Protein 2ZYD (pdb70)

CATH classification: 3.40.50.720 (+2 more: 1.10.1040.10, 1.20.5.320)

Organism: Escherichia coli (strain K12) (NCBI:txid83333)

Secondary structure (DSSP, 8-state):
-BSEEEE--SHHHHHHHHHHHTTT--EEEE-SSHHHHHHHHHHSTTS-EEE-SSHHHHHHTBPSSPEEEE-SPSSSHHHHHHHHHGGG--TT-EEEE-S---HHHHHHHHHHHHHTT-EEEEEEEESHHHHHHH--EEEEES-HHHHHHHHHHHHHHS-B-TTS-BSB---BSTTHHHHHHHHHHHHHHHHHHHHHHHHHHHHHHH---HHHHHHHHHHHHHTTT-BHHHHHHHHHHHPBPTTSSBGGGGB-------S-TTHHHHHHHHHT---HHHHHHHHHHHHHT-HHHHHHHHTT-----PPP---HHHHHHHHHHHHHHHHHHHHHHHHHHHHHHHHHHT----HHHHHHHTSSSSTT-BTHHHHHHHHHHH-TT-S-GGGSHHHHHHHHHHHHHHHHHHHHHHHHT---HHHHHHHHHHHHHT-SS-THHHHHHHHHHHH---B-BSSS-S-B----/--BSEEEE--SHHHHHHHHHHHHTT--EEEE-SSHHHHHHHHHH-TTS-EEEESSHHHHHHTBPSSPEEEE---TTHHHHHHHHHHGGG--TT-EEEE-S---HHHHHHHHHHHHHTT-EEEEEEEESHHHHHHH--EEEEEE-HHHHHHHHHHHHHHS-B-TTS-BSB---BSTTHHHHHHHHHHHHHHHHHHHHHHHHHHHHHHH---HHHHHHHHHHHHTTTT-BHHHHHHHHHTT-B-TTS-BHHHHB-------SHHHHHHHHHHHHT---HHHHHHHHHHHHHT-HHHHHHHHTT-----PPP--SHHHHHHHHHHHHHHHHHHHHHHHHHHHHHHHHHHT----HHHHHHHTSSSSTT-BTHHHHHHHHHHH-TT-S-GGGSH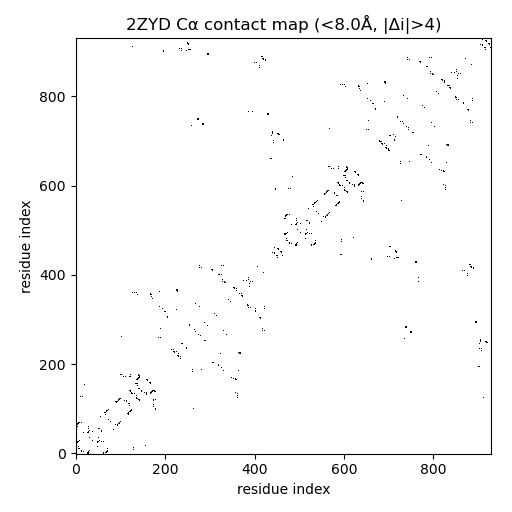HHHHHHHHHHHHHHHHHHHHHHHT---HHHHHHHHHHHHHT-SS-THHHHHHHHHHHH---EEBSSSSSEE-----

Radius of gyration: 29.41 Å; Cα contacts (8 Å, |Δi|>4): 1958; chains: 2; bounding box: 84×64×79 Å

Structure (mmCIF, N/CA/C/O backbone):
data_2ZYD
#
_entry.id   2ZYD
#
_cell.length_a   68.452
_cell.length_b   118.609
_cell.length_c   119.996
_cell.angle_alpha   90.00
_cell.angle_beta   90.00
_cell.angle_gamma   90.00
#
_symmetry.space_group_name_H-M   'P 21 21 21'
#
loop_
_entity.id
_entity.type
_entity.pdbx_description
1 polymer '6-phosphogluconate dehydrogenase, decarboxylating'
2 non-polymer D-glucose
3 water water
#
loop_
_atom_site.group_PDB
_atom_site.id
_atom_site.type_symbol
_atom_site.label_atom_id
_atom_site.label_alt_id
_atom_site.label_comp_id
_atom_site.label_asym_id
_atom_site.label_entity_id
_atom_site.label_seq_id
_atom_site.pdbx_PDB_ins_code
_atom_site.Cartn_x
_atom_site.Cartn_y
_atom_site.Cartn_z
_atom_site.occupancy
_atom_site.B_iso_or_equiv
_atom_site.auth_seq_id
_atom_site.auth_comp_id
_atom_site.auth_asym_id
_atom_site.auth_atom_id
_atom_site.pdbx_PDB_model_num
ATOM 1 N N . LYS A 1 15 ? 18.497 54.524 -15.579 1.00 51.26 3 LYS A N 1
ATOM 2 C CA . LYS A 1 15 ? 18.158 54.343 -14.137 1.00 50.50 3 LYS A CA 1
ATOM 3 C C . LYS A 1 15 ? 18.759 53.063 -13.593 1.00 49.51 3 LYS A C 1
ATOM 4 O O . LYS A 1 15 ? 19.159 52.190 -14.363 1.00 50.00 3 LYS A O 1
ATOM 10 N N . GLN A 1 16 ? 18.839 52.968 -12.265 1.00 48.05 4 GLN A N 1
ATOM 11 C CA . GLN A 1 16 ? 19.415 51.796 -11.603 1.00 46.06 4 GLN A CA 1
ATOM 12 C C . GLN A 1 16 ? 18.346 50.766 -11.247 1.00 44.41 4 GLN A C 1
ATOM 13 O O . GLN A 1 16 ? 17.211 51.121 -10.922 1.00 43.12 4 GLN A O 1
ATOM 19 N N . GLN A 1 17 ? 18.703 49.490 -11.321 1.00 42.61 5 GLN A N 1
ATOM 20 C CA . GLN A 1 17 ? 17.746 48.433 -10.999 1.00 41.33 5 GLN A CA 1
ATOM 21 C C . GLN A 1 17 ? 17.498 48.278 -9.509 1.00 39.96 5 GLN A C 1
ATOM 22 O O . GLN A 1 17 ? 16.505 47.674 -9.098 1.00 38.46 5 GLN A O 1
ATOM 28 N N . ILE A 1 18 ? 18.396 48.831 -8.701 1.00 39.31 6 ILE A N 1
ATOM 29 C CA . ILE A 1 18 ? 18.255 48.733 -7.257 1.00 38.73 6 ILE A CA 1
ATOM 30 C C . ILE A 1 18 ? 19.026 49.819 -6.529 1.00 38.45 6 ILE A C 1
ATOM 31 O O . ILE A 1 18 ? 20.076 50.260 -6.998 1.00 38.71 6 ILE A O 1
ATOM 36 N N . GLY A 1 19 ? 18.482 50.255 -5.401 1.00 37.45 7 GLY A N 1
ATOM 37 C CA . GLY A 1 19 ? 19.128 51.256 -4.584 1.00 38.22 7 GLY A CA 1
ATOM 38 C C . GLY A 1 19 ? 19.223 50.807 -3.127 1.00 38.61 7 GLY A C 1
ATOM 39 O O . GLY A 1 19 ? 18.368 50.065 -2.639 1.00 37.91 7 GLY A O 1
ATOM 40 N N . VAL A 1 20 ? 20.257 51.271 -2.430 1.00 38.32 8 VAL A N 1
ATOM 41 C CA . VAL A 1 20 ? 20.466 50.934 -1.033 1.00 38.29 8 VAL A CA 1
ATOM 42 C C . VAL A 1 20 ? 20.368 52.198 -0.158 1.00 39.20 8 VAL A C 1
ATOM 43 O O . VAL A 1 20 ? 20.993 53.220 -0.461 1.00 39.82 8 VAL A O 1
ATOM 47 N N . VAL A 1 21 ? 19.560 52.146 0.899 1.00 39.65 9 VAL A N 1
ATOM 48 C CA . VAL A 1 21 ? 19.402 53.243 1.837 1.00 40.25 9 VAL A CA 1
ATOM 49 C C . VAL A 1 21 ? 20.107 52.873 3.156 1.00 41.83 9 VAL A C 1
ATOM 50 O O . VAL A 1 21 ? 19.832 51.813 3.723 1.00 40.63 9 VAL A O 1
ATOM 54 N N . GLY A 1 22 ? 20.987 53.748 3.660 1.00 42.00 10 GLY A N 1
ATOM 55 C CA . GLY A 1 22 ? 21.720 53.460 4.898 1.00 42.85 10 GLY A CA 1
ATOM 56 C C . GLY A 1 22 ? 23.150 53.094 4.534 1.00 43.12 10 GLY A C 1
ATOM 57 O O . GLY A 1 22 ? 23.439 51.989 4.078 1.00 42.52 10 GLY A O 1
ATOM 58 N N . MET A 1 23 ? 24.077 54.024 4.721 1.00 44.47 11 MET A N 1
ATOM 59 C CA . MET A 1 23 ? 25.441 53.744 4.331 1.00 45.25 11 MET A CA 1
ATOM 60 C C . MET A 1 23 ? 26.399 53.419 5.457 1.00 46.36 11 MET A C 1
ATOM 61 O O . MET A 1 23 ? 27.604 53.633 5.327 1.00 46.57 11 MET A O 1
ATOM 66 N N . ALA A 1 24 ? 25.858 52.897 6.559 1.00 47.29 12 ALA A N 1
ATOM 67 C CA . ALA A 1 24 ? 26.686 52.456 7.676 1.00 48.24 12 ALA A CA 1
ATOM 68 C C . ALA A 1 24 ? 27.394 51.262 7.045 1.00 48.91 12 ALA A C 1
ATOM 69 O O . ALA A 1 24 ? 27.172 51.002 5.868 1.00 49.11 12 ALA A O 1
ATOM 71 N N . VAL A 1 25 ? 28.206 50.508 7.781 1.00 49.27 13 VAL A N 1
ATOM 72 C CA . VAL A 1 25 ? 28.946 49.412 7.144 1.00 49.08 13 VAL A CA 1
ATOM 73 C C . VAL A 1 25 ? 28.173 48.301 6.404 1.00 49.40 13 VAL A C 1
ATOM 74 O O . VAL A 1 25 ? 28.577 47.902 5.304 1.00 47.85 13 VAL A O 1
ATOM 78 N N . MET A 1 26 ? 27.089 47.786 6.988 1.00 48.83 14 MET A N 1
ATOM 79 C CA . MET A 1 26 ? 26.353 46.715 6.315 1.00 48.01 14 MET A CA 1
ATOM 80 C C . MET A 1 26 ? 25.773 47.160 4.970 1.00 47.26 14 MET A C 1
ATOM 81 O O . MET A 1 26 ? 25.907 46.456 3.974 1.00 46.07 14 MET A O 1
ATOM 86 N N . GLY A 1 27 ? 25.142 48.328 4.946 1.00 47.21 15 GLY A N 1
ATOM 87 C CA . GLY A 1 27 ? 24.564 48.834 3.715 1.00 47.52 15 GLY A CA 1
ATOM 88 C C . GLY A 1 27 ? 25.603 49.054 2.625 1.00 47.70 15 GLY A C 1
ATOM 89 O O . GLY A 1 27 ? 25.439 48.580 1.485 1.00 47.53 15 GLY A O 1
ATOM 90 N N . ARG A 1 28 ? 26.689 49.760 2.953 1.00 47.48 16 ARG A N 1
ATOM 91 C CA . ARG A 1 28 ? 27.735 50.013 1.960 1.00 45.87 16 ARG A CA 1
ATOM 92 C C . ARG A 1 28 ? 28.316 48.741 1.408 1.00 43.53 16 ARG A C 1
ATOM 93 O O . ARG A 1 28 ? 28.608 48.650 0.215 1.00 41.79 16 ARG A O 1
ATOM 101 N N . ASN A 1 29 ? 28.497 47.741 2.269 1.00 41.05 17 ASN A N 1
ATOM 102 C CA . ASN A 1 29 ? 29.050 46.479 1.797 1.00 39.37 17 ASN A CA 1
ATOM 103 C C . ASN A 1 29 ? 28.086 45.731 0.871 1.00 37.43 17 ASN A C 1
ATOM 104 O O . ASN A 1 29 ? 28.504 45.131 -0.122 1.00 36.50 17 ASN A O 1
ATOM 109 N N . LEU A 1 30 ? 26.793 45.783 1.184 1.00 37.75 18 LEU A N 1
ATOM 110 C CA . LEU A 1 30 ? 25.812 45.114 0.335 1.00 37.16 18 LEU A CA 1
ATOM 111 C C . LEU A 1 30 ? 25.838 45.801 -1.033 1.00 36.96 18 LEU A C 1
ATOM 112 O O . LEU A 1 30 ? 25.851 45.124 -2.086 1.00 36.36 18 LEU A O 1
ATOM 117 N N . ALA A 1 31 ? 25.864 47.135 -1.012 1.00 36.55 19 ALA A N 1
ATOM 118 C CA . ALA A 1 31 ? 25.921 47.931 -2.253 1.00 37.12 19 ALA A CA 1
ATOM 119 C C . ALA A 1 31 ? 27.144 47.537 -3.073 1.00 37.20 19 ALA A C 1
ATOM 120 O O . ALA A 1 31 ? 27.035 47.270 -4.273 1.00 37.79 19 ALA A O 1
ATOM 122 N N . LEU A 1 32 ? 28.314 47.445 -2.433 1.00 37.06 20 LEU A N 1
ATOM 123 C CA . LEU A 1 32 ? 29.512 47.023 -3.172 1.00 36.56 20 LEU A CA 1
ATOM 124 C C . LEU A 1 32 ? 29.398 45.623 -3.712 1.00 35.77 20 LEU A C 1
ATOM 125 O O . LEU A 1 32 ? 29.913 45.330 -4.778 1.00 35.60 20 LEU A O 1
ATOM 130 N N . ASN A 1 33 ? 28.745 44.725 -2.958 1.00 34.69 21 ASN A N 1
ATOM 131 C CA . ASN A 1 33 ? 28.561 43.354 -3.401 1.00 33.20 21 ASN A CA 1
ATOM 132 C C . ASN A 1 33 ? 27.721 43.362 -4.704 1.00 32.43 21 ASN A C 1
ATOM 133 O O . ASN A 1 33 ? 28.064 42.736 -5.684 1.00 32.77 21 ASN A O 1
ATOM 138 N N . ILE A 1 34 ? 26.605 44.067 -4.669 1.00 33.56 22 ILE A N 1
ATOM 139 C CA . ILE A 1 34 ? 25.728 44.158 -5.839 1.00 33.50 22 ILE A CA 1
ATOM 140 C C . ILE A 1 34 ? 26.491 44.790 -7.024 1.00 34.93 22 ILE A C 1
ATOM 141 O O . ILE A 1 34 ? 26.464 44.266 -8.139 1.00 33.48 22 ILE A O 1
ATOM 146 N N . GLU A 1 35 ? 27.161 45.906 -6.766 1.00 36.25 23 GLU A N 1
ATOM 147 C CA . GLU A 1 35 ? 27.913 46.574 -7.844 1.00 38.80 23 GLU A CA 1
ATOM 148 C C . GLU A 1 35 ? 28.924 45.601 -8.422 1.00 38.87 23 GLU A C 1
ATOM 149 O O . GLU A 1 35 ? 29.116 45.520 -9.645 1.00 40.18 23 GLU A O 1
ATOM 155 N N . SER A 1 36 ? 29.560 44.837 -7.543 1.00 39.19 24 SER A N 1
ATOM 156 C CA . SER A 1 36 ? 30.567 43.874 -7.950 1.00 38.26 24 SER A CA 1
ATOM 157 C C . SER A 1 36 ? 30.017 42.830 -8.910 1.00 39.08 24 SER A C 1
ATOM 158 O O . SER A 1 36 ? 30.761 42.120 -9.581 1.00 38.17 24 SER A O 1
ATOM 161 N N . ARG A 1 37 ? 28.701 42.702 -8.975 1.00 39.69 25 ARG A N 1
ATOM 162 C CA . ARG A 1 37 ? 28.149 41.690 -9.853 1.00 41.04 25 ARG A CA 1
ATOM 163 C C . ARG A 1 37 ? 27.843 42.217 -11.247 1.00 42.57 25 ARG A C 1
ATOM 164 O O . ARG A 1 37 ? 27.467 41.447 -12.137 1.00 42.97 25 ARG A O 1
ATOM 172 N N . GLY A 1 38 ? 28.007 43.528 -11.419 1.00 44.12 26 GLY A N 1
ATOM 173 C CA . GLY A 1 38 ? 27.774 44.130 -12.719 1.00 44.50 26 GLY A CA 1
ATOM 174 C C . GLY A 1 38 ? 26.686 45.183 -12.725 1.00 44.99 26 GLY A C 1
ATOM 175 O O . GLY A 1 38 ? 26.379 45.732 -13.778 1.00 45.28 26 GLY A O 1
ATOM 176 N N . TYR A 1 39 ? 26.115 45.492 -11.569 1.00 44.70 27 TYR A N 1
ATOM 177 C CA . TYR A 1 39 ? 25.055 46.482 -11.515 1.00 44.74 27 TYR A CA 1
ATOM 178 C C . TYR A 1 39 ? 25.524 47.845 -11.044 1.00 44.98 27 TYR A C 1
ATOM 179 O O . TYR A 1 39 ? 26.521 47.966 -10.324 1.00 44.70 27 TYR A O 1
ATOM 188 N N . THR A 1 40 ? 24.783 48.866 -11.465 1.00 44.73 28 THR A N 1
ATOM 189 C CA . THR A 1 40 ? 25.023 50.237 -11.064 1.00 45.34 28 THR A CA 1
ATOM 190 C C . THR A 1 40 ? 24.010 50.407 -9.937 1.00 45.55 28 THR A C 1
ATOM 191 O O . THR A 1 40 ? 22.842 50.034 -10.092 1.00 45.91 28 THR A O 1
ATOM 195 N N . VAL A 1 41 ? 24.437 50.994 -8.822 1.00 45.54 29 VAL A N 1
ATOM 196 C CA . VAL A 1 41 ? 23.588 51.119 -7.639 1.00 44.54 29 VAL A CA 1
ATOM 197 C C . VAL A 1 41 ? 23.380 52.502 -7.066 1.00 44.49 29 VAL A C 1
ATOM 198 O O . VAL A 1 41 ? 24.352 53.190 -6.752 1.00 43.99 29 VAL A O 1
ATOM 202 N N . SER A 1 42 ? 22.124 52.898 -6.878 1.00 44.14 30 SER A N 1
ATOM 203 C CA . SER A 1 42 ? 21.830 54.191 -6.281 1.00 45.04 30 SER A CA 1
ATOM 204 C C . SER A 1 42 ? 22.016 54.066 -4.778 1.00 46.28 30 SER A C 1
ATOM 205 O O . SER A 1 42 ? 21.543 53.107 -4.185 1.00 45.41 30 SER A O 1
ATOM 208 N N . ILE A 1 43 ? 22.702 55.017 -4.147 1.00 47.15 31 ILE A N 1
ATOM 209 C CA . ILE A 1 43 ? 22.859 54.947 -2.695 1.00 47.98 31 ILE A CA 1
ATOM 210 C C . ILE A 1 43 ? 22.415 56.249 -2.098 1.00 48.90 31 ILE A C 1
ATOM 211 O O . ILE A 1 43 ? 22.512 57.293 -2.723 1.00 49.24 31 ILE A O 1
ATOM 216 N N . PHE A 1 44 ? 21.919 56.176 -0.882 1.00 50.79 32 PHE A N 1
ATOM 217 C CA . PHE A 1 44 ? 21.431 57.332 -0.174 1.00 53.64 32 PHE A CA 1
ATOM 218 C C . PHE A 1 44 ? 21.635 57.057 1.301 1.00 55.85 32 PHE A C 1
ATOM 219 O O . PHE A 1 44 ? 21.749 55.905 1.700 1.00 55.80 32 PHE A O 1
ATOM 227 N N . ASN A 1 45 ? 21.710 58.118 2.094 1.00 58.81 33 ASN A N 1
ATOM 228 C CA . ASN A 1 45 ? 21.875 58.010 3.538 1.00 62.04 33 ASN A CA 1
ATOM 229 C C . ASN A 1 45 ? 21.307 59.268 4.170 1.00 64.32 33 ASN A C 1
ATOM 230 O O . ASN A 1 45 ? 21.357 60.339 3.573 1.00 64.60 33 ASN A O 1
ATOM 235 N N . ARG A 1 46 ? 20.761 59.139 5.373 1.00 67.50 34 ARG A N 1
ATOM 236 C CA . ARG A 1 46 ? 20.177 60.280 6.064 1.00 70.97 34 ARG A CA 1
ATOM 237 C C . ARG A 1 46 ? 21.255 61.344 6.313 1.00 72.71 34 ARG A C 1
ATOM 238 O O . ARG A 1 46 ? 20.988 62.547 6.262 1.00 72.43 34 ARG A O 1
ATOM 246 N N . SER A 1 47 ? 22.475 60.883 6.579 1.00 74.67 35 SER A N 1
ATOM 247 C CA . SER A 1 47 ? 23.610 61.766 6.817 1.00 76.56 35 SER A CA 1
ATOM 248 C C . SER A 1 47 ? 24.416 61.899 5.538 1.00 77.68 35 SER A C 1
ATOM 249 O O . SER A 1 47 ? 25.069 60.952 5.108 1.00 77.80 35 SER A O 1
ATOM 252 N N . ARG A 1 48 ? 24.370 63.086 4.943 1.00 79.26 36 ARG A N 1
ATOM 253 C CA . ARG A 1 48 ? 25.087 63.376 3.706 1.00 80.45 36 ARG A CA 1
ATOM 254 C C . ARG A 1 48 ? 26.559 62.935 3.732 1.00 80.86 36 ARG A C 1
ATOM 255 O O . ARG A 1 48 ? 27.103 62.499 2.719 1.00 80.31 36 ARG A O 1
ATOM 263 N N . GLU A 1 49 ? 27.191 63.044 4.900 1.00 81.78 37 GLU A N 1
ATOM 264 C CA . GLU A 1 49 ? 28.602 62.690 5.083 1.00 82.38 37 GLU A CA 1
ATOM 265 C C . GLU A 1 49 ? 29.002 61.274 4.687 1.00 82.33 37 GLU A C 1
ATOM 266 O O . GLU A 1 49 ? 29.878 61.093 3.839 1.00 82.15 37 GLU A O 1
ATOM 272 N N . LYS A 1 50 ? 28.375 60.279 5.317 1.00 82.13 38 LYS A N 1
ATOM 273 C CA . LYS A 1 50 ? 28.683 58.873 5.041 1.00 81.89 38 LYS A CA 1
ATOM 274 C C . LYS A 1 50 ? 28.593 58.530 3.556 1.00 81.36 38 LYS A C 1
ATOM 275 O O . LYS A 1 50 ? 29.406 57.761 3.047 1.00 81.17 38 LYS A O 1
ATOM 281 N N . THR A 1 51 ? 27.603 59.102 2.869 1.00 81.01 39 THR A N 1
ATOM 282 C CA . THR A 1 51 ? 27.407 58.865 1.439 1.00 80.58 39 THR A CA 1
ATOM 283 C C . THR A 1 51 ? 28.616 59.379 0.676 1.00 80.57 39 THR A C 1
ATOM 284 O O . THR A 1 51 ? 29.119 58.718 -0.235 1.00 80.59 39 THR A O 1
ATOM 288 N N . GLU A 1 52 ? 29.065 60.575 1.051 1.00 80.39 40 GLU A N 1
ATOM 289 C CA . GLU A 1 52 ? 30.227 61.204 0.436 1.00 80.28 40 GLU A CA 1
ATOM 290 C C . GLU A 1 52 ? 31.469 60.356 0.726 1.00 80.10 40 GLU A C 1
ATOM 291 O O . GLU A 1 52 ? 32.285 60.101 -0.163 1.00 79.67 40 GLU A O 1
ATOM 297 N N . GLU A 1 53 ? 31.595 59.900 1.969 1.00 80.02 41 GLU A N 1
ATOM 298 C CA . GLU A 1 53 ? 32.734 59.081 2.368 1.00 79.92 41 GLU A CA 1
ATOM 299 C C . GLU A 1 53 ? 32.828 57.797 1.566 1.00 79.71 41 GLU A C 1
ATOM 300 O O . GLU A 1 53 ? 33.919 57.365 1.196 1.00 79.52 41 GLU A O 1
ATOM 306 N N . VAL A 1 54 ? 31.681 57.186 1.295 1.00 79.61 42 VAL A N 1
ATOM 307 C CA . VAL A 1 54 ? 31.651 55.943 0.540 1.00 79.17 42 VAL A CA 1
ATOM 308 C C . VAL A 1 54 ? 32.175 56.113 -0.879 1.00 78.92 42 VAL A C 1
ATOM 309 O O . VAL A 1 54 ? 33.026 55.342 -1.324 1.00 78.85 42 VAL A O 1
ATOM 313 N N . ILE A 1 55 ? 31.660 57.116 -1.587 1.00 78.68 43 ILE A N 1
ATOM 314 C CA . ILE A 1 55 ? 32.075 57.390 -2.966 1.00 78.48 43 ILE A CA 1
ATOM 315 C C . ILE A 1 55 ? 33.598 57.520 -3.107 1.00 78.24 43 ILE A C 1
ATOM 316 O O . ILE A 1 55 ? 34.199 56.975 -4.041 1.00 77.94 43 ILE A O 1
ATOM 321 N N . ALA A 1 56 ? 34.213 58.247 -2.178 1.00 77.99 44 ALA A N 1
ATOM 322 C CA . ALA A 1 56 ? 35.657 58.467 -2.200 1.00 77.68 44 ALA A CA 1
ATOM 323 C C . ALA A 1 56 ? 36.451 57.168 -2.072 1.00 77.49 44 ALA A C 1
ATOM 324 O O . ALA A 1 56 ? 37.381 56.917 -2.847 1.00 77.20 44 ALA A O 1
ATOM 326 N N . GLU A 1 57 ? 36.069 56.340 -1.103 1.00 77.01 45 GLU A N 1
ATOM 327 C CA . GLU A 1 57 ? 36.747 55.075 -0.858 1.00 76.52 45 GLU A CA 1
ATOM 328 C C . GLU A 1 57 ? 36.740 54.102 -2.038 1.00 75.99 45 GLU A C 1
ATOM 329 O O . GLU A 1 57 ? 37.627 53.263 -2.162 1.00 75.67 45 GLU A O 1
ATOM 335 N N . ASN A 1 58 ? 35.739 54.200 -2.904 1.00 75.75 46 ASN A N 1
ATOM 336 C CA . ASN A 1 58 ? 35.658 53.289 -4.046 1.00 75.32 46 ASN A CA 1
ATOM 337 C C . ASN A 1 58 ? 35.528 54.018 -5.367 1.00 75.21 46 ASN A C 1
ATOM 338 O O . ASN A 1 58 ? 34.422 54.184 -5.896 1.00 75.40 46 ASN A O 1
ATOM 343 N N . PRO A 1 59 ? 36.658 54.491 -5.911 1.00 74.85 47 PRO A N 1
ATOM 344 C CA . PRO A 1 59 ? 36.600 55.198 -7.193 1.00 74.11 47 PRO A CA 1
ATOM 345 C C . PRO A 1 59 ? 36.456 54.179 -8.325 1.00 73.32 47 PRO A C 1
ATOM 346 O O . PRO A 1 59 ? 37.061 53.102 -8.285 1.00 73.11 47 PRO A O 1
ATOM 350 N N . GLY A 1 60 ? 35.645 54.511 -9.322 1.00 72.31 48 GLY A N 1
ATOM 351 C CA . GLY A 1 60 ? 35.459 53.593 -10.429 1.00 71.79 48 GLY A CA 1
ATOM 352 C C . GLY A 1 60 ? 34.324 52.593 -10.260 1.00 71.06 48 GLY A C 1
ATOM 353 O O . GLY A 1 60 ? 33.891 51.978 -11.230 1.00 71.00 48 GLY A O 1
ATOM 354 N N . LYS A 1 61 ? 33.844 52.408 -9.034 1.00 70.31 49 LYS A N 1
ATOM 355 C CA . LYS A 1 61 ? 32.739 51.481 -8.798 1.00 69.09 49 LYS A CA 1
ATOM 356 C C . LYS A 1 61 ? 31.476 52.230 -9.204 1.00 68.24 49 LYS A C 1
ATOM 357 O O . LYS A 1 61 ? 31.308 53.398 -8.850 1.00 67.90 49 LYS A O 1
ATOM 363 N N . LYS A 1 62 ? 30.582 51.582 -9.942 1.00 67.24 50 LYS A N 1
ATOM 364 C CA . LYS A 1 62 ? 29.367 52.275 -10.342 1.00 66.06 50 LYS A CA 1
ATOM 365 C C . LYS A 1 62 ? 28.373 52.457 -9.202 1.00 64.93 50 LYS A C 1
ATOM 366 O O . LYS A 1 62 ? 27.418 51.700 -9.074 1.00 64.90 50 LYS A O 1
ATOM 372 N N . LEU A 1 63 ? 28.611 53.480 -8.385 1.00 63.76 51 LEU A N 1
ATOM 373 C CA . LEU A 1 63 ? 27.753 53.818 -7.254 1.00 62.74 51 LEU A CA 1
ATOM 374 C C . LEU A 1 63 ? 27.226 55.242 -7.397 1.00 61.97 51 LEU A C 1
ATOM 375 O O . LEU A 1 63 ? 27.952 56.207 -7.166 1.00 62.10 51 LEU A O 1
ATOM 380 N N . VAL A 1 64 ? 25.958 55.386 -7.754 1.00 60.96 52 VAL A N 1
ATOM 381 C CA . VAL A 1 64 ? 25.399 56.718 -7.922 1.00 59.94 52 VAL A CA 1
ATOM 382 C C . VAL A 1 64 ? 24.778 57.272 -6.644 1.00 59.57 52 VAL A C 1
ATOM 383 O O . VAL A 1 64 ? 23.734 56.805 -6.184 1.00 59.21 52 VAL A O 1
ATOM 387 N N . PRO A 1 65 ? 25.417 58.300 -6.059 1.00 58.89 53 PRO A N 1
ATOM 388 C CA . PRO A 1 65 ? 24.980 58.966 -4.827 1.00 58.18 53 PRO A CA 1
ATOM 389 C C . PRO A 1 65 ? 23.848 59.970 -5.012 1.00 57.47 53 PRO A C 1
ATOM 390 O O . PRO A 1 65 ? 23.838 60.734 -5.964 1.00 58.18 53 PRO A O 1
ATOM 394 N N . TYR A 1 66 ? 22.892 59.973 -4.096 1.00 56.25 54 TYR A N 1
ATOM 395 C CA . TYR A 1 66 ? 21.789 60.916 -4.168 1.00 55.05 54 TYR A CA 1
ATOM 396 C C . TYR A 1 66 ? 21.728 61.504 -2.782 1.00 54.95 54 TYR A C 1
ATOM 397 O O . TYR A 1 66 ? 22.025 60.815 -1.804 1.00 55.61 54 TYR A O 1
ATOM 406 N N . TYR A 1 67 ? 21.370 62.775 -2.675 1.00 54.20 55 TYR A N 1
ATOM 407 C CA . TYR A 1 67 ? 21.345 63.390 -1.370 1.00 53.71 55 TYR A CA 1
ATOM 408 C C . TYR A 1 67 ? 19.977 63.819 -0.945 1.00 53.84 55 TYR A C 1
ATOM 409 O O . TYR A 1 67 ? 19.805 64.548 0.030 1.00 54.41 55 TYR A O 1
ATOM 418 N N . THR A 1 68 ? 18.985 63.325 -1.673 1.00 54.12 56 THR A N 1
ATOM 419 C CA . THR A 1 68 ? 17.601 63.601 -1.347 1.00 54.55 56 THR A CA 1
ATOM 420 C C . THR A 1 68 ? 16.819 62.314 -1.600 1.00 54.23 56 THR A C 1
ATOM 421 O O . THR A 1 68 ? 17.078 61.596 -2.572 1.00 53.79 56 THR A O 1
ATOM 425 N N . VAL A 1 69 ? 15.877 62.023 -0.714 1.00 54.74 57 VAL A N 1
ATOM 426 C CA . VAL A 1 69 ? 15.084 60.811 -0.837 1.00 55.14 57 VAL A CA 1
ATOM 427 C C . VAL A 1 69 ? 14.314 60.820 -2.164 1.00 55.53 57 VAL A C 1
ATOM 428 O O . VAL A 1 69 ? 14.204 59.799 -2.832 1.00 55.53 57 VAL A O 1
ATOM 432 N N . LYS A 1 70 ? 13.813 61.989 -2.551 1.00 55.78 58 LYS A N 1
ATOM 433 C CA . LYS A 1 70 ? 13.072 62.142 -3.799 1.00 55.23 58 LYS A CA 1
ATOM 434 C C . LYS A 1 70 ? 13.945 61.749 -4.986 1.00 54.56 58 LYS A C 1
ATOM 435 O O . LYS A 1 70 ? 13.554 60.926 -5.800 1.00 54.30 58 LYS A O 1
ATOM 441 N N . GLU A 1 71 ? 15.132 62.334 -5.095 1.00 53.44 59 GLU A N 1
ATOM 442 C CA . GLU A 1 71 ? 16.009 62.001 -6.213 1.00 52.71 59 GLU A CA 1
ATOM 443 C C . GLU A 1 71 ? 16.460 60.550 -6.162 1.00 50.99 59 GLU A C 1
ATOM 444 O O . GLU A 1 71 ? 16.684 59.921 -7.198 1.00 49.98 59 GLU A O 1
ATOM 450 N N . PHE A 1 72 ? 16.632 60.039 -4.945 1.00 49.27 60 PHE A N 1
ATOM 451 C CA . PHE A 1 72 ? 17.030 58.653 -4.753 1.00 47.19 60 PHE A CA 1
ATOM 452 C C . PHE A 1 72 ? 15.982 57.734 -5.385 1.00 45.31 60 PHE A C 1
ATOM 453 O O . PHE A 1 72 ? 16.318 56.886 -6.207 1.00 43.94 60 PHE A O 1
ATOM 461 N N . VAL A 1 73 ? 14.717 57.933 -5.002 1.00 44.46 61 VAL A N 1
ATOM 462 C CA . VAL A 1 73 ? 13.613 57.121 -5.499 1.00 43.49 61 VAL A CA 1
ATOM 463 C C . VAL A 1 73 ? 13.397 57.248 -7.005 1.00 43.72 61 VAL A C 1
ATOM 464 O O . VAL A 1 73 ? 13.213 56.254 -7.700 1.00 41.73 61 VAL A O 1
ATOM 468 N N . GLU A 1 74 ? 13.445 58.471 -7.523 1.00 44.10 62 GLU A N 1
ATOM 469 C CA . GLU A 1 74 ? 13.254 58.661 -8.955 1.00 44.13 62 GLU A CA 1
ATOM 470 C C . GLU A 1 74 ? 14.373 58.050 -9.767 1.00 42.60 62 GLU A C 1
ATOM 471 O O . GLU A 1 74 ? 14.194 57.772 -10.947 1.00 42.82 62 GLU A O 1
ATOM 477 N N . SER A 1 75 ? 15.516 57.791 -9.136 1.00 41.26 63 SER A N 1
ATOM 478 C CA . SER A 1 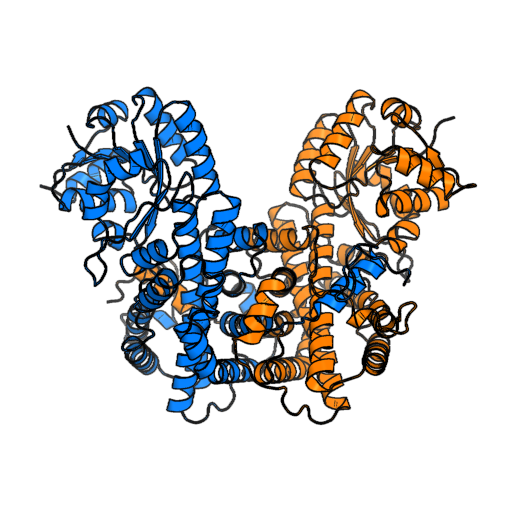75 ? 16.661 57.186 -9.830 1.00 39.81 63 SER A CA 1
ATOM 479 C C . SER A 1 75 ? 16.481 55.713 -10.132 1.00 39.03 63 SER A C 1
ATOM 480 O O . SER A 1 75 ? 17.312 55.111 -10.824 1.00 38.48 63 SER A O 1
ATOM 483 N N . LEU A 1 76 ? 15.399 55.135 -9.612 1.00 37.78 64 LEU A N 1
ATOM 484 C CA . LEU A 1 76 ? 15.161 53.701 -9.746 1.00 37.07 64 LEU A CA 1
ATOM 485 C C . LEU A 1 76 ? 14.123 53.195 -10.768 1.00 35.75 64 LEU A C 1
ATOM 486 O O . LEU A 1 76 ? 13.012 53.730 -10.890 1.00 36.41 64 LEU A O 1
ATOM 491 N N . GLU A 1 77 ? 14.489 52.136 -11.468 1.00 36.08 65 GLU A N 1
ATOM 492 C CA . GLU A 1 77 ? 13.598 51.516 -12.445 1.00 37.25 65 GLU A CA 1
ATOM 493 C C . GLU A 1 77 ? 12.422 50.843 -11.737 1.00 36.62 65 GLU A C 1
ATOM 494 O O . GLU A 1 77 ? 12.628 50.100 -10.768 1.00 34.41 65 GLU A O 1
ATOM 500 N N . THR A 1 78 ? 11.200 51.095 -12.211 1.00 35.83 66 THR A N 1
ATOM 501 C CA . THR A 1 78 ? 10.015 50.471 -11.618 1.00 35.50 66 THR A CA 1
ATOM 502 C C . THR A 1 78 ? 9.885 49.042 -12.150 1.00 34.78 66 THR A C 1
ATOM 503 O O . THR A 1 78 ? 10.301 48.730 -13.267 1.00 35.15 66 THR A O 1
ATOM 507 N N . PRO A 1 79 ? 9.404 48.114 -11.312 1.00 33.31 67 PRO A N 1
ATOM 508 C CA . PRO A 1 79 ? 8.983 48.273 -9.920 1.00 31.96 67 PRO A CA 1
ATOM 509 C C . PRO A 1 79 ? 10.275 48.493 -9.136 1.00 30.35 67 PRO A C 1
ATOM 510 O O . PRO A 1 79 ? 11.215 47.709 -9.239 1.00 30.60 67 PRO A O 1
ATOM 514 N N . ARG A 1 80 ? 10.300 49.565 -8.373 1.00 29.65 68 ARG A N 1
ATOM 515 C CA . ARG A 1 80 ? 11.466 49.956 -7.601 1.00 30.09 68 ARG A CA 1
ATOM 516 C C . ARG A 1 80 ? 11.848 48.925 -6.536 1.00 30.21 68 ARG A C 1
ATOM 517 O O . ARG A 1 80 ? 10.968 48.350 -5.883 1.00 30.17 68 ARG A O 1
ATOM 525 N N . ARG A 1 81 ? 13.154 48.718 -6.399 1.00 30.14 69 ARG A N 1
ATOM 526 C CA . ARG A 1 81 ? 13.702 47.776 -5.410 1.00 30.05 69 ARG A CA 1
ATOM 527 C C . ARG A 1 81 ? 14.630 48.581 -4.543 1.00 31.02 69 ARG A C 1
ATOM 528 O O . ARG A 1 81 ? 15.737 48.971 -4.985 1.00 30.65 69 ARG A O 1
ATOM 536 N N . ILE A 1 82 ? 14.183 48.824 -3.315 1.00 30.00 70 ILE A N 1
ATOM 537 C CA . ILE A 1 82 ? 14.964 49.630 -2.372 1.00 30.26 70 ILE A CA 1
ATOM 538 C C . ILE A 1 82 ? 15.398 48.785 -1.179 1.00 30.98 70 ILE A C 1
ATOM 539 O O . ILE A 1 82 ? 14.532 48.418 -0.355 1.00 30.39 70 ILE A O 1
ATOM 544 N N . LEU A 1 83 ? 16.701 48.503 -1.088 1.00 31.48 71 LEU A N 1
ATOM 545 C CA . LEU A 1 83 ? 17.261 47.717 0.017 1.00 33.09 71 LEU A CA 1
ATOM 546 C C . LEU A 1 83 ? 17.557 48.661 1.159 1.00 34.78 71 LEU A C 1
ATOM 547 O O . LEU A 1 83 ? 18.440 49.516 1.056 1.00 36.15 71 LEU A O 1
ATOM 552 N N . LEU A 1 84 ? 16.833 48.482 2.259 1.00 35.54 72 LEU A N 1
ATOM 553 C CA . LEU A 1 84 ? 16.910 49.338 3.421 1.00 36.67 72 LEU A CA 1
ATOM 554 C C . LEU A 1 84 ? 17.802 48.709 4.482 1.00 38.76 72 LEU A C 1
ATOM 555 O O . LEU A 1 84 ? 17.442 47.710 5.099 1.00 37.73 72 LEU A O 1
ATOM 560 N N . MET A 1 85 ? 18.966 49.308 4.694 1.00 40.67 73 MET A N 1
ATOM 561 C CA . MET A 1 85 ? 19.925 48.804 5.646 1.00 43.09 73 MET A CA 1
ATOM 562 C C . MET A 1 85 ? 20.195 49.770 6.759 1.00 44.96 73 MET A C 1
ATOM 563 O O . MET A 1 85 ? 21.335 49.961 7.129 1.00 47.00 73 MET A O 1
ATOM 568 N N . VAL A 1 86 ? 19.150 50.408 7.258 1.00 47.34 74 VAL A N 1
ATOM 569 C CA . VAL A 1 86 ? 19.264 51.326 8.367 1.00 49.43 74 VAL A CA 1
ATOM 570 C C . VAL A 1 86 ? 19.324 50.401 9.573 1.00 51.47 74 VAL A C 1
ATOM 571 O O . VAL A 1 86 ? 19.125 49.185 9.424 1.00 52.66 74 VAL A O 1
ATOM 575 N N . LYS A 1 87 ? 19.610 50.929 10.759 1.00 52.56 75 LYS A N 1
ATOM 576 C CA . LYS A 1 87 ? 19.672 50.041 11.911 1.00 54.00 75 LYS A CA 1
ATOM 577 C C . LYS A 1 87 ? 18.272 49.708 12.355 1.00 53.43 75 LYS A C 1
ATOM 578 O O . LYS A 1 87 ? 17.450 50.605 12.568 1.00 54.00 75 LYS A O 1
ATOM 584 N N . ALA A 1 88 ? 18.001 48.408 12.471 1.00 53.60 76 ALA A N 1
ATOM 585 C CA . ALA A 1 88 ? 16.689 47.951 12.906 1.00 53.12 76 ALA A CA 1
ATOM 586 C C . ALA A 1 88 ? 16.382 48.763 14.149 1.00 52.39 76 ALA A C 1
ATOM 587 O O . ALA A 1 88 ? 17.241 48.916 15.005 1.00 52.43 76 ALA A O 1
ATOM 589 N N . GLY A 1 89 ? 15.170 49.297 14.227 1.00 52.47 77 GLY A N 1
ATOM 590 C CA . GLY A 1 89 ? 14.779 50.097 15.374 1.00 53.27 77 GLY A CA 1
ATOM 591 C C . GLY A 1 89 ? 13.559 50.944 15.068 1.00 53.59 77 GLY A C 1
ATOM 592 O O . GLY A 1 89 ? 12.476 50.421 14.829 1.00 53.96 77 GLY A O 1
ATOM 593 N N . ALA A 1 90 ? 13.730 52.263 15.107 1.00 53.22 78 ALA A N 1
ATOM 594 C CA . ALA A 1 90 ? 12.650 53.198 14.778 1.00 52.59 78 ALA A CA 1
ATOM 595 C C . ALA A 1 90 ? 13.134 53.970 13.548 1.00 51.18 78 ALA A C 1
ATOM 596 O O . ALA A 1 90 ? 12.383 54.708 12.915 1.00 51.17 78 ALA A O 1
ATOM 598 N N . GLY A 1 91 ? 14.410 53.789 13.231 1.00 49.37 79 GLY A N 1
ATOM 599 C CA . GLY A 1 91 ? 14.980 54.420 12.066 1.00 47.70 79 GLY A CA 1
ATOM 600 C C . GLY A 1 91 ? 14.507 53.679 10.826 1.00 46.04 79 GLY A C 1
ATOM 601 O O . GLY A 1 91 ? 14.755 54.092 9.683 1.00 46.18 79 GLY A O 1
ATOM 602 N N . THR A 1 92 ? 13.827 52.558 11.042 1.00 43.64 80 THR A N 1
ATOM 603 C CA . THR A 1 92 ? 13.320 51.793 9.918 1.00 40.76 80 THR A CA 1
ATOM 604 C C . THR A 1 92 ? 11.982 52.389 9.513 1.00 40.76 80 THR A C 1
ATOM 605 O O . THR A 1 92 ? 11.740 52.606 8.329 1.00 40.71 80 THR A O 1
ATOM 609 N N . ASP A 1 93 ? 11.116 52.652 10.486 1.00 40.78 81 ASP A N 1
ATOM 610 C CA . ASP A 1 93 ? 9.812 53.225 10.183 1.00 42.24 81 ASP A CA 1
ATOM 611 C C . ASP A 1 93 ? 9.960 54.668 9.716 1.00 43.49 81 ASP A C 1
ATOM 612 O O . ASP A 1 93 ? 9.059 55.214 9.082 1.00 42.77 81 ASP A O 1
ATOM 617 N N . ALA A 1 94 ? 11.096 55.278 10.044 1.00 44.09 82 ALA A N 1
ATOM 618 C CA . ALA A 1 94 ? 11.353 56.659 9.654 1.00 45.74 82 ALA A CA 1
ATOM 619 C C . ALA A 1 94 ? 11.754 56.658 8.198 1.00 45.66 82 ALA A C 1
ATOM 620 O O . ALA A 1 94 ? 11.252 57.474 7.419 1.00 46.92 82 ALA A O 1
ATOM 622 N N . ALA A 1 95 ? 12.629 55.725 7.822 1.00 45.65 83 ALA A N 1
ATOM 623 C CA . ALA A 1 95 ? 13.085 55.602 6.442 1.00 45.30 83 ALA A CA 1
ATOM 624 C C . ALA A 1 95 ? 11.926 55.231 5.514 1.00 45.68 83 ALA A C 1
ATOM 625 O O . ALA A 1 95 ? 11.838 55.724 4.381 1.00 45.42 83 ALA A O 1
ATOM 627 N N . ILE A 1 96 ? 11.044 54.349 5.985 1.00 45.69 84 ILE A N 1
ATOM 628 C CA . ILE A 1 96 ? 9.874 53.964 5.198 1.00 45.44 84 ILE A CA 1
ATOM 629 C C . ILE A 1 96 ? 8.916 55.161 5.118 1.00 46.06 84 ILE A C 1
ATOM 630 O O . ILE A 1 96 ? 8.361 55.435 4.065 1.00 45.62 84 ILE A O 1
ATOM 635 N N . ASP A 1 97 ? 8.739 55.874 6.228 1.00 46.47 85 ASP A N 1
ATOM 636 C CA . ASP A 1 97 ? 7.863 57.044 6.269 1.00 47.05 85 ASP A CA 1
ATOM 637 C C . ASP A 1 97 ? 8.290 58.086 5.242 1.00 46.68 85 ASP A C 1
ATOM 638 O O . ASP A 1 97 ? 7.449 58.752 4.628 1.00 46.42 85 ASP A O 1
ATOM 643 N N . SER A 1 98 ? 9.596 58.211 5.045 1.00 45.95 86 SER A N 1
ATOM 644 C CA . SER A 1 98 ? 10.120 59.202 4.116 1.00 46.54 86 SER A CA 1
ATOM 645 C C . SER A 1 98 ? 10.037 58.783 2.647 1.00 46.74 86 SER A C 1
ATOM 646 O O . SER A 1 98 ? 9.942 59.637 1.761 1.00 47.35 86 SER A O 1
ATOM 649 N N . LEU A 1 99 ? 10.043 57.469 2.403 1.00 46.40 87 LEU A N 1
ATOM 650 C CA . LEU A 1 99 ? 9.970 56.911 1.060 1.00 45.57 87 LEU A CA 1
ATOM 651 C C . LEU A 1 99 ? 8.562 56.908 0.478 1.00 45.42 87 LEU A C 1
ATOM 652 O O . LEU A 1 99 ? 8.377 57.227 -0.691 1.00 45.22 87 LEU A O 1
ATOM 657 N N . LYS A 1 100 ? 7.581 56.543 1.296 1.00 45.57 88 LYS A N 1
ATOM 658 C CA . LYS A 1 100 ? 6.182 56.428 0.859 1.00 46.01 88 LYS A CA 1
ATOM 659 C C . LYS A 1 100 ? 5.618 57.481 -0.111 1.00 46.17 88 LYS A C 1
ATOM 660 O O . LYS A 1 100 ? 5.004 57.129 -1.106 1.00 45.63 88 LYS A O 1
ATOM 666 N N . PRO A 1 101 ? 5.797 58.779 0.173 1.00 46.90 89 PRO A N 1
ATOM 667 C CA . PRO A 1 101 ? 5.254 59.772 -0.767 1.00 46.85 89 PRO A CA 1
ATOM 668 C C . PRO A 1 101 ? 5.772 59.719 -2.212 1.00 46.50 89 PRO A C 1
ATOM 669 O O . PRO A 1 101 ? 5.086 60.197 -3.130 1.00 47.40 89 PRO A O 1
ATOM 673 N N . TYR A 1 102 ? 6.959 59.152 -2.418 1.00 45.04 90 TYR A N 1
ATOM 674 C CA . TYR A 1 102 ? 7.562 59.057 -3.758 1.00 43.88 90 TYR A CA 1
ATOM 675 C C . TYR A 1 102 ? 7.420 57.704 -4.435 1.00 42.77 90 TYR A C 1
ATOM 676 O O . TYR A 1 102 ? 7.838 57.529 -5.577 1.00 41.51 90 TYR A O 1
ATOM 685 N N . LEU A 1 103 ? 6.838 56.736 -3.732 1.00 40.77 91 LEU A N 1
ATOM 686 C CA . LEU A 1 103 ? 6.716 55.409 -4.300 1.00 39.25 91 LEU A CA 1
ATOM 687 C C . LEU A 1 103 ? 5.449 55.220 -5.083 1.00 38.41 91 LEU A C 1
ATOM 688 O O . LEU A 1 103 ? 4.452 55.864 -4.806 1.00 38.65 91 LEU A O 1
ATOM 693 N N . ASP A 1 104 ? 5.509 54.314 -6.051 1.00 37.65 92 ASP A N 1
ATOM 694 C CA . ASP A 1 104 ? 4.342 53.936 -6.845 1.00 37.14 92 ASP A CA 1
ATOM 695 C C . ASP A 1 104 ? 3.893 52.526 -6.443 1.00 36.27 92 ASP A C 1
ATOM 696 O O . ASP A 1 104 ? 4.707 51.691 -6.043 1.00 36.26 92 ASP A O 1
ATOM 701 N N . LYS A 1 105 ? 2.597 52.281 -6.559 1.00 35.92 93 LYS A N 1
ATOM 702 C CA . LYS A 1 105 ? 1.987 50.989 -6.247 1.00 34.53 93 LYS A CA 1
ATOM 703 C C . LYS A 1 105 ? 2.841 49.910 -6.902 1.00 32.35 93 LYS A C 1
ATOM 704 O O . LYS A 1 105 ? 3.189 49.985 -8.088 1.00 30.97 93 LYS A O 1
ATOM 710 N N . GLY A 1 106 ? 3.206 48.898 -6.113 1.00 30.06 94 GLY A N 1
ATOM 711 C CA . GLY A 1 106 ? 4.023 47.829 -6.658 1.00 26.67 94 GLY A CA 1
ATOM 712 C C . GLY A 1 106 ? 5.501 47.938 -6.293 1.00 26.18 94 GLY A C 1
ATOM 713 O O . GLY A 1 106 ? 6.221 46.946 -6.405 1.00 25.17 94 GLY A O 1
ATOM 714 N N . ASP A 1 107 ? 5.943 49.112 -5.840 1.00 24.75 95 ASP A N 1
ATOM 715 C CA . ASP A 1 107 ? 7.342 49.240 -5.460 1.00 25.30 95 ASP A CA 1
ATOM 716 C C . ASP A 1 107 ? 7.626 48.281 -4.281 1.00 24.40 95 ASP A C 1
ATOM 717 O O . ASP A 1 107 ? 6.714 47.884 -3.575 1.00 23.74 95 ASP A O 1
ATOM 722 N N . ILE A 1 108 ? 8.891 47.952 -4.105 1.00 24.30 96 ILE A N 1
ATOM 723 C CA . ILE A 1 108 ? 9.305 46.973 -3.095 1.00 23.45 96 ILE A CA 1
ATOM 724 C C . ILE A 1 108 ? 10.373 47.503 -2.161 1.00 23.57 96 ILE A C 1
ATOM 725 O O . ILE A 1 108 ? 11.471 47.866 -2.618 1.00 24.69 96 ILE A O 1
ATOM 730 N N . ILE A 1 109 ? 10.052 47.523 -0.873 1.00 23.13 97 ILE A N 1
ATOM 731 C CA . ILE A 1 109 ? 11.040 47.944 0.122 1.00 24.49 97 ILE A CA 1
ATOM 732 C C . ILE A 1 109 ? 11.609 46.622 0.707 1.00 24.09 97 ILE A C 1
ATOM 733 O O . ILE A 1 109 ? 10.850 45.711 1.023 1.00 25.38 97 ILE A O 1
ATOM 738 N N . ILE A 1 110 ? 12.924 46.513 0.843 1.00 25.44 98 ILE A N 1
ATOM 739 C CA . ILE A 1 110 ? 13.521 45.264 1.354 1.00 23.45 98 ILE A CA 1
ATOM 740 C C . ILE A 1 110 ? 14.313 45.634 2.604 1.00 24.08 98 ILE A C 1
ATOM 741 O O . ILE A 1 110 ? 15.345 46.272 2.471 1.00 24.85 98 ILE A O 1
ATOM 746 N N . ASP A 1 111 ? 13.838 45.220 3.779 1.00 23.10 99 ASP A N 1
ATOM 747 C CA . ASP A 1 111 ? 14.510 45.553 5.052 1.00 21.69 99 ASP A CA 1
ATOM 748 C C . ASP A 1 111 ? 15.472 44.458 5.415 1.00 22.14 99 ASP A C 1
ATOM 749 O O . ASP A 1 111 ? 15.045 43.374 5.799 1.00 21.68 99 ASP A O 1
ATOM 754 N N . GLY A 1 112 ? 16.776 44.746 5.303 1.00 20.77 100 GLY A N 1
ATOM 755 C CA . GLY A 1 112 ? 17.799 43.770 5.589 1.00 19.78 100 GLY A CA 1
ATOM 756 C C . GLY A 1 112 ? 18.351 43.883 7.003 1.00 19.98 100 GLY A C 1
ATOM 757 O O . GLY A 1 112 ? 19.351 43.254 7.281 1.00 22.70 100 GLY A O 1
ATOM 758 N N . GLY A 1 113 ? 17.686 44.635 7.858 1.00 20.57 101 GLY A N 1
ATOM 759 C CA . GLY A 1 113 ? 18.134 44.770 9.252 1.00 23.60 101 GLY A CA 1
ATOM 760 C C . GLY A 1 113 ? 17.853 43.514 10.064 1.00 24.23 101 GLY A C 1
ATOM 761 O O . GLY A 1 113 ? 17.187 42.593 9.583 1.00 24.73 101 GLY A O 1
ATOM 762 N N . ASN A 1 114 ? 18.387 43.437 11.286 1.00 23.97 102 ASN A N 1
ATOM 763 C CA . ASN A 1 114 ? 18.156 42.241 12.123 1.00 23.05 102 ASN A CA 1
ATOM 764 C C . ASN A 1 114 ? 16.908 42.589 12.879 1.00 23.20 102 ASN A C 1
ATOM 765 O O . ASN A 1 114 ? 16.929 42.834 14.090 1.00 23.99 102 ASN A O 1
ATOM 770 N N . THR A 1 115 ? 15.823 42.653 12.147 1.00 20.17 103 THR A N 1
ATOM 771 C CA . THR A 1 115 ? 14.556 43.111 12.703 1.00 19.33 103 THR A CA 1
ATOM 772 C C . THR A 1 115 ? 13.732 42.050 13.407 1.00 18.83 103 THR A C 1
ATOM 773 O O . THR A 1 115 ? 13.736 40.907 12.960 1.00 19.76 103 THR A O 1
ATOM 777 N N . PHE A 1 116 ? 13.042 42.431 14.489 1.00 18.44 104 PHE A N 1
ATOM 778 C CA . PHE A 1 116 ? 12.156 41.491 15.180 1.00 17.61 104 PHE A CA 1
ATOM 779 C C . PHE A 1 116 ? 11.039 41.158 14.194 1.00 18.46 104 PHE A C 1
ATOM 780 O O . PHE A 1 116 ? 10.440 42.035 13.603 1.00 18.50 104 PHE A O 1
ATOM 788 N N . PHE A 1 117 ? 10.731 39.876 14.015 1.00 16.44 105 PHE A N 1
ATOM 789 C CA . PHE A 1 117 ? 9.754 39.468 12.953 1.00 16.69 105 PHE A CA 1
ATOM 790 C C . PHE A 1 117 ? 8.363 40.029 13.099 1.00 18.16 105 PHE A C 1
ATOM 791 O O . PHE A 1 117 ? 7.678 40.192 12.090 1.00 17.73 105 PHE A O 1
ATOM 799 N N . GLN A 1 118 ? 7.916 40.326 14.308 1.00 16.71 106 GLN A N 1
ATOM 800 C CA . GLN A 1 118 ? 6.564 40.878 14.478 1.00 19.44 106 GLN A CA 1
ATOM 801 C C . GLN A 1 118 ? 6.498 42.289 13.916 1.00 20.47 106 GLN A C 1
ATOM 802 O O . GLN A 1 118 ? 5.443 42.719 13.472 1.00 20.77 106 GLN A O 1
ATOM 808 N N . ASP A 1 119 ? 7.617 42.989 13.965 1.00 20.32 107 ASP A N 1
ATOM 809 C CA . ASP A 1 119 ? 7.626 44.336 13.390 1.00 21.19 107 ASP A CA 1
ATOM 810 C C . ASP A 1 119 ? 7.516 44.206 11.877 1.00 21.04 107 ASP A C 1
ATOM 811 O O . ASP A 1 119 ? 6.884 45.041 11.240 1.00 22.53 107 ASP A O 1
ATOM 816 N N . THR A 1 120 ? 8.132 43.192 11.288 1.00 18.56 108 THR A N 1
ATOM 817 C CA . THR A 1 120 ? 8.071 42.968 9.833 1.00 19.44 108 THR A CA 1
ATOM 818 C C . THR A 1 120 ? 6.668 42.565 9.447 1.00 19.26 108 THR A C 1
ATOM 819 O O . THR A 1 120 ? 6.145 42.994 8.392 1.00 20.59 108 THR A O 1
ATOM 823 N N . ILE A 1 121 ? 6.019 41.784 10.292 1.00 18.88 109 ILE A N 1
ATOM 824 C CA . ILE A 1 121 ? 4.627 41.397 9.991 1.00 19.78 109 ILE A CA 1
ATOM 825 C C . ILE A 1 121 ? 3.771 42.669 9.955 1.00 20.72 109 ILE A C 1
ATOM 826 O O . ILE A 1 121 ? 2.961 42.844 9.048 1.00 21.45 109 ILE A O 1
ATOM 831 N N . ARG A 1 122 ? 3.980 43.568 10.896 1.00 21.34 110 ARG A N 1
ATOM 832 C CA . ARG A 1 122 ? 3.205 44.814 10.957 1.00 23.92 110 ARG A CA 1
ATOM 833 C C . ARG A 1 122 ? 3.456 45.678 9.721 1.00 23.81 110 ARG A C 1
ATOM 834 O O . ARG A 1 122 ? 2.511 46.102 9.048 1.00 23.98 110 ARG A O 1
ATOM 842 N N . ARG A 1 123 ? 4.709 45.899 9.392 1.00 22.85 111 ARG A N 1
ATOM 843 C CA . ARG A 1 123 ? 5.074 46.730 8.238 1.00 23.86 111 ARG A CA 1
ATOM 844 C C . ARG A 1 123 ? 4.580 46.147 6.934 1.00 24.68 111 ARG A C 1
ATOM 845 O O . ARG A 1 123 ? 4.050 46.877 6.073 1.00 24.92 111 ARG A O 1
ATOM 853 N N . ASN A 1 124 ? 4.683 44.827 6.776 1.00 22.19 112 ASN A N 1
ATOM 854 C CA . ASN A 1 124 ? 4.232 44.216 5.547 1.00 22.68 112 ASN A CA 1
ATOM 855 C C . ASN A 1 124 ? 2.702 44.418 5.406 1.00 23.43 112 ASN A C 1
ATOM 856 O O . ASN A 1 124 ? 2.206 44.741 4.326 1.00 23.55 112 ASN A O 1
ATOM 861 N N . ARG A 1 125 ? 1.967 44.277 6.487 1.00 22.79 113 ARG A N 1
ATOM 862 C CA . ARG A 1 125 ? 0.515 44.473 6.489 1.00 26.01 113 ARG A CA 1
ATOM 863 C C . ARG A 1 125 ? 0.142 45.922 6.161 1.00 26.93 113 ARG A C 1
ATOM 864 O O . ARG A 1 125 ? -0.769 46.172 5.327 1.00 27.93 113 ARG A O 1
ATOM 872 N N . GLU A 1 126 ? 0.820 46.861 6.809 1.00 27.11 114 GLU A N 1
ATOM 873 C CA . GLU A 1 126 ? 0.506 48.279 6.593 1.00 27.96 114 GLU A CA 1
ATOM 874 C C . GLU A 1 126 ? 0.820 48.750 5.187 1.00 28.85 114 GLU A C 1
ATOM 875 O O . GLU A 1 126 ? -0.003 49.470 4.564 1.00 27.65 114 GLU A O 1
ATOM 881 N N . LEU A 1 127 ? 2.001 48.383 4.691 1.00 27.21 115 LEU A N 1
ATOM 882 C CA . LEU A 1 127 ? 2.452 48.761 3.360 1.00 27.73 115 LEU A CA 1
ATOM 883 C C . LEU A 1 127 ? 1.578 48.128 2.279 1.00 28.69 115 LEU A C 1
ATOM 884 O O . LEU A 1 127 ? 1.245 48.787 1.303 1.00 29.28 115 LEU A O 1
ATOM 889 N N . SER A 1 128 ? 1.185 46.862 2.457 1.00 28.33 116 SER A N 1
ATOM 890 C CA . SER A 1 128 ? 0.347 46.189 1.472 1.00 30.07 116 SER A CA 1
ATOM 891 C C . SER A 1 128 ? -0.959 46.963 1.287 1.00 31.49 116 SER A C 1
ATOM 892 O O . SER A 1 128 ? -1.426 47.153 0.160 1.00 31.70 116 SER A O 1
ATOM 895 N N . ALA A 1 129 ? -1.518 47.448 2.384 1.00 32.72 117 ALA A N 1
ATOM 896 C CA . ALA A 1 129 ? -2.780 48.185 2.340 1.00 34.28 117 ALA A CA 1
ATOM 897 C C . ALA A 1 129 ? -2.645 49.471 1.543 1.00 36.00 117 ALA A C 1
ATOM 898 O O . ALA A 1 129 ? -3.656 50.027 1.079 1.00 36.85 117 ALA A O 1
ATOM 900 N N . GLU A 1 130 ? -1.411 49.941 1.399 1.00 35.99 118 GLU A N 1
ATOM 901 C CA . GLU A 1 130 ? -1.112 51.171 0.663 1.00 36.11 118 GLU A CA 1
ATOM 902 C C . GLU A 1 130 ? -0.577 50.845 -0.723 1.00 35.17 118 GLU A C 1
ATOM 903 O O . GLU A 1 130 ? -0.161 51.734 -1.475 1.00 35.53 118 GLU A O 1
ATOM 909 N N . GLY A 1 131 ? -0.579 49.557 -1.047 1.00 32.78 119 GLY A N 1
ATOM 910 C CA . GLY A 1 131 ? -0.118 49.098 -2.344 1.00 31.37 119 GLY A CA 1
ATOM 911 C C . GLY A 1 131 ? 1.372 48.924 -2.543 1.00 30.30 119 GLY A C 1
ATOM 912 O O . GLY A 1 131 ? 1.832 48.895 -3.667 1.00 29.99 119 GLY A O 1
ATOM 913 N N . PHE A 1 132 ? 2.140 48.798 -1.457 1.00 28.67 120 PHE A N 1
ATOM 914 C CA . PHE A 1 132 ? 3.583 48.604 -1.562 1.00 26.83 120 PHE A CA 1
ATOM 915 C C . PHE A 1 132 ? 3.937 47.185 -1.026 1.00 26.37 120 PHE A C 1
ATOM 916 O O . PHE A 1 132 ? 3.248 46.685 -0.113 1.00 27.29 120 PHE A O 1
ATOM 924 N N . ASN A 1 133 ? 4.994 46.599 -1.592 1.00 25.24 121 ASN A N 1
ATOM 925 C CA . ASN A 1 133 ? 5.491 45.277 -1.197 1.00 23.40 121 ASN A CA 1
ATOM 926 C C . ASN A 1 133 ? 6.583 45.501 -0.176 1.00 25.05 121 ASN A C 1
ATOM 927 O O . ASN A 1 133 ? 7.238 46.548 -0.167 1.00 23.53 121 ASN A O 1
ATOM 932 N N . PHE A 1 134 ? 6.768 44.513 0.697 1.00 23.34 122 PHE A N 1
ATOM 933 C CA . PHE A 1 134 ? 7.767 44.660 1.749 1.00 23.44 122 PHE A CA 1
ATOM 934 C C . PHE A 1 134 ? 8.385 43.312 2.013 1.00 22.15 122 PHE A C 1
ATOM 935 O O . PHE A 1 134 ? 7.670 42.337 2.330 1.00 22.41 122 PHE A O 1
ATOM 943 N N . ILE A 1 135 ? 9.688 43.239 1.841 1.00 21.52 123 ILE A N 1
ATOM 944 C CA . ILE A 1 135 ? 10.380 41.961 2.077 1.00 19.75 123 ILE A CA 1
ATOM 945 C C . ILE A 1 135 ? 11.280 42.161 3.296 1.00 21.03 123 ILE A C 1
ATOM 946 O O . ILE A 1 135 ? 12.153 43.022 3.259 1.00 23.00 123 ILE A O 1
ATOM 951 N N . GLY A 1 136 ? 11.028 41.441 4.395 1.00 17.34 124 GLY A N 1
ATOM 952 C CA . GLY A 1 136 ? 11.952 41.565 5.524 1.00 17.99 124 GLY A CA 1
ATOM 953 C C . GLY A 1 136 ? 12.923 40.432 5.298 1.00 18.18 124 GLY A C 1
ATOM 954 O O . GLY A 1 136 ? 12.512 39.288 5.144 1.00 17.70 124 GLY A O 1
ATOM 955 N N . THR A 1 137 ? 14.230 40.716 5.272 1.00 18.77 125 THR A N 1
ATOM 956 C CA . THR A 1 137 ? 15.200 39.671 5.006 1.00 17.50 125 THR A CA 1
ATOM 957 C C . THR A 1 137 ? 16.350 39.643 5.989 1.00 19.54 125 THR A C 1
ATOM 958 O O . THR A 1 137 ? 16.846 40.649 6.411 1.00 20.34 125 THR A O 1
ATOM 962 N N . GLY A 1 138 ? 16.700 38.432 6.381 1.00 18.25 126 GLY A N 1
ATOM 963 C CA . GLY A 1 138 ? 17.881 38.303 7.198 1.00 19.40 126 GLY A CA 1
ATOM 964 C C . GLY A 1 138 ? 19.074 38.266 6.263 1.00 21.80 126 GLY A C 1
ATOM 965 O O . GLY A 1 138 ? 18.987 37.786 5.111 1.00 21.18 126 GLY A O 1
ATOM 966 N N . VAL A 1 139 ? 20.210 38.773 6.753 1.00 21.54 127 VAL A N 1
ATOM 967 C CA . VAL A 1 139 ? 21.431 38.758 5.973 1.00 22.16 127 VAL A CA 1
ATOM 968 C C . VAL A 1 139 ? 22.461 38.301 6.997 1.00 23.35 127 VAL A C 1
ATOM 969 O O . VAL A 1 139 ? 22.662 38.987 7.987 1.00 24.48 127 VAL A O 1
ATOM 973 N N . SER A 1 140 ? 23.028 37.125 6.793 1.00 21.66 128 SER A N 1
ATOM 974 C CA . SER A 1 140 ? 23.987 36.585 7.754 1.00 23.12 128 SER A CA 1
ATOM 975 C C . SER A 1 140 ? 25.330 36.408 7.137 1.00 25.05 128 SER A C 1
ATOM 976 O O . SER A 1 140 ? 25.445 35.964 5.993 1.00 25.37 128 SER A O 1
ATOM 979 N N . GLY A 1 141 ? 26.370 36.686 7.927 1.00 27.16 129 GLY A N 1
ATOM 980 C CA . GLY A 1 141 ? 27.708 36.502 7.403 1.00 30.09 129 GLY A CA 1
ATOM 981 C C . GLY A 1 141 ? 28.725 37.505 7.911 1.00 32.48 129 GLY A C 1
ATOM 982 O O . GLY A 1 141 ? 29.921 37.340 7.644 1.00 32.11 129 GLY A O 1
ATOM 983 N N . GLY A 1 142 ? 28.252 38.528 8.611 1.00 33.63 130 GLY A N 1
ATOM 984 C CA . GLY A 1 142 ? 29.135 39.561 9.140 1.00 37.58 130 GLY A CA 1
ATOM 985 C C . GLY A 1 142 ? 29.336 40.679 8.120 1.00 39.84 130 GLY A C 1
ATOM 986 O O . GLY A 1 142 ? 28.873 40.572 6.971 1.00 38.36 130 GLY A O 1
ATOM 987 N N . GLU A 1 143 ? 30.027 41.749 8.536 1.00 42.23 131 GLU A N 1
ATOM 988 C CA . GLU A 1 143 ? 30.329 42.882 7.638 1.00 44.13 131 GLU A CA 1
ATOM 989 C C . GLU A 1 143 ? 31.026 42.354 6.384 1.00 44.64 131 GLU A C 1
ATOM 990 O O . GLU A 1 143 ? 30.783 42.806 5.264 1.00 43.92 131 GLU A O 1
ATOM 996 N N . GLU A 1 144 ? 31.907 41.387 6.582 1.00 45.60 132 GLU A N 1
ATOM 997 C CA . GLU A 1 144 ? 32.647 40.814 5.485 1.00 46.15 132 GLU A CA 1
ATOM 998 C C . GLU A 1 144 ? 31.767 39.939 4.631 1.00 44.91 132 GLU A C 1
ATOM 999 O O . GLU A 1 144 ? 31.934 39.877 3.424 1.00 44.48 132 GLU A O 1
ATOM 1005 N N . GLY A 1 145 ? 30.837 39.234 5.265 1.00 42.66 133 GLY A N 1
ATOM 1006 C CA . GLY A 1 145 ? 29.963 38.363 4.503 1.00 40.39 133 GLY A CA 1
ATOM 1007 C C . GLY A 1 145 ? 29.091 39.202 3.594 1.00 38.40 133 GLY A C 1
ATOM 1008 O O . GLY A 1 145 ? 28.835 38.855 2.443 1.00 38.00 133 GLY A O 1
ATOM 1009 N N . ALA A 1 146 ? 28.600 40.306 4.119 1.00 37.64 134 ALA A N 1
ATOM 1010 C CA . ALA A 1 146 ? 27.750 41.155 3.314 1.00 36.06 134 ALA A CA 1
ATOM 1011 C C . ALA A 1 146 ? 28.491 41.532 2.022 1.00 37.12 134 ALA A C 1
ATOM 1012 O O . ALA A 1 146 ? 27.915 41.570 0.938 1.00 35.09 134 ALA A O 1
ATOM 1014 N N . LEU A 1 147 ? 29.791 41.775 2.133 1.00 37.88 135 LEU A N 1
ATOM 1015 C CA . LEU A 1 147 ? 30.588 42.198 0.974 1.00 37.87 135 LEU A CA 1
ATOM 1016 C C . LEU A 1 147 ? 30.911 41.102 -0.040 1.00 37.77 135 LEU A C 1
ATOM 1017 O O . LEU A 1 147 ? 30.916 41.352 -1.244 1.00 38.05 135 LEU A O 1
ATOM 1022 N N . LYS A 1 148 ? 31.156 39.885 0.430 1.00 36.68 136 LYS A N 1
ATOM 1023 C CA . LYS A 1 148 ? 31.552 38.780 -0.438 1.00 36.63 136 LYS A CA 1
ATOM 1024 C C . LYS A 1 148 ? 30.473 37.773 -0.794 1.00 35.17 136 LYS A C 1
ATOM 1025 O O . LYS A 1 148 ? 30.536 37.116 -1.824 1.00 35.17 136 LYS A O 1
ATOM 1031 N N . GLY A 1 149 ? 29.496 37.607 0.086 1.00 33.36 137 GLY A N 1
ATOM 1032 C CA . GLY A 1 149 ? 28.483 36.616 -0.199 1.00 30.53 137 GLY A CA 1
ATOM 1033 C C . GLY A 1 149 ? 27.856 36.089 1.077 1.00 28.13 137 GLY A C 1
ATOM 1034 O O . GLY A 1 149 ? 28.366 35.150 1.697 1.00 27.86 137 GLY A O 1
ATOM 1035 N N . PRO A 1 150 ? 26.746 36.699 1.485 1.00 26.49 138 PRO A N 1
ATOM 1036 C CA . PRO A 1 150 ? 26.039 36.298 2.698 1.00 23.76 138 PRO A CA 1
ATOM 1037 C C . PRO A 1 150 ? 24.974 35.257 2.404 1.00 24.16 138 PRO A C 1
ATOM 1038 O O . PRO A 1 150 ? 24.723 34.867 1.266 1.00 23.44 138 PRO A O 1
ATOM 1042 N N . SER A 1 151 ? 24.364 34.766 3.472 1.00 21.52 139 SER A N 1
ATOM 1043 C CA . SER A 1 151 ? 23.229 33.860 3.338 1.00 21.32 139 SER A CA 1
ATOM 1044 C C . SER A 1 151 ? 22.079 34.873 3.493 1.00 19.21 139 SER A C 1
ATOM 1045 O O . SER A 1 151 ? 22.119 35.743 4.357 1.00 19.01 139 SER A O 1
ATOM 1048 N N . ILE A 1 152 ? 21.052 34.796 2.608 1.00 17.68 140 ILE A N 1
ATOM 1049 C CA . ILE A 1 152 ? 19.980 35.775 2.563 1.00 17.49 140 ILE A CA 1
ATOM 1050 C C . ILE A 1 152 ? 18.684 35.011 2.759 1.00 17.53 140 ILE A C 1
ATOM 1051 O O . ILE A 1 152 ? 18.449 34.008 2.103 1.00 17.88 140 ILE A O 1
ATOM 1056 N N . MET A 1 153 ? 17.890 35.494 3.714 1.00 16.81 141 MET A N 1
ATOM 1057 C CA . MET A 1 153 ? 16.642 34.811 4.157 1.00 19.13 141 MET A CA 1
ATOM 1058 C C . MET A 1 153 ? 15.467 35.784 4.064 1.00 17.91 141 MET A C 1
ATOM 1059 O O . MET A 1 153 ? 15.016 36.353 5.027 1.00 18.07 141 MET A O 1
ATOM 1064 N N . PRO A 1 154 ? 14.889 35.903 2.861 1.00 18.03 142 PRO A N 1
ATOM 1065 C CA . PRO A 1 154 ? 13.802 36.822 2.639 1.00 17.05 142 PRO A CA 1
ATOM 1066 C C . PRO A 1 154 ? 12.375 36.280 2.760 1.00 15.40 142 PRO A C 1
ATOM 1067 O O . PRO A 1 154 ? 12.122 35.154 2.306 1.00 16.48 142 PRO A O 1
ATOM 1071 N N . GLY A 1 155 ? 11.513 37.060 3.418 1.00 15.29 143 GLY A N 1
ATOM 1072 C CA . GLY A 1 155 ? 10.078 36.737 3.486 1.00 15.47 143 GLY A CA 1
ATOM 1073 C C . GLY A 1 155 ? 9.263 37.947 3.059 1.00 15.74 143 GLY A C 1
ATOM 1074 O O . GLY A 1 155 ? 9.688 39.080 3.261 1.00 16.70 143 GLY A O 1
ATOM 1075 N N . GLY A 1 156 ? 8.057 37.737 2.511 1.00 16.57 144 GLY A N 1
ATOM 1076 C CA . GLY A 1 156 ? 7.213 38.867 2.114 1.00 17.39 144 GLY A CA 1
ATOM 1077 C C . GLY A 1 156 ? 6.437 38.349 0.925 1.00 16.49 144 GLY A C 1
ATOM 1078 O O . GLY A 1 156 ? 6.216 37.143 0.811 1.00 16.56 144 GLY A O 1
ATOM 1079 N N . GLN A 1 157 ? 6.035 39.240 0.019 1.00 16.83 145 GLN A N 1
ATOM 1080 C CA . GLN A 1 157 ? 5.280 38.802 -1.134 1.00 17.75 145 GLN A CA 1
ATOM 1081 C C . GLN A 1 157 ? 6.156 37.991 -2.051 1.00 17.91 145 GLN A C 1
ATOM 1082 O O . GLN A 1 157 ? 7.236 38.417 -2.444 1.00 16.13 145 GLN A O 1
ATOM 1088 N N . LYS A 1 158 ? 5.705 36.787 -2.400 1.00 16.94 146 LYS A N 1
ATOM 1089 C CA . LYS A 1 158 ? 6.527 35.946 -3.256 1.00 18.58 146 LYS A CA 1
ATOM 1090 C C . LYS A 1 158 ? 6.788 36.601 -4.615 1.00 17.26 146 LYS A C 1
ATOM 1091 O O . LYS A 1 158 ? 7.849 36.463 -5.165 1.00 16.88 146 LYS A O 1
ATOM 1097 N N . GLU A 1 159 ? 5.774 37.249 -5.151 1.00 18.73 147 GLU A N 1
ATOM 1098 C CA . GLU A 1 159 ? 5.970 37.888 -6.458 1.00 19.06 147 GLU A CA 1
ATOM 1099 C C . GLU A 1 159 ? 7.050 38.942 -6.439 1.00 20.09 147 GLU A C 1
ATOM 1100 O O . GLU A 1 159 ? 7.781 39.092 -7.442 1.00 20.84 147 GLU A O 1
ATOM 1106 N N . ALA A 1 160 ? 7.135 39.671 -5.335 1.00 19.01 148 ALA A N 1
ATOM 1107 C CA . ALA A 1 160 ? 8.146 40.712 -5.165 1.00 19.75 148 ALA A CA 1
ATOM 1108 C C . ALA A 1 160 ? 9.511 40.033 -5.013 1.00 20.42 148 ALA A C 1
ATOM 1109 O O . ALA A 1 160 ? 10.506 40.468 -5.556 1.00 19.16 148 ALA A O 1
ATOM 1111 N N . TYR A 1 161 ? 9.549 38.943 -4.238 1.00 19.89 149 TYR A N 1
ATOM 1112 C CA . TYR A 1 161 ? 10.789 38.210 -4.124 1.00 20.34 149 TYR A CA 1
ATOM 1113 C C . TYR A 1 161 ? 11.272 37.711 -5.501 1.00 21.02 149 TYR A C 1
ATOM 1114 O O . TYR A 1 161 ? 12.420 37.880 -5.873 1.00 19.73 149 TYR A O 1
ATOM 1123 N N . GLU A 1 162 ? 10.375 37.130 -6.310 1.00 20.53 150 GLU A N 1
ATOM 1124 C CA . GLU A 1 162 ? 10.820 36.601 -7.600 1.00 22.05 150 GLU A CA 1
ATOM 1125 C C . GLU A 1 162 ? 11.304 37.746 -8.522 1.00 21.08 150 GLU A C 1
ATOM 1126 O O . GLU A 1 162 ? 12.196 37.531 -9.371 1.00 22.53 150 GLU A O 1
ATOM 1132 N N . LEU A 1 163 ? 10.765 38.944 -8.327 1.00 20.86 151 LEU A N 1
ATOM 1133 C CA . LEU A 1 163 ? 11.197 40.069 -9.169 1.00 23.55 151 LEU A CA 1
ATOM 1134 C C . LEU A 1 163 ? 12.622 40.442 -8.862 1.00 23.98 151 LEU A C 1
ATOM 1135 O O . LEU A 1 163 ? 13.424 40.667 -9.779 1.00 23.21 151 LEU A O 1
ATOM 1140 N N . VAL A 1 164 ? 12.988 40.449 -7.567 1.00 23.04 152 VAL A N 1
ATOM 1141 C CA . VAL A 1 164 ? 14.363 40.839 -7.198 1.00 24.06 152 VAL A CA 1
ATOM 1142 C C . VAL A 1 164 ? 15.328 39.645 -7.056 1.00 25.09 152 VAL A C 1
ATOM 1143 O O . VAL A 1 164 ? 16.546 39.809 -6.882 1.00 25.68 152 VAL A O 1
ATOM 1147 N N . ALA A 1 165 ? 14.810 38.430 -7.193 1.00 23.74 153 ALA A N 1
ATOM 1148 C CA . ALA A 1 165 ? 15.645 37.261 -7.037 1.00 23.75 153 ALA A CA 1
ATOM 1149 C C . ALA A 1 165 ? 16.869 37.172 -7.945 1.00 25.53 153 ALA A C 1
ATOM 1150 O O . ALA A 1 165 ? 17.887 36.584 -7.563 1.00 26.21 153 ALA A O 1
ATOM 1152 N N . PRO A 1 166 ? 16.810 37.759 -9.148 1.00 24.70 154 PRO A N 1
ATOM 1153 C CA . PRO A 1 166 ? 18.023 37.625 -9.975 1.00 24.83 154 PRO A CA 1
ATOM 1154 C C . PRO A 1 166 ? 19.195 38.358 -9.328 1.00 25.25 154 PRO A C 1
ATOM 1155 O O . PRO A 1 166 ? 20.350 37.953 -9.468 1.00 27.09 154 PRO A O 1
ATOM 1159 N N . ILE A 1 167 ? 18.910 39.455 -8.668 1.00 25.49 155 ILE A N 1
ATOM 1160 C CA . ILE A 1 167 ? 19.959 40.210 -8.017 1.00 25.61 155 ILE A CA 1
ATOM 1161 C C . ILE A 1 167 ? 20.394 39.458 -6.748 1.00 26.06 155 ILE A C 1
ATOM 1162 O O . ILE A 1 167 ? 21.592 39.259 -6.495 1.00 26.54 155 ILE A O 1
ATOM 1167 N N . LEU A 1 168 ? 19.429 38.998 -5.969 1.00 25.67 156 LEU A N 1
ATOM 1168 C CA . LEU A 1 168 ? 19.816 38.263 -4.744 1.00 23.73 156 LEU A CA 1
ATOM 1169 C C . LEU A 1 168 ? 20.611 36.985 -5.004 1.00 24.66 156 LEU A C 1
ATOM 1170 O O . LEU A 1 168 ? 21.573 36.662 -4.244 1.00 24.96 156 LEU A O 1
ATOM 1175 N N . THR A 1 169 ? 20.254 36.229 -6.036 1.00 23.53 157 THR A N 1
ATOM 1176 C CA . THR A 1 169 ? 20.950 34.995 -6.330 1.00 24.96 157 THR A CA 1
ATOM 1177 C C . THR A 1 169 ? 22.401 35.221 -6.756 1.00 26.37 157 THR A C 1
ATOM 1178 O O . THR A 1 169 ? 23.246 34.338 -6.571 1.00 27.75 157 THR A O 1
ATOM 1182 N N . LYS A 1 170 ? 22.687 36.393 -7.300 1.00 27.75 158 LYS A N 1
ATOM 1183 C CA . LYS A 1 170 ? 24.043 36.644 -7.723 1.00 28.43 158 LYS A CA 1
ATOM 1184 C C . LYS A 1 170 ? 24.928 37.174 -6.588 1.00 27.75 158 LYS A C 1
ATOM 1185 O O . LYS A 1 170 ? 26.143 37.035 -6.661 1.00 28.60 158 LYS A O 1
ATOM 1191 N N . ILE A 1 171 ? 24.350 37.786 -5.553 1.00 27.53 159 ILE A N 1
ATOM 1192 C CA . ILE A 1 171 ? 25.181 38.326 -4.466 1.00 26.37 159 ILE A CA 1
ATOM 1193 C C . ILE A 1 171 ? 25.332 37.368 -3.293 1.00 26.74 159 ILE A C 1
ATOM 1194 O O . ILE A 1 171 ? 26.183 37.574 -2.417 1.00 26.15 159 ILE A O 1
ATOM 1199 N N . ALA A 1 172 ? 24.523 36.325 -3.274 1.00 26.08 160 ALA A N 1
ATOM 1200 C CA . ALA A 1 172 ? 24.569 35.380 -2.134 1.00 26.08 160 ALA A CA 1
ATOM 1201 C C . ALA A 1 172 ? 25.791 34.502 -2.188 1.00 25.28 160 ALA A C 1
ATOM 1202 O O . ALA A 1 172 ? 26.456 34.419 -3.192 1.00 25.50 160 ALA A O 1
ATOM 1204 N N . ALA A 1 173 ? 26.104 33.845 -1.073 1.00 25.71 161 ALA A N 1
ATOM 1205 C CA . ALA A 1 173 ? 27.176 32.884 -1.034 1.00 25.00 161 ALA A CA 1
ATOM 1206 C C . ALA A 1 173 ? 26.709 31.646 -1.803 1.00 26.02 161 ALA A C 1
ATOM 1207 O O . ALA A 1 173 ? 25.504 31.444 -2.030 1.00 24.90 161 ALA A O 1
ATOM 1209 N N . VAL A 1 174 ? 27.628 30.803 -2.217 1.00 26.23 162 VAL A N 1
ATOM 1210 C CA . VAL A 1 174 ? 27.229 29.610 -2.936 1.00 28.22 162 VAL A CA 1
ATOM 1211 C C . VAL A 1 174 ? 27.656 28.349 -2.179 1.00 30.28 162 VAL A C 1
ATOM 1212 O O . VAL A 1 174 ? 28.795 28.282 -1.686 1.00 30.57 162 VAL A O 1
ATOM 1216 N N . ALA A 1 175 ? 26.771 27.357 -2.112 1.00 29.94 163 ALA A N 1
ATOM 1217 C CA . ALA A 1 175 ? 27.076 26.092 -1.459 1.00 30.81 163 ALA A CA 1
ATOM 1218 C C . ALA A 1 175 ? 27.903 25.180 -2.386 1.00 33.89 163 ALA A C 1
ATOM 1219 O O . ALA A 1 175 ? 28.075 25.478 -3.589 1.00 33.14 163 ALA A O 1
ATOM 1221 N N . GLU A 1 176 ? 28.410 24.071 -1.843 1.00 35.54 164 GLU A N 1
ATOM 1222 C CA . GLU A 1 176 ? 29.224 23.127 -2.629 1.00 38.74 164 GLU A CA 1
ATOM 1223 C C . GLU A 1 176 ? 28.544 22.676 -3.915 1.00 39.22 164 GLU A C 1
ATOM 1224 O O . GLU A 1 176 ? 29.194 22.574 -4.951 1.00 42.05 164 GLU A O 1
ATOM 1230 N N . ASP A 1 177 ? 27.246 22.391 -3.854 1.00 38.49 165 ASP A N 1
ATOM 1231 C CA . ASP A 1 177 ? 26.508 21.910 -5.029 1.00 37.59 165 ASP A CA 1
ATOM 1232 C C . ASP A 1 177 ? 26.186 23.010 -6.032 1.00 37.41 165 ASP A C 1
ATOM 1233 O O . ASP A 1 177 ? 25.387 22.803 -6.943 1.00 39.09 165 ASP A O 1
ATOM 1238 N N . GLY A 1 178 ? 26.793 24.175 -5.864 1.00 36.84 166 GLY A N 1
ATOM 1239 C CA . GLY A 1 178 ? 26.557 25.275 -6.768 1.00 35.93 166 GLY A CA 1
ATOM 1240 C C . GLY A 1 178 ? 25.333 26.118 -6.469 1.00 34.99 166 GLY A C 1
ATOM 1241 O O . GLY A 1 178 ? 25.140 27.175 -7.082 1.00 34.91 166 GLY A O 1
ATOM 1242 N N . GLU A 1 179 ? 24.502 25.679 -5.521 1.00 33.46 167 GLU A N 1
ATOM 1243 C CA . GLU A 1 179 ? 23.294 26.449 -5.216 1.00 31.81 167 GLU A CA 1
ATOM 1244 C C . GLU A 1 179 ? 23.496 27.692 -4.371 1.00 30.44 167 GLU A C 1
ATOM 1245 O O . GLU A 1 179 ? 24.129 27.636 -3.303 1.00 29.86 167 GLU A O 1
ATOM 1251 N N . PRO A 1 180 ? 22.999 28.845 -4.830 1.00 27.79 168 PRO A N 1
ATOM 1252 C CA . PRO A 1 180 ? 23.126 30.097 -4.089 1.00 25.27 168 PRO A CA 1
ATOM 1253 C C . PRO A 1 180 ? 22.354 29.974 -2.742 1.00 23.57 168 PRO A C 1
ATOM 1254 O O . PRO A 1 180 ? 21.223 29.404 -2.698 1.00 23.37 168 PRO A O 1
ATOM 1258 N N . CYS A 1 181 ? 22.943 30.545 -1.693 1.00 21.77 169 CYS A N 1
ATOM 1259 C CA . CYS A 1 181 ? 22.334 30.546 -0.345 1.00 21.54 169 CYS A CA 1
ATOM 1260 C C . CYS A 1 181 ? 21.277 31.633 -0.147 1.00 20.49 169 CYS A C 1
ATOM 1261 O O . CYS A 1 181 ? 21.391 32.544 0.697 1.00 19.78 169 CYS A O 1
ATOM 1264 N N . VAL A 1 182 ? 20.244 31.556 -1.000 1.00 20.53 170 VAL A N 1
ATOM 1265 C CA . VAL A 1 182 ? 19.104 32.421 -0.849 1.00 20.43 170 VAL A CA 1
ATOM 1266 C C . VAL A 1 182 ? 17.917 31.651 -1.408 1.00 20.86 170 VAL A C 1
ATOM 1267 O O . VAL A 1 182 ? 18.078 30.831 -2.347 1.00 22.32 170 VAL A O 1
ATOM 1271 N N . THR A 1 183 ? 16.753 31.846 -0.791 1.00 18.53 171 THR A N 1
ATOM 1272 C CA . THR A 1 183 ? 15.560 31.171 -1.302 1.00 20.32 171 THR A CA 1
ATOM 1273 C C . THR A 1 183 ? 14.335 31.886 -0.735 1.00 18.95 171 THR A C 1
ATOM 1274 O O . THR A 1 183 ? 14.455 32.563 0.267 1.00 17.95 171 THR A O 1
ATOM 1278 N N . TYR A 1 184 ? 13.153 31.779 -1.357 1.00 17.50 172 TYR A N 1
ATOM 1279 C CA . TYR A 1 184 ? 11.995 32.448 -0.775 1.00 17.41 172 TYR A CA 1
ATOM 1280 C C . TYR A 1 184 ? 11.634 31.667 0.513 1.00 17.38 172 TYR A C 1
ATOM 1281 O O . TYR A 1 184 ? 11.344 30.470 0.437 1.00 17.85 172 TYR A O 1
ATOM 1290 N N . ILE A 1 185 ? 11.625 32.354 1.659 1.00 16.00 173 ILE A N 1
ATOM 1291 C CA . ILE A 1 185 ? 11.331 31.635 2.923 1.00 15.97 173 ILE A CA 1
ATOM 1292 C C . ILE A 1 185 ? 9.846 31.461 3.150 1.00 17.15 173 ILE A C 1
ATOM 1293 O O . ILE A 1 185 ? 9.366 30.368 3.505 1.00 16.80 173 ILE A O 1
ATOM 1298 N N . GLY A 1 186 ? 9.094 32.527 2.929 1.00 14.27 174 GLY A N 1
ATOM 1299 C CA . GLY A 1 186 ? 7.673 32.490 3.191 1.00 14.67 174 GLY A CA 1
ATOM 1300 C C . GLY A 1 186 ? 7.110 33.875 3.246 1.00 14.36 174 GLY A C 1
ATOM 1301 O O . GLY A 1 186 ? 7.814 34.852 2.996 1.00 15.17 174 GLY A O 1
ATOM 1302 N N . ALA A 1 187 ? 5.846 33.991 3.614 1.00 14.66 175 ALA A N 1
ATOM 1303 C CA . ALA A 1 187 ? 5.183 35.297 3.655 1.00 13.72 175 ALA A CA 1
ATOM 1304 C C . ALA A 1 187 ? 5.607 36.176 4.793 1.00 15.11 175 ALA A C 1
ATOM 1305 O O . ALA A 1 187 ? 6.237 35.683 5.764 1.00 16.36 175 ALA A O 1
ATOM 1307 N N . ASP A 1 188 ? 5.299 37.458 4.688 1.00 15.41 176 ASP A N 1
ATOM 1308 C CA . ASP A 1 188 ? 5.470 38.443 5.739 1.00 15.50 176 ASP A CA 1
ATOM 1309 C C . ASP A 1 188 ? 6.775 38.302 6.556 1.00 15.98 176 ASP A C 1
ATOM 1310 O O . ASP A 1 188 ? 7.830 38.482 5.954 1.00 15.09 176 ASP A O 1
ATOM 1315 N N . GLY A 1 189 ? 6.697 37.993 7.846 1.00 15.70 177 GLY A N 1
ATOM 1316 C CA . GLY A 1 189 ? 7.905 37.968 8.678 1.00 15.30 177 GLY A CA 1
ATOM 1317 C C . GLY A 1 189 ? 8.656 36.661 8.720 1.00 15.01 177 GLY A C 1
ATOM 1318 O O . GLY A 1 189 ? 9.595 36.518 9.547 1.00 15.24 177 GLY A O 1
ATOM 1319 N N . ALA A 1 190 ? 8.391 35.730 7.817 1.00 13.68 178 ALA A N 1
ATOM 1320 C CA . ALA A 1 190 ? 9.070 34.423 7.867 1.00 13.64 178 ALA A CA 1
ATOM 1321 C C . ALA A 1 190 ? 10.599 34.491 7.733 1.00 15.44 178 ALA A C 1
ATOM 1322 O O . ALA A 1 190 ? 11.328 33.691 8.382 1.00 14.26 178 ALA A O 1
ATOM 1324 N N . GLY A 1 191 ? 11.094 35.394 6.871 1.00 14.50 179 GLY A N 1
ATOM 1325 C CA . GLY A 1 191 ? 12.516 35.534 6.690 1.00 15.67 179 GLY A CA 1
ATOM 1326 C C . GLY A 1 191 ? 13.179 36.067 7.961 1.00 15.06 179 GLY A C 1
ATOM 1327 O O . GLY A 1 191 ? 14.236 35.521 8.349 1.00 15.40 179 GLY A O 1
ATOM 1328 N N . HIS A 1 192 ? 12.623 37.112 8.575 1.00 14.57 180 HIS A N 1
ATOM 1329 C CA . HIS A 1 192 ? 13.245 37.626 9.801 1.00 15.70 180 HIS A CA 1
ATOM 1330 C C . HIS A 1 192 ? 13.093 36.621 10.953 1.00 15.75 180 HIS A C 1
ATOM 1331 O O . HIS A 1 192 ? 13.935 36.626 11.850 1.00 14.82 180 HIS A O 1
ATOM 1338 N N . TYR A 1 193 ? 12.090 35.748 10.904 1.00 14.77 181 TYR A N 1
ATOM 1339 C CA . TYR A 1 193 ? 11.972 34.724 11.941 1.00 13.26 181 TYR A CA 1
ATOM 1340 C C . TYR A 1 193 ? 13.106 33.718 11.772 1.00 13.71 181 TYR A C 1
ATOM 1341 O O . TYR A 1 193 ? 13.786 33.352 12.757 1.00 13.92 181 TYR A O 1
ATOM 1350 N N . VAL A 1 194 ? 13.392 33.291 10.545 1.00 13.26 182 VAL A N 1
ATOM 1351 C CA . VAL A 1 194 ? 14.462 32.329 10.284 1.00 14.61 182 VAL A CA 1
ATOM 1352 C C . VAL A 1 194 ? 15.824 32.941 10.648 1.00 14.59 182 VAL A C 1
ATOM 1353 O O . VAL A 1 194 ? 16.681 32.258 11.184 1.00 14.79 182 VAL A O 1
ATOM 1357 N N . LYS A 1 195 ? 16.033 34.245 10.376 1.00 14.32 183 LYS A N 1
ATOM 1358 C CA . LYS A 1 195 ? 17.268 34.880 10.749 1.00 15.36 183 LYS A CA 1
ATOM 1359 C C . LYS A 1 195 ? 17.410 34.840 12.260 1.00 15.54 183 LYS A C 1
ATOM 1360 O O . LYS A 1 195 ? 18.543 34.612 12.765 1.00 14.99 183 LYS A O 1
ATOM 1366 N N . MET A 1 196 ? 16.316 35.062 12.969 1.00 14.14 184 MET A N 1
ATOM 1367 C CA . MET A 1 196 ? 16.367 35.011 14.441 1.00 14.23 184 MET A CA 1
ATOM 1368 C C . MET A 1 196 ? 16.777 33.607 14.899 1.00 14.27 184 MET A C 1
ATOM 1369 O O . MET A 1 196 ? 17.666 33.459 15.772 1.00 14.35 184 MET A O 1
ATOM 1374 N N . VAL A 1 197 ? 16.184 32.571 14.355 1.00 14.44 185 VAL A N 1
ATOM 1375 C CA . VAL A 1 197 ? 16.523 31.218 14.751 1.00 14.33 185 VAL A CA 1
ATOM 1376 C C . VAL A 1 197 ? 17.975 30.936 14.391 1.00 15.01 185 VAL A C 1
ATOM 1377 O O . VAL A 1 197 ? 18.685 30.257 15.174 1.00 13.88 185 VAL A O 1
ATOM 1381 N N . HIS A 1 198 ? 18.466 31.453 13.262 1.00 15.20 186 HIS A N 1
ATOM 1382 C CA . HIS A 1 198 ? 19.883 31.236 12.928 1.00 14.39 186 HIS A CA 1
ATOM 1383 C C . HIS A 1 198 ? 20.731 31.837 14.071 1.00 15.50 186 HIS A C 1
ATOM 1384 O O . HIS A 1 198 ? 21.695 31.212 14.522 1.00 15.97 186 HIS A O 1
ATOM 1391 N N . ASN A 1 199 ? 20.344 33.021 14.530 1.00 13.42 187 ASN A N 1
ATOM 1392 C CA . ASN A 1 199 ? 21.088 33.644 15.628 1.00 16.13 187 ASN A CA 1
ATOM 1393 C C . ASN A 1 199 ? 20.991 32.856 16.918 1.00 15.49 187 ASN A C 1
ATOM 1394 O O . ASN A 1 199 ? 22.021 32.743 17.640 1.00 14.48 187 ASN A O 1
ATOM 1399 N N . GLY A 1 200 ? 19.833 32.282 17.231 1.00 14.37 188 GLY A N 1
ATOM 1400 C CA . GLY A 1 200 ? 19.724 31.427 18.424 1.00 14.26 188 GLY A CA 1
ATOM 1401 C C . GLY A 1 200 ? 20.654 30.214 18.266 1.00 13.80 188 GLY A C 1
ATOM 1402 O O . GLY A 1 200 ? 21.441 29.877 19.185 1.00 12.58 188 GLY A O 1
ATOM 1403 N N . ILE A 1 201 ? 20.615 29.549 17.100 1.00 13.26 189 ILE A N 1
ATOM 1404 C CA . ILE A 1 201 ? 21.462 28.407 16.867 1.00 13.45 189 ILE A CA 1
ATOM 1405 C C . ILE A 1 201 ? 22.983 28.793 16.974 1.00 13.75 189 ILE A C 1
ATOM 1406 O O . ILE A 1 201 ? 23.781 28.048 17.561 1.00 14.86 189 ILE A O 1
ATOM 1411 N N . GLU A 1 202 ? 23.350 29.985 16.482 1.00 14.00 190 GLU A N 1
ATOM 1412 C CA . GLU A 1 202 ? 24.730 30.466 16.596 1.00 14.57 190 GLU A CA 1
ATOM 1413 C C . GLU A 1 202 ? 25.115 30.574 18.086 1.00 13.65 190 GLU A C 1
ATOM 1414 O O . GLU A 1 202 ? 26.218 30.179 18.476 1.00 15.28 190 GLU A O 1
ATOM 1420 N N . TYR A 1 203 ? 24.222 31.107 18.930 1.00 12.10 191 TYR A N 1
ATOM 1421 C CA . TYR A 1 203 ? 24.572 31.232 20.371 1.00 12.63 191 TYR A CA 1
ATOM 1422 C C . TYR A 1 203 ? 24.784 29.824 20.952 1.00 12.11 191 TYR A C 1
ATOM 1423 O O . TYR A 1 203 ? 25.700 29.628 21.769 1.00 12.26 191 TYR A O 1
ATOM 1432 N N . GLY A 1 204 ? 23.955 28.849 20.561 1.00 11.86 192 GLY A N 1
ATOM 1433 C CA . GLY A 1 204 ? 24.103 27.473 21.039 1.00 12.06 192 GLY A CA 1
ATOM 1434 C C . GLY A 1 204 ? 25.435 26.825 20.591 1.00 12.57 192 GLY A C 1
ATOM 1435 O O . GLY A 1 204 ? 26.141 26.200 21.393 1.00 13.47 192 GLY A O 1
ATOM 1436 N N . ASP A 1 205 ? 25.827 27.023 19.344 1.00 13.65 193 ASP A N 1
ATOM 1437 C CA . ASP A 1 205 ? 27.053 26.445 18.856 1.00 12.31 193 ASP A CA 1
ATOM 1438 C C . ASP A 1 205 ? 28.271 27.050 19.576 1.00 13.07 193 ASP A C 1
ATOM 1439 O O . ASP A 1 205 ? 29.227 26.306 19.854 1.00 13.95 193 ASP A O 1
ATOM 1444 N N . MET A 1 206 ? 28.237 28.360 19.808 1.00 13.40 194 MET A N 1
ATOM 1445 C CA . MET A 1 206 ? 29.335 28.998 20.503 1.00 12.36 194 MET A CA 1
ATOM 1446 C C . MET A 1 206 ? 29.410 28.490 21.924 1.00 12.44 194 MET A C 1
ATOM 1447 O O . MET A 1 206 ? 30.519 28.280 22.416 1.00 12.54 194 MET A O 1
ATOM 1452 N N . GLN A 1 207 ? 28.272 28.289 22.597 1.00 11.54 195 GLN A N 1
ATOM 1453 C CA . GLN A 1 207 ? 28.367 27.831 23.990 1.00 10.81 195 GLN A CA 1
ATOM 1454 C C . GLN A 1 207 ? 28.853 26.397 24.044 1.00 12.09 195 GLN A C 1
ATOM 1455 O O . GLN A 1 207 ? 29.626 26.018 24.982 1.00 11.40 195 GLN A O 1
ATOM 1461 N N . LEU A 1 208 ? 28.426 25.578 23.067 1.00 11.31 196 LEU A N 1
ATOM 1462 C CA . LEU A 1 208 ? 28.868 24.171 23.053 1.00 12.27 196 LEU A CA 1
ATOM 1463 C C . LEU A 1 208 ? 30.388 24.115 22.877 1.00 12.23 196 LEU A C 1
ATOM 1464 O O . LEU A 1 208 ? 31.072 23.334 23.572 1.00 13.21 196 LEU A O 1
ATOM 1469 N N . ILE A 1 209 ? 30.905 24.956 21.966 1.00 12.70 197 ILE A N 1
ATOM 1470 C CA . ILE A 1 209 ? 32.357 25.011 21.798 1.00 12.72 197 ILE A CA 1
ATOM 1471 C C . ILE A 1 209 ? 33.037 25.506 23.045 1.00 13.06 197 ILE A C 1
ATOM 1472 O O . ILE A 1 209 ? 34.111 24.981 23.422 1.00 13.63 197 ILE A O 1
ATOM 1477 N N . ALA A 1 210 ? 32.405 26.453 23.746 1.00 11.74 198 ALA A N 1
ATOM 1478 C CA . ALA A 1 210 ? 33.020 27.001 24.972 1.00 12.74 198 ALA A CA 1
ATOM 1479 C C . ALA A 1 210 ? 33.113 25.919 26.035 1.00 13.52 198 ALA A C 1
ATOM 1480 O O . ALA A 1 210 ? 34.097 25.883 26.781 1.00 12.65 198 ALA A O 1
ATOM 1482 N N . GLU A 1 211 ? 32.088 25.047 26.150 1.00 13.54 199 GLU A N 1
ATOM 1483 C CA . GLU A 1 211 ? 32.145 23.950 27.127 1.00 13.50 199 GLU A CA 1
ATOM 1484 C C . GLU A 1 211 ? 33.216 22.973 26.723 1.00 12.64 199 GLU A C 1
ATOM 1485 O O . GLU A 1 211 ? 33.936 22.487 27.604 1.00 13.24 199 GLU A O 1
ATOM 1491 N N . ALA A 1 212 ? 33.374 22.688 25.427 1.00 13.29 200 ALA A N 1
ATOM 1492 C CA . ALA A 1 212 ? 34.458 21.800 25.035 1.00 15.03 200 ALA A CA 1
ATOM 1493 C C . ALA A 1 212 ? 35.815 22.410 25.442 1.00 13.94 200 ALA A C 1
ATOM 1494 O O . ALA A 1 212 ? 36.707 21.648 25.932 1.00 15.11 200 ALA A O 1
ATOM 1496 N N . TYR A 1 213 ? 35.994 23.717 25.219 1.00 13.03 201 TYR A N 1
ATOM 1497 C CA . TYR A 1 213 ? 37.233 24.398 25.638 1.00 12.89 201 TYR A CA 1
ATOM 1498 C C . TYR A 1 213 ? 37.416 24.231 27.166 1.00 13.73 201 TYR A C 1
ATOM 1499 O O . TYR A 1 213 ? 38.517 23.842 27.641 1.00 14.23 201 TYR A O 1
ATOM 1508 N N . SER A 1 214 ? 36.355 24.482 27.956 1.00 13.93 202 SER A N 1
ATOM 1509 C CA . SER A 1 214 ? 36.445 24.307 29.418 1.00 15.43 202 SER A CA 1
ATOM 1510 C C . SER A 1 214 ? 36.875 22.925 29.832 1.00 14.86 202 SER A C 1
ATOM 1511 O O . SER A 1 214 ? 37.695 22.781 30.802 1.00 14.93 202 SER A O 1
ATOM 1514 N N . LEU A 1 215 ? 36.339 21.923 29.148 1.00 14.78 203 LEU A N 1
ATOM 1515 C CA . LEU A 1 215 ? 36.656 20.535 29.486 1.00 15.56 203 LEU A CA 1
ATOM 1516 C C . LEU A 1 215 ? 38.081 20.198 29.128 1.00 15.65 203 LEU A C 1
ATOM 1517 O O . LEU A 1 215 ? 38.797 19.555 29.910 1.00 15.29 203 LEU A O 1
ATOM 1522 N N . LEU A 1 216 ? 38.499 20.599 27.939 1.00 15.32 204 LEU A N 1
ATOM 1523 C CA . LEU A 1 216 ? 39.898 20.313 27.543 1.00 14.79 204 LEU A CA 1
ATOM 1524 C C . LEU A 1 216 ? 40.882 21.038 28.377 1.00 15.14 204 LEU A C 1
ATOM 1525 O O . LEU A 1 216 ? 41.917 20.437 28.737 1.00 16.84 204 LEU A O 1
ATOM 1530 N N . LYS A 1 217 ? 40.638 22.320 28.676 1.00 15.69 205 LYS A N 1
ATOM 1531 C CA . LYS A 1 217 ? 41.606 23.055 29.480 1.00 17.74 205 LYS A CA 1
ATOM 1532 C C . LYS A 1 217 ? 41.536 22.628 30.936 1.00 19.86 205 LYS A C 1
ATOM 1533 O O . LYS A 1 217 ? 42.589 22.375 31.564 1.00 20.33 205 LYS A O 1
ATOM 1539 N N . GLY A 1 218 ? 40.331 22.576 31.505 1.00 18.77 206 GLY A N 1
ATOM 1540 C CA . GLY A 1 218 ? 40.243 22.169 32.924 1.00 20.36 206 GLY A CA 1
ATOM 1541 C C . GLY A 1 218 ? 40.507 20.728 33.184 1.00 21.59 206 GLY A C 1
ATOM 1542 O O . GLY A 1 218 ? 41.154 20.366 34.207 1.00 24.49 206 GLY A O 1
ATOM 1543 N N . GLY A 1 219 ? 40.098 19.846 32.312 1.00 20.42 207 GLY A N 1
ATOM 1544 C CA . GLY A 1 219 ? 40.373 18.454 32.568 1.00 21.86 207 GLY A CA 1
ATOM 1545 C C . GLY A 1 219 ? 41.728 17.883 32.169 1.00 23.38 207 GLY A C 1
ATOM 1546 O O . GLY A 1 219 ? 42.334 17.091 32.913 1.00 22.89 207 GLY A O 1
ATOM 1547 N N . LEU A 1 220 ? 42.225 18.250 30.989 1.00 22.13 208 LEU A N 1
ATOM 1548 C CA . LEU A 1 220 ? 43.507 17.741 30.483 1.00 22.55 208 LEU A CA 1
ATOM 1549 C C . LEU A 1 220 ? 44.643 18.711 30.550 1.00 22.69 208 LEU A C 1
ATOM 1550 O O . LEU A 1 220 ? 45.809 18.371 30.206 1.00 24.24 208 LEU A O 1
ATOM 1555 N N . ASN A 1 221 ? 44.327 19.945 30.925 1.00 20.71 209 ASN A N 1
ATOM 1556 C CA . ASN A 1 221 ? 45.302 20.972 31.020 1.00 21.96 209 ASN A CA 1
ATOM 1557 C C . ASN A 1 221 ? 45.972 21.214 29.702 1.00 21.32 209 ASN A C 1
ATOM 1558 O O . ASN A 1 221 ? 47.154 21.512 29.680 1.00 23.51 209 ASN A O 1
ATOM 1563 N N . LEU A 1 222 ? 45.207 21.137 28.601 1.00 20.04 210 LEU A N 1
ATOM 1564 C CA . LEU A 1 222 ? 45.826 21.354 27.273 1.00 18.02 210 LEU A CA 1
ATOM 1565 C C . LEU A 1 222 ? 46.306 22.788 27.162 1.00 18.33 210 LEU A C 1
ATOM 1566 O O . LEU A 1 222 ? 45.710 23.715 27.689 1.00 20.07 210 LEU A O 1
ATOM 1571 N N . THR A 1 223 ? 47.439 22.987 26.480 1.00 18.77 211 THR A N 1
ATOM 1572 C CA . THR A 1 223 ? 47.965 24.342 26.260 1.00 18.70 211 THR A CA 1
ATOM 1573 C C . THR A 1 223 ? 47.204 24.927 25.062 1.00 17.55 211 THR A C 1
ATOM 1574 O O . THR A 1 223 ? 46.498 24.184 24.387 1.00 19.20 211 THR A O 1
ATOM 1578 N N . ASN A 1 224 ? 47.348 26.218 24.799 1.00 18.41 212 ASN A N 1
ATOM 1579 C CA . ASN A 1 224 ? 46.634 26.784 23.635 1.00 17.05 212 ASN A CA 1
ATOM 1580 C C . ASN A 1 224 ? 47.073 26.116 22.319 1.00 19.22 212 ASN A C 1
ATOM 1581 O O . ASN A 1 224 ? 46.260 25.915 21.412 1.00 16.50 212 ASN A O 1
ATOM 1586 N N . GLU A 1 225 ? 48.347 25.726 22.199 1.00 20.87 213 GLU A N 1
ATOM 1587 C CA . GLU A 1 225 ? 48.769 25.054 20.971 1.00 21.49 213 GLU A CA 1
ATOM 1588 C C . GLU A 1 225 ? 48.088 23.697 20.824 1.00 20.84 213 GLU A C 1
ATOM 1589 O O . GLU A 1 225 ? 47.687 23.288 19.732 1.00 20.63 213 GLU A O 1
ATOM 1595 N N . GLU A 1 226 ? 47.936 22.982 21.938 1.00 19.60 214 GLU A N 1
ATOM 1596 C CA . GLU A 1 226 ? 47.292 21.700 21.879 1.00 17.74 214 GLU A CA 1
ATOM 1597 C C . GLU A 1 226 ? 45.784 21.893 21.586 1.00 15.72 214 GLU A C 1
ATOM 1598 O O . GLU A 1 226 ? 45.206 21.069 20.930 1.00 17.61 214 GLU A O 1
ATOM 1604 N N . LEU A 1 227 ? 45.191 22.937 22.123 1.00 17.84 215 LEU A N 1
ATOM 1605 C CA . LEU A 1 227 ? 43.766 23.204 21.830 1.00 17.21 215 LEU A CA 1
ATOM 1606 C C . LEU A 1 227 ? 43.630 23.491 20.340 1.00 18.46 215 LEU A C 1
ATOM 1607 O O . LEU A 1 227 ? 42.724 22.971 19.689 1.00 18.22 215 LEU A O 1
ATOM 1612 N N . ALA A 1 228 ? 44.574 24.254 19.785 1.00 17.99 216 ALA A N 1
ATOM 1613 C CA . ALA A 1 228 ? 44.454 24.566 18.341 1.00 18.62 216 ALA A CA 1
ATOM 1614 C C . ALA A 1 228 ? 44.616 23.323 17.523 1.00 17.30 216 ALA A C 1
ATOM 1615 O O . ALA A 1 228 ? 43.877 23.104 16.546 1.00 17.32 216 ALA A O 1
ATOM 1617 N N . GLN A 1 229 ? 45.549 22.465 17.933 1.00 17.81 217 GLN A N 1
ATOM 1618 C CA . GLN A 1 229 ? 45.776 21.223 17.223 1.00 18.80 217 GLN A CA 1
ATOM 1619 C C . GLN A 1 229 ? 44.540 20.332 17.283 1.00 18.63 217 GLN A C 1
ATOM 1620 O O . GLN A 1 229 ? 44.130 19.709 16.295 1.00 18.72 217 GLN A O 1
ATOM 1626 N N . THR A 1 230 ? 43.894 20.310 18.463 1.00 17.19 218 THR A N 1
ATOM 1627 C CA . THR A 1 230 ? 42.714 19.469 18.639 1.00 17.89 218 THR A CA 1
ATOM 1628 C C . THR A 1 230 ? 41.536 19.952 17.768 1.00 15.15 218 THR A C 1
ATOM 1629 O O . THR A 1 230 ? 40.904 19.149 17.117 1.00 17.26 218 THR A O 1
ATOM 1633 N N . PHE A 1 231 ? 41.273 21.251 17.807 1.00 15.80 219 PHE A N 1
ATOM 1634 C CA . PHE A 1 231 ? 40.187 21.804 17.031 1.00 16.00 219 PHE A CA 1
ATOM 1635 C C . PHE A 1 231 ? 40.501 21.634 15.538 1.00 16.31 219 PHE A C 1
ATOM 1636 O O . PHE A 1 231 ? 39.593 21.376 14.765 1.00 16.78 219 PHE A O 1
ATOM 1644 N N . THR A 1 232 ? 41.774 21.729 15.136 1.00 16.45 220 THR A N 1
ATOM 1645 C CA . THR A 1 232 ? 42.091 21.473 13.724 1.00 16.80 220 THR A CA 1
ATOM 1646 C C . THR A 1 232 ? 41.772 20.032 13.318 1.00 15.69 220 THR A C 1
ATOM 1647 O O . THR A 1 232 ? 41.185 19.769 12.262 1.00 16.90 220 THR A O 1
ATOM 1651 N N . GLU A 1 233 ? 42.094 19.059 14.178 1.00 16.11 221 GLU A N 1
ATOM 1652 C CA . GLU A 1 233 ? 41.795 17.708 13.843 1.00 18.28 221 GLU A CA 1
ATOM 1653 C C . GLU A 1 233 ? 40.252 17.483 13.763 1.00 17.28 221 GLU A C 1
ATOM 1654 O O . GLU A 1 233 ? 39.711 16.763 12.896 1.00 18.24 221 GLU A O 1
ATOM 1660 N N . TRP A 1 234 ? 39.541 18.037 14.749 1.00 17.82 222 TRP A N 1
ATOM 1661 C CA . TRP A 1 234 ? 38.085 17.900 14.722 1.00 16.56 222 TRP A CA 1
ATOM 1662 C C . TRP A 1 234 ? 37.476 18.493 13.452 1.00 17.00 222 TRP A C 1
ATOM 1663 O O . TRP A 1 234 ? 36.525 17.951 12.921 1.00 16.80 222 TRP A O 1
ATOM 1674 N N . ASN A 1 235 ? 38.031 19.636 13.017 1.00 16.66 223 ASN A N 1
ATOM 1675 C CA . ASN A 1 235 ? 37.523 20.350 11.837 1.00 17.61 223 ASN A CA 1
ATOM 1676 C C . ASN A 1 235 ? 37.697 19.535 10.549 1.00 17.44 223 ASN A C 1
ATOM 1677 O O . ASN A 1 235 ? 36.965 19.773 9.581 1.00 17.85 223 ASN A O 1
ATOM 1682 N N . ASN A 1 236 ? 38.556 18.507 10.577 1.00 18.56 224 ASN A N 1
ATOM 1683 C CA . ASN A 1 236 ? 38.702 17.660 9.390 1.00 19.87 224 ASN A CA 1
ATOM 1684 C C . ASN A 1 236 ? 37.555 16.697 9.195 1.00 21.61 224 ASN A C 1
ATOM 1685 O O . ASN A 1 236 ? 37.272 16.310 8.078 1.00 24.36 224 ASN A O 1
ATOM 1690 N N . GLY A 1 237 ? 36.858 16.317 10.268 1.00 20.05 225 GLY A N 1
ATOM 1691 C CA . GLY A 1 237 ? 35.793 15.366 10.164 1.00 20.31 225 GLY A CA 1
ATOM 1692 C C . GLY A 1 237 ? 34.384 15.914 10.182 1.00 20.49 225 GLY A C 1
ATOM 1693 O O . GLY A 1 237 ? 34.125 17.025 9.729 1.00 20.19 225 GLY A O 1
ATOM 1694 N N . GLU A 1 238 ? 33.468 15.134 10.769 1.00 18.73 226 GLU A N 1
ATOM 1695 C CA . GLU A 1 238 ? 32.058 15.518 10.761 1.00 19.15 226 GLU A CA 1
ATOM 1696 C C . GLU A 1 238 ? 31.728 16.862 11.392 1.00 19.79 226 GLU A C 1
ATOM 1697 O O . GLU A 1 238 ? 30.735 17.490 11.008 1.00 19.90 226 GLU A O 1
ATOM 1703 N N . LEU A 1 239 ? 32.563 17.328 12.342 1.00 18.59 227 LEU A N 1
ATOM 1704 C CA . LEU A 1 239 ? 32.357 18.633 13.001 1.00 17.29 227 LEU A CA 1
ATOM 1705 C C . LEU A 1 239 ? 32.747 19.845 12.134 1.00 17.63 227 LEU A C 1
ATOM 1706 O O . LEU A 1 239 ? 32.509 20.998 12.499 1.00 17.85 227 LEU A O 1
ATOM 1711 N N . SER A 1 240 ? 33.343 19.604 10.964 1.00 16.13 228 SER A N 1
ATOM 1712 C CA . SER A 1 240 ? 33.783 20.707 10.102 1.00 19.20 228 SER A CA 1
ATOM 1713 C C . SER A 1 240 ? 32.794 21.882 10.077 1.00 17.77 228 SER A C 1
ATOM 1714 O O . SER A 1 240 ? 31.659 21.715 9.640 1.00 19.08 228 SER A O 1
ATOM 1717 N N . SER A 1 241 ? 33.268 23.048 10.491 1.00 16.74 229 SER A N 1
ATOM 1718 C CA . SER A 1 241 ? 32.432 24.247 10.534 1.00 16.87 229 SER A CA 1
ATOM 1719 C C . SER A 1 241 ? 33.235 25.493 10.612 1.00 15.64 229 SER A C 1
ATOM 1720 O O . SER A 1 241 ? 34.422 25.474 11.017 1.00 17.69 229 SER A O 1
ATOM 1723 N N . TYR A 1 242 ? 32.616 26.608 10.222 1.00 15.87 230 TYR A N 1
ATOM 1724 C CA . TYR A 1 242 ? 33.293 27.890 10.291 1.00 16.27 230 TYR A CA 1
ATOM 1725 C C . TYR A 1 242 ? 33.657 28.196 11.747 1.00 16.51 230 TYR A C 1
ATOM 1726 O O . TYR A 1 242 ? 34.773 28.623 12.055 1.00 16.30 230 TYR A O 1
ATOM 1735 N N . LEU A 1 243 ? 32.724 27.978 12.671 1.00 15.49 231 LEU A N 1
ATOM 1736 C CA . LEU A 1 243 ? 33.077 28.346 14.055 1.00 14.96 231 LEU A CA 1
ATOM 1737 C C . LEU A 1 243 ? 34.221 27.505 14.603 1.00 14.83 231 LEU A C 1
ATOM 1738 O O . LEU A 1 243 ? 34.980 28.024 15.367 1.00 16.19 231 LEU A O 1
ATOM 1743 N N . ILE A 1 244 ? 34.329 26.227 14.269 1.00 16.45 232 ILE A N 1
ATOM 1744 C CA . ILE A 1 244 ? 35.497 25.484 14.790 1.00 16.10 232 ILE A CA 1
ATOM 1745 C C . ILE A 1 244 ? 36.787 25.969 14.091 1.00 17.46 232 ILE A C 1
ATOM 1746 O O . ILE A 1 244 ? 37.842 26.103 14.752 1.00 17.01 232 ILE A O 1
ATOM 1751 N N . ASP A 1 245 ? 36.678 26.354 12.802 1.00 17.78 233 ASP A N 1
ATOM 1752 C CA . ASP A 1 245 ? 37.838 26.812 12.015 1.00 19.97 233 ASP A CA 1
ATOM 1753 C C . ASP A 1 245 ? 38.367 28.112 12.644 1.00 17.50 233 ASP A C 1
ATOM 1754 O O . ASP A 1 245 ? 39.592 28.261 12.896 1.00 18.88 233 ASP A O 1
ATOM 1759 N N . ILE A 1 246 ? 37.478 29.040 12.978 1.00 17.81 234 ILE A N 1
ATOM 1760 C CA . ILE A 1 246 ? 37.991 30.274 13.576 1.00 16.97 234 ILE A CA 1
ATOM 1761 C C . ILE A 1 246 ? 38.471 30.067 15.007 1.00 16.66 234 ILE A C 1
ATOM 1762 O O . ILE A 1 246 ? 39.377 30.751 15.485 1.00 16.12 234 ILE A O 1
ATOM 1767 N N . THR A 1 247 ? 37.890 29.074 15.681 1.00 16.03 235 THR A N 1
ATOM 1768 C CA . THR A 1 247 ? 38.335 28.846 17.064 1.00 16.07 235 THR A CA 1
ATOM 1769 C C . THR A 1 247 ? 39.805 28.384 17.070 1.00 17.37 235 THR A C 1
ATOM 1770 O O . THR A 1 247 ? 40.587 28.791 17.950 1.00 17.87 235 THR A O 1
ATOM 1774 N N . LYS A 1 248 ? 40.198 27.515 16.153 1.00 18.22 236 LYS A N 1
ATOM 1775 C CA . LYS A 1 248 ? 41.606 27.080 16.174 1.00 20.37 236 LYS A CA 1
ATOM 1776 C C . LYS A 1 248 ? 42.541 28.260 15.810 1.00 21.37 236 LYS A C 1
ATOM 1777 O O . LYS A 1 248 ? 43.656 28.346 16.329 1.00 21.27 236 LYS A O 1
ATOM 1783 N N . ASP A 1 249 ? 42.060 29.211 15.001 1.00 20.86 237 ASP A N 1
ATOM 1784 C CA . ASP A 1 249 ? 42.854 30.429 14.744 1.00 20.52 237 ASP A CA 1
ATOM 1785 C C . ASP A 1 249 ? 42.992 31.260 16.032 1.00 20.69 237 ASP A C 1
ATOM 1786 O O . ASP A 1 249 ? 44.053 31.764 16.368 1.00 20.87 237 ASP A O 1
ATOM 1791 N N . ILE A 1 250 ? 41.897 31.417 16.782 1.00 18.25 238 ILE A N 1
ATOM 1792 C CA . ILE A 1 250 ? 41.969 32.178 18.008 1.00 18.41 238 ILE A CA 1
ATOM 1793 C C . ILE A 1 250 ? 42.941 31.604 18.990 1.00 17.49 238 ILE A C 1
ATOM 1794 O O . ILE A 1 250 ? 43.605 32.339 19.657 1.00 18.80 238 ILE A O 1
ATOM 1799 N N . PHE A 1 251 ? 43.010 30.277 19.071 1.00 17.32 239 PHE A N 1
ATOM 1800 C CA . PHE A 1 251 ? 43.926 29.688 20.053 1.00 19.40 239 PHE A CA 1
ATOM 1801 C C . PHE A 1 251 ? 45.377 29.801 19.633 1.00 23.32 239 PHE A C 1
ATOM 1802 O O . PHE A 1 251 ? 46.254 29.659 20.479 1.00 25.71 239 PHE A O 1
ATOM 1810 N N . THR A 1 252 ? 45.599 30.075 18.351 1.00 24.41 240 THR A N 1
ATOM 1811 C CA . THR A 1 252 ? 46.959 30.228 17.803 1.00 28.48 240 THR A CA 1
ATOM 1812 C C . THR A 1 252 ? 47.454 31.709 17.910 1.00 28.73 240 THR A C 1
ATOM 1813 O O . THR A 1 252 ? 48.689 31.955 17.887 1.00 30.57 240 THR A O 1
ATOM 1817 N N . LYS A 1 253 ? 46.541 32.680 18.035 1.00 27.67 241 LYS A N 1
ATOM 1818 C CA . LYS A 1 253 ? 46.899 34.108 18.040 1.00 27.98 241 LYS A CA 1
ATOM 1819 C C . LYS A 1 253 ? 47.693 34.640 19.220 1.00 30.32 241 LYS A C 1
ATOM 1820 O O . LYS A 1 253 ? 47.243 34.638 20.366 1.00 27.74 241 LYS A O 1
ATOM 1826 N N . LYS A 1 254 ? 48.906 35.122 18.937 1.00 33.99 242 LYS A N 1
ATOM 1827 C CA . LYS A 1 254 ? 49.739 35.648 20.006 1.00 39.62 242 LYS A CA 1
ATOM 1828 C C . LYS A 1 254 ? 49.691 37.153 20.134 1.00 44.46 242 LYS A C 1
ATOM 1829 O O . LYS A 1 254 ? 49.600 37.894 19.148 1.00 45.39 242 LYS A O 1
ATOM 1835 N N . ASP A 1 255 ? 49.687 37.593 21.388 1.00 49.69 243 ASP A N 1
ATOM 1836 C CA . ASP A 1 255 ? 49.672 39.009 21.714 1.00 54.18 243 ASP A CA 1
ATOM 1837 C C . ASP A 1 255 ? 51.073 39.501 21.336 1.00 56.24 243 ASP A C 1
ATOM 1838 O O . ASP A 1 255 ? 52.050 38.751 21.462 1.00 56.38 243 ASP A O 1
ATOM 1843 N N . GLU A 1 256 ? 51.166 40.746 20.877 1.00 58.48 244 GLU A N 1
ATOM 1844 C CA . GLU A 1 256 ? 52.438 41.324 20.440 1.00 60.28 244 GLU A CA 1
ATOM 1845 C C . GLU A 1 256 ? 53.629 41.098 21.369 1.00 60.55 244 GLU A C 1
ATOM 1846 O O . GLU A 1 256 ? 54.742 41.546 21.069 1.00 61.01 244 GLU A O 1
ATOM 1852 N N . ASP A 1 257 ? 53.406 40.391 22.478 1.00 60.29 245 ASP A N 1
ATOM 1853 C CA . ASP A 1 257 ? 54.478 40.090 23.420 1.00 59.70 245 ASP A CA 1
ATOM 1854 C C . ASP A 1 257 ? 54.771 38.580 23.581 1.00 58.67 245 ASP A C 1
ATOM 1855 O O . ASP A 1 257 ? 55.386 38.167 24.571 1.00 58.92 245 ASP A O 1
ATOM 1860 N N . GLY A 1 258 ? 54.326 37.757 22.629 1.00 56.66 246 GLY A N 1
ATOM 1861 C CA . GLY A 1 258 ? 54.576 36.323 22.720 1.00 53.16 246 GLY A CA 1
ATOM 1862 C C . GLY A 1 258 ? 53.559 35.536 23.537 1.00 50.86 246 GLY A C 1
ATOM 1863 O O . GLY A 1 258 ? 53.626 34.300 23.605 1.00 50.67 246 GLY A O 1
ATOM 1864 N N . ASN A 1 259 ? 52.616 36.235 24.170 1.00 47.80 247 ASN A N 1
ATOM 1865 C CA . ASN A 1 259 ? 51.592 35.552 24.969 1.00 44.49 247 ASN A CA 1
ATOM 1866 C C . ASN A 1 259 ? 50.283 35.468 24.162 1.00 40.63 247 ASN A C 1
ATOM 1867 O O . ASN A 1 259 ? 50.090 36.222 23.198 1.00 40.53 247 ASN A O 1
ATOM 1872 N N . TYR A 1 260 ? 49.387 34.556 24.541 1.00 35.07 248 TYR A N 1
ATOM 1873 C CA . TYR A 1 260 ? 48.132 34.390 23.800 1.00 30.47 248 TYR A CA 1
ATOM 1874 C C . TYR A 1 260 ? 47.073 35.406 24.155 1.00 27.22 248 TYR A C 1
ATOM 1875 O O . TYR A 1 260 ? 46.746 35.608 25.325 1.00 27.64 248 TYR A O 1
ATOM 1884 N N . LEU A 1 261 ? 46.526 36.040 23.135 1.00 24.30 249 LEU A N 1
ATOM 1885 C CA . LEU A 1 261 ? 45.535 37.074 23.291 1.00 23.69 249 LEU A CA 1
ATOM 1886 C C . LEU A 1 261 ? 44.213 36.621 23.959 1.00 22.37 249 LEU A C 1
ATOM 1887 O O . LEU A 1 261 ? 43.664 37.352 24.768 1.00 20.77 249 LEU A O 1
ATOM 1892 N N . VAL A 1 262 ? 43.747 35.433 23.609 1.00 21.31 250 VAL A N 1
ATOM 1893 C CA . VAL A 1 262 ? 42.489 34.928 24.206 1.00 20.39 250 VAL A CA 1
ATOM 1894 C C . VAL A 1 262 ? 42.584 34.888 25.717 1.00 20.52 250 VAL A C 1
ATOM 1895 O O . VAL A 1 262 ? 41.582 35.111 26.387 1.00 18.70 250 VAL A O 1
ATOM 1899 N N . ASP A 1 263 ? 43.776 34.692 26.279 1.00 18.70 251 ASP A N 1
ATOM 1900 C CA . ASP A 1 263 ? 43.877 34.654 27.734 1.00 20.17 251 ASP A CA 1
ATOM 1901 C C . ASP A 1 263 ? 43.764 35.986 28.460 1.00 19.33 251 ASP A C 1
ATOM 1902 O O . ASP A 1 263 ? 43.582 36.001 29.684 1.00 21.76 251 ASP A O 1
ATOM 1907 N N . VAL A 1 264 ? 43.817 37.097 27.733 1.00 17.87 252 VAL A N 1
ATOM 1908 C CA . VAL A 1 264 ? 43.612 38.372 28.404 1.00 17.91 252 VAL A CA 1
ATOM 1909 C C . VAL A 1 264 ? 42.296 39.047 28.026 1.00 15.18 252 VAL A C 1
ATOM 1910 O O . VAL A 1 264 ? 42.046 40.164 28.377 1.00 16.13 252 VAL A O 1
ATOM 1914 N N . ILE A 1 265 ? 41.409 38.343 27.341 1.00 15.63 253 ILE A N 1
ATOM 1915 C CA . ILE A 1 265 ? 40.110 38.935 26.990 1.00 16.63 253 ILE A CA 1
ATOM 1916 C C . ILE A 1 265 ? 39.149 38.818 28.159 1.00 15.94 253 ILE A C 1
ATOM 1917 O O . ILE A 1 265 ? 39.092 37.782 28.825 1.00 16.73 253 ILE A O 1
ATOM 1922 N N . LEU A 1 266 ? 38.483 39.888 28.470 1.00 14.51 254 LEU A N 1
ATOM 1923 C CA . LEU A 1 266 ? 37.491 39.880 29.587 1.00 15.70 254 LEU A CA 1
ATOM 1924 C C . LEU A 1 266 ? 36.374 38.909 29.189 1.00 17.51 254 LEU A C 1
ATOM 1925 O O . LEU A 1 266 ? 35.781 39.019 28.108 1.00 17.17 254 LEU A O 1
ATOM 1930 N N . ASP A 1 267 ? 36.021 38.022 30.132 1.00 16.69 255 ASP A N 1
ATOM 1931 C CA . ASP A 1 267 ? 35.033 36.997 29.921 1.00 17.63 255 ASP A CA 1
ATOM 1932 C C . ASP A 1 267 ? 33.624 37.472 30.247 1.00 17.60 255 ASP A C 1
ATOM 1933 O O . ASP A 1 267 ? 32.927 36.882 31.119 1.00 17.39 255 ASP A O 1
ATOM 1938 N N . GLU A 1 268 ? 33.178 38.515 29.545 1.00 17.72 256 GLU A N 1
ATOM 1939 C CA . GLU A 1 268 ? 31.842 39.096 29.756 1.00 18.97 256 GLU A CA 1
ATOM 1940 C C . GLU A 1 268 ? 31.273 39.126 28.345 1.00 23.21 256 GLU A C 1
ATOM 1941 O O . GLU A 1 268 ? 31.671 39.974 27.513 1.00 22.59 256 GLU A O 1
ATOM 1947 N N . ALA A 1 269 ? 30.352 38.204 28.087 1.00 25.73 257 ALA A N 1
ATOM 1948 C CA . ALA A 1 269 ? 29.795 37.999 26.749 1.00 30.42 257 ALA A CA 1
ATOM 1949 C C . ALA A 1 269 ? 28.602 38.833 26.506 1.00 33.80 257 ALA A C 1
ATOM 1950 O O . ALA A 1 269 ? 27.589 38.726 27.201 1.00 34.58 257 ALA A O 1
ATOM 1952 N N . ALA A 1 270 ? 28.723 39.675 25.496 1.00 37.23 258 ALA A N 1
ATOM 1953 C CA . ALA A 1 270 ? 27.669 40.582 25.146 1.00 40.51 258 ALA A CA 1
ATOM 1954 C C . ALA A 1 270 ? 26.662 39.938 24.184 1.00 42.47 258 ALA A C 1
ATOM 1955 O O . ALA A 1 270 ? 26.735 38.749 23.827 1.00 41.69 258 ALA A O 1
ATOM 1957 N N . ASN A 1 271 ? 25.718 40.753 23.742 1.00 44.89 259 ASN A N 1
ATOM 1958 C CA . ASN A 1 271 ? 24.726 40.275 22.777 1.00 45.73 259 ASN A CA 1
ATOM 1959 C C . ASN A 1 271 ? 23.890 41.409 22.208 1.00 46.04 259 ASN A C 1
ATOM 1960 O O . ASN A 1 271 ? 23.367 41.283 21.087 1.00 47.38 259 ASN A O 1
ATOM 1965 N N . LYS A 1 272 ? 23.695 42.464 23.021 1.00 45.22 260 LYS A N 1
ATOM 1966 C CA . LYS A 1 272 ? 22.947 43.695 22.649 1.00 44.85 260 LYS A CA 1
ATOM 1967 C C . LYS A 1 272 ? 21.384 43.776 22.737 1.00 42.81 260 LYS A C 1
ATOM 1968 O O . LYS A 1 272 ? 20.774 44.617 22.065 1.00 43.28 260 LYS A O 1
ATOM 1974 N N . GLY A 1 273 ? 20.752 42.941 23.571 1.00 39.02 261 GLY A N 1
ATOM 1975 C CA . GLY A 1 273 ? 19.300 42.957 23.740 1.00 34.97 261 GLY A CA 1
ATOM 1976 C C . GLY A 1 273 ? 18.506 42.122 22.723 1.00 32.73 261 GLY A C 1
ATOM 1977 O O . GLY A 1 273 ? 17.273 42.114 22.734 1.00 34.14 261 GLY A O 1
ATOM 1978 N N . THR A 1 274 ? 19.190 41.416 21.837 1.00 29.09 262 THR A N 1
ATOM 1979 C CA . THR A 1 274 ? 18.493 40.671 20.801 1.00 26.90 262 THR A CA 1
ATOM 1980 C C . THR A 1 274 ? 18.728 39.180 20.902 1.00 23.96 262 THR A C 1
ATOM 1981 O O . THR A 1 274 ? 17.969 38.411 20.303 1.00 23.62 262 THR A O 1
ATOM 1985 N N . GLY A 1 275 ? 19.746 38.769 21.668 1.00 20.46 263 GLY A N 1
ATOM 1986 C CA . GLY A 1 275 ? 20.021 37.342 21.746 1.00 18.22 263 GLY A CA 1
ATOM 1987 C C . GLY A 1 275 ? 18.916 36.507 22.379 1.00 17.50 263 GLY A C 1
ATOM 1988 O O . GLY A 1 275 ? 18.856 35.292 22.185 1.00 19.31 263 GLY A O 1
ATOM 1989 N N . LYS A 1 276 ? 18.045 37.141 23.127 1.00 16.39 264 LYS A N 1
ATOM 1990 C CA . LYS A 1 276 ? 16.928 36.468 23.824 1.00 13.64 264 LYS A CA 1
ATOM 1991 C C . LYS A 1 276 ? 15.703 36.171 22.946 1.00 14.62 264 LYS A C 1
ATOM 1992 O O . LYS A 1 276 ? 14.815 35.447 23.367 1.00 13.12 264 LYS A O 1
ATOM 1998 N N . TRP A 1 277 ? 15.652 36.713 21.726 1.00 13.39 265 TRP A N 1
ATOM 1999 C CA . TRP A 1 277 ? 14.412 36.555 20.966 1.00 12.67 265 TRP A CA 1
ATOM 2000 C C . TRP A 1 277 ? 13.994 35.100 20.645 1.00 11.93 265 TRP A C 1
ATOM 2001 O O . TRP A 1 277 ? 12.774 34.801 20.764 1.00 12.97 265 TRP A O 1
ATOM 2012 N N . THR A 1 278 ? 14.937 34.279 20.192 1.00 11.06 266 THR A N 1
ATOM 2013 C CA . THR A 1 278 ? 14.579 32.883 19.866 1.00 11.42 266 THR A CA 1
ATOM 2014 C C . THR A 1 278 ? 13.943 32.181 21.059 1.00 11.36 266 THR A C 1
ATOM 2015 O O . THR A 1 278 ? 12.916 31.508 20.956 1.00 12.67 266 THR A O 1
ATOM 2019 N N . SER A 1 279 ? 14.594 32.341 22.216 1.00 11.16 267 SER A N 1
ATOM 2020 C CA . SER A 1 279 ? 14.104 31.705 23.458 1.00 10.91 267 SER A CA 1
ATOM 2021 C C . SER A 1 279 ? 12.758 32.251 23.893 1.00 11.87 267 SER A C 1
ATOM 2022 O O . SER A 1 279 ? 11.910 31.524 24.377 1.00 12.28 267 SER A O 1
ATOM 2025 N N . GLN A 1 280 ? 12.538 33.574 23.749 1.00 11.89 268 GLN A N 1
ATOM 2026 C CA . GLN A 1 280 ? 11.223 34.078 24.088 1.00 10.65 268 GLN A CA 1
ATOM 2027 C C . GLN A 1 280 ? 10.143 33.557 23.174 1.00 10.73 268 GLN A C 1
ATOM 2028 O O . GLN A 1 280 ? 9.026 33.311 23.640 1.00 11.84 268 GLN A O 1
ATOM 2034 N N . SER A 1 281 ? 10.499 33.327 21.896 1.00 11.27 269 SER A N 1
ATOM 2035 C CA . SER A 1 281 ? 9.524 32.764 20.971 1.00 11.78 269 SER A CA 1
ATOM 2036 C C . SER A 1 281 ? 9.268 31.280 21.317 1.00 11.53 269 SER A C 1
ATOM 2037 O O . SER A 1 281 ? 8.122 30.818 21.305 1.00 13.13 269 SER A O 1
ATOM 2040 N N . ALA A 1 282 ? 10.331 30.574 21.692 1.00 11.70 270 ALA A N 1
ATOM 2041 C CA . ALA A 1 282 ? 10.127 29.178 22.123 1.00 11.13 270 ALA A CA 1
ATOM 2042 C C . ALA A 1 282 ? 9.110 29.165 23.275 1.00 12.09 270 ALA A C 1
ATOM 2043 O O . ALA A 1 282 ? 8.214 28.314 23.363 1.00 12.41 270 ALA A O 1
ATOM 2045 N N . LEU A 1 283 ? 9.309 30.058 24.236 1.00 11.11 271 LEU A N 1
ATOM 2046 C CA . LEU A 1 283 ? 8.394 30.098 25.386 1.00 12.13 271 LEU A CA 1
ATOM 2047 C C . LEU A 1 283 ? 6.943 30.413 24.955 1.00 12.54 271 LEU A C 1
ATOM 2048 O O . LEU A 1 283 ? 5.991 29.850 25.487 1.00 13.21 271 LEU A O 1
ATOM 2053 N N . ASP A 1 284 ? 6.794 31.315 23.976 1.00 13.09 272 ASP A N 1
ATOM 2054 C CA . ASP A 1 284 ? 5.435 31.628 23.474 1.00 13.87 272 ASP A CA 1
ATOM 2055 C C . ASP A 1 284 ? 4.819 30.453 22.719 1.00 14.22 272 ASP A C 1
ATOM 2056 O O . ASP A 1 284 ? 3.582 30.264 22.754 1.00 15.31 272 ASP A O 1
ATOM 2061 N N . LEU A 1 285 ? 5.650 29.683 22.024 1.00 13.11 273 LEU A N 1
ATOM 2062 C CA . LEU A 1 285 ? 5.147 28.562 21.165 1.00 13.14 273 LEU A CA 1
ATOM 2063 C C . LEU A 1 285 ? 5.030 27.233 21.847 1.00 14.24 273 LEU A C 1
ATOM 2064 O O . LEU A 1 285 ? 4.528 26.291 21.231 1.00 15.10 273 LEU A O 1
ATOM 2069 N N . GLY A 1 286 ? 5.520 27.118 23.097 1.00 11.83 274 GLY A N 1
ATOM 2070 C CA . GLY A 1 286 ? 5.406 25.839 23.776 1.00 13.36 274 GLY A CA 1
ATOM 2071 C C . GLY A 1 286 ? 6.500 24.872 23.381 1.00 12.94 274 GLY A C 1
ATOM 2072 O O . GLY A 1 286 ? 6.320 23.658 23.551 1.00 13.65 274 GLY A O 1
ATOM 2073 N N . GLU A 1 287 ? 7.642 25.379 22.908 1.00 12.41 275 GLU A N 1
ATOM 2074 C CA . GLU A 1 287 ? 8.724 24.517 22.461 1.00 12.90 275 GLU A CA 1
ATOM 2075 C C . GLU A 1 287 ? 9.826 24.421 23.514 1.00 12.98 275 GLU A C 1
ATOM 2076 O O . GLU A 1 287 ? 10.266 25.423 24.028 1.00 12.94 275 GLU A O 1
ATOM 2082 N N . PRO A 1 288 ? 10.309 23.207 23.802 1.00 13.39 276 PRO A N 1
ATOM 2083 C CA . PRO A 1 288 ? 11.360 23.049 24.836 1.00 12.98 276 PRO A CA 1
ATOM 2084 C C . PRO A 1 288 ? 12.754 23.318 24.305 1.00 15.71 276 PRO A C 1
ATOM 2085 O O . PRO A 1 288 ? 13.536 22.389 24.201 1.00 16.96 276 PRO A O 1
ATOM 2089 N N . LEU A 1 289 ? 13.096 24.582 24.134 1.00 13.34 277 LEU A N 1
ATOM 2090 C CA . LEU A 1 289 ? 14.361 25.015 23.497 1.00 12.00 277 LEU A CA 1
ATOM 2091 C C . LEU A 1 289 ? 15.405 25.224 24.585 1.00 11.61 277 LEU A C 1
ATOM 2092 O O . LEU A 1 289 ? 15.981 26.327 24.784 1.00 13.11 277 LEU A O 1
ATOM 2097 N N . SER A 1 290 ? 15.724 24.141 25.272 1.00 11.94 278 SER A N 1
ATOM 2098 C CA . SER A 1 290 ? 16.612 24.316 26.394 1.00 12.53 278 SER A CA 1
ATOM 2099 C C . SER A 1 290 ? 18.055 24.625 26.109 1.00 13.04 278 SER A C 1
ATOM 2100 O O . SER A 1 290 ? 18.678 25.355 26.863 1.00 13.50 278 SER A O 1
ATOM 2103 N N . LEU A 1 291 ? 18.612 24.119 25.009 1.00 12.25 279 LEU A N 1
ATOM 2104 C CA . LEU A 1 291 ? 20.032 24.314 24.803 1.00 12.11 279 LEU A CA 1
ATOM 2105 C C . LEU A 1 291 ? 20.359 25.718 24.420 1.00 11.92 279 LEU A C 1
ATOM 2106 O O . LEU A 1 291 ? 21.178 26.375 25.065 1.00 12.70 279 LEU A O 1
ATOM 2111 N N . ILE A 1 292 ? 19.673 26.226 23.394 1.00 11.24 280 ILE A N 1
ATOM 2112 C CA . ILE A 1 292 ? 19.879 27.628 23.030 1.00 11.89 280 ILE A CA 1
ATOM 2113 C C . ILE A 1 292 ? 19.544 28.558 24.222 1.00 11.24 280 ILE A C 1
ATOM 2114 O O . ILE A 1 292 ? 20.261 29.541 24.470 1.00 11.13 280 ILE A O 1
ATOM 2119 N N . THR A 1 293 ? 18.507 28.248 25.011 1.00 11.58 281 THR A N 1
ATOM 2120 C CA . THR A 1 293 ? 18.170 29.132 26.093 1.00 10.93 281 THR A CA 1
ATOM 2121 C C . THR A 1 293 ? 19.242 29.100 27.187 1.00 10.92 281 THR A C 1
ATOM 2122 O O . THR A 1 293 ? 19.606 30.136 27.724 1.00 10.65 281 THR A O 1
ATOM 2126 N N . GLU A 1 294 ? 19.773 27.898 27.495 1.00 11.41 282 GLU A N 1
ATOM 2127 C CA . GLU A 1 294 ? 20.879 27.861 28.475 1.00 12.95 282 GLU A CA 1
ATOM 2128 C C . GLU A 1 294 ? 22.100 28.644 27.922 1.00 11.57 282 GLU A C 1
ATOM 2129 O O . GLU A 1 294 ? 22.892 29.159 28.707 1.00 12.85 282 GLU A O 1
ATOM 2135 N N . SER A 1 295 ? 22.277 28.703 26.600 1.00 11.11 283 SER A N 1
ATOM 2136 C CA . SER A 1 295 ? 23.377 29.425 26.010 1.00 11.61 283 SER A CA 1
ATOM 2137 C C . SER A 1 295 ? 23.205 30.929 26.252 1.00 10.69 283 SER A C 1
ATOM 2138 O O . SER A 1 295 ? 24.185 31.634 26.544 1.00 10.97 283 SER A O 1
ATOM 2141 N N . VAL A 1 296 ? 21.973 31.428 26.148 1.00 10.63 284 VAL A N 1
ATOM 2142 C CA . VAL A 1 296 ? 21.724 32.837 26.463 1.00 10.99 284 VAL A CA 1
ATOM 2143 C C . VAL A 1 296 ? 21.996 33.067 27.963 1.00 11.11 284 VAL A C 1
ATOM 2144 O O . VAL A 1 296 ? 22.676 34.048 28.347 1.00 10.84 284 VAL A O 1
ATOM 2148 N N . PHE A 1 297 ? 21.483 32.178 28.827 1.00 10.54 285 PHE A N 1
ATOM 2149 C CA . PHE A 1 297 ? 21.742 32.374 30.262 1.00 11.25 285 PHE A CA 1
ATOM 2150 C C . PHE A 1 297 ? 23.218 32.268 30.607 1.00 11.62 285 PHE A C 1
ATOM 2151 O O . PHE A 1 297 ? 23.685 32.913 31.550 1.00 11.43 285 PHE A O 1
ATOM 2159 N N . ALA A 1 298 ? 23.979 31.491 29.850 1.00 10.60 286 ALA A N 1
ATOM 2160 C CA . ALA A 1 298 ? 25.436 31.432 30.109 1.00 11.95 286 ALA A CA 1
ATOM 2161 C C . ALA A 1 298 ? 26.079 32.790 29.755 1.00 12.02 286 ALA A C 1
ATOM 2162 O O . ALA A 1 298 ? 26.983 33.250 30.477 1.00 12.69 286 ALA A O 1
ATOM 2164 N N . ARG A 1 299 ? 25.598 33.443 28.696 1.00 11.64 287 ARG A N 1
ATOM 2165 C CA . ARG A 1 299 ? 26.135 34.800 28.442 1.00 12.07 287 ARG A CA 1
ATOM 2166 C C . ARG A 1 299 ? 25.703 35.697 29.565 1.00 12.05 287 ARG A C 1
ATOM 2167 O O . ARG A 1 299 ? 26.492 36.510 30.056 1.00 12.77 287 ARG A O 1
ATOM 2175 N N . TYR A 1 300 ? 24.441 35.588 30.025 1.00 11.62 288 TYR A N 1
ATOM 2176 C CA . TYR A 1 300 ? 23.998 36.507 31.105 1.00 11.68 288 TYR A CA 1
ATOM 2177 C C . TYR A 1 300 ? 24.832 36.343 32.363 1.00 11.36 288 TYR A C 1
ATOM 2178 O O . TYR A 1 300 ? 25.191 37.328 33.001 1.00 12.31 288 TYR A O 1
ATOM 2187 N N . ILE A 1 301 ? 25.165 35.106 32.740 1.00 10.19 289 ILE A N 1
ATOM 2188 C CA . ILE A 1 301 ? 25.942 34.974 33.976 1.00 11.03 289 ILE A CA 1
ATOM 2189 C C . ILE A 1 301 ? 27.389 35.442 33.713 1.00 11.48 289 ILE A C 1
ATOM 2190 O O . ILE A 1 301 ? 28.013 35.896 34.664 1.00 12.26 289 ILE A O 1
ATOM 2195 N N . SER A 1 302 ? 27.898 35.296 32.508 1.00 11.76 290 SER A N 1
ATOM 2196 C CA . SER A 1 302 ? 29.261 35.818 32.294 1.00 12.75 290 SER A CA 1
ATOM 2197 C C . SER A 1 302 ? 29.236 37.319 32.496 1.00 13.67 290 SER A C 1
ATOM 2198 O O . SER A 1 302 ? 30.234 37.889 32.955 1.00 13.19 290 SER A O 1
ATOM 2201 N N . SER A 1 303 ? 28.112 37.969 32.188 1.00 13.21 291 SER A N 1
ATOM 2202 C CA . SER A 1 303 ? 28.014 39.437 32.350 1.00 14.37 291 SER A CA 1
ATOM 2203 C C . SER A 1 303 ? 27.875 39.884 33.793 1.00 18.34 291 SER A C 1
ATOM 2204 O O . SER A 1 303 ? 27.980 41.099 34.084 1.00 22.63 291 SER A O 1
ATOM 2207 N N . LEU A 1 304 ? 27.683 38.964 34.725 1.00 13.95 292 LEU A N 1
ATOM 2208 C CA . LEU A 1 304 ? 27.572 39.290 36.099 1.00 13.26 292 LEU A CA 1
ATOM 2209 C C . LEU A 1 304 ? 28.968 39.047 36.741 1.00 14.06 292 LEU A C 1
ATOM 2210 O O . LEU A 1 304 ? 29.124 38.406 37.744 1.00 13.40 292 LEU A O 1
ATOM 2215 N N . LYS A 1 305 ? 30.004 39.603 36.103 1.00 15.02 293 LYS A N 1
ATOM 2216 C CA . LYS A 1 305 ? 31.355 39.359 36.600 1.00 15.92 293 LYS A CA 1
ATOM 2217 C C . LYS A 1 305 ? 31.618 39.803 37.994 1.00 15.93 293 LYS A C 1
ATOM 2218 O O . LYS A 1 305 ? 32.295 39.051 38.727 1.00 15.04 293 LYS A O 1
ATOM 2224 N N . ASP A 1 306 ? 31.146 40.969 38.412 1.00 15.33 294 ASP A N 1
ATOM 2225 C CA . ASP A 1 306 ? 31.416 41.393 39.790 1.00 15.77 294 ASP A CA 1
ATOM 2226 C C . ASP A 1 306 ? 30.829 40.427 40.784 1.00 15.06 294 ASP A C 1
ATOM 2227 O O . ASP A 1 306 ? 31.479 40.074 41.769 1.00 15.92 294 ASP A O 1
ATOM 2232 N N . GLN A 1 307 ? 29.614 39.927 40.494 1.00 14.71 295 GLN A N 1
ATOM 2233 C CA . GLN A 1 307 ? 29.022 38.925 41.364 1.00 13.57 295 GLN A CA 1
ATOM 2234 C C . GLN A 1 307 ? 29.807 37.606 41.353 1.00 12.44 295 GLN A C 1
ATOM 2235 O O . GLN A 1 307 ? 29.948 36.967 42.383 1.00 12.60 295 GLN A O 1
ATOM 2241 N N . ARG A 1 308 ? 30.297 37.202 40.172 1.00 11.60 296 ARG A N 1
ATOM 2242 C CA . ARG A 1 308 ? 31.052 35.955 40.088 1.00 10.73 296 ARG A CA 1
ATOM 2243 C C . ARG A 1 308 ? 32.355 36.093 40.846 1.00 11.91 296 ARG A C 1
ATOM 2244 O O . ARG A 1 308 ? 32.758 35.162 41.555 1.00 13.14 296 ARG A O 1
ATOM 2252 N N . VAL A 1 309 ? 33.017 37.233 40.716 1.00 12.67 297 VAL A N 1
ATOM 2253 C CA . VAL A 1 309 ? 34.260 37.352 41.477 1.00 14.11 297 VAL A CA 1
ATOM 2254 C C . VAL A 1 309 ? 33.963 37.345 42.978 1.00 13.87 297 VAL A C 1
ATOM 2255 O O . VAL A 1 309 ? 34.705 36.676 43.778 1.00 14.15 297 VAL A O 1
ATOM 2259 N N . ALA A 1 310 ? 32.931 38.072 43.419 1.00 13.85 298 ALA A N 1
ATOM 2260 C CA . ALA A 1 310 ? 32.582 38.025 44.847 1.00 14.95 298 ALA A CA 1
ATOM 2261 C C . ALA A 1 310 ? 32.263 36.601 45.294 1.00 14.57 298 ALA A C 1
ATOM 2262 O O . ALA A 1 310 ? 32.712 36.135 46.378 1.00 14.69 298 ALA A O 1
ATOM 2264 N N . ALA A 1 311 ? 31.460 35.900 44.503 1.00 13.24 299 ALA A N 1
ATOM 2265 C CA . ALA A 1 311 ? 31.116 34.536 44.885 1.00 13.16 299 ALA A CA 1
ATOM 2266 C C . ALA A 1 311 ? 32.313 33.614 44.895 1.00 14.46 299 ALA A C 1
ATOM 2267 O O . ALA A 1 311 ? 32.392 32.690 45.688 1.00 14.45 299 ALA A O 1
ATOM 2269 N N . SER A 1 312 ? 33.277 33.824 43.990 1.00 13.59 300 SER A N 1
ATOM 2270 C CA . SER A 1 312 ? 34.441 32.936 43.956 1.00 12.84 300 SER A CA 1
ATOM 2271 C C . SER A 1 312 ? 35.266 32.990 45.215 1.00 12.74 300 SER A C 1
ATOM 2272 O O . SER A 1 312 ? 36.047 32.081 45.460 1.00 15.47 300 SER A O 1
ATOM 2275 N N . LYS A 1 313 ? 35.104 34.059 45.980 1.00 14.28 301 LYS A N 1
ATOM 2276 C CA . LYS A 1 313 ? 35.902 34.207 47.233 1.00 13.99 301 LYS A CA 1
ATOM 2277 C C . LYS A 1 313 ? 35.189 33.613 48.431 1.00 17.02 301 LYS A C 1
ATOM 2278 O O . LYS A 1 313 ? 35.794 33.511 49.516 1.00 20.08 301 LYS A O 1
ATOM 2284 N N . VAL A 1 314 ? 33.956 33.153 48.203 1.00 16.11 302 VAL A N 1
ATOM 2285 C CA . VAL A 1 314 ? 33.064 32.633 49.284 1.00 16.21 302 VAL A CA 1
ATOM 2286 C C . VAL A 1 314 ? 32.675 31.185 49.073 1.00 16.65 302 VAL A C 1
ATOM 2287 O O . VAL A 1 314 ? 32.734 30.375 50.011 1.00 18.93 302 VAL A O 1
ATOM 2291 N N . LEU A 1 315 ? 32.233 30.842 47.852 1.00 14.57 303 LEU A N 1
ATOM 2292 C CA . LEU A 1 315 ? 31.764 29.500 47.584 1.00 14.59 303 LEU A CA 1
ATOM 2293 C C . LEU A 1 315 ? 32.833 28.499 47.308 1.00 15.19 303 LEU A C 1
ATOM 2294 O O . LEU A 1 315 ? 33.827 28.836 46.667 1.00 19.18 303 LEU A O 1
ATOM 2299 N N . SER A 1 316 ? 32.606 27.262 47.733 1.00 14.82 304 SER A N 1
ATOM 2300 C CA . SER A 1 316 ? 33.548 26.167 47.564 1.00 18.26 304 SER A CA 1
ATOM 2301 C C . SER A 1 316 ? 33.126 25.153 46.493 1.00 16.69 304 SER A C 1
ATOM 2302 O O . SER A 1 316 ? 31.984 25.081 46.124 1.00 15.67 304 SER A O 1
ATOM 2305 N N . GLY A 1 317 ? 34.082 24.402 45.974 1.00 14.75 305 GLY A N 1
ATOM 2306 C CA . GLY A 1 317 ? 33.762 23.357 45.016 1.00 15.43 305 GLY A CA 1
ATOM 2307 C C . GLY A 1 317 ? 34.898 22.391 44.884 1.00 15.32 305 GLY A C 1
ATOM 2308 O O . GLY A 1 317 ? 35.966 22.589 45.502 1.00 16.89 305 GLY A O 1
ATOM 2309 N N . PRO A 1 318 ? 34.699 21.336 44.130 1.00 14.38 306 PRO A N 1
ATOM 2310 C CA . PRO A 1 318 ? 35.723 20.301 43.927 1.00 15.60 306 PRO A CA 1
ATOM 2311 C C . PRO A 1 318 ? 36.776 20.762 42.943 1.00 18.65 306 PRO A C 1
ATOM 2312 O O . PRO A 1 318 ? 36.662 21.817 42.368 1.00 21.45 306 PRO A O 1
ATOM 2316 N N . GLN A 1 319 ? 37.832 19.998 42.803 1.00 22.47 307 GLN A N 1
ATOM 2317 C CA . GLN A 1 319 ? 38.769 20.386 41.755 1.00 23.01 307 GLN A CA 1
ATOM 2318 C C . GLN A 1 319 ? 38.616 19.320 40.659 1.00 19.78 307 GLN A C 1
ATOM 2319 O O . GLN A 1 319 ? 37.918 18.299 40.830 1.00 19.45 307 GLN A O 1
ATOM 2325 N N . ALA A 1 320 ? 39.272 19.555 39.532 1.00 19.61 308 ALA A N 1
ATOM 2326 C CA . ALA A 1 320 ? 39.147 18.628 38.414 1.00 18.94 308 ALA A CA 1
ATOM 2327 C C . ALA A 1 320 ? 39.620 17.226 38.773 1.00 18.01 308 ALA A C 1
ATOM 2328 O O . ALA A 1 320 ? 40.674 17.060 39.438 1.00 20.26 308 ALA A O 1
ATOM 2330 N N . GLN A 1 321 ? 38.862 16.213 38.345 1.00 17.46 309 GLN A N 1
ATOM 2331 C CA . GLN A 1 321 ? 39.105 14.812 38.636 1.00 19.37 309 GLN A CA 1
ATOM 2332 C C . GLN A 1 321 ? 40.065 14.261 37.607 1.00 19.57 309 GLN A C 1
ATOM 2333 O O . GLN A 1 321 ? 40.303 14.875 36.574 1.00 16.74 309 GLN A O 1
ATOM 2339 N N . PRO A 1 322 ? 40.662 13.099 37.908 1.00 21.48 310 PRO A N 1
ATOM 2340 C CA . PRO A 1 322 ? 41.608 12.459 36.983 1.00 22.92 310 PRO A CA 1
ATOM 2341 C C . PRO A 1 322 ? 40.871 12.229 35.668 1.00 22.87 310 PRO A C 1
ATOM 2342 O O . PRO A 1 322 ? 39.798 11.626 35.628 1.00 24.67 310 PRO A O 1
ATOM 2346 N N . ALA A 1 323 ? 41.531 12.635 34.596 1.00 23.31 311 ALA A N 1
ATOM 2347 C CA . ALA A 1 323 ? 40.935 12.573 33.281 1.00 23.23 311 ALA A CA 1
ATOM 2348 C C . ALA A 1 323 ? 41.102 11.255 32.561 1.00 24.70 311 ALA A C 1
ATOM 2349 O O . ALA A 1 323 ? 40.329 10.940 31.656 1.00 24.89 311 ALA A O 1
ATOM 2351 N N . GLY A 1 324 ? 42.105 10.483 32.970 1.00 26.05 312 GLY A N 1
ATOM 2352 C CA . GLY A 1 324 ? 42.324 9.194 32.339 1.00 26.26 312 GLY A CA 1
ATOM 2353 C C . GLY A 1 324 ? 43.098 9.405 31.047 1.00 24.21 312 GLY A C 1
ATOM 2354 O O . GLY A 1 324 ? 43.685 10.454 30.814 1.00 25.39 312 GLY A O 1
ATOM 2355 N N . ASP A 1 325 ? 43.100 8.383 30.206 1.00 24.92 313 ASP A N 1
ATOM 2356 C CA . ASP A 1 325 ? 43.803 8.465 28.930 1.00 24.48 313 ASP A CA 1
ATOM 2357 C C . ASP A 1 325 ? 43.460 9.725 28.124 1.00 23.95 313 ASP A C 1
ATOM 2358 O O . ASP A 1 325 ? 42.302 10.017 27.876 1.00 23.07 313 ASP A O 1
ATOM 2363 N N . LYS A 1 326 ? 44.476 10.427 27.690 1.00 23.12 314 LYS A N 1
ATOM 2364 C CA . LYS A 1 326 ? 44.308 11.672 26.987 1.00 22.00 314 LYS A CA 1
ATOM 2365 C C . LYS A 1 326 ? 43.536 11.582 25.667 1.00 20.59 314 LYS A C 1
ATOM 2366 O O . LYS A 1 326 ? 42.527 12.318 25.439 1.00 19.20 314 LYS A O 1
ATOM 2372 N N . ALA A 1 327 ? 43.961 10.693 24.789 1.00 20.21 315 ALA A N 1
ATOM 2373 C CA . ALA A 1 327 ? 43.239 10.557 23.523 1.00 19.86 315 ALA A CA 1
ATOM 2374 C C . ALA A 1 327 ? 41.776 10.146 23.744 1.00 20.44 315 ALA A C 1
ATOM 2375 O O . ALA A 1 327 ? 40.884 10.625 23.017 1.00 19.30 315 ALA A O 1
ATOM 2377 N N . GLU A 1 328 ? 41.519 9.231 24.675 1.00 19.15 316 GLU A N 1
ATOM 2378 C CA . GLU A 1 328 ? 40.135 8.840 24.948 1.00 19.97 316 GLU A CA 1
ATOM 2379 C C . GLU A 1 328 ? 39.279 9.990 25.464 1.00 17.25 316 GLU A C 1
ATOM 2380 O O . GLU A 1 328 ? 38.115 10.077 25.065 1.00 16.90 316 GLU A O 1
ATOM 2386 N N . PHE A 1 329 ? 39.848 10.846 26.305 1.00 17.64 317 PHE A N 1
ATOM 2387 C CA . PHE A 1 329 ? 39.100 11.973 26.853 1.00 15.60 317 PHE A CA 1
ATOM 2388 C C . PHE A 1 329 ? 38.767 12.941 25.724 1.00 15.98 317 PHE A C 1
ATOM 2389 O O . PHE A 1 329 ? 37.603 13.389 25.572 1.00 15.49 317 PHE A O 1
ATOM 2397 N N . ILE A 1 330 ? 39.769 13.230 24.882 1.00 13.44 318 ILE A N 1
ATOM 2398 C CA . ILE A 1 330 ? 39.528 14.130 23.775 1.00 15.33 318 ILE A CA 1
ATOM 2399 C C . ILE A 1 330 ? 38.442 13.592 22.841 1.00 13.74 318 ILE A C 1
ATOM 2400 O O . ILE A 1 330 ? 37.550 14.390 22.435 1.00 14.35 318 ILE A O 1
ATOM 2405 N N . GLU A 1 331 ? 38.434 12.290 22.557 1.00 14.54 319 GLU A N 1
ATOM 2406 C CA . GLU A 1 331 ? 37.393 11.723 21.693 1.00 14.60 319 GLU A CA 1
ATOM 2407 C C . GLU A 1 331 ? 36.017 11.821 22.328 1.00 14.17 319 GLU A C 1
ATOM 2408 O O . GLU A 1 331 ? 35.036 12.092 21.629 1.00 14.01 319 GLU A O 1
ATOM 2414 N N . LYS A 1 332 ? 35.931 11.590 23.625 1.00 14.69 320 LYS A N 1
ATOM 2415 C CA . LYS A 1 332 ? 34.616 11.707 24.261 1.00 14.66 320 LYS A CA 1
ATOM 2416 C C . LYS A 1 332 ? 34.105 13.152 24.185 1.00 13.89 320 LYS A C 1
ATOM 2417 O O . LYS A 1 332 ? 32.897 13.348 23.987 1.00 13.39 320 LYS A O 1
ATOM 2423 N N . VAL A 1 333 ? 34.968 14.127 24.425 1.00 13.90 321 VAL A N 1
ATOM 2424 C CA . VAL A 1 333 ? 34.519 15.524 24.317 1.00 12.39 321 VAL A CA 1
ATOM 2425 C C . VAL A 1 333 ? 34.075 15.836 22.873 1.00 13.02 321 VAL A C 1
ATOM 2426 O O . VAL A 1 333 ? 33.057 16.536 22.643 1.00 13.86 321 VAL A O 1
ATOM 2430 N N . ARG A 1 334 ? 34.826 15.327 21.885 1.00 12.83 322 ARG A N 1
ATOM 2431 C CA . ARG A 1 334 ? 34.438 15.551 20.494 1.00 12.51 322 ARG A CA 1
ATOM 2432 C C . ARG A 1 334 ? 33.014 15.023 20.196 1.00 12.85 322 ARG A C 1
ATOM 2433 O O . ARG A 1 334 ? 32.175 15.689 19.571 1.00 13.43 322 ARG A O 1
ATOM 2441 N N . ARG A 1 335 ? 32.762 13.794 20.631 1.00 14.10 323 ARG A N 1
ATOM 2442 C CA . ARG A 1 335 ? 31.475 13.139 20.450 1.00 13.60 323 ARG A CA 1
ATOM 2443 C C . ARG A 1 335 ? 30.393 13.896 21.187 1.00 13.54 323 ARG A C 1
ATOM 2444 O O . ARG A 1 335 ? 29.306 14.055 20.679 1.00 13.60 323 ARG A O 1
ATOM 2452 N N . ALA A 1 336 ? 30.702 14.363 22.383 1.00 14.32 324 ALA A N 1
ATOM 2453 C CA . ALA A 1 336 ? 29.711 15.136 23.144 1.00 13.82 324 ALA A CA 1
ATOM 2454 C C . ALA A 1 336 ? 29.344 16.423 22.406 1.00 14.34 324 ALA A C 1
ATOM 2455 O O . ALA A 1 336 ? 28.158 16.806 22.339 1.00 13.60 324 ALA A O 1
ATOM 2457 N N . LEU A 1 337 ? 30.375 17.078 21.868 1.00 14.57 325 LEU A N 1
ATOM 2458 C CA . LEU A 1 337 ? 30.140 18.321 21.119 1.00 14.00 325 LEU A CA 1
ATOM 2459 C C . LEU A 1 337 ? 29.231 18.065 19.891 1.00 13.92 325 LEU A C 1
ATOM 2460 O O . LEU A 1 337 ? 28.288 18.808 19.640 1.00 13.79 325 LEU A O 1
ATOM 2465 N N . TYR A 1 338 ? 29.534 17.016 19.134 1.00 12.97 326 TYR A N 1
ATOM 2466 C CA . TYR A 1 338 ? 28.731 16.736 17.936 1.00 13.00 326 TYR A CA 1
ATOM 2467 C C . TYR A 1 338 ? 27.267 16.353 18.299 1.00 13.47 326 TYR A C 1
ATOM 2468 O O . TYR A 1 338 ? 26.300 16.836 17.680 1.00 13.03 326 TYR A O 1
ATOM 2477 N N . LEU A 1 339 ? 27.101 15.487 19.294 1.00 13.99 327 LEU A N 1
ATOM 2478 C CA . LEU A 1 339 ? 25.745 15.101 19.681 1.00 13.27 327 LEU A CA 1
ATOM 2479 C C . LEU A 1 339 ? 25.014 16.309 20.308 1.00 13.39 327 LEU A C 1
ATOM 2480 O O . LEU A 1 339 ? 23.819 16.481 20.065 1.00 12.31 327 LEU A O 1
ATOM 2485 N N . GLY A 1 340 ? 25.731 17.183 21.037 1.00 12.39 328 GLY A N 1
ATOM 2486 C CA . GLY A 1 340 ? 25.108 18.373 21.610 1.00 13.42 328 GLY A CA 1
ATOM 2487 C C . GLY A 1 340 ? 24.631 19.284 20.475 1.00 13.51 328 GLY A C 1
ATOM 2488 O O . GLY A 1 340 ? 23.543 19.851 20.537 1.00 13.71 328 GLY A O 1
ATOM 2489 N N . LYS A 1 341 ? 25.432 19.424 19.408 1.00 12.72 329 LYS A N 1
ATOM 2490 C CA . LYS A 1 341 ? 24.971 20.232 18.269 1.00 15.38 329 LYS A CA 1
ATOM 2491 C C . LYS A 1 341 ? 23.732 19.613 17.639 1.00 15.11 329 LYS A C 1
ATOM 2492 O O . LYS A 1 341 ? 22.748 20.299 17.304 1.00 13.95 329 LYS A O 1
ATOM 2498 N N . ILE A 1 342 ? 23.716 18.278 17.486 1.00 12.85 330 ILE A N 1
ATOM 2499 C CA . ILE A 1 342 ? 22.521 17.653 16.937 1.00 13.32 330 ILE A CA 1
ATOM 2500 C C . ILE A 1 342 ? 21.286 17.969 17.790 1.00 14.00 330 ILE A C 1
ATOM 2501 O O . ILE A 1 342 ? 20.208 18.294 17.261 1.00 14.40 330 ILE A O 1
ATOM 2506 N N . VAL A 1 343 ? 21.403 17.873 19.115 1.00 13.14 331 VAL A N 1
ATOM 2507 C CA . VAL A 1 343 ? 20.238 18.180 19.925 1.00 12.39 331 VAL A CA 1
ATOM 2508 C C . VAL A 1 343 ? 19.814 19.631 19.779 1.00 12.64 331 VAL A C 1
ATOM 2509 O O . VAL A 1 343 ? 18.594 19.933 19.721 1.00 12.90 331 VAL A O 1
ATOM 2513 N N . SER A 1 344 ? 20.791 20.524 19.723 1.00 10.29 332 SER A N 1
ATOM 2514 C CA . SER A 1 344 ? 20.413 21.962 19.634 1.00 11.89 332 SER A CA 1
ATOM 2515 C C . SER A 1 344 ? 19.634 22.226 18.341 1.00 12.90 332 SER A C 1
ATOM 2516 O O . SER A 1 344 ? 18.623 22.938 18.376 1.00 13.10 332 SER A O 1
ATOM 2519 N N . TYR A 1 345 ? 20.138 21.683 17.243 1.00 12.77 333 TYR A N 1
ATOM 2520 C CA . TYR A 1 345 ? 19.433 21.848 15.939 1.00 13.06 333 TYR A CA 1
ATOM 2521 C C . TYR A 1 345 ? 18.146 21.106 15.911 1.00 13.37 333 TYR A C 1
ATOM 2522 O O . TYR A 1 345 ? 17.166 21.579 15.299 1.00 12.49 333 TYR A O 1
ATOM 2531 N N . ALA A 1 346 ? 18.050 19.939 16.558 1.00 13.85 334 ALA A N 1
ATOM 2532 C CA . ALA A 1 346 ? 16.736 19.280 16.612 1.00 12.72 334 ALA A CA 1
ATOM 2533 C C . ALA A 1 346 ? 15.732 20.178 17.330 1.00 12.83 334 ALA A C 1
ATOM 2534 O O . ALA A 1 346 ? 14.604 20.355 16.876 1.00 12.85 334 ALA A O 1
ATOM 2536 N N . GLN A 1 347 ? 16.154 20.836 18.413 1.00 12.95 335 GLN A N 1
ATOM 2537 C CA . GLN A 1 347 ? 15.224 21.730 19.106 1.00 12.36 335 GLN A CA 1
ATOM 2538 C C . GLN A 1 347 ? 14.885 22.943 18.238 1.00 12.02 335 GLN A C 1
ATOM 2539 O O . GLN A 1 347 ? 13.697 23.333 18.134 1.00 13.09 335 GLN A O 1
ATOM 2545 N N . GLY A 1 348 ? 15.888 23.458 17.553 1.00 12.67 336 GLY A N 1
ATOM 2546 C CA . GLY A 1 348 ? 15.631 24.648 16.737 1.00 12.99 336 GLY A CA 1
ATOM 2547 C C . GLY A 1 348 ? 14.736 24.379 15.514 1.00 12.51 336 GLY A C 1
ATOM 2548 O O . GLY A 1 348 ? 13.893 25.208 15.176 1.00 13.21 336 GLY A O 1
ATOM 2549 N N . PHE A 1 349 ? 14.882 23.216 14.881 1.00 12.41 337 PHE A N 1
ATOM 2550 C CA . PHE A 1 349 ? 14.047 22.928 13.711 1.00 12.38 337 PHE A CA 1
ATOM 2551 C C . PHE A 1 349 ? 12.666 22.586 14.162 1.00 14.16 337 PHE A C 1
ATOM 2552 O O . PHE A 1 349 ? 11.720 22.859 13.436 1.00 12.66 337 PHE A O 1
ATOM 2560 N N . SER A 1 350 ? 12.510 21.973 15.329 1.00 11.60 338 SER A N 1
ATOM 2561 C CA . SER A 1 350 ? 11.159 21.730 15.858 1.00 12.68 338 SER A CA 1
ATOM 2562 C C . SER A 1 350 ? 10.498 23.102 16.124 1.00 13.73 338 SER A C 1
ATOM 2563 O O . SER A 1 350 ? 9.316 23.256 15.848 1.00 13.17 338 SER A O 1
ATOM 2566 N N . GLN A 1 351 ? 11.250 24.083 16.636 1.00 12.29 339 GLN A N 1
ATOM 2567 C CA . GLN A 1 351 ? 10.683 25.432 16.841 1.00 11.92 339 GLN A CA 1
ATOM 2568 C C . GLN A 1 351 ? 10.269 26.022 15.460 1.00 13.09 339 GLN A C 1
ATOM 2569 O O . GLN A 1 351 ? 9.201 26.614 15.378 1.00 13.16 339 GLN A O 1
ATOM 2575 N N . LEU A 1 352 ? 11.103 25.832 14.428 1.00 11.78 340 LEU A N 1
ATOM 2576 C CA . LEU A 1 352 ? 10.700 26.352 13.107 1.00 12.94 340 LEU A CA 1
ATOM 2577 C C . LEU A 1 352 ? 9.368 25.757 12.697 1.00 13.66 340 LEU A C 1
ATOM 2578 O O . LEU A 1 352 ? 8.528 26.477 12.122 1.00 13.25 340 LEU A O 1
ATOM 2583 N N . ARG A 1 353 ? 9.124 24.474 12.972 1.00 12.15 341 ARG A N 1
ATOM 2584 C CA . ARG A 1 353 ? 7.820 23.889 12.594 1.00 12.90 341 ARG A CA 1
ATOM 2585 C C . ARG A 1 353 ? 6.673 24.500 13.398 1.00 13.02 341 ARG A C 1
ATOM 2586 O O . ARG A 1 353 ? 5.600 24.775 12.849 1.00 14.00 341 ARG A O 1
ATOM 2594 N N . ALA A 1 354 ? 6.881 24.753 14.699 1.00 12.44 342 ALA A N 1
ATOM 2595 C CA . ALA A 1 354 ? 5.825 25.326 15.499 1.00 12.94 342 ALA A CA 1
ATOM 2596 C C . ALA A 1 354 ? 5.554 26.789 15.048 1.00 13.56 342 ALA A C 1
ATOM 2597 O O . ALA A 1 354 ? 4.394 27.245 15.040 1.00 14.39 342 ALA A O 1
ATOM 2599 N N . ALA A 1 355 ? 6.608 27.493 14.671 1.00 13.16 343 ALA A N 1
ATOM 2600 C CA . ALA A 1 355 ? 6.412 28.864 14.209 1.00 12.42 343 ALA A CA 1
ATOM 2601 C C . ALA A 1 355 ? 5.683 28.844 12.860 1.00 14.01 343 ALA A C 1
ATOM 2602 O O . ALA A 1 355 ? 4.787 29.635 12.636 1.00 15.03 343 ALA A O 1
ATOM 2604 N N . SER A 1 356 ? 6.058 27.922 11.976 1.00 13.41 344 SER A N 1
ATOM 2605 C CA . SER A 1 356 ? 5.416 27.847 10.659 1.00 14.49 344 SER A CA 1
ATOM 2606 C C . SER A 1 356 ? 3.927 27.613 10.847 1.00 16.20 344 SER A C 1
ATOM 2607 O O . SER A 1 356 ? 3.092 28.210 10.132 1.00 15.51 344 SER A O 1
ATOM 2610 N N . GLU A 1 357 ? 3.575 26.738 11.782 1.00 15.66 345 GLU A N 1
ATOM 2611 C CA . GLU A 1 357 ? 2.158 26.478 12.041 1.00 17.12 345 GLU A CA 1
ATOM 2612 C C . GLU A 1 357 ? 1.435 27.686 12.636 1.00 16.18 345 GLU A C 1
ATOM 2613 O O . GLU A 1 357 ? 0.330 28.080 12.198 1.00 17.54 345 GLU A O 1
ATOM 2619 N N . GLU A 1 358 ? 2.046 28.324 13.619 1.00 14.92 346 GLU A N 1
ATOM 2620 C CA . GLU A 1 358 ? 1.418 29.471 14.241 1.00 15.48 346 GLU A CA 1
ATOM 2621 C C . GLU A 1 358 ? 1.262 30.695 13.343 1.00 17.27 346 GLU A C 1
ATOM 2622 O O . GLU A 1 358 ? 0.214 31.389 13.361 1.00 17.27 346 GLU A O 1
ATOM 2628 N N . TYR A 1 359 ? 2.256 30.929 12.508 1.00 15.60 347 TYR A N 1
ATOM 2629 C CA . TYR A 1 359 ? 2.266 32.164 11.706 1.00 16.44 347 TYR A CA 1
ATOM 2630 C C . TYR A 1 359 ? 1.893 31.921 10.252 1.00 17.31 347 TYR A C 1
ATOM 2631 O O . TYR A 1 359 ? 1.976 32.844 9.412 1.00 19.51 347 TYR A O 1
ATOM 2640 N N . ASN A 1 360 ? 1.506 30.673 9.973 1.00 17.60 348 ASN A N 1
ATOM 2641 C CA . ASN A 1 360 ? 0.995 30.230 8.653 1.00 18.91 348 ASN A CA 1
ATOM 2642 C C . ASN A 1 360 ? 1.951 30.430 7.517 1.00 17.93 348 ASN A C 1
ATOM 2643 O O . ASN A 1 360 ? 1.624 31.020 6.470 1.00 20.01 348 ASN A O 1
ATOM 2648 N N . TRP A 1 361 ? 3.144 29.883 7.664 1.00 14.97 349 TRP A N 1
ATOM 2649 C CA . TRP A 1 361 ? 4.161 30.077 6.637 1.00 14.95 349 TRP A CA 1
ATOM 2650 C C . TRP A 1 361 ? 4.484 28.904 5.707 1.00 16.89 349 TRP A C 1
ATOM 2651 O O . TRP A 1 361 ? 5.183 29.114 4.722 1.00 18.52 349 TRP A O 1
ATOM 2662 N N . ASP A 1 362 ? 4.050 27.685 6.053 1.00 18.45 350 ASP A N 1
ATOM 2663 C CA . ASP A 1 362 ? 4.397 26.477 5.265 1.00 18.16 350 ASP A CA 1
ATOM 2664 C C . ASP A 1 362 ? 5.894 26.457 4.892 1.00 16.91 350 ASP A C 1
ATOM 2665 O O . ASP A 1 362 ? 6.308 26.350 3.749 1.00 18.63 350 ASP A O 1
ATOM 2670 N N . LEU A 1 363 ? 6.747 26.584 5.925 1.00 14.79 351 LEU A N 1
ATOM 2671 C CA . LEU A 1 363 ? 8.169 26.599 5.709 1.00 15.52 351 LEU A CA 1
ATOM 2672 C C . LEU A 1 363 ? 8.704 25.338 5.093 1.00 16.05 351 LEU A C 1
ATOM 2673 O O . LEU A 1 363 ? 8.172 24.221 5.315 1.00 17.43 351 LEU A O 1
ATOM 2678 N N . ASN A 1 364 ? 9.753 25.492 4.316 1.00 16.63 352 ASN A N 1
ATOM 2679 C CA . ASN A 1 364 ? 10.427 24.364 3.714 1.00 15.78 352 ASN A CA 1
ATOM 2680 C C . ASN A 1 364 ? 11.743 24.226 4.488 1.00 16.37 352 ASN A C 1
ATOM 2681 O O . ASN A 1 364 ? 12.707 24.935 4.257 1.00 17.25 352 ASN A O 1
ATOM 2686 N N . TYR A 1 365 ? 11.751 23.258 5.400 1.00 16.63 353 TYR A N 1
ATOM 2687 C CA . TYR A 1 365 ? 12.882 23.114 6.316 1.00 16.73 353 TYR A CA 1
ATOM 2688 C C . TYR A 1 365 ? 14.155 22.713 5.641 1.00 17.00 353 TYR A C 1
ATOM 2689 O O . TYR A 1 365 ? 15.221 23.170 6.040 1.00 17.40 353 TYR A O 1
ATOM 2698 N N . GLY A 1 366 ? 14.051 21.896 4.580 1.00 16.79 354 GLY A N 1
ATOM 2699 C CA . GLY A 1 366 ? 15.250 21.467 3.866 1.00 17.39 354 GLY A CA 1
ATOM 2700 C C . GLY A 1 366 ? 15.866 22.628 3.124 1.00 17.36 354 GLY A C 1
ATOM 2701 O O . GLY A 1 366 ? 17.093 22.764 3.015 1.00 18.49 354 GLY A O 1
ATOM 2702 N N . GLU A 1 367 ? 15.004 23.481 2.593 1.00 17.35 355 GLU A N 1
ATOM 2703 C CA . GLU A 1 367 ? 15.527 24.651 1.891 1.00 17.91 355 GLU A CA 1
ATOM 2704 C C . GLU A 1 367 ? 16.194 25.654 2.829 1.00 18.43 355 GLU A C 1
ATOM 2705 O O . GLU A 1 367 ? 17.158 26.304 2.450 1.00 17.86 355 GLU A O 1
ATOM 2711 N N . ILE A 1 368 ? 15.646 25.792 4.038 1.00 16.85 356 ILE A N 1
ATOM 2712 C CA . ILE A 1 368 ? 16.269 26.650 5.052 1.00 15.96 356 ILE A CA 1
ATOM 2713 C C . ILE A 1 368 ? 17.653 26.068 5.404 1.00 16.70 356 ILE A C 1
ATOM 2714 O O . ILE A 1 368 ? 18.649 26.792 5.453 1.00 17.14 356 ILE A O 1
ATOM 2719 N N . ALA A 1 369 ? 17.741 24.770 5.669 1.00 15.78 357 ALA A N 1
ATOM 2720 C CA . ALA A 1 369 ? 19.042 24.187 5.980 1.00 15.54 357 ALA A CA 1
ATOM 2721 C C . ALA A 1 369 ? 20.007 24.407 4.810 1.00 16.69 357 ALA A C 1
ATOM 2722 O O . ALA A 1 369 ? 21.185 24.636 5.032 1.00 17.06 357 ALA A O 1
ATOM 2724 N N . LYS A 1 370 ? 19.479 24.359 3.567 1.00 16.31 358 LYS A N 1
ATOM 2725 C CA . LYS A 1 370 ? 20.383 24.543 2.410 1.00 17.36 358 LYS A CA 1
ATOM 2726 C C . LYS A 1 370 ? 21.027 25.907 2.358 1.00 16.11 358 LYS A C 1
ATOM 2727 O O . LYS A 1 370 ? 22.222 26.004 1.977 1.00 18.17 358 LYS A O 1
ATOM 2733 N N . ILE A 1 371 ? 20.311 26.963 2.704 1.00 16.85 359 ILE A N 1
ATOM 2734 C CA . ILE A 1 371 ? 20.920 28.301 2.622 1.00 18.37 359 ILE A CA 1
ATOM 2735 C C . ILE A 1 371 ? 21.867 28.559 3.791 1.00 18.43 359 ILE A C 1
ATOM 2736 O O . ILE A 1 371 ? 22.553 29.563 3.813 1.00 19.67 359 ILE A O 1
ATOM 2741 N N . PHE A 1 372 ? 21.861 27.641 4.766 1.00 18.65 360 PHE A N 1
ATOM 2742 C CA . PHE A 1 372 ? 22.772 27.785 5.902 1.00 18.54 360 PHE A CA 1
ATOM 2743 C C . PHE A 1 372 ? 24.057 27.019 5.648 1.00 21.06 360 PHE A C 1
ATOM 2744 O O . PHE A 1 372 ? 24.935 27.016 6.510 1.00 21.03 360 PHE A O 1
ATOM 2752 N N . ARG A 1 373 ? 24.190 26.350 4.498 1.00 19.31 361 ARG A N 1
ATOM 2753 C CA . ARG A 1 373 ? 25.430 25.606 4.178 1.00 20.31 361 ARG A CA 1
ATOM 2754 C C . ARG A 1 373 ? 26.647 26.489 3.910 1.00 20.97 361 ARG A C 1
ATOM 2755 O O . ARG A 1 373 ? 27.789 26.009 4.016 1.00 23.98 361 ARG A O 1
ATOM 2763 N N . ALA A 1 374 ? 26.441 27.762 3.624 1.00 20.36 362 ALA A N 1
ATOM 2764 C CA . ALA A 1 374 ? 27.496 28.678 3.311 1.00 22.01 362 ALA A CA 1
ATOM 2765 C C . ALA A 1 374 ? 27.033 30.070 3.613 1.00 20.52 362 ALA A C 1
ATOM 2766 O O . ALA A 1 374 ? 25.833 30.294 3.928 1.00 22.94 362 ALA A O 1
ATOM 2768 N N . GLY A 1 375 ? 27.976 31.022 3.634 1.00 20.24 363 GLY A N 1
ATOM 2769 C CA . GLY A 1 375 ? 27.658 32.410 3.925 1.00 19.94 363 GLY A CA 1
ATOM 2770 C C . GLY A 1 375 ? 27.386 32.779 5.385 1.00 22.16 363 GLY A C 1
ATOM 2771 O O . GLY A 1 375 ? 27.958 33.717 5.917 1.00 23.65 363 GLY A O 1
ATOM 2772 N N . CYS A 1 376 ? 26.494 32.060 6.043 1.00 22.40 364 CYS A N 1
ATOM 2773 C CA . CYS A 1 376 ? 26.136 32.399 7.432 1.00 20.13 364 CYS A CA 1
ATOM 2774 C C . CYS A 1 376 ? 27.211 31.983 8.452 1.00 18.90 364 CYS A C 1
ATOM 2775 O O . CYS A 1 376 ? 28.129 31.212 8.151 1.00 20.79 364 CYS A O 1
ATOM 2778 N N . ILE A 1 377 ? 27.030 32.450 9.682 1.00 17.63 365 ILE A N 1
ATOM 2779 C CA . ILE A 1 377 ? 28.013 32.137 10.740 1.00 18.25 365 ILE A CA 1
ATOM 2780 C C . ILE A 1 377 ? 27.964 30.644 11.141 1.00 17.44 365 ILE A C 1
ATOM 2781 O O . ILE A 1 377 ? 29.025 30.039 11.441 1.00 16.51 365 ILE A O 1
ATOM 2786 N N . ILE A 1 378 ? 26.786 30.021 11.101 1.00 16.47 366 ILE A N 1
ATOM 2787 C CA . ILE A 1 378 ? 26.740 28.604 11.482 1.00 16.87 366 ILE A CA 1
ATOM 2788 C C . ILE A 1 378 ? 27.087 27.619 10.361 1.00 17.43 366 ILE A C 1
ATOM 2789 O O . ILE A 1 378 ? 26.977 26.409 10.529 1.00 17.21 366 ILE A O 1
ATOM 2794 N N . ARG A 1 379 ? 27.611 28.109 9.244 1.00 17.33 367 ARG A N 1
ATOM 2795 C CA . ARG A 1 379 ? 27.873 27.220 8.119 1.00 17.53 367 ARG A CA 1
ATOM 2796 C C . ARG A 1 379 ? 28.770 26.061 8.506 1.00 16.87 367 ARG A C 1
ATOM 2797 O O . ARG A 1 379 ? 29.765 26.221 9.257 1.00 16.56 367 ARG A O 1
ATOM 2805 N N . ALA A 1 380 ? 28.427 24.912 7.989 1.00 18.31 368 ALA A N 1
ATOM 2806 C CA . ALA A 1 380 ? 29.140 23.678 8.346 1.00 19.61 368 ALA A CA 1
ATOM 2807 C C . ALA A 1 380 ? 28.639 22.542 7.455 1.00 19.84 368 ALA A C 1
ATOM 2808 O O . ALA A 1 380 ? 27.504 22.601 6.969 1.00 19.81 368 ALA A O 1
ATOM 2810 N N . GLN A 1 381 ? 29.457 21.497 7.324 1.00 21.59 369 GLN A N 1
ATOM 2811 C CA . GLN A 1 381 ? 29.138 20.297 6.554 1.00 22.76 369 GLN A CA 1
ATOM 2812 C C . GLN A 1 381 ? 27.847 19.656 7.091 1.00 21.32 369 GLN A C 1
ATOM 2813 O O . GLN A 1 381 ? 27.025 19.100 6.373 1.00 21.24 369 GLN A O 1
ATOM 2819 N N . PHE A 1 382 ? 27.684 19.817 8.388 1.00 19.28 370 PHE A N 1
ATOM 2820 C CA . PHE A 1 382 ? 26.542 19.338 9.143 1.00 20.11 370 PHE A CA 1
ATOM 2821 C C . PHE A 1 382 ? 25.213 19.726 8.524 1.00 19.16 370 PHE A C 1
ATOM 2822 O O . PHE A 1 382 ? 24.260 18.955 8.562 1.00 19.09 370 PHE A O 1
ATOM 2830 N N . LEU A 1 383 ? 25.127 20.940 8.003 1.00 18.83 371 LEU A N 1
ATOM 2831 C CA . LEU A 1 383 ? 23.830 21.390 7.448 1.00 18.49 371 LEU A CA 1
ATOM 2832 C C . LEU A 1 383 ? 23.371 20.490 6.308 1.00 18.50 371 LEU A C 1
ATOM 2833 O O . LEU A 1 383 ? 22.172 20.374 6.049 1.00 19.29 371 LEU A O 1
ATOM 2838 N N . GLN A 1 384 ? 24.325 19.825 5.638 1.00 19.42 372 GLN A N 1
ATOM 2839 C CA . GLN A 1 384 ? 23.914 18.952 4.541 1.00 19.67 372 GLN A CA 1
ATOM 2840 C C . GLN A 1 384 ? 23.190 17.733 5.081 1.00 19.88 372 GLN A C 1
ATOM 2841 O O . GLN A 1 384 ? 22.275 17.182 4.402 1.00 20.56 372 GLN A O 1
ATOM 2847 N N . LYS A 1 385 ? 23.569 17.296 6.295 1.00 20.29 373 LYS A N 1
ATOM 2848 C CA . LYS A 1 385 ? 22.919 16.118 6.890 1.00 20.66 373 LYS A CA 1
ATOM 2849 C C . LYS A 1 385 ? 21.460 16.486 7.227 1.00 20.47 373 LYS A C 1
ATOM 2850 O O . LYS A 1 385 ? 20.563 15.670 7.093 1.00 21.29 373 LYS A O 1
ATOM 2856 N N . ILE A 1 386 ? 21.239 17.725 7.670 1.00 19.96 374 ILE A N 1
ATOM 2857 C CA . ILE A 1 386 ? 19.883 18.160 7.956 1.00 20.30 374 ILE A CA 1
ATOM 2858 C C . ILE A 1 386 ? 19.096 18.288 6.614 1.00 21.85 374 ILE A C 1
ATOM 2859 O O . ILE A 1 386 ? 17.956 17.819 6.493 1.00 21.86 374 ILE A O 1
ATOM 2864 N N . THR A 1 387 ? 19.738 18.874 5.595 1.00 21.91 375 THR A N 1
ATOM 2865 C CA . THR A 1 387 ? 19.091 19.011 4.265 1.00 21.51 375 THR A CA 1
ATOM 2866 C C . THR A 1 387 ? 18.667 17.617 3.782 1.00 22.66 375 THR A C 1
ATOM 2867 O O . THR A 1 387 ? 17.533 17.444 3.282 1.00 21.96 375 THR A O 1
ATOM 2871 N N . ASP A 1 388 ? 19.573 16.637 3.908 1.00 21.64 376 ASP A N 1
ATOM 2872 C CA . ASP A 1 388 ? 19.284 15.244 3.471 1.00 23.07 376 ASP A CA 1
ATOM 2873 C C . ASP A 1 388 ? 18.089 14.657 4.203 1.00 23.99 376 ASP A C 1
ATOM 2874 O O . ASP A 1 388 ? 17.248 13.987 3.596 1.00 23.40 376 ASP A O 1
ATOM 2879 N N . ALA A 1 389 ? 18.027 14.868 5.525 1.00 20.81 377 ALA A N 1
ATOM 2880 C CA . ALA A 1 389 ? 16.957 14.279 6.317 1.00 20.64 377 ALA A CA 1
ATOM 2881 C C . ALA A 1 389 ? 15.619 14.874 5.933 1.00 22.12 377 ALA A C 1
ATOM 2882 O O . ALA A 1 389 ? 14.586 14.175 5.888 1.00 21.63 377 ALA A O 1
ATOM 2884 N N . CYS A 1 390 ? 15.625 16.189 5.702 1.00 22.21 378 CYS A N 1
ATOM 2885 C CA . CYS A 1 390 ? 14.381 16.878 5.322 1.00 23.73 378 CYS A CA 1
ATOM 2886 C C . CYS A 1 390 ? 13.947 16.527 3.886 1.00 25.52 378 CYS A C 1
ATOM 2887 O O . CYS A 1 390 ? 12.768 16.544 3.585 1.00 26.87 378 CYS A O 1
ATOM 2890 N N . ALA A 1 391 ? 14.893 16.196 3.012 1.00 25.90 379 ALA A N 1
ATOM 2891 C CA . ALA A 1 391 ? 14.535 15.833 1.625 1.00 27.67 379 ALA A CA 1
ATOM 2892 C C . ALA A 1 391 ? 13.770 14.528 1.658 1.00 29.38 379 ALA A C 1
ATOM 2893 O O . ALA A 1 391 ? 12.753 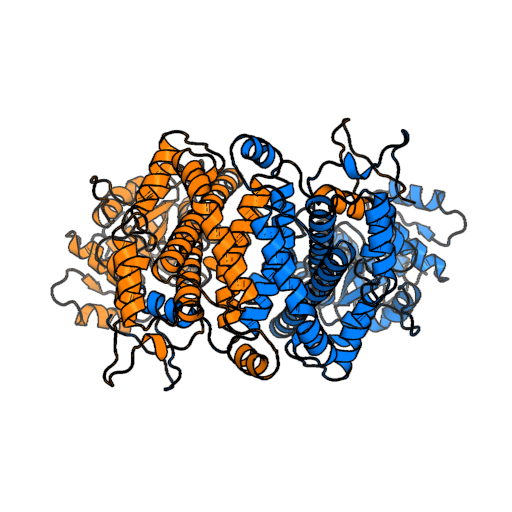14.371 0.966 1.00 29.02 379 ALA A O 1
ATOM 2895 N N . GLU A 1 392 ? 14.277 13.596 2.460 1.00 28.59 380 GLU A N 1
ATOM 2896 C CA . GLU A 1 392 ? 13.681 12.269 2.611 1.00 30.44 380 GLU A CA 1
ATOM 2897 C C . GLU A 1 392 ? 12.323 12.385 3.293 1.00 29.53 380 GLU A C 1
ATOM 2898 O O . GLU A 1 392 ? 11.366 11.693 2.939 1.00 30.01 380 GLU A O 1
ATOM 2904 N N . ASN A 1 393 ? 12.228 13.274 4.271 1.00 26.93 381 ASN A N 1
ATOM 2905 C CA . ASN A 1 393 ? 10.987 13.403 4.993 1.00 26.64 381 ASN A CA 1
ATOM 2906 C C . ASN A 1 393 ? 10.723 14.888 5.284 1.00 26.72 381 ASN A C 1
ATOM 2907 O O . ASN A 1 393 ? 11.092 15.394 6.333 1.00 24.20 381 ASN A O 1
ATOM 2912 N N . PRO A 1 394 ? 10.075 15.599 4.366 1.00 25.86 382 PRO A N 1
ATOM 2913 C CA . PRO A 1 394 ? 9.779 17.020 4.544 1.00 25.20 382 PRO A CA 1
ATOM 2914 C C . PRO A 1 394 ? 8.991 17.397 5.793 1.00 25.61 382 PRO A C 1
ATOM 2915 O O . PRO A 1 394 ? 9.058 18.560 6.249 1.00 29.20 382 PRO A O 1
ATOM 2919 N N . GLN A 1 395 ? 8.244 16.479 6.379 1.00 23.35 383 GLN A N 1
ATOM 2920 C CA . GLN A 1 395 ? 7.527 16.906 7.575 1.00 24.86 383 GLN A CA 1
ATOM 2921 C C . GLN A 1 395 ? 7.946 16.147 8.845 1.00 21.70 383 GLN A C 1
ATOM 2922 O O . GLN A 1 395 ? 7.144 15.940 9.765 1.00 22.96 383 GLN A O 1
ATOM 2928 N N . ILE A 1 396 ? 9.209 15.751 8.862 1.00 19.20 384 ILE A N 1
ATOM 2929 C CA . ILE A 1 396 ? 9.784 15.025 10.017 1.00 19.91 384 ILE A CA 1
ATOM 2930 C C . ILE A 1 396 ? 9.501 15.865 11.275 1.00 17.89 384 ILE A C 1
ATOM 2931 O O . ILE A 1 396 ? 9.740 17.061 11.281 1.00 19.09 384 ILE A O 1
ATOM 2936 N N . ALA A 1 397 ? 9.030 15.240 12.347 1.00 18.78 385 ALA A N 1
ATOM 2937 C CA . ALA A 1 397 ? 8.664 16.033 13.522 1.00 18.73 385 ALA A CA 1
ATOM 2938 C C . ALA A 1 397 ? 9.887 16.512 14.269 1.00 18.11 385 ALA A C 1
ATOM 2939 O O . ALA A 1 397 ? 9.855 17.595 14.873 1.00 18.58 385 ALA A O 1
ATOM 2941 N N . ASN A 1 398 ? 10.971 15.754 14.191 1.00 16.45 386 ASN A N 1
ATOM 2942 C CA . ASN A 1 398 ? 12.168 16.119 14.953 1.00 14.69 386 ASN A CA 1
ATOM 2943 C C . ASN A 1 398 ? 13.350 15.431 14.312 1.00 15.75 386 ASN A C 1
ATOM 2944 O O . ASN A 1 398 ? 13.261 14.204 13.984 1.00 14.99 386 ASN A O 1
ATOM 2949 N N . LEU A 1 399 ? 14.440 16.151 14.129 1.00 14.57 387 LEU A N 1
ATOM 2950 C CA . LEU A 1 399 ? 15.624 15.590 13.449 1.00 15.06 387 LEU A CA 1
ATOM 2951 C C . LEU A 1 399 ? 16.196 14.348 14.123 1.00 15.44 387 LEU A C 1
ATOM 2952 O O . LEU A 1 399 ? 16.843 13.522 13.448 1.00 16.32 387 LEU A O 1
ATOM 2957 N N . LEU A 1 400 ? 15.961 14.188 15.437 1.00 14.82 388 LEU A N 1
ATOM 2958 C CA . LEU A 1 400 ? 16.480 12.983 16.124 1.00 15.89 388 LEU A CA 1
ATOM 2959 C C . LEU A 1 400 ? 15.890 11.730 15.538 1.00 16.95 388 LEU A C 1
ATOM 2960 O O . LEU A 1 400 ? 16.534 10.662 15.701 1.00 17.80 388 LEU A O 1
ATOM 2965 N N . LEU A 1 401 ? 14.706 11.804 14.911 1.00 15.30 389 LEU A N 1
ATOM 2966 C CA . LEU A 1 401 ? 14.081 10.596 14.341 1.00 17.50 389 LEU A CA 1
ATOM 2967 C C . LEU A 1 401 ? 14.716 10.178 13.019 1.00 17.86 389 LEU A C 1
ATOM 2968 O O . LEU A 1 401 ? 14.478 9.051 12.555 1.00 18.03 389 LEU A O 1
ATOM 2973 N N . ALA A 1 402 ? 15.480 11.045 12.389 1.00 16.20 390 ALA A N 1
ATOM 2974 C CA . ALA A 1 402 ? 16.043 10.674 11.086 1.00 17.21 390 ALA A CA 1
ATOM 2975 C C . ALA A 1 402 ? 17.137 9.650 11.284 1.00 17.72 390 ALA A C 1
ATOM 2976 O O . ALA A 1 402 ? 17.934 9.736 12.194 1.00 17.17 390 ALA A O 1
ATOM 2978 N N . PRO A 1 403 ? 17.231 8.653 10.401 1.00 18.35 391 PRO A N 1
ATOM 2979 C CA . PRO A 1 403 ? 18.239 7.620 10.517 1.00 19.06 391 PRO A CA 1
ATOM 2980 C C . PRO A 1 403 ? 19.654 8.045 10.838 1.00 18.43 391 PRO A C 1
ATOM 2981 O O . PRO A 1 403 ? 20.311 7.403 11.694 1.00 19.24 391 PRO A O 1
ATOM 2985 N N . TYR A 1 404 ? 20.170 9.060 10.143 1.00 16.53 392 TYR A N 1
ATOM 2986 C CA . TYR A 1 404 ? 21.530 9.467 10.410 1.00 16.01 392 TYR A CA 1
ATOM 2987 C C . TYR A 1 404 ? 21.713 9.966 11.848 1.00 17.26 392 TYR A C 1
ATOM 2988 O O . TYR A 1 404 ? 22.703 9.604 12.528 1.00 17.18 392 TYR A O 1
ATOM 2997 N N . PHE A 1 405 ? 20.788 10.821 12.276 1.00 18.11 393 PHE A N 1
ATOM 2998 C CA . PHE A 1 405 ? 20.889 11.393 13.633 1.00 17.08 393 PHE A CA 1
ATOM 2999 C C . PHE A 1 405 ? 20.624 10.356 14.721 1.00 16.47 393 PHE A C 1
ATOM 3000 O O . PHE A 1 405 ? 21.315 10.415 15.769 1.00 15.31 393 PHE A O 1
ATOM 3008 N N . LYS A 1 406 ? 19.686 9.430 14.534 1.00 16.21 394 LYS A N 1
ATOM 3009 C CA . LYS A 1 406 ? 19.432 8.369 15.533 1.00 17.81 394 LYS A CA 1
ATOM 3010 C C . LYS A 1 406 ? 20.706 7.511 15.678 1.00 17.38 394 LYS A C 1
ATOM 3011 O O . LYS A 1 406 ? 21.073 7.073 16.785 1.00 17.52 394 LYS A O 1
ATOM 3017 N N . GLN A 1 407 ? 21.390 7.240 14.563 1.00 17.49 395 GLN A N 1
ATOM 3018 C CA . GLN A 1 407 ? 22.616 6.461 14.642 1.00 18.04 395 GLN A CA 1
ATOM 3019 C C . GLN A 1 407 ? 23.699 7.189 15.427 1.00 17.00 395 GLN A C 1
ATOM 3020 O O . GLN A 1 407 ? 24.400 6.584 16.237 1.00 16.39 395 GLN A O 1
ATOM 3026 N N . ILE A 1 408 ? 23.882 8.486 15.158 1.00 15.97 396 ILE A N 1
ATOM 3027 C CA . ILE A 1 408 ? 24.890 9.212 15.912 1.00 14.20 396 ILE A CA 1
ATOM 3028 C C . ILE A 1 408 ? 24.488 9.200 17.396 1.00 14.44 396 ILE A C 1
ATOM 3029 O O . ILE A 1 408 ? 25.367 9.040 18.258 1.00 15.64 396 ILE A O 1
ATOM 3034 N N . ALA A 1 409 ? 23.215 9.399 17.709 1.00 14.80 397 ALA A N 1
ATOM 3035 C CA . ALA A 1 409 ? 22.826 9.417 19.135 1.00 14.32 397 ALA A CA 1
ATOM 3036 C C . ALA A 1 409 ? 23.094 8.029 19.770 1.00 15.20 397 ALA A C 1
ATOM 3037 O O . ALA A 1 409 ? 23.573 7.935 20.901 1.00 14.82 397 ALA A O 1
ATOM 3039 N N . ASP A 1 410 ? 22.851 6.946 19.024 1.00 15.01 398 ASP A N 1
ATOM 3040 C CA . ASP A 1 410 ? 23.081 5.607 19.565 1.00 17.83 398 ASP A CA 1
ATOM 3041 C C . ASP A 1 410 ? 24.590 5.431 19.839 1.00 17.50 398 ASP A C 1
ATOM 3042 O O . ASP A 1 410 ? 24.995 4.930 20.887 1.00 19.26 398 ASP A O 1
ATOM 3047 N N . ASP A 1 411 ? 25.432 5.891 18.922 1.00 16.78 399 ASP A N 1
ATOM 3048 C CA . ASP A 1 411 ? 26.856 5.715 19.084 1.00 17.53 399 ASP A CA 1
ATOM 3049 C C . ASP A 1 411 ? 27.601 6.653 20.025 1.00 15.94 399 ASP A C 1
ATOM 3050 O O . ASP A 1 411 ? 28.584 6.264 20.653 1.00 17.30 399 ASP A O 1
ATOM 3055 N N . TYR A 1 412 ? 27.120 7.889 20.112 1.00 14.41 400 TYR A N 1
ATOM 3056 C CA . TYR A 1 412 ? 27.831 8.922 20.879 1.00 12.99 400 TYR A CA 1
ATOM 3057 C C . TYR A 1 412 ? 27.219 9.281 22.236 1.00 13.86 400 TYR A C 1
ATOM 3058 O O . TYR A 1 412 ? 27.881 9.963 23.048 1.00 14.33 400 TYR A O 1
ATOM 3067 N N . GLN A 1 413 ? 26.044 8.765 22.536 1.00 14.15 401 GLN A N 1
ATOM 3068 C CA . GLN A 1 413 ? 25.450 9.215 23.805 1.00 12.81 401 GLN A CA 1
ATOM 3069 C C . GLN A 1 413 ? 26.256 8.801 25.016 1.00 14.12 401 GLN A C 1
ATOM 3070 O O . GLN A 1 413 ? 26.288 9.549 25.999 1.00 13.14 401 GLN A O 1
ATOM 3076 N N . GLN A 1 414 ? 26.874 7.601 24.975 1.00 13.77 402 GLN A N 1
ATOM 3077 C CA . GLN A 1 414 ? 27.639 7.246 26.136 1.00 13.60 402 GLN A CA 1
ATOM 3078 C C . GLN A 1 414 ? 28.811 8.210 26.406 1.00 12.89 402 GLN A C 1
ATOM 3079 O O . GLN A 1 414 ? 29.128 8.562 27.577 1.00 13.61 402 GLN A O 1
ATOM 3085 N N . ALA A 1 415 ? 29.450 8.683 25.339 1.00 12.17 403 ALA A N 1
ATOM 3086 C CA . ALA A 1 415 ? 30.509 9.659 25.538 1.00 12.71 403 ALA A CA 1
ATOM 3087 C C . ALA A 1 415 ? 29.935 10.948 26.167 1.00 12.77 403 ALA A C 1
ATOM 3088 O O . ALA A 1 415 ? 30.534 11.502 27.076 1.00 13.96 403 ALA A O 1
ATOM 3090 N N . LEU A 1 416 ? 28.773 11.379 25.673 1.00 12.90 404 LEU A N 1
ATOM 3091 C CA . LEU A 1 416 ? 28.160 12.605 26.215 1.00 11.74 404 LEU A CA 1
ATOM 3092 C C . LEU A 1 416 ? 27.860 12.403 27.716 1.00 12.78 404 LEU A C 1
ATOM 3093 O O . LEU A 1 416 ? 28.131 13.282 28.546 1.00 12.16 404 LEU A O 1
ATOM 3098 N N . ARG A 1 417 ? 27.345 11.228 28.076 1.00 11.98 405 ARG A N 1
ATOM 3099 C CA . ARG A 1 417 ? 27.034 10.953 29.465 1.00 11.63 405 ARG A CA 1
ATOM 3100 C C . ARG A 1 417 ? 28.313 10.938 30.310 1.00 12.98 405 ARG A C 1
ATOM 3101 O O . ARG A 1 417 ? 28.327 11.492 31.399 1.00 13.23 405 ARG A O 1
ATOM 3109 N N . ASP A 1 418 ? 29.373 10.322 29.791 1.00 10.92 406 ASP A N 1
ATOM 3110 C CA . ASP A 1 418 ? 30.650 10.281 30.535 1.00 12.38 406 ASP A CA 1
ATOM 3111 C C . ASP A 1 418 ? 31.201 11.693 30.746 1.00 12.70 406 ASP A C 1
ATOM 3112 O O . ASP A 1 418 ? 31.743 12.012 31.794 1.00 12.63 406 ASP A O 1
ATOM 3117 N N . VAL A 1 419 ? 31.112 12.538 29.718 1.00 12.77 407 VAL A N 1
ATOM 3118 C CA . VAL A 1 419 ? 31.613 13.910 29.807 1.00 13.73 407 VAL A CA 1
ATOM 3119 C C . VAL A 1 419 ? 30.820 14.741 30.824 1.00 12.99 407 VAL A C 1
ATOM 3120 O O . VAL A 1 419 ? 31.435 15.475 31.635 1.00 12.76 407 VAL A O 1
ATOM 3124 N N . VAL A 1 420 ? 29.493 14.664 30.784 1.00 11.80 408 VAL A N 1
ATOM 3125 C CA . VAL A 1 420 ? 28.693 15.392 31.768 1.00 12.29 408 VAL A CA 1
ATOM 3126 C C . VAL A 1 420 ? 29.001 14.866 33.190 1.00 12.27 408 VAL A C 1
ATOM 3127 O O . VAL A 1 420 ? 29.169 15.649 34.099 1.00 12.57 408 VAL A O 1
ATOM 3131 N N . ALA A 1 421 ? 29.085 13.547 33.386 1.00 10.99 409 ALA A N 1
ATOM 3132 C CA . ALA A 1 421 ? 29.406 13.095 34.734 1.00 12.04 409 ALA A CA 1
ATOM 3133 C C . ALA A 1 421 ? 30.775 13.580 35.178 1.00 12.62 409 ALA A C 1
ATOM 3134 O O . ALA A 1 421 ? 30.987 13.920 36.342 1.00 13.47 409 ALA A O 1
ATOM 3136 N N . TYR A 1 422 ? 31.756 13.533 34.273 1.00 11.73 410 TYR A N 1
ATOM 3137 C CA . TYR A 1 422 ? 33.077 14.023 34.647 1.00 12.49 410 TYR A CA 1
ATOM 3138 C C . TYR A 1 422 ? 33.068 15.499 35.018 1.00 11.75 410 TYR A C 1
ATOM 3139 O O . TYR A 1 422 ? 33.675 15.919 35.991 1.00 11.95 410 TYR A O 1
ATOM 3148 N N . ALA A 1 423 ? 32.357 16.294 34.222 1.00 11.37 411 ALA A N 1
ATOM 3149 C CA . ALA A 1 423 ? 32.326 17.722 34.472 1.00 11.00 411 ALA A CA 1
ATOM 3150 C C . ALA A 1 423 ? 31.678 18.018 35.813 1.00 12.00 411 ALA A C 1
ATOM 3151 O O . ALA A 1 423 ? 32.194 18.834 36.564 1.00 11.83 411 ALA A O 1
ATOM 3153 N N . VAL A 1 424 ? 30.547 17.378 36.071 1.00 13.05 412 VAL A N 1
ATOM 3154 C CA . VAL A 1 424 ? 29.848 17.600 37.313 1.00 13.09 412 VAL A CA 1
ATOM 3155 C C . VAL A 1 424 ? 30.713 17.178 38.524 1.00 12.96 412 VAL A C 1
ATOM 3156 O O . VAL A 1 424 ? 30.714 17.835 39.559 1.00 13.23 412 VAL A O 1
ATOM 3160 N N . GLN A 1 425 ? 31.415 16.067 38.420 1.00 12.80 413 GLN A N 1
ATOM 3161 C CA . GLN A 1 425 ? 32.277 15.719 39.573 1.00 12.84 413 GLN A CA 1
ATOM 3162 C C . GLN A 1 425 ? 33.488 16.637 39.716 1.00 14.15 413 GLN A C 1
ATOM 3163 O O . GLN A 1 425 ? 34.120 16.719 40.773 1.00 15.43 413 GLN A O 1
ATOM 3169 N N . ASN A 1 426 ? 33.869 17.301 38.629 1.00 12.68 414 ASN A N 1
ATOM 3170 C CA . ASN A 1 426 ? 35.033 18.197 38.578 1.00 11.22 414 ASN A CA 1
ATOM 3171 C C . ASN A 1 426 ? 34.760 19.652 38.818 1.00 12.25 414 ASN A C 1
ATOM 3172 O O . ASN A 1 426 ? 35.691 20.434 38.920 1.00 14.31 414 ASN A O 1
ATOM 3177 N N . GLY A 1 427 ? 33.463 20.031 38.907 1.00 12.02 415 GLY A N 1
ATOM 3178 C CA . GLY A 1 427 ? 33.170 21.438 39.141 1.00 13.15 415 GLY A CA 1
ATOM 3179 C C . GLY A 1 427 ? 33.234 22.309 37.862 1.00 12.29 415 GLY A C 1
ATOM 3180 O O . GLY A 1 427 ? 33.264 23.537 37.973 1.00 12.18 415 GLY A O 1
ATOM 3181 N N . ILE A 1 428 ? 33.267 21.688 36.686 1.00 12.36 416 ILE A N 1
ATOM 3182 C CA . ILE A 1 428 ? 33.350 22.405 35.423 1.00 12.89 416 ILE A CA 1
ATOM 3183 C C . ILE A 1 428 ? 31.901 22.582 34.913 1.00 10.95 416 ILE A C 1
ATOM 3184 O O . ILE A 1 428 ? 31.255 21.594 34.622 1.00 12.68 416 ILE A O 1
ATOM 3189 N N . PRO A 1 429 ? 31.424 23.822 34.784 1.00 11.97 417 PRO A N 1
ATOM 3190 C CA . PRO A 1 429 ? 30.036 23.995 34.332 1.00 12.67 417 PRO A CA 1
ATOM 3191 C C . PRO A 1 429 ? 29.833 23.567 32.895 1.00 12.13 417 PRO A C 1
ATOM 3192 O O . PRO A 1 429 ? 30.578 23.991 32.009 1.00 12.96 417 PRO A O 1
ATOM 3196 N N . VAL A 1 430 ? 28.797 22.742 32.667 1.00 12.05 418 VAL A N 1
ATOM 3197 C CA . VAL A 1 430 ? 28.461 22.318 31.296 1.00 11.77 418 VAL A CA 1
ATOM 3198 C C . VAL A 1 430 ? 26.949 22.441 31.097 1.00 12.99 418 VAL A C 1
ATOM 3199 O O . VAL A 1 430 ? 26.211 21.448 30.944 1.00 13.37 418 VAL A O 1
ATOM 3203 N N . PRO A 1 431 ? 26.458 23.671 31.085 1.00 11.55 419 PRO A N 1
ATOM 3204 C CA . PRO A 1 431 ? 25.011 23.820 30.933 1.00 11.64 419 PRO A CA 1
ATOM 3205 C C . PRO A 1 431 ? 24.405 23.278 29.651 1.00 12.53 419 PRO A C 1
ATOM 3206 O O . PRO A 1 431 ? 23.317 22.634 29.717 1.00 12.60 419 PRO A O 1
ATOM 3210 N N . THR A 1 432 ? 25.071 23.506 28.515 1.00 12.12 420 THR A N 1
ATOM 3211 C CA . THR A 1 432 ? 24.449 22.983 27.297 1.00 12.92 420 THR A CA 1
ATOM 3212 C C . THR A 1 432 ? 24.685 21.501 27.114 1.00 12.32 420 THR A C 1
ATOM 3213 O O . THR A 1 432 ? 23.804 20.852 26.609 1.00 12.55 420 THR A O 1
ATOM 3217 N N . PHE A 1 433 ? 25.835 20.940 27.520 1.00 12.41 421 PHE A N 1
ATOM 3218 C CA . PHE A 1 433 ? 25.972 19.467 27.404 1.00 12.01 421 PHE A CA 1
ATOM 3219 C C . PHE A 1 433 ? 24.937 18.840 28.351 1.00 12.28 421 PHE A C 1
ATOM 3220 O O . PHE A 1 433 ? 24.369 17.772 28.005 1.00 12.00 421 PHE A O 1
ATOM 3228 N N . SER A 1 434 ? 24.734 19.417 29.531 1.00 11.47 422 SER A N 1
ATOM 3229 C CA . SER A 1 434 ? 23.740 18.895 30.501 1.00 12.98 422 SER A CA 1
ATOM 3230 C C . SER A 1 434 ? 22.346 18.958 29.887 1.00 13.49 422 SER A C 1
ATOM 3231 O O . SER A 1 434 ? 21.557 18.042 30.014 1.00 12.60 422 SER A O 1
ATOM 3234 N N . ALA A 1 435 ? 22.008 20.117 29.325 1.00 12.58 423 ALA A N 1
ATOM 3235 C CA . ALA A 1 435 ? 20.693 20.239 28.695 1.00 13.26 423 ALA A CA 1
ATOM 3236 C C . ALA A 1 435 ? 20.539 19.248 27.567 1.00 13.92 423 ALA A C 1
ATOM 3237 O O . ALA A 1 435 ? 19.443 18.740 27.337 1.00 13.75 423 ALA A O 1
ATOM 3239 N N . ALA A 1 436 ? 21.610 18.986 26.806 1.00 12.46 424 ALA A N 1
ATOM 3240 C CA . ALA A 1 436 ? 21.440 18.030 25.720 1.00 12.78 424 ALA A CA 1
ATOM 3241 C C . ALA A 1 436 ? 21.062 16.631 26.245 1.00 12.87 424 ALA A C 1
ATOM 3242 O O . ALA A 1 436 ? 20.185 15.955 25.672 1.00 12.70 424 ALA A O 1
ATOM 3244 N N . VAL A 1 437 ? 21.703 16.196 27.331 1.00 12.74 425 VAL A N 1
ATOM 3245 C CA . VAL A 1 437 ? 21.369 14.844 27.858 1.00 13.15 425 VAL A CA 1
ATOM 3246 C C . VAL A 1 437 ? 19.961 14.818 28.415 1.00 13.35 425 VAL A C 1
ATOM 3247 O O . VAL A 1 437 ? 19.180 13.884 28.179 1.00 13.35 425 VAL A O 1
ATOM 3251 N N . ALA A 1 438 ? 19.594 15.906 29.129 1.00 11.89 426 ALA A N 1
ATOM 3252 C CA . ALA A 1 438 ? 18.260 15.931 29.698 1.00 12.30 426 ALA A CA 1
ATOM 3253 C C . ALA A 1 438 ? 17.180 15.948 28.651 1.00 11.71 426 ALA A C 1
ATOM 3254 O O . ALA A 1 438 ? 16.118 15.346 28.845 1.00 12.97 426 ALA A O 1
ATOM 3256 N N . TYR A 1 439 ? 17.435 16.656 27.553 1.00 11.05 427 TYR A N 1
ATOM 3257 C CA . TYR A 1 439 ? 16.428 16.702 26.505 1.00 13.42 427 TYR A CA 1
ATOM 3258 C C . TYR A 1 439 ? 16.332 15.322 25.835 1.00 13.70 427 TYR A C 1
ATOM 3259 O O . TYR A 1 439 ? 15.227 14.841 25.574 1.00 13.66 427 TYR A O 1
ATOM 3268 N N . TYR A 1 440 ? 17.477 14.735 25.484 1.00 11.98 428 TYR A N 1
ATOM 3269 C CA . TYR A 1 440 ? 17.451 13.428 24.820 1.00 11.56 428 TYR A CA 1
ATOM 3270 C C . TYR A 1 440 ? 16.719 12.408 25.687 1.00 13.19 428 TYR A C 1
ATOM 3271 O O . TYR A 1 440 ? 15.874 11.645 25.164 1.00 13.10 428 TYR A O 1
ATOM 3280 N N . ASP A 1 441 ? 16.984 12.428 26.988 1.00 11.77 429 ASP A N 1
ATOM 3281 C CA . ASP A 1 441 ? 16.368 11.417 27.873 1.00 12.37 429 ASP A CA 1
ATOM 3282 C C . ASP A 1 441 ? 14.895 11.723 28.151 1.00 12.81 429 ASP A C 1
ATOM 3283 O O . ASP A 1 441 ? 14.153 10.837 28.526 1.00 14.34 429 ASP A O 1
ATOM 3288 N N . SER A 1 442 ? 14.477 12.990 28.000 1.00 12.90 430 SER A N 1
ATOM 3289 C CA . SER A 1 442 ? 13.066 13.333 28.152 1.00 11.87 430 SER A CA 1
ATOM 3290 C C . SER A 1 442 ? 12.256 13.074 26.857 1.00 11.65 430 SER A C 1
ATOM 3291 O O . SER A 1 442 ? 11.083 12.598 26.916 1.00 13.33 430 SER A O 1
ATOM 3294 N N . TYR A 1 443 ? 12.838 13.406 25.710 1.00 12.07 431 TYR A N 1
ATOM 3295 C CA . TYR A 1 443 ? 12.106 13.274 24.440 1.00 11.32 431 TYR A CA 1
ATOM 3296 C C . TYR A 1 443 ? 11.843 11.784 24.168 1.00 12.96 431 TYR A C 1
ATOM 3297 O O . TYR A 1 443 ? 10.818 11.465 23.568 1.00 14.29 431 TYR A O 1
ATOM 3306 N N . ARG A 1 444 ? 12.776 10.916 24.520 1.00 13.21 432 ARG A N 1
ATOM 3307 C CA . ARG A 1 444 ? 12.579 9.456 24.276 1.00 13.59 432 ARG A CA 1
ATOM 3308 C C . ARG A 1 444 ? 11.802 8.796 25.384 1.00 14.01 432 ARG A C 1
ATOM 3309 O O . ARG A 1 444 ? 11.611 7.550 25.343 1.00 15.90 432 ARG A O 1
ATOM 3317 N N . ALA A 1 445 ? 11.397 9.534 26.413 1.00 12.75 433 ALA A N 1
ATOM 3318 C CA . ALA A 1 445 ? 10.700 8.899 27.535 1.00 13.08 433 ALA A CA 1
ATOM 3319 C C . ALA A 1 445 ? 9.198 8.854 27.278 1.00 13.48 433 ALA A C 1
ATOM 3320 O O . ALA A 1 445 ? 8.540 9.874 27.200 1.00 13.45 433 ALA A O 1
ATOM 3322 N N . ALA A 1 446 ? 8.630 7.651 27.128 1.00 13.69 434 ALA A N 1
ATOM 3323 C CA . ALA A 1 446 ? 7.199 7.591 26.907 1.00 14.44 434 ALA A CA 1
ATOM 3324 C C . ALA A 1 446 ? 6.432 8.073 28.104 1.00 14.66 434 ALA A C 1
ATOM 3325 O O . ALA A 1 446 ? 5.353 8.611 27.953 1.00 15.41 434 ALA A O 1
ATOM 3327 N N . VAL A 1 447 ? 6.989 7.899 29.303 1.00 14.64 435 VAL A N 1
ATOM 3328 C CA . VAL A 1 447 ? 6.276 8.383 30.496 1.00 15.28 435 VAL A CA 1
ATOM 3329 C C . VAL A 1 447 ? 7.281 9.227 31.321 1.00 13.68 435 VAL A C 1
ATOM 3330 O O . VAL A 1 447 ? 8.367 8.755 31.641 1.00 17.55 435 VAL A O 1
ATOM 3334 N N . LEU A 1 448 ? 6.867 10.453 31.624 1.00 15.36 436 LEU A N 1
ATOM 3335 C CA . LEU A 1 448 ? 7.641 11.380 32.447 1.00 14.45 436 LEU A CA 1
ATOM 3336 C C . LEU A 1 448 ? 6.928 11.558 33.779 1.00 16.60 436 LEU A C 1
ATOM 3337 O O . LEU A 1 448 ? 5.757 11.196 33.910 1.00 16.92 436 LEU A O 1
ATOM 3342 N N . PRO A 1 449 ? 7.610 12.164 34.756 1.00 15.60 437 PRO A N 1
ATOM 3343 C CA . PRO A 1 449 ? 7.001 12.371 36.074 1.00 13.61 437 PRO A CA 1
ATOM 3344 C C . PRO A 1 449 ? 6.004 13.516 36.131 1.00 13.11 437 PRO A C 1
ATOM 3345 O O . PRO A 1 449 ? 5.602 13.907 37.233 1.00 15.54 437 PRO A O 1
ATOM 3349 N N . ALA A 1 450 ? 5.515 13.959 34.969 1.00 14.42 438 ALA A N 1
ATOM 3350 C CA . ALA A 1 450 ? 4.511 14.999 34.882 1.00 15.20 438 ALA A CA 1
ATOM 3351 C C . ALA A 1 450 ? 3.170 14.461 35.405 1.00 15.11 438 ALA A C 1
ATOM 3352 O O . ALA A 1 450 ? 2.235 15.232 35.624 1.00 16.61 438 ALA A O 1
ATOM 3354 N N . ASN A 1 451 ? 3.055 13.135 35.524 1.00 14.69 439 ASN A N 1
ATOM 3355 C CA . ASN A 1 451 ? 1.847 12.588 36.160 1.00 14.30 439 ASN A CA 1
ATOM 3356 C C . ASN A 1 451 ? 1.717 13.118 37.605 1.00 13.76 439 ASN A C 1
ATOM 3357 O O . ASN A 1 451 ? 0.597 13.494 38.046 1.00 14.61 439 ASN A O 1
ATOM 3362 N N . LEU A 1 452 ? 2.840 13.204 38.349 1.00 13.90 440 LEU A N 1
ATOM 3363 C CA . LEU A 1 452 ? 2.822 13.751 39.716 1.00 13.27 440 LEU A CA 1
ATOM 3364 C C . LEU A 1 452 ? 2.498 15.261 39.705 1.00 13.32 440 LEU A C 1
ATOM 3365 O O . LEU A 1 452 ? 1.766 15.742 40.557 1.00 14.10 440 LEU A O 1
ATOM 3370 N N . ILE A 1 453 ? 3.026 15.972 38.710 1.00 12.48 441 ILE A N 1
ATOM 3371 C CA . ILE A 1 453 ? 2.759 17.414 38.594 1.00 12.50 441 ILE A CA 1
ATOM 3372 C C . ILE A 1 453 ? 1.261 17.619 38.398 1.00 14.57 441 ILE A C 1
ATOM 3373 O O . ILE A 1 453 ? 0.658 18.512 39.057 1.00 14.13 441 ILE A O 1
ATOM 3378 N N . GLN A 1 454 ? 0.665 16.795 37.518 1.00 13.19 442 GLN A N 1
ATOM 3379 C CA . GLN A 1 454 ? -0.788 16.933 37.247 1.00 14.15 442 GLN A CA 1
ATOM 3380 C C . GLN A 1 454 ? -1.582 16.583 38.502 1.00 14.87 442 GLN A C 1
ATOM 3381 O O . GLN A 1 454 ? -2.581 17.248 38.779 1.00 15.31 442 GLN A O 1
ATOM 3387 N N . ALA A 1 455 ? -1.177 15.540 39.227 1.00 13.97 443 ALA A N 1
ATOM 3388 C CA . ALA A 1 455 ? -1.846 15.193 40.496 1.00 14.18 443 ALA A CA 1
ATOM 3389 C C . ALA A 1 455 ? -1.770 16.382 41.458 1.00 15.14 443 ALA A C 1
ATOM 3390 O O . ALA A 1 455 ? -2.752 16.708 42.117 1.00 15.43 443 ALA A O 1
ATOM 3392 N N . GLN A 1 456 ? -0.591 17.001 41.592 1.00 15.22 444 GLN A N 1
ATOM 3393 C CA . GLN A 1 456 ? -0.440 18.129 42.503 1.00 14.48 444 GLN A CA 1
ATOM 3394 C C . GLN A 1 456 ? -1.332 19.312 42.114 1.00 14.76 444 GLN A C 1
ATOM 3395 O O . GLN A 1 456 ? -1.977 19.904 42.990 1.00 15.26 444 GLN A O 1
ATOM 3401 N N . ARG A 1 457 ? -1.358 19.637 40.826 1.00 14.58 445 ARG A N 1
ATOM 3402 C CA . ARG A 1 457 ? -2.183 20.751 40.339 1.00 15.38 445 ARG A CA 1
ATOM 3403 C C . ARG A 1 457 ? -3.659 20.447 40.638 1.00 15.58 445 ARG A C 1
ATOM 3404 O O . ARG A 1 457 ? -4.426 21.347 40.948 1.00 16.18 445 ARG A O 1
ATOM 3412 N N . ASP A 1 458 ? -4.059 19.186 40.530 1.00 15.20 446 ASP A N 1
ATOM 3413 C CA . ASP A 1 458 ? -5.472 18.867 40.825 1.00 16.11 446 ASP A CA 1
ATOM 3414 C C . ASP A 1 458 ? -5.744 18.952 42.302 1.00 16.24 446 ASP A C 1
ATOM 3415 O O . ASP A 1 458 ? -6.805 19.433 42.723 1.00 18.11 446 ASP A O 1
ATOM 3420 N N . TYR A 1 459 ? -4.767 18.582 43.129 1.00 14.33 447 TYR A N 1
ATOM 3421 C CA . TYR A 1 459 ? -4.907 18.606 44.569 1.00 13.60 447 TYR A CA 1
ATOM 3422 C C . TYR A 1 459 ? -5.052 20.033 45.068 1.00 15.66 447 TYR A C 1
ATOM 3423 O O . TYR A 1 459 ? -5.996 20.366 45.797 1.00 17.03 447 TYR A O 1
ATOM 3432 N N . PHE A 1 460 ? -4.128 20.898 44.688 1.00 16.58 448 PHE A N 1
ATOM 3433 C CA . PHE A 1 460 ? -4.242 22.235 45.260 1.00 17.91 448 PHE A CA 1
ATOM 3434 C C . PHE A 1 460 ? -5.115 23.228 44.523 1.00 20.10 448 PHE A C 1
ATOM 3435 O O . PHE A 1 460 ? -5.680 24.153 45.158 1.00 20.29 448 PHE A O 1
ATOM 3443 N N . GLY A 1 461 ? -5.264 23.078 43.214 1.00 20.77 449 GLY A N 1
ATOM 3444 C CA . GLY A 1 461 ? -6.074 24.063 42.496 1.00 21.03 449 GLY A CA 1
ATOM 3445 C C . GLY A 1 461 ? -7.245 23.511 41.720 1.00 21.60 449 GLY A C 1
ATOM 3446 O O . GLY A 1 461 ? -7.826 24.248 40.970 1.00 23.53 449 GLY A O 1
ATOM 3447 N N . ALA A 1 462 ? -7.583 22.222 41.902 1.00 21.70 450 ALA A N 1
ATOM 3448 C CA . ALA A 1 462 ? -8.678 21.565 41.161 1.00 22.70 450 ALA A CA 1
ATOM 3449 C C . ALA A 1 462 ? -8.576 21.773 39.658 1.00 23.80 450 ALA A C 1
ATOM 3450 O O . ALA A 1 462 ? -9.591 21.959 38.971 1.00 24.30 450 ALA A O 1
ATOM 3452 N N . HIS A 1 463 ? -7.370 21.686 39.110 1.00 22.32 451 HIS A N 1
ATOM 3453 C CA . HIS A 1 463 ? -7.214 21.941 37.683 1.00 23.33 451 HIS A CA 1
ATOM 3454 C C . HIS A 1 463 ? -7.659 20.866 36.734 1.00 23.98 451 HIS A C 1
ATOM 3455 O O . HIS A 1 463 ? -7.688 21.102 35.504 1.00 25.04 451 HIS A O 1
ATOM 3462 N N . THR A 1 464 ? -7.977 19.706 37.300 1.00 22.09 452 THR A N 1
ATOM 3463 C CA . THR A 1 464 ? -8.371 18.491 36.585 1.00 22.47 452 THR A CA 1
ATOM 3464 C C . THR A 1 464 ? -7.219 17.830 35.852 1.00 21.90 452 THR A C 1
ATOM 3465 O O . THR A 1 464 ? -6.165 18.415 35.586 1.00 22.33 452 THR A O 1
ATOM 3469 N N . TYR A 1 465 ? -7.431 16.566 35.519 1.00 21.53 453 TYR A N 1
ATOM 3470 C CA . TYR A 1 465 ? -6.409 15.819 34.804 1.00 20.17 453 TYR A CA 1
ATOM 3471 C C . TYR A 1 465 ? -7.034 14.791 33.869 1.00 21.43 453 TYR A C 1
ATOM 3472 O O . TYR A 1 465 ? -8.219 14.466 33.992 1.00 22.13 453 TYR A O 1
ATOM 3481 N N . LYS A 1 466 ? -6.236 14.325 32.923 1.00 20.58 454 LYS A N 1
ATOM 3482 C CA . LYS A 1 466 ? -6.659 13.283 32.005 1.00 21.17 454 LYS A CA 1
ATOM 3483 C C . LYS A 1 466 ? -6.107 11.929 32.495 1.00 22.25 454 LYS A C 1
ATOM 3484 O O . LYS A 1 466 ? -5.190 11.845 33.346 1.00 20.25 454 LYS A O 1
ATOM 3490 N N . ARG A 1 467 ? -6.686 10.845 31.996 1.00 23.04 455 ARG A N 1
ATOM 3491 C CA . ARG A 1 467 ? -6.243 9.522 32.401 1.00 24.87 455 ARG A CA 1
ATOM 3492 C C . ARG A 1 467 ? -5.751 8.735 31.196 1.00 26.08 455 ARG A C 1
ATOM 3493 O O . ARG A 1 467 ? -6.125 9.032 30.062 1.00 27.49 455 ARG A O 1
ATOM 3501 N N . ILE A 1 468 ? -4.922 7.725 31.444 1.00 26.08 456 ILE A N 1
ATOM 3502 C CA . ILE A 1 468 ? -4.383 6.940 30.343 1.00 28.23 456 ILE A CA 1
ATOM 3503 C C . ILE A 1 468 ? -5.312 5.806 29.964 1.00 29.93 456 ILE A C 1
ATOM 3504 O O . ILE A 1 468 ? -5.131 5.220 28.909 1.00 32.14 456 ILE A O 1
ATOM 3509 N N . ASP A 1 469 ? -6.296 5.522 30.808 1.00 32.36 457 ASP A N 1
ATOM 3510 C CA . ASP A 1 469 ? -7.209 4.405 30.543 1.00 34.88 457 ASP A CA 1
ATOM 3511 C C . ASP A 1 469 ? -8.645 4.784 30.226 1.00 37.10 457 ASP A C 1
ATOM 3512 O O . ASP A 1 469 ? -9.444 3.902 29.903 1.00 38.00 457 ASP A O 1
ATOM 3517 N N . LYS A 1 470 ? -8.989 6.069 30.329 1.00 38.14 458 LYS A N 1
ATOM 3518 C CA . LYS A 1 470 ? -10.353 6.542 30.053 1.00 39.74 458 LYS A CA 1
ATOM 3519 C C . LYS A 1 470 ? -10.260 7.882 29.371 1.00 40.19 458 LYS A C 1
ATOM 3520 O O . LYS A 1 470 ? -9.280 8.605 29.535 1.00 40.40 458 LYS A O 1
ATOM 3526 N N . GLU A 1 471 ? -11.295 8.257 28.638 1.00 39.59 459 GLU A N 1
ATOM 3527 C CA . GLU A 1 471 ? -11.259 9.549 27.990 1.00 39.23 459 GLU A CA 1
ATOM 3528 C C . GLU A 1 471 ? -11.937 10.556 28.922 1.00 37.32 459 GLU A C 1
ATOM 3529 O O . GLU A 1 471 ? -12.634 10.160 29.848 1.00 36.99 459 GLU A O 1
ATOM 3535 N N . GLY A 1 472 ? -11.689 11.846 28.723 1.00 35.48 460 GLY A N 1
ATOM 3536 C CA . GLY A 1 472 ? -12.325 12.843 29.573 1.00 34.48 460 GLY A CA 1
ATOM 3537 C C . GLY A 1 472 ? -11.427 13.531 30.588 1.00 33.99 460 GLY A C 1
ATOM 3538 O O . GLY A 1 472 ? -10.247 13.225 30.699 1.00 33.72 460 GLY A O 1
ATOM 3539 N N . VAL A 1 473 ? -11.994 14.480 31.304 1.00 33.31 461 VAL A N 1
ATOM 3540 C CA . VAL A 1 473 ? -11.266 15.246 32.322 1.00 33.27 461 VAL A CA 1
ATOM 3541 C C . VAL A 1 473 ? -11.820 14.830 33.671 1.00 32.14 461 VAL A C 1
ATOM 3542 O O . VAL A 1 473 ? -13.042 14.740 33.849 1.00 33.65 461 VAL A O 1
ATOM 3546 N N . PHE A 1 474 ? -10.932 14.631 34.636 1.00 28.24 462 PHE A N 1
ATOM 3547 C CA . PHE A 1 474 ? -11.305 14.144 35.945 1.00 28.11 462 PHE A CA 1
ATOM 3548 C C . PHE A 1 474 ? -10.779 15.061 37.025 1.00 27.97 462 PHE A C 1
ATOM 3549 O O . PHE A 1 474 ? -9.808 15.775 36.769 1.00 24.19 462 PHE A O 1
ATOM 3557 N N . HIS A 1 475 ? -11.431 15.050 38.193 1.00 26.85 463 HIS A N 1
ATOM 3558 C CA . HIS A 1 475 ? -11.031 15.807 39.362 1.00 27.66 463 HIS A CA 1
ATOM 3559 C C . HIS A 1 475 ? -11.228 14.876 40.534 1.00 27.88 463 HIS A C 1
ATOM 3560 O O . HIS A 1 475 ? -12.274 14.222 40.659 1.00 29.16 463 HIS A O 1
ATOM 3567 N N . THR A 1 476 ? -10.243 14.822 41.419 1.00 26.37 464 THR A N 1
ATOM 3568 C CA . THR A 1 476 ? -10.294 13.940 42.571 1.00 26.77 464 THR A CA 1
ATOM 3569 C C . THR A 1 476 ? -10.411 14.737 43.862 1.00 28.80 464 THR A C 1
ATOM 3570 O O . THR A 1 476 ? -9.805 15.800 44.011 1.00 28.71 464 THR A O 1
ATOM 3574 N N . GLU A 1 477 ? -11.262 14.287 44.783 1.00 30.57 465 GLU A N 1
ATOM 3575 C CA . GLU A 1 477 ? -11.361 14.991 46.076 1.00 32.66 465 GLU A CA 1
ATOM 3576 C C . GLU A 1 477 ? -10.218 14.310 46.818 1.00 31.78 465 GLU A C 1
ATOM 3577 O O . GLU A 1 477 ? -10.337 13.192 47.285 1.00 32.75 465 GLU A O 1
ATOM 3583 N N . TRP A 1 478 ? -9.056 14.961 46.861 1.00 31.86 466 TRP A N 1
ATOM 3584 C CA . TRP A 1 478 ? -7.880 14.339 47.471 1.00 30.17 466 TRP A CA 1
ATOM 3585 C C . TRP A 1 478 ? -7.795 14.286 49.014 1.00 32.09 466 TRP A C 1
ATOM 3586 O O . TRP A 1 478 ? -7.414 13.160 49.454 1.00 33.41 466 TRP A O 1
ATOM 3597 N N . SER B 1 14 ? -30.926 47.834 51.862 1.00 38.24 2 SER B N 1
ATOM 3598 C CA . SER B 1 14 ? -29.618 47.450 52.488 1.00 36.47 2 SER B CA 1
ATOM 3599 C C . SER B 1 14 ? -28.510 47.242 51.432 1.00 33.65 2 SER B C 1
ATOM 3600 O O . SER B 1 14 ? -28.720 46.708 50.331 1.00 33.67 2 SER B O 1
ATOM 3603 N N . LYS B 1 15 ? -27.318 47.648 51.803 1.00 31.08 3 LYS B N 1
ATOM 3604 C CA . LYS B 1 15 ? -26.206 47.497 50.886 1.00 28.33 3 LYS B CA 1
ATOM 3605 C C . LYS B 1 15 ? -25.164 46.586 51.530 1.00 28.57 3 LYS B C 1
ATOM 3606 O O . LYS B 1 15 ? -25.122 46.425 52.767 1.00 31.13 3 LYS B O 1
ATOM 3612 N N . GLN B 1 16 ? -24.340 45.940 50.712 1.00 24.27 4 GLN B N 1
ATOM 3613 C CA . GLN B 1 16 ? -23.335 45.079 51.286 1.00 22.64 4 GLN B CA 1
ATOM 3614 C C . GLN B 1 16 ? -22.023 45.835 51.336 1.00 19.84 4 GLN B C 1
ATOM 3615 O O . GLN B 1 16 ? -21.771 46.847 50.666 1.00 21.44 4 GLN B O 1
ATOM 3621 N N . GLN B 1 17 ? -21.123 45.296 52.123 1.00 20.78 5 GLN B N 1
ATOM 3622 C CA . GLN B 1 17 ? -19.876 45.942 52.349 1.00 16.14 5 GLN B CA 1
ATOM 3623 C C . GLN B 1 17 ? -18.777 45.825 51.307 1.00 18.44 5 GLN B C 1
ATOM 3624 O O . GLN B 1 17 ? -17.972 46.703 51.156 1.00 20.44 5 GLN B O 1
ATOM 3630 N N . ILE B 1 18 ? -18.731 44.689 50.651 1.00 17.26 6 ILE B N 1
ATOM 3631 C CA . ILE B 1 18 ? -17.686 44.468 49.643 1.00 16.14 6 ILE B CA 1
ATOM 3632 C C . ILE B 1 18 ? -18.325 43.595 48.555 1.00 13.76 6 ILE B C 1
ATOM 3633 O O . ILE B 1 18 ? -19.248 42.830 48.842 1.00 14.32 6 ILE B O 1
ATOM 3638 N N . GLY B 1 19 ? -17.836 43.705 47.320 1.00 12.42 7 GLY B N 1
ATOM 3639 C CA . GLY B 1 19 ? -18.374 42.858 46.252 1.00 11.94 7 GLY B CA 1
ATOM 3640 C C . GLY B 1 19 ? -17.273 42.094 45.560 1.00 11.71 7 GLY B C 1
ATOM 3641 O O . GLY B 1 19 ? -16.133 42.520 45.564 1.00 13.04 7 GLY B O 1
ATOM 3642 N N . VAL B 1 20 ? -17.592 40.856 45.112 1.00 11.26 8 VAL B N 1
ATOM 3643 C CA . VAL B 1 20 ? -16.631 40.021 44.372 1.00 11.32 8 VAL B CA 1
ATOM 3644 C C . VAL B 1 20 ? -17.223 39.668 43.022 1.00 10.83 8 VAL B C 1
ATOM 3645 O O . VAL B 1 20 ? -18.357 39.220 42.908 1.00 12.44 8 VAL B O 1
ATOM 3649 N N . VAL B 1 21 ? -16.425 39.911 41.990 1.00 10.64 9 VAL B N 1
ATOM 3650 C CA . VAL B 1 21 ? -16.791 39.588 40.600 1.00 11.75 9 VAL B CA 1
ATOM 3651 C C . VAL B 1 21 ? -15.911 38.400 40.188 1.00 13.18 9 VAL B C 1
ATOM 3652 O O . VAL B 1 21 ? -14.662 38.454 40.281 1.00 12.68 9 VAL B O 1
ATOM 3656 N N . GLY B 1 22 ? -16.564 37.303 39.776 1.00 12.49 10 GLY B N 1
ATOM 3657 C CA . GLY B 1 22 ? -15.837 36.106 39.331 1.00 14.35 10 GLY B CA 1
ATOM 3658 C C . GLY B 1 22 ? -16.052 34.962 40.309 1.00 15.64 10 GLY B C 1
ATOM 3659 O O . GLY B 1 22 ? -15.406 34.923 41.374 1.00 15.30 10 GLY B O 1
ATOM 3660 N N . MET B 1 23 ? -16.926 34.033 39.899 1.00 13.51 11 MET B N 1
ATOM 3661 C CA . MET B 1 23 ? -17.316 32.927 40.743 1.00 15.24 11 MET B CA 1
ATOM 3662 C C . MET B 1 23 ? -16.748 31.548 40.397 1.00 16.81 11 MET B C 1
ATOM 3663 O O . MET B 1 23 ? -17.299 30.517 40.808 1.00 18.09 11 MET B O 1
ATOM 3668 N N . ALA B 1 24 ? -15.648 31.545 39.647 1.00 16.39 12 ALA B N 1
ATOM 3669 C CA . ALA B 1 24 ? -14.891 30.279 39.429 1.00 17.59 12 ALA B CA 1
ATOM 3670 C C . ALA B 1 24 ? -14.326 29.950 40.837 1.00 19.76 12 ALA B C 1
ATOM 3671 O O . ALA B 1 24 ? -14.457 30.739 41.804 1.00 20.18 12 ALA B O 1
ATOM 3673 N N . VAL B 1 25 ? -13.643 28.840 40.981 1.00 19.66 13 VAL B N 1
ATOM 3674 C CA . VAL B 1 25 ? -13.280 28.417 42.335 1.00 21.64 13 VAL B CA 1
ATOM 3675 C C . VAL B 1 25 ? -12.520 29.377 43.222 1.00 20.22 13 VAL B C 1
ATOM 3676 O O . VAL B 1 25 ? -12.896 29.559 44.377 1.00 19.11 13 VAL B O 1
ATOM 3680 N N . MET B 1 26 ? -11.494 30.018 42.701 1.00 18.23 14 MET B N 1
ATOM 3681 C CA . MET B 1 26 ? -10.749 30.939 43.551 1.00 18.23 14 MET B CA 1
ATOM 3682 C C . MET B 1 26 ? -11.597 32.150 43.975 1.00 16.30 14 MET B C 1
ATOM 3683 O O . MET B 1 26 ? -11.569 32.538 45.147 1.00 13.65 14 MET B O 1
ATOM 3688 N N . GLY B 1 27 ? -12.359 32.712 43.046 1.00 15.36 15 GLY B N 1
ATOM 3689 C CA . GLY B 1 27 ? -13.152 33.874 43.405 1.00 13.00 15 GLY B CA 1
ATOM 3690 C C . GLY B 1 27 ? -14.299 33.531 44.342 1.00 13.05 15 GLY B C 1
ATOM 3691 O O . GLY B 1 27 ? -14.572 34.285 45.288 1.00 11.99 15 GLY B O 1
ATOM 3692 N N . ARG B 1 28 ? -14.958 32.391 44.090 1.00 13.09 16 ARG B N 1
ATOM 3693 C CA . ARG B 1 28 ? -16.054 31.972 44.992 1.00 13.60 16 ARG B CA 1
ATOM 3694 C C . ARG B 1 28 ? -15.469 31.745 46.386 1.00 12.00 16 ARG B C 1
ATOM 3695 O O . ARG B 1 28 ? -16.085 32.131 47.395 1.00 12.23 16 ARG B O 1
ATOM 3703 N N . ASN B 1 29 ? -14.325 31.073 46.456 1.00 13.20 17 ASN B N 1
ATOM 3704 C CA . ASN B 1 29 ? -13.729 30.817 47.780 1.00 13.49 17 ASN B CA 1
ATOM 3705 C C . ASN B 1 29 ? -13.255 32.071 48.477 1.00 13.35 17 ASN B C 1
ATOM 3706 O O . ASN B 1 29 ? -13.363 32.165 49.708 1.00 12.66 17 ASN B O 1
ATOM 3711 N N . LEU B 1 30 ? -12.812 33.074 47.714 1.00 13.61 18 LEU B N 1
ATOM 3712 C CA . LEU B 1 30 ? -12.441 34.332 48.352 1.00 12.45 18 LEU B CA 1
ATOM 3713 C C . LEU B 1 30 ? -13.682 35.025 48.911 1.00 12.41 18 LEU B C 1
ATOM 3714 O O . LEU B 1 30 ? -13.624 35.656 49.970 1.00 12.16 18 LEU B O 1
ATOM 3719 N N . ALA B 1 31 ? -14.774 34.960 48.141 1.00 10.94 19 ALA B N 1
ATOM 3720 C CA . ALA B 1 31 ? -16.011 35.539 48.665 1.00 11.00 19 ALA B CA 1
ATOM 3721 C C . ALA B 1 31 ? -16.427 34.854 49.942 1.00 11.26 19 ALA B C 1
ATOM 3722 O O . ALA B 1 31 ? -16.871 35.527 50.896 1.00 12.20 19 ALA B O 1
ATOM 3724 N N . LEU B 1 32 ? -16.329 33.517 49.971 1.00 11.48 20 LEU B N 1
ATOM 3725 C CA . LEU B 1 32 ? -16.708 32.831 51.223 1.00 11.48 20 LEU B CA 1
ATOM 3726 C C . LEU B 1 32 ? -15.699 33.144 52.356 1.00 12.11 20 LEU B C 1
ATOM 3727 O O . LEU B 1 32 ? -16.095 33.253 53.537 1.00 12.11 20 LEU B O 1
ATOM 3732 N N . ASN B 1 33 ? -14.426 33.326 52.012 1.00 11.56 21 ASN B N 1
ATOM 3733 C CA . ASN B 1 33 ? -13.442 33.702 53.029 1.00 10.46 21 ASN B CA 1
ATOM 3734 C C . ASN B 1 33 ? -13.859 35.054 53.622 1.00 12.33 21 ASN B C 1
ATOM 3735 O O . ASN B 1 33 ? -13.978 35.214 54.857 1.00 11.66 21 ASN B O 1
ATOM 3740 N N . ILE B 1 34 ? -14.141 36.064 52.788 1.00 10.56 22 ILE B N 1
ATOM 3741 C CA . ILE B 1 34 ? -14.529 37.358 53.273 1.00 10.40 22 ILE B CA 1
ATOM 3742 C C . ILE B 1 34 ? -15.806 37.241 54.152 1.00 10.93 22 ILE B C 1
ATOM 3743 O O . ILE B 1 34 ? -15.886 37.825 55.219 1.00 12.12 22 ILE B O 1
ATOM 3748 N N . GLU B 1 35 ? -16.821 36.535 53.639 1.00 10.09 23 GLU B N 1
ATOM 3749 C CA . GLU B 1 35 ? -18.070 36.397 54.428 1.00 11.61 23 GLU B CA 1
ATOM 3750 C C . GLU B 1 35 ? -17.751 35.743 55.775 1.00 13.53 23 GLU B C 1
ATOM 3751 O O . GLU B 1 35 ? -18.400 36.111 56.796 1.00 14.51 23 GLU B O 1
ATOM 3757 N N . SER B 1 36 ? -16.822 34.789 55.821 1.00 11.51 24 SER B N 1
ATOM 3758 C CA . SER B 1 36 ? -16.515 34.114 57.107 1.00 13.35 24 SER B CA 1
ATOM 3759 C C . SER B 1 36 ? -15.897 35.037 58.133 1.00 13.99 24 SER B C 1
ATOM 3760 O O . SER B 1 36 ? -15.883 34.650 59.311 1.00 16.20 24 SER B O 1
ATOM 3763 N N . ARG B 1 37 ? -15.458 36.238 57.753 1.00 13.38 25 ARG B N 1
ATOM 3764 C CA . ARG B 1 37 ? -14.867 37.154 58.706 1.00 15.24 25 ARG B CA 1
ATOM 3765 C C . ARG B 1 37 ? -15.963 38.087 59.244 1.00 15.88 25 ARG B C 1
ATOM 3766 O O . ARG B 1 37 ? -15.630 39.004 59.966 1.00 17.50 25 ARG B O 1
ATOM 3774 N N . GLY B 1 38 ? -17.224 37.916 58.827 1.00 15.83 26 GLY B N 1
ATOM 3775 C CA . GLY B 1 38 ? -18.306 38.735 59.346 1.00 18.44 26 GLY B CA 1
ATOM 3776 C C . GLY B 1 38 ? -18.802 39.806 58.392 1.00 19.17 26 GLY B C 1
ATOM 3777 O O . GLY B 1 38 ? -19.674 40.590 58.717 1.00 20.99 26 GLY B O 1
ATOM 3778 N N . TYR B 1 39 ? -18.292 39.821 57.174 1.00 16.44 27 TYR B N 1
ATOM 3779 C CA . TYR B 1 39 ? -18.755 40.816 56.207 1.00 16.39 27 TYR B CA 1
ATOM 3780 C C . TYR B 1 39 ? -19.912 40.299 55.380 1.00 15.98 27 TYR B C 1
ATOM 3781 O O . TYR B 1 39 ? -20.050 39.099 55.173 1.00 15.08 27 TYR B O 1
ATOM 3790 N N . THR B 1 40 ? -20.734 41.216 54.860 1.00 16.60 28 THR B N 1
ATOM 3791 C CA . THR B 1 40 ? -21.823 40.837 53.939 1.00 17.41 28 THR B CA 1
ATOM 3792 C C . THR B 1 40 ? -21.207 41.120 52.564 1.00 14.81 28 THR B C 1
ATOM 3793 O O . THR B 1 40 ? -20.483 42.121 52.369 1.00 16.90 28 THR B O 1
ATOM 3797 N N . VAL B 1 41 ? -21.474 40.210 51.611 1.00 13.01 29 VAL B N 1
ATOM 3798 C CA . VAL B 1 41 ? -20.763 40.247 50.334 1.00 11.03 29 VAL B CA 1
ATOM 3799 C C . VAL B 1 41 ? -21.684 40.150 49.154 1.00 12.56 29 VAL B C 1
ATOM 3800 O O . VAL B 1 41 ? -22.498 39.243 49.098 1.00 13.79 29 VAL B O 1
ATOM 3804 N N . SER B 1 42 ? -21.583 41.069 48.196 1.00 10.89 30 SER B N 1
ATOM 3805 C CA . SER B 1 42 ? -22.346 40.942 46.937 1.00 11.17 30 SER B CA 1
ATOM 3806 C C . SER B 1 42 ? -21.499 40.128 45.989 1.00 11.68 30 SER B C 1
ATOM 3807 O O . SER B 1 42 ? -20.259 40.295 45.982 1.00 12.10 30 SER B O 1
ATOM 3810 N N . ILE B 1 43 ? -22.141 39.254 45.199 1.00 11.58 31 ILE B N 1
ATOM 3811 C CA . ILE B 1 43 ? -21.350 38.497 44.214 1.00 11.01 31 ILE B CA 1
ATOM 3812 C C . ILE B 1 43 ? -21.988 38.633 42.826 1.00 11.09 31 ILE B C 1
ATOM 3813 O O . ILE B 1 43 ? -23.204 38.848 42.705 1.00 12.34 31 ILE B O 1
ATOM 3818 N N . PHE B 1 44 ? -21.137 38.554 41.791 1.00 10.63 32 PHE B N 1
ATOM 3819 C CA . PHE B 1 44 ? -21.621 38.614 40.436 1.00 12.16 32 PHE B CA 1
ATOM 3820 C C . PHE B 1 44 ? -20.708 37.779 39.570 1.00 12.69 32 PHE B C 1
ATOM 3821 O O . PHE B 1 44 ? -19.499 37.659 39.841 1.00 12.55 32 PHE B O 1
ATOM 3829 N N . ASN B 1 45 ? -21.273 37.151 38.542 1.00 12.89 33 ASN B N 1
ATOM 3830 C CA . ASN B 1 45 ? -20.454 36.398 37.583 1.00 12.84 33 ASN B CA 1
ATOM 3831 C C . ASN B 1 45 ? -21.089 36.560 36.217 1.00 13.75 33 ASN B C 1
ATOM 3832 O O . ASN B 1 45 ? -22.288 36.524 36.111 1.00 15.58 33 ASN B O 1
ATOM 3837 N N . ARG B 1 46 ? -20.271 36.709 35.171 1.00 15.44 34 ARG B N 1
ATOM 3838 C CA . ARG B 1 46 ? -20.812 36.877 33.799 1.00 17.03 34 ARG B CA 1
ATOM 3839 C C . ARG B 1 46 ? -21.673 35.679 33.358 1.00 16.83 34 ARG B C 1
ATOM 3840 O O . ARG B 1 46 ? -22.741 35.890 32.711 1.00 18.09 34 ARG B O 1
ATOM 3848 N N . SER B 1 47 ? -21.260 34.469 33.727 1.00 17.34 35 SER B N 1
ATOM 3849 C CA . SER B 1 47 ? -22.083 33.261 33.509 1.00 18.94 35 SER B CA 1
ATOM 3850 C C . SER B 1 47 ? -22.938 33.175 34.780 1.00 17.67 35 SER B C 1
ATOM 3851 O O . SER B 1 47 ? -22.460 32.720 35.843 1.00 17.57 35 SER B O 1
ATOM 3854 N N . ARG B 1 48 ? -24.185 33.615 34.652 1.00 15.95 36 ARG B N 1
ATOM 3855 C CA . ARG B 1 48 ? -25.114 33.716 35.751 1.00 16.23 36 ARG B CA 1
ATOM 3856 C C . ARG B 1 48 ? -25.467 32.415 36.429 1.00 17.24 36 ARG B C 1
ATOM 3857 O O . ARG B 1 48 ? -25.798 32.403 37.632 1.00 17.32 36 ARG B O 1
ATOM 3865 N N . GLU B 1 49 ? -25.429 31.306 35.687 1.00 18.46 37 GLU B N 1
ATOM 3866 C CA . GLU B 1 49 ? -25.744 30.017 36.295 1.00 19.09 37 GLU B CA 1
ATOM 3867 C C . GLU B 1 49 ? -24.740 29.683 37.402 1.00 18.14 37 GLU B C 1
ATOM 3868 O O . GLU B 1 49 ? -25.142 29.023 38.378 1.00 17.70 37 GLU B O 1
ATOM 3874 N N . LYS B 1 50 ? -23.483 30.137 37.284 1.00 18.04 38 LYS B N 1
ATOM 3875 C CA . LYS B 1 50 ? -22.478 29.848 38.342 1.00 18.34 38 LYS B CA 1
ATOM 3876 C C . LYS B 1 50 ? -22.858 30.580 39.634 1.00 17.46 38 LYS B C 1
ATOM 3877 O O . LYS B 1 50 ? -22.672 30.046 40.737 1.00 17.89 38 LYS B O 1
ATOM 3883 N N . THR B 1 51 ? -23.328 31.821 39.519 1.00 13.91 39 THR B N 1
ATOM 3884 C CA . THR B 1 51 ? -23.771 32.572 40.711 1.00 13.57 39 THR B CA 1
ATOM 3885 C C . THR B 1 51 ? -24.906 31.797 41.376 1.00 15.22 39 THR B C 1
ATOM 3886 O O . THR B 1 51 ? -24.929 31.635 42.582 1.00 15.34 39 THR B O 1
ATOM 3890 N N . GLU B 1 52 ? -25.871 31.299 40.579 1.00 15.51 40 GLU B N 1
ATOM 3891 C CA . GLU B 1 52 ? -26.977 30.529 41.174 1.00 15.44 40 GLU B CA 1
ATOM 3892 C C . GLU B 1 52 ? -26.426 29.313 41.917 1.00 15.52 40 GLU B C 1
ATOM 3893 O O . GLU B 1 52 ? -26.901 28.955 43.018 1.00 16.55 40 GLU B O 1
ATOM 3899 N N . GLU B 1 53 ? -25.410 28.668 41.355 1.00 16.98 41 GLU B N 1
ATOM 3900 C CA . GLU B 1 53 ? -24.815 27.510 41.989 1.00 17.21 41 GLU B CA 1
ATOM 3901 C C . GLU B 1 53 ? -24.181 27.833 43.351 1.00 17.17 41 GLU B C 1
ATOM 3902 O O . GLU B 1 53 ? -24.344 27.091 44.338 1.00 17.44 41 GLU B O 1
ATOM 3908 N N . VAL B 1 54 ? -23.456 28.935 43.406 1.00 15.41 42 VAL B N 1
ATOM 3909 C CA . VAL B 1 54 ? -22.841 29.328 44.646 1.00 14.01 42 VAL B CA 1
ATOM 3910 C C . VAL B 1 54 ? -23.900 29.552 45.722 1.00 14.31 42 VAL B C 1
ATOM 3911 O O . VAL B 1 54 ? -23.710 29.183 46.888 1.00 15.87 42 VAL B O 1
ATOM 3915 N N . ILE B 1 55 ? -25.001 30.202 45.360 1.00 14.29 43 ILE B N 1
ATOM 3916 C CA . ILE B 1 55 ? -26.039 30.463 46.354 1.00 14.22 43 ILE B CA 1
ATOM 3917 C C . ILE B 1 55 ? -26.640 29.124 46.791 1.00 16.55 43 ILE B C 1
ATOM 3918 O O . ILE B 1 55 ? -26.859 28.886 47.996 1.00 17.33 43 ILE B O 1
ATOM 3923 N N . ALA B 1 56 ? -26.972 28.266 45.839 1.00 16.85 44 ALA B N 1
ATOM 3924 C CA . ALA B 1 56 ? -27.572 26.970 46.206 1.00 16.96 44 ALA B CA 1
ATOM 3925 C C . ALA B 1 56 ? -26.678 26.134 47.085 1.00 19.10 44 ALA B C 1
ATOM 3926 O O . ALA B 1 56 ? -27.182 25.349 47.935 1.00 19.05 44 ALA B O 1
ATOM 3928 N N . GLU B 1 57 ? -25.369 26.245 46.901 1.00 16.39 45 GLU B N 1
ATOM 3929 C CA . GLU B 1 57 ? -24.421 25.455 47.671 1.00 19.05 45 GLU B CA 1
ATOM 3930 C C . GLU B 1 57 ? -24.045 26.014 49.025 1.00 18.62 45 GLU B C 1
ATOM 3931 O O . GLU B 1 57 ? -23.446 25.278 49.828 1.00 20.22 45 GLU B O 1
ATOM 3937 N N . ASN B 1 58 ? -24.402 27.283 49.283 1.00 18.36 46 ASN B N 1
ATOM 3938 C CA . ASN B 1 58 ? -23.994 27.948 50.509 1.00 18.69 46 ASN B CA 1
ATOM 3939 C C . ASN B 1 58 ? -25.112 28.664 51.232 1.00 19.21 46 ASN B C 1
ATOM 3940 O O . ASN B 1 58 ? -25.046 29.872 51.541 1.00 19.50 46 ASN B O 1
ATOM 3945 N N . PRO B 1 59 ? -26.181 27.917 51.552 1.00 19.44 47 PRO B N 1
ATOM 3946 C CA . PRO B 1 59 ? -27.332 28.469 52.270 1.00 21.22 47 PRO B CA 1
ATOM 3947 C C . PRO B 1 59 ? -26.835 28.939 53.661 1.00 19.35 47 PRO B C 1
ATOM 3948 O O . PRO B 1 59 ? -25.919 28.354 54.259 1.00 24.47 47 PRO B O 1
ATOM 3952 N N . GLY B 1 60 ? -27.376 30.020 54.159 1.00 22.45 48 GLY B N 1
ATOM 3953 C CA . GLY B 1 60 ? -26.925 30.417 55.490 1.00 22.93 48 GLY B CA 1
ATOM 3954 C C . GLY B 1 60 ? -25.784 31.398 55.534 1.00 23.39 48 GLY B C 1
ATOM 3955 O O . GLY B 1 60 ? -25.459 31.925 56.596 1.00 25.05 48 GLY B O 1
ATOM 3956 N N . LYS B 1 61 ? -25.142 31.638 54.395 1.00 20.11 49 LYS B N 1
ATOM 3957 C CA . LYS B 1 61 ? -23.998 32.565 54.371 1.00 19.85 49 LYS B CA 1
ATOM 3958 C C . LYS B 1 61 ? -24.487 33.909 53.829 1.00 18.18 49 LYS B C 1
ATOM 3959 O O . LYS B 1 61 ? -25.389 33.946 52.945 1.00 19.06 49 LYS B O 1
ATOM 3965 N N . LYS B 1 62 ? -23.925 35.001 54.329 1.00 16.34 50 LYS B N 1
ATOM 3966 C CA . LYS B 1 62 ? -24.328 36.330 53.932 1.00 17.52 50 LYS B CA 1
ATOM 3967 C C . LYS B 1 62 ? -23.713 36.758 52.583 1.00 17.17 50 LYS B C 1
ATOM 3968 O O . LYS B 1 62 ? -22.984 37.766 52.481 1.00 17.73 50 LYS B O 1
ATOM 3974 N N . LEU B 1 63 ? -24.084 35.990 51.548 1.00 17.50 51 LEU B N 1
ATOM 3975 C CA . LEU B 1 63 ? -23.688 36.273 50.153 1.00 15.67 51 LEU B CA 1
ATOM 3976 C C . LEU B 1 63 ? -24.995 36.731 49.506 1.00 14.75 51 LEU B C 1
ATOM 3977 O O . LEU B 1 63 ? -26.064 36.129 49.740 1.00 17.33 51 LEU B O 1
ATOM 3982 N N . VAL B 1 64 ? -24.943 37.803 48.729 1.00 12.54 52 VAL B N 1
ATOM 3983 C CA . VAL B 1 64 ? -26.129 38.291 48.043 1.00 12.35 52 VAL B CA 1
ATOM 3984 C C . VAL B 1 64 ? -25.780 38.291 46.567 1.00 13.06 52 VAL B C 1
ATOM 3985 O O . VAL B 1 64 ? -24.846 38.981 46.128 1.00 13.27 52 VAL B O 1
ATOM 3989 N N . PRO B 1 65 ? -26.524 37.534 45.740 1.00 12.38 53 PRO B N 1
ATOM 3990 C CA . PRO B 1 65 ? -26.242 37.444 44.306 1.00 10.69 53 PRO B CA 1
ATOM 3991 C C . PRO B 1 65 ? -26.860 38.545 43.485 1.00 13.11 53 PRO B C 1
ATOM 3992 O O . PRO B 1 65 ? -27.930 39.022 43.816 1.00 13.81 53 PRO B O 1
ATOM 3996 N N . TYR B 1 66 ? -26.112 38.932 42.474 1.00 11.38 54 TYR B N 1
ATOM 3997 C CA . TYR B 1 66 ? -26.580 39.954 41.496 1.00 13.09 54 TYR B CA 1
ATOM 3998 C C . TYR B 1 66 ? -26.447 39.401 40.103 1.00 12.64 54 TYR B C 1
ATOM 3999 O O . TYR B 1 66 ? -25.562 38.614 39.784 1.00 12.88 54 TYR B O 1
ATOM 4008 N N . TYR B 1 67 ? -27.401 39.812 39.241 1.00 13.10 55 TYR B N 1
ATOM 4009 C CA . TYR B 1 67 ? -27.492 39.262 37.902 1.00 13.84 55 TYR B CA 1
ATOM 4010 C C . TYR B 1 67 ? -27.296 40.276 36.778 1.00 13.65 55 TYR B C 1
ATOM 4011 O O . TYR B 1 67 ? -27.455 39.910 35.587 1.00 15.23 55 TYR B O 1
ATOM 4020 N N . THR B 1 68 ? -27.095 41.533 37.200 1.00 13.13 56 THR B N 1
ATOM 4021 C CA . THR B 1 68 ? -26.590 42.561 36.209 1.00 13.58 56 THR B CA 1
ATOM 4022 C C . THR B 1 68 ? -25.465 43.299 36.941 1.00 13.54 56 THR B C 1
ATOM 4023 O O . THR B 1 68 ? -25.442 43.367 38.159 1.00 13.84 56 THR B O 1
ATOM 4027 N N . VAL B 1 69 ? -24.553 43.879 36.153 1.00 14.29 57 VAL B N 1
ATOM 4028 C CA . VAL B 1 69 ? -23.449 44.639 36.744 1.00 12.21 57 VAL B CA 1
ATOM 4029 C C . VAL B 1 69 ? -23.983 45.899 37.400 1.00 12.92 57 VAL B C 1
ATOM 4030 O O . VAL B 1 69 ? -23.557 46.251 38.494 1.00 13.43 57 VAL B O 1
ATOM 4034 N N . LYS B 1 70 ? -24.953 46.562 36.753 1.00 13.88 58 LYS B N 1
ATOM 4035 C CA . LYS B 1 70 ? -25.550 47.768 37.348 1.00 15.07 58 LYS B CA 1
ATOM 4036 C C . LYS B 1 70 ? -26.072 47.476 38.760 1.00 14.72 58 LYS B C 1
ATOM 4037 O O . LYS B 1 70 ? -25.779 48.219 39.718 1.00 14.50 58 LYS B O 1
ATOM 4043 N N . GLU B 1 71 ? -26.822 46.380 38.929 1.00 14.32 59 GLU B N 1
ATOM 4044 C CA . GLU B 1 71 ? -27.390 46.133 40.257 1.00 13.66 59 GLU B CA 1
ATOM 4045 C C . GLU B 1 71 ? -26.290 45.715 41.262 1.00 13.09 59 GLU B C 1
ATOM 4046 O O . GLU B 1 71 ? -26.372 46.064 42.420 1.00 14.52 59 GLU B O 1
ATOM 4052 N N . PHE B 1 72 ? -25.295 44.962 40.765 1.00 12.33 60 PHE B N 1
ATOM 4053 C CA . PHE B 1 72 ? -24.156 44.598 41.609 1.00 11.98 60 PHE B CA 1
ATOM 4054 C C . PHE B 1 72 ? -23.496 45.878 42.156 1.00 12.68 60 PHE B C 1
ATOM 4055 O O . PHE B 1 72 ? -23.234 46.011 43.373 1.00 13.62 60 PHE B O 1
ATOM 4063 N N . VAL B 1 73 ? -23.151 46.803 41.261 1.00 13.31 61 VAL B N 1
ATOM 4064 C CA . VAL B 1 73 ? -22.486 48.030 41.743 1.00 14.13 61 VAL B CA 1
ATOM 4065 C C . VAL B 1 73 ? -23.347 48.854 42.691 1.00 13.34 61 VAL B C 1
ATOM 4066 O O . VAL B 1 73 ? -22.880 49.284 43.730 1.00 13.33 61 VAL B O 1
ATOM 4070 N N . GLU B 1 74 ? -24.651 48.968 42.363 1.00 14.18 62 GLU B N 1
ATOM 4071 C CA . GLU B 1 74 ? -25.542 49.748 43.195 1.00 15.08 62 GLU B CA 1
ATOM 4072 C C . GLU B 1 74 ? -25.741 49.151 44.561 1.00 14.31 62 GLU B C 1
ATOM 4073 O O . GLU B 1 74 ? -26.177 49.814 45.473 1.00 17.45 62 GLU B O 1
ATOM 4079 N N . SER B 1 75 ? -25.452 47.852 44.697 1.00 14.48 63 SER B N 1
ATOM 4080 C CA . SER B 1 75 ? -25.628 47.199 45.986 1.00 14.42 63 SER B CA 1
ATOM 4081 C C . SER B 1 75 ? -24.548 47.503 47.034 1.00 15.66 63 SER B C 1
ATOM 4082 O O . SER B 1 75 ? -24.701 47.091 48.193 1.00 15.77 63 SER B O 1
ATOM 4085 N N . LEU B 1 76 ? -23.462 48.169 46.598 1.00 13.64 64 LEU B N 1
ATOM 4086 C CA . LEU B 1 76 ? -22.329 48.373 47.490 1.00 13.93 64 LEU B CA 1
ATOM 4087 C C . LEU B 1 76 ? -22.281 49.681 48.235 1.00 15.64 64 LEU B C 1
ATOM 4088 O O . LEU B 1 76 ? -22.500 50.716 47.633 1.00 17.29 64 LEU B O 1
ATOM 4093 N N . GLU B 1 77 ? -21.899 49.593 49.516 1.00 17.49 65 GLU B N 1
ATOM 4094 C CA . GLU B 1 77 ? -21.676 50.792 50.334 1.00 19.80 65 GLU B CA 1
ATOM 4095 C C . GLU B 1 77 ? -20.558 51.602 49.681 1.00 20.71 65 GLU B C 1
ATOM 4096 O O . GLU B 1 77 ? -19.634 51.043 49.102 1.00 18.62 65 GLU B O 1
ATOM 4102 N N . THR B 1 78 ? -20.640 52.938 49.724 1.00 20.28 66 THR B N 1
ATOM 4103 C CA . THR B 1 78 ? -19.623 53.770 49.113 1.00 21.46 66 THR B CA 1
ATOM 4104 C C . THR B 1 78 ? -18.673 54.344 50.191 1.00 21.13 66 THR B C 1
ATOM 4105 O O . THR B 1 78 ? -19.099 54.544 51.331 1.00 21.12 66 THR B O 1
ATOM 4109 N N . PRO B 1 79 ? -17.375 54.516 49.867 1.00 20.25 67 PRO B N 1
ATOM 4110 C CA . PRO B 1 79 ? -16.748 54.198 48.577 1.00 19.06 67 PRO B CA 1
ATOM 4111 C C . PRO B 1 79 ? -16.743 52.669 48.402 1.00 16.75 67 PRO B C 1
ATOM 4112 O O . PRO B 1 79 ? -16.490 51.913 49.365 1.00 17.58 67 PRO B O 1
ATOM 4116 N N . ARG B 1 80 ? -17.028 52.252 47.176 1.00 13.77 68 ARG B N 1
ATOM 4117 C CA . ARG B 1 80 ? -17.141 50.823 46.925 1.00 12.75 68 ARG B CA 1
ATOM 4118 C C . ARG B 1 80 ? -15.836 50.070 46.966 1.00 14.25 68 ARG B C 1
ATOM 4119 O O . ARG B 1 80 ? -14.794 50.610 46.597 1.00 14.28 68 ARG B O 1
ATOM 4127 N N . ARG B 1 81 ? -15.904 48.819 47.425 1.00 13.91 69 ARG B N 1
ATOM 4128 C CA . ARG B 1 81 ? -14.726 47.939 47.395 1.00 13.75 69 ARG B CA 1
ATOM 4129 C C . ARG B 1 81 ? -15.147 46.760 46.549 1.00 12.63 69 ARG B C 1
ATOM 4130 O O . ARG B 1 81 ? -16.080 46.016 46.905 1.00 14.82 69 ARG B O 1
ATOM 4138 N N . ILE B 1 82 ? -14.495 46.637 45.407 1.00 10.88 70 ILE B N 1
ATOM 4139 C CA . ILE B 1 82 ? -14.807 45.534 44.473 1.00 12.09 70 ILE B CA 1
ATOM 4140 C C . ILE B 1 82 ? -13.558 44.702 44.198 1.00 13.29 70 ILE B C 1
ATOM 4141 O O . ILE B 1 82 ? -12.522 45.243 43.791 1.00 14.21 70 ILE B O 1
ATOM 4146 N N . LEU B 1 83 ? -13.652 43.407 44.481 1.00 11.45 71 LEU B N 1
ATOM 4147 C CA . LEU B 1 83 ? -12.559 42.494 44.184 1.00 12.91 71 LEU B CA 1
ATOM 4148 C C . LEU B 1 83 ? -12.894 41.713 42.920 1.00 13.19 71 LEU B C 1
ATOM 4149 O O . LEU B 1 83 ? -13.929 41.060 42.809 1.00 13.45 71 LEU B O 1
ATOM 4154 N N . LEU B 1 84 ? -11.990 41.776 41.934 1.00 12.23 72 LEU B N 1
ATOM 4155 C CA . LEU B 1 84 ? -12.136 41.021 40.679 1.00 14.23 72 LEU B CA 1
ATOM 4156 C C . LEU B 1 84 ? -11.240 39.816 40.699 1.00 15.46 72 LEU B C 1
ATOM 4157 O O . LEU B 1 84 ? -10.035 39.934 40.967 1.00 14.94 72 LEU B O 1
ATOM 4162 N N . MET B 1 85 ? -11.861 38.660 40.428 1.00 13.61 73 MET B N 1
ATOM 4163 C CA . MET B 1 85 ? -11.171 37.355 40.365 1.00 16.09 73 MET B CA 1
ATOM 4164 C C . MET B 1 85 ? -11.633 36.728 39.066 1.00 18.08 73 MET B C 1
ATOM 4165 O O . MET B 1 85 ? -12.315 35.715 39.063 1.00 20.53 73 MET B O 1
ATOM 4170 N N . VAL B 1 86 ? -11.234 37.326 37.960 1.00 17.91 74 VAL B N 1
ATOM 4171 C CA . VAL B 1 86 ? -11.677 36.848 36.662 1.00 19.68 74 VAL B CA 1
ATOM 4172 C C . VAL B 1 86 ? -10.471 36.381 35.855 1.00 21.06 74 VAL B C 1
ATOM 4173 O O . VAL B 1 86 ? -9.310 36.639 36.215 1.00 22.28 74 VAL B O 1
ATOM 4177 N N . LYS B 1 87 ? -10.747 35.689 34.758 1.00 23.16 75 LYS B N 1
ATOM 4178 C CA . LYS B 1 87 ? -9.667 35.192 33.906 1.00 25.14 75 LYS B CA 1
ATOM 4179 C C . LYS B 1 87 ? -8.783 36.348 33.434 1.00 24.06 75 LYS B C 1
ATOM 4180 O O . LYS B 1 87 ? -9.256 37.378 32.978 1.00 22.93 75 LYS B O 1
ATOM 4186 N N . ALA B 1 88 ? -7.471 36.137 33.528 1.00 25.83 76 ALA B N 1
ATOM 4187 C CA . ALA B 1 88 ? -6.505 37.138 33.123 1.00 25.97 76 ALA B CA 1
ATOM 4188 C C . ALA B 1 88 ? -6.602 37.482 31.646 1.00 26.01 76 ALA B C 1
ATOM 4189 O O . ALA B 1 88 ? -6.919 36.637 30.794 1.00 27.59 76 ALA B O 1
ATOM 4191 N N . GLY B 1 89 ? -6.352 38.746 31.358 1.00 25.86 77 GLY B N 1
ATOM 4192 C CA . GLY B 1 89 ? -6.369 39.209 29.983 1.00 27.29 77 GLY B CA 1
ATOM 4193 C C . GLY B 1 89 ? -7.642 39.932 29.612 1.00 27.96 77 GLY B C 1
ATOM 4194 O O . GLY B 1 89 ? -8.105 40.826 30.335 1.00 27.26 77 GLY B O 1
ATOM 4195 N N . ALA B 1 90 ? -8.188 39.532 28.478 1.00 28.00 78 ALA B N 1
ATOM 4196 C CA . ALA B 1 90 ? -9.393 40.123 27.933 1.00 26.81 78 ALA B CA 1
ATOM 4197 C C . ALA B 1 90 ? -10.565 40.139 28.907 1.00 27.05 78 ALA B C 1
ATOM 4198 O O . ALA B 1 90 ? -11.304 41.149 28.982 1.00 27.51 78 ALA B O 1
ATOM 4200 N N . GLY B 1 91 ? -10.735 39.043 29.651 1.00 25.74 79 GLY B N 1
ATOM 4201 C CA . GLY B 1 91 ? -11.839 38.937 30.613 1.00 24.39 79 GLY B CA 1
ATOM 4202 C C . GLY B 1 91 ? -11.776 39.994 31.717 1.00 23.84 79 GLY B C 1
ATOM 4203 O O . GLY B 1 91 ? -12.799 40.558 32.134 1.00 21.06 79 GLY B O 1
ATOM 4204 N N . THR B 1 92 ? -10.570 40.264 32.207 1.00 22.53 80 THR B N 1
ATOM 4205 C CA . THR B 1 92 ? -10.385 41.250 33.251 1.00 21.34 80 THR B CA 1
ATOM 4206 C C . THR B 1 92 ? -10.615 42.657 32.699 1.00 20.07 80 THR B C 1
ATOM 4207 O O . THR B 1 92 ? -11.241 43.501 33.357 1.00 18.64 80 THR B O 1
ATOM 4211 N N . ASP B 1 93 ? -10.084 42.953 31.506 1.00 20.40 81 ASP B N 1
ATOM 4212 C CA . ASP B 1 93 ? -10.357 44.272 30.984 1.00 21.52 81 ASP B CA 1
ATOM 4213 C C . ASP B 1 93 ? -11.857 44.478 30.751 1.00 19.43 81 ASP B C 1
ATOM 4214 O O . ASP B 1 93 ? -12.371 45.568 31.007 1.00 21.89 81 ASP B O 1
ATOM 4219 N N . ALA B 1 94 ? -12.536 43.443 30.269 1.00 20.17 82 ALA B N 1
ATOM 4220 C CA . ALA B 1 94 ? -13.974 43.546 30.028 1.00 19.38 82 ALA B CA 1
ATOM 4221 C C . ALA B 1 94 ? -14.727 43.760 31.319 1.00 19.66 82 ALA B C 1
ATOM 4222 O O . ALA B 1 94 ? -15.671 44.519 31.353 1.00 19.77 82 ALA B O 1
ATOM 4224 N N . ALA B 1 95 ? -14.317 43.090 32.390 1.00 16.77 83 ALA B N 1
ATOM 4225 C CA . ALA B 1 95 ? -14.994 43.249 33.678 1.00 17.04 83 ALA B CA 1
ATOM 4226 C C . ALA B 1 95 ? -14.844 44.702 34.168 1.00 18.74 83 ALA B C 1
ATOM 4227 O O . ALA B 1 95 ? -15.807 45.332 34.589 1.00 16.88 83 ALA B O 1
ATOM 4229 N N . ILE B 1 96 ? -13.620 45.249 34.102 1.00 19.25 84 ILE B N 1
ATOM 4230 C CA . ILE B 1 96 ? -13.406 46.638 34.508 1.00 20.49 84 ILE B CA 1
ATOM 4231 C C . ILE B 1 96 ? -14.159 47.618 33.668 1.00 21.38 84 ILE B C 1
ATOM 4232 O O . ILE B 1 96 ? -14.805 48.560 34.202 1.00 19.94 84 ILE B O 1
ATOM 4237 N N . ASP B 1 97 ? -14.129 47.410 32.339 1.00 21.01 85 ASP B N 1
ATOM 4238 C CA . ASP B 1 97 ? -14.849 48.337 31.455 1.00 22.50 85 ASP B CA 1
ATOM 4239 C C . ASP B 1 97 ? -16.362 48.323 31.767 1.00 22.13 85 ASP B C 1
ATOM 4240 O O . ASP B 1 97 ? -17.022 49.361 31.697 1.00 22.33 85 ASP B O 1
ATOM 4245 N N . SER B 1 98 ? -16.903 47.156 32.162 1.00 19.08 86 SER B N 1
ATOM 4246 C CA . SER B 1 98 ? -18.320 47.058 32.496 1.00 19.90 86 SER B CA 1
ATOM 4247 C C . SER B 1 98 ? -18.674 47.789 33.759 1.00 17.99 86 SER B C 1
ATOM 4248 O O . SER B 1 98 ? -19.739 48.371 33.888 1.00 17.96 86 SER B O 1
ATOM 4251 N N . LEU B 1 99 ? -17.772 47.751 34.735 1.00 16.20 87 LEU B N 1
ATOM 4252 C CA . LEU B 1 99 ? -18.057 48.424 35.990 1.00 16.41 87 LEU B CA 1
ATOM 4253 C C . LEU B 1 99 ? -18.008 49.944 35.925 1.00 17.35 87 LEU B C 1
ATOM 4254 O O . LEU B 1 99 ? -18.780 50.642 36.553 1.00 17.93 87 LEU B O 1
ATOM 4259 N N . LYS B 1 100 ? -17.061 50.424 35.130 1.00 18.29 88 LYS B N 1
ATOM 4260 C CA . LYS B 1 100 ? -16.792 51.874 35.105 1.00 20.43 88 LYS B CA 1
ATOM 4261 C C . LYS B 1 100 ? -17.916 52.888 35.057 1.00 18.14 88 LYS B C 1
ATOM 4262 O O . LYS B 1 100 ? -17.992 53.797 35.886 1.00 19.31 88 LYS B O 1
ATOM 4268 N N . PRO B 1 101 ? -18.825 52.742 34.100 1.00 19.34 89 PRO B N 1
ATOM 4269 C CA . PRO B 1 101 ? -19.938 53.676 33.985 1.00 19.72 89 PRO B CA 1
ATOM 4270 C C . PRO B 1 101 ? -20.780 53.773 35.238 1.00 19.94 89 PRO B C 1
ATOM 4271 O O . PRO B 1 101 ? -21.467 54.776 35.474 1.00 21.52 89 PRO B O 1
ATOM 4275 N N . TYR B 1 102 ? -20.771 52.732 36.075 1.00 17.47 90 TYR B N 1
ATOM 4276 C CA . TYR B 1 102 ? -21.597 52.716 37.289 1.00 16.65 90 TYR B CA 1
ATOM 4277 C C . TYR B 1 102 ? -20.911 53.177 38.555 1.00 15.06 90 TYR B C 1
ATOM 4278 O O . TYR B 1 102 ? -21.568 53.410 39.552 1.00 16.33 90 TYR B O 1
ATOM 4287 N N . LEU B 1 103 ? -19.567 53.293 38.493 1.00 15.99 91 LEU B N 1
ATOM 4288 C CA . LEU B 1 103 ? -18.800 53.681 39.671 1.00 15.78 91 LEU B CA 1
ATOM 4289 C C . LEU B 1 103 ? -18.835 55.167 39.973 1.00 16.49 91 LEU B C 1
ATOM 4290 O O . LEU B 1 103 ? -19.250 55.997 39.120 1.00 19.37 91 LEU B O 1
ATOM 4295 N N . ASP B 1 104 ? -18.416 55.492 41.170 1.00 16.40 92 ASP B N 1
ATOM 4296 C CA . ASP B 1 104 ? -18.251 56.901 41.548 1.00 16.57 92 ASP B CA 1
ATOM 4297 C C . ASP B 1 104 ? -16.764 57.123 41.704 1.00 16.97 92 ASP B C 1
ATOM 4298 O O . ASP B 1 104 ? -16.010 56.192 42.033 1.00 15.12 92 ASP B O 1
ATOM 4303 N N . LYS B 1 105 ? -16.296 58.353 41.483 1.00 16.81 93 LYS B N 1
ATOM 4304 C CA . LYS B 1 105 ? -14.882 58.616 41.748 1.00 16.33 93 LYS B CA 1
ATOM 4305 C C . LYS B 1 105 ? -14.613 58.247 43.208 1.00 15.51 93 LYS B C 1
ATOM 4306 O O . LYS B 1 105 ? -15.455 58.457 44.125 1.00 16.38 93 LYS B O 1
ATOM 4312 N N . GLY B 1 106 ? -13.412 57.700 43.443 1.00 14.52 94 GLY B N 1
ATOM 4313 C CA . GLY B 1 106 ? -12.981 57.281 44.767 1.00 13.77 94 GLY B CA 1
ATOM 4314 C C . GLY B 1 106 ? -13.246 55.811 45.030 1.00 13.61 94 GLY B C 1
ATOM 4315 O O . GLY B 1 106 ? -12.786 55.283 46.033 1.00 15.16 94 GLY B O 1
ATOM 4316 N N . ASP B 1 107 ? -14.047 55.186 44.181 1.00 13.28 95 ASP B N 1
ATOM 4317 C CA . ASP B 1 107 ? -14.315 53.748 44.376 1.00 13.92 95 ASP B CA 1
ATOM 4318 C C . ASP B 1 107 ? -12.986 52.986 44.247 1.00 14.57 95 ASP B C 1
ATOM 4319 O O . ASP B 1 107 ? -12.010 53.431 43.614 1.00 14.20 95 ASP B O 1
ATOM 4324 N N . ILE B 1 108 ? -12.986 51.791 44.845 1.00 13.36 96 ILE B N 1
ATOM 4325 C CA . ILE B 1 108 ? -11.776 50.970 44.984 1.00 14.46 96 ILE B CA 1
ATOM 4326 C C . ILE B 1 108 ? -11.927 49.646 44.228 1.00 14.45 96 ILE B C 1
ATOM 4327 O O . ILE B 1 108 ? -12.837 48.879 44.485 1.00 13.53 96 ILE B O 1
ATOM 4332 N N . ILE B 1 109 ? -11.056 49.465 43.264 1.00 13.63 97 ILE B N 1
ATOM 4333 C CA . ILE B 1 109 ? -11.059 48.259 42.431 1.00 12.92 97 ILE B CA 1
ATOM 4334 C C . ILE B 1 109 ? -9.781 47.460 42.769 1.00 12.71 97 ILE B C 1
ATOM 4335 O O . ILE B 1 109 ? -8.670 47.978 42.648 1.00 13.45 97 ILE B O 1
ATOM 4340 N N . ILE B 1 110 ? -9.944 46.181 43.108 1.00 12.40 98 ILE B N 1
ATOM 4341 C CA . ILE B 1 110 ? -8.808 45.301 43.454 1.00 13.70 98 ILE B CA 1
ATOM 4342 C C . ILE B 1 110 ? -8.799 44.182 42.434 1.00 12.69 98 ILE B C 1
ATOM 4343 O O . ILE B 1 110 ? -9.762 43.408 42.335 1.00 12.72 98 ILE B O 1
ATOM 4348 N N . ASP B 1 111 ? -7.779 44.142 41.588 1.00 12.04 99 ASP B N 1
ATOM 4349 C CA . ASP B 1 111 ? -7.674 43.033 40.632 1.00 12.25 99 ASP B CA 1
ATOM 4350 C C . ASP B 1 111 ? -6.823 41.941 41.278 1.00 11.94 99 ASP B C 1
ATOM 4351 O O . ASP B 1 111 ? -5.591 42.099 41.394 1.00 12.45 99 ASP B O 1
ATOM 4356 N N . GLY B 1 112 ? -7.482 40.843 41.705 1.00 11.68 100 GLY B N 1
ATOM 4357 C CA . GLY B 1 112 ? -6.764 39.737 42.343 1.00 12.17 100 GLY B CA 1
ATOM 4358 C C . GLY B 1 112 ? -6.476 38.581 41.408 1.00 13.07 100 GLY B C 1
ATOM 4359 O O . GLY B 1 112 ? -6.048 37.505 41.870 1.00 14.39 100 GLY B O 1
ATOM 4360 N N . GLY B 1 113 ? -6.725 38.765 40.112 1.00 14.36 101 GLY B N 1
ATOM 4361 C CA . GLY B 1 113 ? -6.417 37.714 39.154 1.00 14.06 101 GLY B CA 1
ATOM 4362 C C . GLY B 1 113 ? -4.921 37.574 38.936 1.00 15.66 101 GLY B C 1
ATOM 4363 O O . GLY B 1 113 ? -4.084 38.365 39.434 1.00 15.26 101 GLY B O 1
ATOM 4364 N N . ASN B 1 114 ? -4.568 36.528 38.166 1.00 15.53 102 ASN B N 1
ATOM 4365 C CA . ASN B 1 114 ? -3.155 36.284 37.846 1.00 15.60 102 ASN B CA 1
ATOM 4366 C C . ASN B 1 114 ? -2.789 37.071 36.600 1.00 16.65 102 ASN B C 1
ATOM 4367 O O . ASN B 1 114 ? -2.513 36.532 35.510 1.00 17.53 102 ASN B O 1
ATOM 4372 N N . THR B 1 115 ? -2.796 38.378 36.781 1.00 15.49 103 THR B N 1
ATOM 4373 C CA . THR B 1 115 ? -2.622 39.334 35.715 1.00 14.81 103 THR B CA 1
ATOM 4374 C C . THR B 1 115 ? -1.173 39.593 35.394 1.00 14.22 103 THR B C 1
ATOM 4375 O O . THR B 1 115 ? -0.334 39.691 36.313 1.00 14.44 103 THR B O 1
ATOM 4379 N N . PHE B 1 116 ? -0.871 39.726 34.092 1.00 14.05 104 PHE B N 1
ATOM 4380 C CA . PHE B 1 116 ? 0.515 40.070 33.703 1.00 12.83 104 PHE B CA 1
ATOM 4381 C C . PHE B 1 116 ? 0.870 41.477 34.237 1.00 12.50 104 PHE B C 1
ATOM 4382 O O . PHE B 1 116 ? 0.077 42.446 34.042 1.00 13.26 104 PHE B O 1
ATOM 4390 N N . PHE B 1 117 ? 2.057 41.649 34.827 1.00 10.98 105 PHE B N 1
ATOM 4391 C CA . PHE B 1 117 ? 2.317 42.913 35.503 1.00 10.65 105 PHE B CA 1
ATOM 4392 C C . PHE B 1 117 ? 2.290 44.126 34.622 1.00 11.18 105 PHE B C 1
ATOM 4393 O O . PHE B 1 117 ? 1.943 45.205 35.132 1.00 12.19 105 PHE B O 1
ATOM 4401 N N . GLN B 1 118 ? 2.643 44.010 33.351 1.00 11.01 106 GLN B N 1
ATOM 4402 C CA . GLN B 1 118 ? 2.605 45.215 32.516 1.00 12.76 106 GLN B CA 1
ATOM 4403 C C . GLN B 1 118 ? 1.176 45.662 32.284 1.00 13.07 106 GLN B C 1
ATOM 4404 O O . GLN B 1 118 ? 0.954 46.909 32.116 1.00 13.67 106 GLN B O 1
ATOM 4410 N N . ASP B 1 119 ? 0.231 44.739 32.285 1.00 12.69 107 ASP B N 1
ATOM 4411 C CA . ASP B 1 119 ? -1.198 45.122 32.173 1.00 14.07 107 ASP B CA 1
ATOM 4412 C C . ASP B 1 119 ? -1.582 45.894 33.421 1.00 14.79 107 ASP B C 1
ATOM 4413 O O . ASP B 1 119 ? -2.300 46.901 33.332 1.00 16.45 107 ASP B O 1
ATOM 4418 N N . THR B 1 120 ? -1.066 45.480 34.593 1.00 13.49 108 THR B N 1
ATOM 4419 C CA . THR B 1 120 ? -1.394 46.210 35.810 1.00 12.78 108 THR B CA 1
ATOM 4420 C C . THR B 1 120 ? -0.765 47.597 35.828 1.00 13.02 108 THR B C 1
ATOM 4421 O O . THR B 1 120 ? -1.347 48.550 36.343 1.00 14.04 108 THR B O 1
ATOM 4425 N N . ILE B 1 121 ? 0.428 47.728 35.262 1.00 12.15 109 ILE B N 1
ATOM 4426 C CA . ILE B 1 121 ? 1.039 49.055 35.244 1.00 13.60 109 ILE B CA 1
ATOM 4427 C C . ILE B 1 121 ? 0.148 49.981 34.386 1.00 12.46 109 ILE B C 1
ATOM 4428 O O . ILE B 1 121 ? -0.138 51.117 34.829 1.00 14.06 109 ILE B O 1
ATOM 4433 N N . ARG B 1 122 ? -0.295 49.509 33.230 1.00 13.99 110 ARG B N 1
ATOM 4434 C CA . ARG B 1 122 ? -1.186 50.307 32.341 1.00 15.49 110 ARG B CA 1
ATOM 4435 C C . ARG B 1 122 ? -2.508 50.620 33.029 1.00 16.43 110 ARG B C 1
ATOM 4436 O O . ARG B 1 122 ? -2.976 51.794 33.072 1.00 15.71 110 ARG B O 1
ATOM 4444 N N . ARG B 1 123 ? -3.125 49.578 33.614 1.00 14.31 111 ARG B N 1
ATOM 4445 C CA . ARG B 1 123 ? -4.405 49.798 34.289 1.00 15.26 111 ARG B CA 1
ATOM 4446 C C . ARG B 1 123 ? -4.323 50.748 35.482 1.00 15.36 111 ARG B C 1
ATOM 4447 O O . ARG B 1 123 ? -5.219 51.597 35.719 1.00 15.75 111 ARG B O 1
ATOM 4455 N N . ASN B 1 124 ? -3.270 50.612 36.286 1.00 13.57 112 ASN B N 1
ATOM 4456 C CA . ASN B 1 124 ? -3.107 51.457 37.442 1.00 14.84 112 ASN B CA 1
ATOM 4457 C C . ASN B 1 124 ? -3.013 52.921 36.949 1.00 15.52 112 ASN B C 1
ATOM 4458 O O . ASN B 1 124 ? -3.584 53.832 37.561 1.00 15.69 112 ASN B O 1
ATOM 4463 N N . ARG B 1 125 ? -2.290 53.118 35.851 1.00 15.52 113 ARG B N 1
ATOM 4464 C CA . ARG B 1 125 ? -2.165 54.481 35.344 1.00 17.47 113 ARG B CA 1
ATOM 4465 C C . ARG B 1 125 ? -3.509 55.031 34.896 1.00 17.13 113 ARG B C 1
ATOM 4466 O O . ARG B 1 125 ? -3.898 56.160 35.294 1.00 18.81 113 ARG B O 1
ATOM 4474 N N . GLU B 1 126 ? -4.218 54.253 34.117 1.00 16.30 114 GLU B N 1
ATOM 4475 C CA . GLU B 1 126 ? -5.486 54.724 33.556 1.00 17.27 114 GLU B CA 1
ATOM 4476 C C . GLU B 1 126 ? -6.541 54.935 34.640 1.00 18.31 114 GLU B C 1
ATOM 4477 O O . GLU B 1 126 ? -7.202 55.967 34.675 1.00 18.95 114 GLU B O 1
ATOM 4483 N N . LEU B 1 127 ? -6.678 53.963 35.537 1.00 16.58 115 LEU B N 1
ATOM 4484 C CA . LEU B 1 127 ? -7.714 54.071 36.561 1.00 16.05 115 LEU B CA 1
ATOM 4485 C C . LEU B 1 127 ? -7.391 55.118 37.592 1.00 16.68 115 LEU B C 1
ATOM 4486 O O . LEU B 1 127 ? -8.319 55.758 38.112 1.00 15.91 115 LEU B O 1
ATOM 4491 N N . SER B 1 128 ? -6.113 55.333 37.926 1.00 15.19 116 SER B N 1
ATOM 4492 C CA . SER B 1 128 ? -5.794 56.339 38.910 1.00 14.74 116 SER B CA 1
ATOM 4493 C C . SER B 1 128 ? -6.110 57.702 38.270 1.00 17.15 116 SER B C 1
ATOM 4494 O O . SER B 1 128 ? -6.627 58.598 38.980 1.00 16.73 116 SER B O 1
ATOM 4497 N N . ALA B 1 129 ? -5.827 57.837 36.982 1.00 16.73 117 ALA B N 1
ATOM 4498 C CA . ALA B 1 129 ? -6.123 59.150 36.308 1.00 19.66 117 ALA B CA 1
ATOM 4499 C C . ALA B 1 129 ? -7.610 59.423 36.263 1.00 22.25 117 ALA B C 1
ATOM 4500 O O . ALA B 1 129 ? -8.015 60.614 36.264 1.00 23.00 117 ALA B O 1
ATOM 4502 N N . GLU B 1 130 ? -8.412 58.364 36.224 1.00 19.75 118 GLU B N 1
ATOM 4503 C CA . GLU B 1 130 ? -9.880 58.490 36.219 1.00 21.78 118 GLU B CA 1
ATOM 4504 C C . GLU B 1 130 ? -10.395 58.696 37.639 1.00 19.51 118 GLU B C 1
ATOM 4505 O O . GLU B 1 130 ? -11.586 58.876 37.811 1.00 22.55 118 GLU B O 1
ATOM 4511 N N . GLY B 1 131 ? -9.540 58.637 38.647 1.00 17.58 119 GLY B N 1
ATOM 4512 C CA . GLY B 1 131 ? -9.977 58.878 40.016 1.00 17.88 119 GLY B CA 1
ATOM 4513 C C . GLY B 1 131 ? -10.430 57.692 40.835 1.00 17.16 119 GLY B C 1
ATOM 4514 O O . GLY B 1 131 ? -11.091 57.847 41.863 1.00 18.22 119 GLY B O 1
ATOM 4515 N N . PHE B 1 132 ? -10.053 56.514 40.384 1.00 16.83 120 PHE B N 1
ATOM 4516 C CA . PHE B 1 132 ? -10.377 55.324 41.159 1.00 15.39 120 PHE B CA 1
ATOM 4517 C C . PHE B 1 132 ? -9.150 54.884 41.921 1.00 15.88 120 PHE B C 1
ATOM 4518 O O . PHE B 1 132 ? -8.011 55.173 41.511 1.00 17.60 120 PHE B O 1
ATOM 4526 N N . ASN B 1 133 ? -9.356 54.225 43.045 1.00 13.76 121 ASN B N 1
ATOM 4527 C CA . ASN B 1 133 ? -8.243 53.694 43.830 1.00 14.72 121 ASN B CA 1
ATOM 4528 C C . ASN B 1 133 ? -8.071 52.274 43.329 1.00 16.18 121 ASN B C 1
ATOM 4529 O O . ASN B 1 133 ? -9.031 51.481 43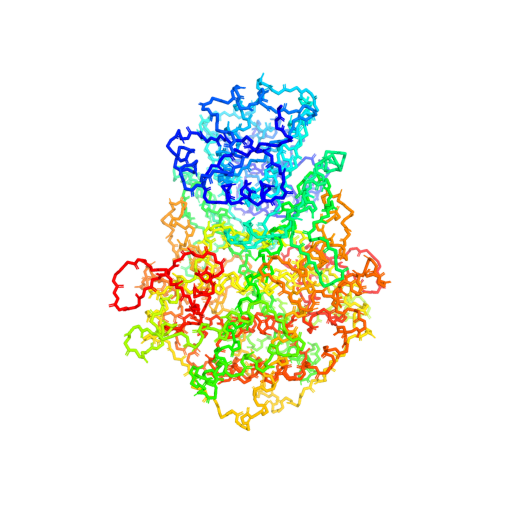.399 1.00 19.39 121 ASN B O 1
ATOM 4534 N N . PHE B 1 134 ? -6.901 51.947 42.802 1.00 13.91 122 PHE B N 1
ATOM 4535 C CA . PHE B 1 134 ? -6.698 50.627 42.222 1.00 13.84 122 PHE B CA 1
ATOM 4536 C C . PHE B 1 134 ? -5.586 49.871 42.907 1.00 14.60 122 PHE B C 1
ATOM 4537 O O . PHE B 1 134 ? -4.551 50.438 43.266 1.00 14.74 122 PHE B O 1
ATOM 4545 N N . ILE B 1 135 ? -5.804 48.557 43.062 1.00 12.71 123 ILE B N 1
ATOM 4546 C CA . ILE B 1 135 ? -4.783 47.681 43.640 1.00 14.42 123 ILE B CA 1
ATOM 4547 C C . ILE B 1 135 ? -4.696 46.473 42.747 1.00 14.15 123 ILE B C 1
ATOM 4548 O O . ILE B 1 135 ? -5.709 45.880 42.407 1.00 15.57 123 ILE B O 1
ATOM 4553 N N . GLY B 1 136 ? -3.501 46.147 42.257 1.00 12.61 124 GLY B N 1
ATOM 4554 C CA . GLY B 1 136 ? -3.310 44.938 41.498 1.00 11.47 124 GLY B CA 1
ATOM 4555 C C . GLY B 1 136 ? -2.637 44.006 42.489 1.00 12.08 124 GLY B C 1
ATOM 4556 O O . GLY B 1 136 ? -1.546 44.263 42.973 1.00 12.17 124 GLY B O 1
ATOM 4557 N N . THR B 1 137 ? -3.305 42.906 42.823 1.00 11.42 125 THR B N 1
ATOM 4558 C CA . THR B 1 137 ? -2.713 42.028 43.857 1.00 12.14 125 THR B CA 1
ATOM 4559 C C . THR B 1 137 ? -2.655 40.577 43.471 1.00 12.84 125 THR B C 1
ATOM 4560 O O . THR B 1 137 ? -3.559 40.022 42.842 1.00 13.33 125 THR B O 1
ATOM 4564 N N . G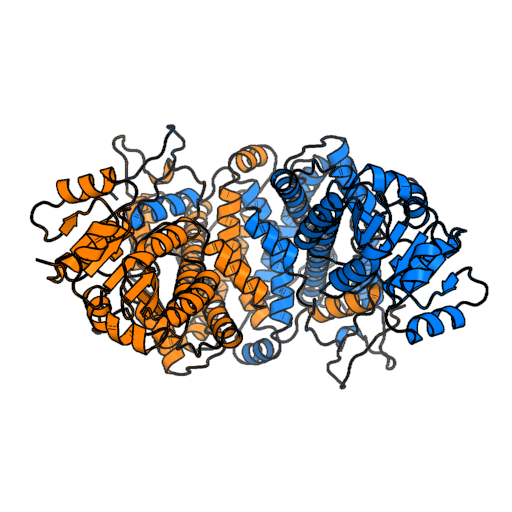LY B 1 138 ? -1.553 39.934 43.837 1.00 10.89 126 GLY B N 1
ATOM 4565 C CA . GLY B 1 138 ? -1.498 38.456 43.687 1.00 12.56 126 GLY B CA 1
ATOM 4566 C C . GLY B 1 138 ? -2.215 37.822 44.897 1.00 12.45 126 GLY B C 1
ATOM 4567 O O . GLY B 1 138 ? -2.316 38.427 45.977 1.00 11.96 126 GLY B O 1
ATOM 4568 N N . VAL B 1 139 ? -2.788 36.656 44.633 1.00 12.72 127 VAL B N 1
ATOM 4569 C CA . VAL B 1 139 ? -3.462 35.914 45.678 1.00 14.56 127 VAL B CA 1
ATOM 4570 C C . VAL B 1 139 ? -2.963 34.484 45.456 1.00 15.21 127 VAL B C 1
ATOM 4571 O O . VAL B 1 139 ? -3.067 33.953 44.349 1.00 17.60 127 VAL B O 1
ATOM 4575 N N . SER B 1 140 ? -2.351 33.884 46.482 1.00 13.18 128 SER B N 1
ATOM 4576 C CA . SER B 1 140 ? -1.854 32.523 46.316 1.00 14.10 128 SER B CA 1
ATOM 4577 C C . SER B 1 140 ? -2.346 31.640 47.437 1.00 15.43 128 SER B C 1
ATOM 4578 O O . SER B 1 140 ? -2.216 31.993 48.616 1.00 14.63 128 SER B O 1
ATOM 4581 N N . GLY B 1 141 ? -2.697 30.405 47.051 1.00 16.37 129 GLY B N 1
ATOM 4582 C CA . GLY B 1 141 ? -3.105 29.475 48.115 1.00 17.96 129 GLY B CA 1
ATOM 4583 C C . GLY B 1 141 ? -3.937 28.303 47.622 1.00 17.23 129 GLY B C 1
ATOM 4584 O O . GLY B 1 141 ? -4.289 27.396 48.413 1.00 18.13 129 GLY B O 1
ATOM 4585 N N . GLY B 1 142 ? -4.245 28.302 46.345 1.00 16.19 130 GLY B N 1
ATOM 4586 C CA . GLY B 1 142 ? -5.094 27.223 45.829 1.00 16.85 130 GLY B CA 1
ATOM 4587 C C . GLY B 1 142 ? -6.509 27.354 46.361 1.00 16.88 130 GLY B C 1
ATOM 4588 O O . GLY B 1 142 ? -6.844 28.365 46.950 1.00 15.54 130 GLY B O 1
ATOM 4589 N N . GLU B 1 143 ? -7.313 26.341 46.117 1.00 15.46 131 GLU B N 1
ATOM 4590 C CA . GLU B 1 143 ? -8.747 26.375 46.549 1.00 16.80 131 GLU B CA 1
ATOM 4591 C C . GLU B 1 143 ? -8.873 26.482 48.052 1.00 16.41 131 GLU B C 1
ATOM 4592 O O . GLU B 1 143 ? -9.669 27.294 48.547 1.00 16.25 131 GLU B O 1
ATOM 4598 N N . GLU B 1 144 ? -8.084 25.711 48.822 1.00 16.47 132 GLU B N 1
ATOM 4599 C CA . GLU B 1 144 ? -8.192 25.762 50.260 1.00 18.92 132 GLU B CA 1
ATOM 4600 C C . GLU B 1 144 ? -7.662 27.081 50.832 1.00 17.21 132 GLU B C 1
ATOM 4601 O O . GLU B 1 144 ? -8.258 27.636 51.752 1.00 16.06 132 GLU B O 1
ATOM 4607 N N . GLY B 1 145 ? -6.563 27.610 50.280 1.00 16.43 133 GLY B N 1
ATOM 4608 C CA . GLY B 1 145 ? -6.054 28.869 50.778 1.00 15.75 133 GLY B CA 1
ATOM 4609 C C . GLY B 1 145 ? -6.945 30.022 50.429 1.00 14.28 133 GLY B C 1
ATOM 4610 O O . GLY B 1 145 ? -7.053 30.926 51.215 1.00 14.83 133 GLY B O 1
ATOM 4611 N N . ALA B 1 146 ? -7.552 29.981 49.244 1.00 12.42 134 ALA B N 1
ATOM 4612 C CA . ALA B 1 146 ? -8.489 31.080 48.893 1.00 13.16 134 ALA B CA 1
ATOM 4613 C C . ALA B 1 146 ? -9.594 31.084 49.940 1.00 13.90 134 ALA B C 1
ATOM 4614 O O . ALA B 1 146 ? -10.029 32.158 50.365 1.00 12.88 134 ALA B O 1
ATOM 4616 N N . LEU B 1 147 ? -10.050 29.912 50.362 1.00 12.72 135 LEU B N 1
ATOM 4617 C CA . LEU B 1 147 ? -11.143 29.855 51.381 1.00 13.05 135 LEU B CA 1
ATOM 4618 C C . LEU B 1 147 ? -10.735 30.231 52.781 1.00 14.12 135 LEU B C 1
ATOM 4619 O O . LEU B 1 147 ? -11.449 30.941 53.490 1.00 15.07 135 LEU B O 1
ATOM 4624 N N . LYS B 1 148 ? -9.600 29.696 53.205 1.00 13.52 136 LYS B N 1
ATOM 4625 C CA . LYS B 1 148 ? -9.164 29.837 54.585 1.00 14.44 136 LYS B CA 1
ATOM 4626 C C . LYS B 1 148 ? -8.142 30.890 54.933 1.00 14.88 136 LYS B C 1
ATOM 4627 O O . LYS B 1 148 ? -7.968 31.293 56.089 1.00 16.57 136 LYS B O 1
ATOM 4633 N N . GLY B 1 149 ? -7.368 31.308 53.928 1.00 13.32 137 GLY B N 1
ATOM 4634 C CA . GLY B 1 149 ? -6.339 32.307 54.180 1.00 14.82 137 GLY B CA 1
ATOM 4635 C C . GLY B 1 149 ? -5.180 32.155 53.198 1.00 13.39 137 GLY B C 1
ATOM 4636 O O . GLY B 1 149 ? -4.332 31.220 53.287 1.00 14.28 137 GLY B O 1
ATOM 4637 N N . PRO B 1 150 ? -5.153 33.040 52.180 1.00 12.87 138 PRO B N 1
ATOM 4638 C CA . PRO B 1 150 ? -4.069 32.967 51.187 1.00 11.67 138 PRO B CA 1
ATOM 4639 C C . PRO B 1 150 ? -2.950 33.964 51.516 1.00 12.28 138 PRO B C 1
ATOM 4640 O O . PRO B 1 150 ? -3.060 34.780 52.409 1.00 13.27 138 PRO B O 1
ATOM 4644 N N . SER B 1 151 ? -1.851 33.877 50.750 1.00 11.72 139 SER B N 1
ATOM 4645 C CA . SER B 1 151 ? -0.840 34.946 50.809 1.00 11.78 139 SER B CA 1
ATOM 4646 C C . SER B 1 151 ? -1.394 36.007 49.848 1.00 11.52 139 SER B C 1
ATOM 4647 O O . SER B 1 151 ? -1.932 35.651 48.770 1.00 11.96 139 SER B O 1
ATOM 4650 N N . ILE B 1 152 ? -1.246 37.284 50.193 1.00 10.43 140 ILE B N 1
ATOM 4651 C CA . ILE B 1 152 ? -1.802 38.363 49.377 1.00 11.59 140 ILE B CA 1
ATOM 4652 C C . ILE B 1 152 ? -0.703 39.381 49.146 1.00 11.01 140 ILE B C 1
ATOM 4653 O O . ILE B 1 152 ? -0.030 39.829 50.112 1.00 12.01 140 ILE B O 1
ATOM 4658 N N . MET B 1 153 ? -0.454 39.688 47.850 1.00 12.07 141 MET B N 1
ATOM 4659 C CA . MET B 1 153 ? 0.685 40.586 47.506 1.00 13.06 141 MET B CA 1
ATOM 4660 C C . MET B 1 153 ? 0.181 41.763 46.661 1.00 12.33 141 MET B C 1
ATOM 4661 O O . MET B 1 153 ? 0.268 41.763 45.400 1.00 12.59 141 MET B O 1
ATOM 4666 N N . PRO B 1 154 ? -0.192 42.822 47.328 1.00 11.85 142 PRO B N 1
ATOM 4667 C CA . PRO B 1 154 ? -0.753 43.995 46.651 1.00 11.58 142 PRO B CA 1
ATOM 4668 C C . PRO B 1 154 ? 0.230 45.064 46.268 1.00 11.23 142 PRO B C 1
ATOM 4669 O O . PRO B 1 154 ? 1.111 45.392 47.037 1.00 12.73 142 PRO B O 1
ATOM 4673 N N . GLY B 1 155 ? -0.009 45.595 45.081 1.00 11.83 143 GLY B N 1
ATOM 4674 C CA . GLY B 1 155 ? 0.755 46.739 44.584 1.00 12.81 143 GLY B CA 1
ATOM 4675 C C . GLY B 1 155 ? -0.156 47.842 44.093 1.00 12.62 143 GLY B C 1
ATOM 4676 O O . GLY B 1 155 ? -1.300 47.602 43.709 1.00 14.13 143 GLY B O 1
ATOM 4677 N N . GLY B 1 156 ? 0.379 49.058 44.054 1.00 13.64 144 GLY B N 1
ATOM 4678 C CA . GLY B 1 156 ? -0.404 50.194 43.632 1.00 14.64 144 GLY B CA 1
ATOM 4679 C C . GLY B 1 156 ? 0.030 51.387 44.461 1.00 13.37 144 GLY B C 1
ATOM 4680 O O . GLY B 1 156 ? 1.053 51.320 45.143 1.00 14.31 144 GLY B O 1
ATOM 4681 N N . GLN B 1 157 ? -0.724 52.480 44.434 1.00 14.95 145 GLN B N 1
ATOM 4682 C CA . GLN B 1 157 ? -0.333 53.603 45.297 1.00 15.73 145 GLN B CA 1
ATOM 4683 C C . GLN B 1 157 ? -0.543 53.225 46.762 1.00 16.25 145 GLN B C 1
ATOM 4684 O O . GLN B 1 157 ? -1.510 52.535 47.111 1.00 15.33 145 GLN B O 1
ATOM 4690 N N . LYS B 1 158 ? 0.334 53.690 47.639 1.00 17.92 146 LYS B N 1
ATOM 4691 C CA . LYS B 1 158 ? 0.182 53.354 49.023 1.00 18.85 146 LYS B CA 1
ATOM 4692 C C . LYS B 1 158 ? -1.152 53.800 49.606 1.00 18.87 146 LYS B C 1
ATOM 4693 O O . LYS B 1 158 ? -1.673 53.109 50.469 1.00 18.98 146 LYS B O 1
ATOM 4699 N N . GLU B 1 159 ? -1.691 54.939 49.156 1.00 20.09 147 GLU B N 1
ATOM 4700 C CA . GLU B 1 159 ? -2.997 55.400 49.687 1.00 21.65 147 GLU B CA 1
ATOM 4701 C C . GLU B 1 159 ? -4.096 54.383 49.363 1.00 19.32 147 GLU B C 1
ATOM 4702 O O . GLU B 1 159 ? -5.002 54.148 50.168 1.00 19.70 147 GLU B O 1
ATOM 4708 N N . ALA B 1 160 ? -4.021 53.769 48.195 1.00 18.80 148 ALA B N 1
ATOM 4709 C CA . ALA B 1 160 ? -4.996 52.747 47.810 1.00 17.42 148 ALA B CA 1
ATOM 4710 C C . ALA B 1 160 ? -4.846 51.503 48.675 1.00 16.60 148 ALA B C 1
ATOM 4711 O O . ALA B 1 160 ? -5.836 50.942 49.158 1.00 15.58 148 ALA B O 1
ATOM 4713 N N . TYR B 1 161 ? -3.597 51.104 48.934 1.00 15.62 149 TYR B N 1
ATOM 4714 C CA . TYR B 1 161 ? -3.388 49.935 49.764 1.00 16.98 149 TYR B CA 1
ATOM 4715 C C . TYR B 1 161 ? -3.966 50.195 51.164 1.00 17.32 149 TYR B C 1
ATOM 4716 O O . TYR B 1 161 ? -4.632 49.342 51.718 1.00 17.64 149 TYR B O 1
ATOM 4725 N N . GLU B 1 162 ? -3.719 51.377 51.739 1.00 17.43 150 GLU B N 1
ATOM 4726 C CA . GLU B 1 162 ? -4.229 51.614 53.098 1.00 18.38 150 GLU B CA 1
ATOM 4727 C C . GLU B 1 162 ? -5.758 51.538 53.184 1.00 18.08 150 GLU B C 1
ATOM 4728 O O . GLU B 1 162 ? -6.298 51.182 54.233 1.00 19.43 150 GLU B O 1
ATOM 4734 N N . LEU B 1 163 ? -6.463 51.822 52.078 1.00 17.49 151 LEU B N 1
ATOM 4735 C CA . LEU B 1 163 ? -7.919 51.715 52.091 1.00 18.78 151 LEU B CA 1
ATOM 4736 C C . LEU B 1 163 ? -8.384 50.262 52.180 1.00 19.79 151 LEU B C 1
ATOM 4737 O O . LEU B 1 163 ? -9.491 50.016 52.671 1.00 22.65 151 LEU B O 1
ATOM 4742 N N . VAL B 1 164 ? -7.580 49.304 51.690 1.00 18.23 152 VAL B N 1
ATOM 4743 C CA . VAL B 1 164 ? -7.987 47.880 51.694 1.00 18.90 152 VAL B CA 1
ATOM 4744 C C . VAL B 1 164 ? -7.186 47.026 52.663 1.00 16.89 152 VAL B C 1
ATOM 4745 O O . VAL B 1 164 ? -7.500 45.839 52.840 1.00 16.61 152 VAL B O 1
ATOM 4749 N N . ALA B 1 165 ? -6.165 47.590 53.310 1.00 16.58 153 ALA B N 1
ATOM 4750 C CA . ALA B 1 165 ? -5.351 46.751 54.204 1.00 17.20 153 ALA B CA 1
ATOM 4751 C C . ALA B 1 165 ? -6.149 46.058 55.317 1.00 17.17 153 ALA B C 1
ATOM 4752 O O . ALA B 1 165 ? -5.863 44.901 55.656 1.00 16.83 153 ALA B O 1
ATOM 4754 N N . PRO B 1 166 ? -7.143 46.734 55.907 1.00 17.72 154 PRO B N 1
ATOM 4755 C CA . PRO B 1 166 ? -7.895 46.056 56.962 1.00 18.15 154 PRO B CA 1
ATOM 4756 C C . PRO B 1 166 ? -8.600 44.778 56.478 1.00 16.92 154 PRO B C 1
ATOM 4757 O O . PRO B 1 166 ? -8.505 43.747 57.124 1.00 16.85 154 PRO B O 1
ATOM 4761 N N . ILE B 1 167 ? -9.238 44.838 55.329 1.00 16.45 155 ILE B N 1
ATOM 4762 C CA . ILE B 1 167 ? -9.951 43.654 54.894 1.00 16.73 155 ILE B CA 1
ATOM 4763 C C . ILE B 1 167 ? -8.944 42.623 54.387 1.00 16.08 155 ILE B C 1
ATOM 4764 O O . ILE B 1 167 ? -9.130 41.425 54.587 1.00 14.36 155 ILE B O 1
ATOM 4769 N N . LEU B 1 168 ? -7.903 43.083 53.691 1.00 15.26 156 LEU B N 1
ATOM 4770 C CA . LEU B 1 168 ? -6.934 42.072 53.223 1.00 15.19 156 LEU B CA 1
ATOM 4771 C C . LEU B 1 168 ? -6.297 41.349 54.412 1.00 12.42 156 LEU B C 1
ATOM 4772 O O . LEU B 1 168 ? -6.049 40.130 54.329 1.00 12.73 156 LEU B O 1
ATOM 4777 N N . THR B 1 169 ? -6.081 42.037 55.530 1.00 14.94 157 THR B N 1
ATOM 4778 C CA . THR B 1 169 ? -5.475 41.426 56.734 1.00 13.75 157 THR B CA 1
ATOM 4779 C C . THR B 1 169 ? -6.446 40.424 57.353 1.00 15.29 157 THR B C 1
ATOM 4780 O O . THR B 1 169 ? -6.055 39.323 57.776 1.00 16.06 157 THR B O 1
ATOM 4784 N N . LYS B 1 170 ? -7.722 40.776 57.315 1.00 16.03 158 LYS B N 1
ATOM 4785 C CA . LYS B 1 170 ? -8.726 39.849 57.849 1.00 15.77 158 LYS B CA 1
ATOM 4786 C C . LYS B 1 170 ? -8.776 38.516 57.123 1.00 13.57 158 LYS B C 1
ATOM 4787 O O . LYS B 1 170 ? -9.013 37.436 57.730 1.00 16.23 158 LYS B O 1
ATOM 4793 N N . ILE B 1 171 ? -8.587 38.545 55.786 1.00 13.42 159 ILE B N 1
ATOM 4794 C CA . ILE B 1 171 ? -8.702 37.324 55.019 1.00 11.89 159 ILE B CA 1
ATOM 4795 C C . ILE B 1 171 ? -7.429 36.570 54.697 1.00 12.26 159 ILE B C 1
ATOM 4796 O O . ILE B 1 171 ? -7.493 35.450 54.247 1.00 13.65 159 ILE B O 1
ATOM 4801 N N . ALA B 1 172 ? -6.298 37.196 54.983 1.00 12.29 160 ALA B N 1
ATOM 4802 C CA . ALA B 1 172 ? -5.023 36.584 54.637 1.00 12.13 160 ALA B CA 1
ATOM 4803 C C . ALA B 1 172 ? -4.627 35.482 55.641 1.00 13.70 160 ALA B C 1
ATOM 4804 O O . ALA B 1 172 ? -5.091 35.442 56.784 1.00 14.51 160 ALA B O 1
ATOM 4806 N N . ALA B 1 173 ? -3.790 34.574 55.180 1.00 12.53 161 ALA B N 1
ATOM 4807 C CA . ALA B 1 173 ? -3.201 33.571 56.090 1.00 13.15 161 ALA B CA 1
ATOM 4808 C C . ALA B 1 173 ? -2.387 34.337 57.152 1.00 14.51 161 ALA B C 1
ATOM 4809 O O . ALA B 1 173 ? -2.049 35.506 56.996 1.00 13.80 161 ALA B O 1
ATOM 4811 N N . VAL B 1 174 ? -2.084 33.629 58.252 1.00 15.34 162 VAL B N 1
ATOM 4812 C CA . VAL B 1 174 ? -1.233 34.201 59.302 1.00 16.52 162 VAL B CA 1
ATOM 4813 C C . VAL B 1 174 ? -0.133 33.171 59.592 1.00 16.54 162 VAL B C 1
ATOM 4814 O O . VAL B 1 174 ? -0.364 31.921 59.627 1.00 18.50 162 VAL B O 1
ATOM 4818 N N . ALA B 1 175 ? 1.082 33.713 59.700 1.00 17.06 163 ALA B N 1
ATOM 4819 C CA . ALA B 1 175 ? 2.252 32.897 59.994 1.00 19.36 163 ALA B CA 1
ATOM 4820 C C . ALA B 1 175 ? 2.185 32.485 61.465 1.00 21.32 163 ALA B C 1
ATOM 4821 O O . ALA B 1 175 ? 1.430 33.050 62.260 1.00 19.90 163 ALA B O 1
ATOM 4823 N N . GLU B 1 176 ? 2.952 31.469 61.814 1.00 22.83 164 GLU B N 1
ATOM 4824 C CA . GLU B 1 176 ? 2.922 31.005 63.213 1.00 25.01 164 GLU B CA 1
ATOM 4825 C C . GLU B 1 176 ? 3.384 32.042 64.233 1.00 24.08 164 GLU B C 1
ATOM 4826 O O . GLU B 1 176 ? 2.998 31.979 65.425 1.00 24.15 164 GLU B O 1
ATOM 4832 N N . ASP B 1 177 ? 4.152 33.026 63.791 1.00 23.28 165 ASP B N 1
ATOM 4833 C CA . ASP B 1 177 ? 4.574 34.092 64.675 1.00 23.33 165 ASP B CA 1
ATOM 4834 C C . ASP B 1 177 ? 3.547 35.228 64.748 1.00 22.21 165 ASP B C 1
ATOM 4835 O O . ASP B 1 177 ? 3.805 36.275 65.281 1.00 22.39 165 ASP B O 1
ATOM 4840 N N . GLY B 1 178 ? 2.376 34.977 64.174 1.00 19.65 166 GLY B N 1
ATOM 4841 C CA . GLY B 1 178 ? 1.296 35.937 64.238 1.00 20.08 166 GLY B CA 1
ATOM 4842 C C . GLY B 1 178 ? 1.226 36.994 63.159 1.00 19.50 166 GLY B C 1
ATOM 4843 O O . GLY B 1 178 ? 0.310 37.798 63.164 1.00 20.28 166 GLY B O 1
ATOM 4844 N N . GLU B 1 179 ? 2.220 37.025 62.261 1.00 18.37 167 GLU B N 1
ATOM 4845 C CA . GLU B 1 179 ? 2.220 38.062 61.227 1.00 18.86 167 GLU B CA 1
ATOM 4846 C C . GLU B 1 179 ? 1.373 37.686 60.047 1.00 17.91 167 GLU B C 1
ATOM 4847 O O . GLU B 1 179 ? 1.515 36.597 59.497 1.00 18.62 167 GLU B O 1
ATOM 4853 N N . PRO B 1 180 ? 0.479 38.585 59.633 1.00 17.47 168 PRO B N 1
ATOM 4854 C CA . PRO B 1 180 ? -0.405 38.346 58.485 1.00 17.05 168 PRO B CA 1
ATOM 4855 C C . PRO B 1 180 ? 0.462 38.186 57.234 1.00 15.91 168 PRO B C 1
ATOM 4856 O O . PRO B 1 180 ? 1.466 38.907 57.081 1.00 17.49 168 PRO B O 1
ATOM 4860 N N . CYS B 1 181 ? 0.018 37.291 56.344 1.00 13.99 169 CYS B N 1
ATOM 4861 C CA . CYS B 1 181 ? 0.712 37.047 55.066 1.00 13.01 169 CYS B CA 1
ATOM 4862 C C . CYS B 1 181 ? 0.217 38.001 53.995 1.00 12.75 169 CYS B C 1
ATOM 4863 O O . CYS B 1 181 ? -0.204 37.602 52.917 1.00 13.63 169 CYS B O 1
ATOM 4866 N N . VAL B 1 182 ? 0.195 39.286 54.355 1.00 12.24 170 VAL B N 1
ATOM 4867 C CA . VAL B 1 182 ? -0.107 40.328 53.374 1.00 13.51 170 VAL B CA 1
ATOM 4868 C C . VAL B 1 182 ? 0.735 41.542 53.789 1.00 15.56 170 VAL B C 1
ATOM 4869 O O . VAL B 1 182 ? 0.959 41.776 55.002 1.00 16.32 170 VAL B O 1
ATOM 4873 N N . THR B 1 183 ? 1.262 42.286 52.804 1.00 14.97 171 THR B N 1
ATOM 4874 C CA . THR B 1 183 ? 2.002 43.509 53.117 1.00 15.67 171 THR B CA 1
ATOM 4875 C C . THR B 1 183 ? 2.051 44.312 51.834 1.00 14.86 171 THR B C 1
ATOM 4876 O O . THR B 1 183 ? 1.839 43.765 50.763 1.00 14.57 171 THR B O 1
ATOM 4880 N N . TYR B 1 184 ? 2.246 45.621 51.951 1.00 13.27 172 TYR B N 1
ATOM 4881 C CA . TYR B 1 184 ? 2.369 46.443 50.778 1.00 12.42 172 TYR B CA 1
ATOM 4882 C C . TYR B 1 184 ? 3.626 46.078 50.026 1.00 12.89 172 TYR B C 1
ATOM 4883 O O . TYR B 1 184 ? 4.729 46.187 50.561 1.00 14.36 172 TYR B O 1
ATOM 4892 N N . ILE B 1 185 ? 3.454 45.658 48.769 1.00 12.04 173 ILE B N 1
ATOM 4893 C CA . ILE B 1 185 ? 4.616 45.202 47.992 1.00 12.88 173 ILE B CA 1
ATOM 4894 C C . ILE B 1 185 ? 5.369 46.354 47.343 1.00 12.74 173 ILE B C 1
ATOM 4895 O O . ILE B 1 185 ? 6.612 46.383 47.387 1.00 13.95 173 ILE B O 1
ATOM 4900 N N . GLY B 1 186 ? 4.643 47.279 46.736 1.00 13.24 174 GLY B N 1
ATOM 4901 C CA . GLY B 1 186 ? 5.321 48.356 46.019 1.00 13.82 174 GLY B CA 1
ATOM 4902 C C . GLY B 1 186 ? 4.343 48.999 45.059 1.00 13.85 174 GLY B C 1
ATOM 4903 O O . GLY B 1 186 ? 3.167 48.662 45.005 1.00 13.15 174 GLY B O 1
ATOM 4904 N N . ALA B 1 187 ? 4.864 49.904 44.258 1.00 13.09 175 ALA B N 1
ATOM 4905 C CA . ALA B 1 187 ? 4.051 50.684 43.344 1.00 13.85 175 ALA B CA 1
ATOM 4906 C C . ALA B 1 187 ? 3.543 49.886 42.163 1.00 12.63 175 ALA B C 1
ATOM 4907 O O . ALA B 1 187 ? 4.098 48.829 41.807 1.00 13.09 175 ALA B O 1
ATOM 4909 N N . ASP B 1 188 ? 2.478 50.402 41.552 1.00 13.03 176 ASP B N 1
ATOM 4910 C CA . ASP B 1 188 ? 1.928 49.875 40.308 1.00 11.74 176 ASP B CA 1
ATOM 4911 C C . ASP B 1 188 ? 1.891 48.340 40.176 1.00 12.64 176 ASP B C 1
ATOM 4912 O O . ASP B 1 188 ? 1.163 47.702 40.937 1.00 12.98 176 ASP B O 1
ATOM 4917 N N . GLY B 1 189 ? 2.652 47.783 39.226 1.00 11.90 177 GLY B N 1
ATOM 4918 C CA . GLY B 1 189 ? 2.601 46.312 38.990 1.00 11.80 177 GLY B CA 1
ATOM 4919 C C . GLY B 1 189 ? 3.445 45.419 39.899 1.00 10.94 177 GLY B C 1
ATOM 4920 O O . GLY B 1 189 ? 3.512 44.205 39.649 1.00 11.58 177 GLY B O 1
ATOM 4921 N N . ALA B 1 190 ? 4.017 45.971 40.961 1.00 11.20 178 ALA B N 1
ATOM 4922 C CA . ALA B 1 190 ? 4.931 45.165 41.793 1.00 10.29 178 ALA B CA 1
ATOM 4923 C C . ALA B 1 190 ? 4.274 43.927 42.384 1.00 11.10 178 ALA B C 1
ATOM 4924 O O . ALA B 1 190 ? 4.919 42.889 42.473 1.00 11.02 178 ALA B O 1
ATOM 4926 N N . GLY B 1 191 ? 3.021 44.045 42.864 1.00 11.61 179 GLY B N 1
ATOM 4927 C CA . GLY B 1 191 ? 2.360 42.892 43.441 1.00 11.55 179 GLY B CA 1
ATOM 4928 C C . GLY B 1 191 ? 2.142 41.775 42.468 1.00 9.63 179 GLY B C 1
ATOM 4929 O O . GLY B 1 191 ? 2.375 40.571 42.779 1.00 11.57 179 GLY B O 1
ATOM 4930 N N . HIS B 1 192 ? 1.650 42.091 41.258 1.00 10.20 180 HIS B N 1
ATOM 4931 C CA . HIS B 1 192 ? 1.465 41.034 40.246 1.00 9.86 180 HIS B CA 1
ATOM 4932 C C . HIS B 1 192 ? 2.798 40.528 39.772 1.00 11.01 180 HIS B C 1
ATOM 4933 O O . HIS B 1 192 ? 2.878 39.346 39.395 1.00 11.46 180 HIS B O 1
ATOM 4940 N N . TYR B 1 193 ? 3.875 41.337 39.816 1.00 10.71 181 TYR B N 1
ATOM 4941 C CA . TYR B 1 193 ? 5.178 40.778 39.432 1.00 11.07 181 TYR B CA 1
ATOM 4942 C C . TYR B 1 193 ? 5.637 39.732 40.465 1.00 10.57 181 TYR B C 1
ATOM 4943 O O . TYR B 1 193 ? 6.109 38.642 40.097 1.00 11.63 181 TYR B O 1
ATOM 4952 N N . VAL B 1 194 ? 5.418 40.030 41.755 1.00 10.80 182 VAL B N 1
ATOM 4953 C CA . VAL B 1 194 ? 5.798 39.094 42.796 1.00 11.24 182 VAL B CA 1
ATOM 4954 C C . VAL B 1 194 ? 4.956 37.802 42.678 1.00 11.60 182 VAL B C 1
ATOM 4955 O O . VAL B 1 194 ? 5.493 36.698 42.888 1.00 12.43 182 VAL B O 1
ATOM 4959 N N . LYS B 1 195 ? 3.635 37.915 42.388 1.00 10.83 183 LYS B N 1
ATOM 4960 C CA . LYS B 1 195 ? 2.834 36.727 42.225 1.00 10.95 183 LYS B CA 1
ATOM 4961 C C . LYS B 1 195 ? 3.360 35.898 41.065 1.00 11.02 183 LYS B C 1
ATOM 4962 O O . LYS B 1 195 ? 3.398 34.660 41.157 1.00 10.37 183 LYS B O 1
ATOM 4968 N N . MET B 1 196 ? 3.799 36.535 39.986 1.00 10.44 184 MET B N 1
ATOM 4969 C CA . MET B 1 196 ? 4.359 35.796 38.844 1.00 11.15 184 MET B CA 1
ATOM 4970 C C . MET B 1 196 ? 5.607 35.019 39.296 1.00 12.64 184 MET B C 1
ATOM 4971 O O . MET B 1 196 ? 5.746 33.824 39.011 1.00 12.82 184 MET B O 1
ATOM 4976 N N . VAL B 1 197 ? 6.482 35.683 40.048 1.00 11.37 185 VAL B N 1
ATOM 4977 C CA . VAL B 1 197 ? 7.718 35.000 40.505 1.00 12.01 185 VAL B CA 1
ATOM 4978 C C . VAL B 1 197 ? 7.322 33.879 41.458 1.00 12.12 185 VAL B C 1
ATOM 4979 O O . VAL B 1 197 ? 7.926 32.800 41.415 1.00 12.11 185 VAL B O 1
ATOM 4983 N N . HIS B 1 198 ? 6.324 34.088 42.324 1.00 11.95 186 HIS B N 1
ATOM 4984 C CA . HIS B 1 198 ? 5.871 32.951 43.175 1.00 12.02 186 HIS B CA 1
ATOM 4985 C C . HIS B 1 198 ? 5.488 31.758 42.305 1.00 11.93 186 HIS B C 1
ATOM 4986 O O . HIS B 1 198 ? 5.854 30.606 42.601 1.00 11.88 186 HIS B O 1
ATOM 4993 N N . ASN B 1 199 ? 4.737 31.999 41.230 1.00 10.42 187 ASN B N 1
ATOM 4994 C CA . ASN B 1 199 ? 4.337 30.903 40.372 1.00 12.21 187 ASN B CA 1
ATOM 4995 C C . ASN B 1 199 ? 5.536 30.287 39.651 1.00 11.43 187 ASN B C 1
ATOM 4996 O O . ASN B 1 199 ? 5.575 29.061 39.520 1.00 11.43 187 ASN B O 1
ATOM 5001 N N . GLY B 1 200 ? 6.507 31.089 39.250 1.00 12.02 188 GLY B N 1
ATOM 5002 C CA . GLY B 1 200 ? 7.694 30.500 38.644 1.00 12.98 188 GLY B CA 1
ATOM 5003 C C . GLY B 1 200 ? 8.400 29.618 39.691 1.00 11.81 188 GLY B C 1
ATOM 5004 O O . GLY B 1 200 ? 8.807 28.476 39.370 1.00 11.45 188 GLY B O 1
ATOM 5005 N N . ILE B 1 201 ? 8.543 30.084 40.934 1.00 10.35 189 ILE B N 1
ATOM 5006 C CA . ILE B 1 201 ? 9.198 29.262 41.954 1.00 11.18 189 ILE B CA 1
ATOM 5007 C C . ILE B 1 201 ? 8.397 27.990 42.165 1.00 9.84 189 ILE B C 1
ATOM 5008 O O . ILE B 1 201 ? 8.969 26.916 42.343 1.00 11.55 189 ILE B O 1
ATOM 5013 N N . GLU B 1 202 ? 7.052 28.088 42.157 1.00 10.46 190 GLU B N 1
ATOM 5014 C CA . GLU B 1 202 ? 6.215 26.902 42.330 1.00 11.11 190 GLU B CA 1
ATOM 5015 C C . GLU B 1 202 ? 6.493 25.903 41.206 1.00 12.59 190 GLU B C 1
ATOM 5016 O O . GLU B 1 202 ? 6.584 24.656 41.468 1.00 11.93 190 GLU B O 1
ATOM 5022 N N . TYR B 1 203 ? 6.644 26.387 39.959 1.00 11.07 191 TYR B N 1
ATOM 5023 C CA . TYR B 1 203 ? 6.924 25.461 38.863 1.00 11.46 191 TYR B CA 1
ATOM 5024 C C . TYR B 1 203 ? 8.251 24.739 39.155 1.00 11.70 191 TYR B C 1
ATOM 5025 O O . TYR B 1 203 ? 8.377 23.516 38.919 1.00 11.81 191 TYR B O 1
ATOM 5034 N N . GLY B 1 204 ? 9.229 25.502 39.667 1.00 11.29 192 GLY B N 1
ATOM 5035 C CA . GLY B 1 204 ? 10.547 24.903 39.919 1.00 11.07 192 GLY B CA 1
ATOM 5036 C C . GLY B 1 204 ? 10.473 23.894 41.057 1.00 11.35 192 GLY B C 1
ATOM 5037 O O . GLY B 1 204 ? 11.083 22.823 40.935 1.00 11.83 192 GLY B O 1
ATOM 5038 N N . ASP B 1 205 ? 9.698 24.192 42.095 1.00 11.58 193 ASP B N 1
ATOM 5039 C CA . ASP B 1 205 ? 9.614 23.225 43.197 1.00 11.15 193 ASP B CA 1
ATOM 5040 C C . ASP B 1 205 ? 8.958 21.956 42.803 1.00 10.79 193 ASP B C 1
ATOM 5041 O O . ASP B 1 205 ? 9.394 20.848 43.254 1.00 11.53 193 ASP B O 1
ATOM 5046 N N . MET B 1 206 ? 7.944 22.052 41.947 1.00 10.54 194 MET B N 1
ATOM 5047 C CA . MET B 1 206 ? 7.227 20.838 41.497 1.00 11.46 194 MET B CA 1
ATOM 5048 C C . MET B 1 206 ? 8.142 20.052 40.557 1.00 10.13 194 MET B C 1
ATOM 5049 O O . MET B 1 206 ? 8.136 18.805 40.600 1.00 10.53 194 MET B O 1
ATOM 5054 N N . GLN B 1 207 ? 8.935 20.691 39.693 1.00 11.06 195 GLN B N 1
ATOM 5055 C CA . GLN B 1 207 ? 9.821 19.919 38.806 1.00 10.01 195 GLN B CA 1
ATOM 5056 C C . GLN B 1 207 ? 10.947 19.265 39.633 1.00 10.23 195 GLN B C 1
ATOM 5057 O O . GLN B 1 207 ? 11.373 18.140 39.321 1.00 11.00 195 GLN B O 1
ATOM 5063 N N . LEU B 1 208 ? 11.452 19.949 40.657 1.00 10.62 196 LEU B N 1
ATOM 5064 C CA . LEU B 1 208 ? 12.496 19.356 41.508 1.00 10.56 196 LEU B CA 1
ATOM 5065 C C . LEU B 1 208 ? 11.934 18.136 42.180 1.00 11.94 196 LEU B C 1
ATOM 5066 O O . LEU B 1 208 ? 12.622 17.095 42.256 1.00 11.64 196 LEU B O 1
ATOM 5071 N N . ILE B 1 209 ? 10.730 18.244 42.735 1.00 11.06 197 ILE B N 1
ATOM 5072 C CA . ILE B 1 209 ? 10.123 17.051 43.355 1.00 12.27 197 ILE B CA 1
ATOM 5073 C C . ILE B 1 209 ? 9.909 15.921 42.321 1.00 12.68 197 ILE B C 1
ATOM 5074 O O . ILE B 1 209 ? 10.140 14.700 42.614 1.00 13.00 197 ILE B O 1
ATOM 5079 N N . ALA B 1 210 ? 9.490 16.289 41.103 1.00 12.70 198 ALA B N 1
ATOM 5080 C CA . ALA B 1 210 ? 9.269 15.290 40.064 1.00 12.45 198 ALA B CA 1
ATOM 5081 C C . ALA B 1 210 ? 10.601 14.556 39.743 1.00 12.49 198 ALA B C 1
ATOM 5082 O O . ALA B 1 210 ? 10.604 13.321 39.508 1.00 13.28 198 ALA B O 1
ATOM 5084 N N . GLU B 1 211 ? 11.731 15.288 39.756 1.00 12.30 199 GLU B N 1
ATOM 5085 C CA . GLU B 1 211 ? 13.020 14.648 39.478 1.00 13.46 199 GLU B CA 1
ATOM 5086 C C . GLU B 1 211 ? 13.400 13.705 40.621 1.00 13.33 199 GLU B C 1
ATOM 5087 O O . GLU B 1 211 ? 13.911 12.598 40.368 1.00 13.51 199 GLU B O 1
ATOM 5093 N N . ALA B 1 212 ? 13.102 14.087 41.878 1.00 12.93 200 ALA B N 1
ATOM 5094 C CA . ALA B 1 212 ? 13.396 13.191 43.006 1.00 12.67 200 ALA B CA 1
ATOM 5095 C C . ALA B 1 212 ? 12.554 11.926 42.841 1.00 13.73 200 ALA B C 1
ATOM 5096 O O . ALA B 1 212 ? 13.043 10.826 43.060 1.00 14.63 200 ALA B O 1
ATOM 5098 N N . TYR B 1 213 ? 11.288 12.076 42.434 1.00 13.40 201 TYR B N 1
ATOM 5099 C CA . TYR B 1 213 ? 10.431 10.920 42.197 1.00 15.25 201 TYR B CA 1
ATOM 5100 C C . TYR B 1 213 ? 11.046 10.068 41.092 1.00 15.91 201 TYR B C 1
ATOM 5101 O O . TYR B 1 213 ? 11.147 8.842 41.267 1.00 15.66 201 TYR B O 1
ATOM 5110 N N . SER B 1 214 ? 11.461 10.661 39.972 1.00 14.37 202 SER B N 1
ATOM 5111 C CA . SER B 1 214 ? 12.079 9.873 38.874 1.00 15.08 202 SER B CA 1
ATOM 5112 C C . SER B 1 214 ? 13.287 9.077 39.379 1.00 14.46 202 SER B C 1
ATOM 5113 O O . SER B 1 214 ? 13.512 7.912 38.973 1.00 16.87 202 SER B O 1
ATOM 5116 N N . LEU B 1 215 ? 14.065 9.674 40.261 1.00 14.08 203 LEU B N 1
ATOM 5117 C CA . LEU B 1 215 ? 15.293 9.059 40.762 1.00 14.48 203 LEU B CA 1
ATOM 5118 C C . LEU B 1 215 ? 14.993 7.919 41.690 1.00 14.75 203 LEU B C 1
ATOM 5119 O O . LEU B 1 215 ? 15.635 6.853 41.596 1.00 15.61 203 LEU B O 1
ATOM 5124 N N . LEU B 1 216 ? 14.037 8.110 42.588 1.00 14.66 204 LEU B N 1
ATOM 5125 C CA . LEU B 1 216 ? 13.711 7.043 43.522 1.00 15.50 204 LEU B CA 1
ATOM 5126 C C . LEU B 1 216 ? 13.059 5.896 42.803 1.00 17.50 204 LEU B C 1
ATOM 5127 O O . LEU B 1 216 ? 13.320 4.726 43.138 1.00 18.83 204 LEU B O 1
ATOM 5132 N N . LYS B 1 217 ? 12.181 6.173 41.863 1.00 17.36 205 LYS B N 1
ATOM 5133 C CA . LYS B 1 217 ? 11.505 5.081 41.165 1.00 19.62 205 LYS B CA 1
ATOM 5134 C C . LYS B 1 217 ? 12.449 4.424 40.195 1.00 21.26 205 LYS B C 1
ATOM 5135 O O . LYS B 1 217 ? 12.516 3.196 40.154 1.00 22.35 205 LYS B O 1
ATOM 5141 N N . GLY B 1 218 ? 13.232 5.211 39.458 1.00 19.87 206 GLY B N 1
ATOM 5142 C CA . GLY B 1 218 ? 14.139 4.622 38.468 1.00 22.50 206 GLY B CA 1
ATOM 5143 C C . GLY B 1 218 ? 15.367 3.947 39.047 1.00 23.11 206 GLY B C 1
ATOM 5144 O O . GLY B 1 218 ? 15.788 2.872 38.543 1.00 24.81 206 GLY B O 1
ATOM 5145 N N . GLY B 1 219 ? 15.938 4.521 40.090 1.00 21.63 207 GLY B N 1
ATOM 5146 C CA . GLY B 1 219 ? 17.126 3.986 40.724 1.00 22.28 207 GLY B CA 1
ATOM 5147 C C . GLY B 1 219 ? 16.858 2.871 41.732 1.00 23.87 207 GLY B C 1
ATOM 5148 O O . GLY B 1 219 ? 17.620 1.886 41.812 1.00 24.73 207 GLY B O 1
ATOM 5149 N N . LEU B 1 220 ? 15.776 2.976 42.501 1.00 22.30 208 LEU B N 1
ATOM 5150 C CA . LEU B 1 220 ? 15.507 1.970 43.545 1.00 21.92 208 LEU B CA 1
ATOM 5151 C C . LEU B 1 220 ? 14.270 1.151 43.329 1.00 21.28 208 LEU B C 1
ATOM 5152 O O . LEU B 1 220 ? 13.996 0.212 44.084 1.00 23.09 208 LEU B O 1
ATOM 5157 N N . ASN B 1 221 ? 13.536 1.459 42.279 1.00 20.08 209 ASN B N 1
ATOM 5158 C CA . ASN B 1 221 ? 12.297 0.788 42.029 1.00 21.36 209 ASN B CA 1
ATOM 5159 C C . ASN B 1 221 ? 11.374 0.847 43.236 1.00 21.67 209 ASN B C 1
ATOM 5160 O O . ASN B 1 221 ? 10.692 -0.126 43.548 1.00 22.50 209 ASN B O 1
ATOM 5165 N N . LEU B 1 222 ? 11.318 1.970 43.944 1.00 19.58 210 LEU B N 1
ATOM 5166 C CA . LEU B 1 222 ? 10.413 2.027 45.084 1.00 19.98 210 LEU B CA 1
ATOM 5167 C C . LEU B 1 222 ? 8.968 1.926 44.606 1.00 20.72 210 LEU B C 1
ATOM 5168 O O . LEU B 1 222 ? 8.583 2.407 43.503 1.00 21.05 210 LEU B O 1
ATOM 5173 N N . THR B 1 223 ? 8.155 1.279 45.443 1.00 20.66 211 THR B N 1
ATOM 5174 C CA . THR B 1 223 ? 6.719 1.210 45.180 1.00 20.29 211 THR B CA 1
ATOM 5175 C C . THR B 1 223 ? 6.086 2.562 45.608 1.00 20.80 211 THR B C 1
ATOM 5176 O O . THR B 1 223 ? 6.740 3.370 46.272 1.00 19.91 211 THR B O 1
ATOM 5180 N N . ASN B 1 224 ? 4.824 2.777 45.255 1.00 21.57 212 ASN B N 1
ATOM 5181 C CA . ASN B 1 224 ? 4.148 3.995 45.623 1.00 20.44 212 ASN B CA 1
ATOM 5182 C C . ASN B 1 224 ? 4.064 4.110 47.107 1.00 21.01 212 ASN B C 1
ATOM 5183 O O . ASN B 1 224 ? 4.126 5.195 47.653 1.00 19.39 212 ASN B O 1
ATOM 5188 N N . GLU B 1 225 ? 3.877 2.993 47.811 1.00 20.64 213 GLU B N 1
ATOM 5189 C CA . GLU B 1 225 ? 3.827 3.066 49.255 1.00 20.93 213 GLU B CA 1
ATOM 5190 C C . GLU B 1 225 ? 5.173 3.494 49.815 1.00 19.53 213 GLU B C 1
ATOM 5191 O O . GLU B 1 225 ? 5.238 4.271 50.757 1.00 19.91 213 GLU B O 1
ATOM 5197 N N . GLU B 1 226 ? 6.270 3.003 49.226 1.00 19.78 214 GLU B N 1
ATOM 5198 C CA . GLU B 1 226 ? 7.608 3.389 49.687 1.00 19.15 214 GLU B CA 1
ATOM 5199 C C . GLU B 1 226 ? 7.921 4.859 49.317 1.00 17.74 214 GLU B C 1
ATOM 5200 O O . GLU B 1 226 ? 8.661 5.540 50.069 1.00 17.81 214 GLU B O 1
ATOM 5206 N N . LEU B 1 227 ? 7.406 5.286 48.183 1.00 17.38 215 LEU B N 1
ATOM 5207 C CA . LEU B 1 227 ? 7.579 6.708 47.795 1.00 16.60 215 LEU B CA 1
ATOM 5208 C C . LEU B 1 227 ? 6.818 7.560 48.813 1.00 16.62 215 LEU B C 1
ATOM 5209 O O . LEU B 1 227 ? 7.348 8.573 49.304 1.00 16.35 215 LEU B O 1
ATOM 5214 N N . ALA B 1 228 ? 5.583 7.184 49.185 1.00 16.38 216 ALA B N 1
ATOM 5215 C CA . ALA B 1 228 ? 4.898 7.973 50.178 1.00 17.05 216 ALA B CA 1
ATOM 5216 C C . ALA B 1 228 ? 5.651 7.988 51.515 1.00 17.71 216 ALA B C 1
ATOM 5217 O O . ALA B 1 228 ? 5.725 9.010 52.179 1.00 17.63 216 ALA B O 1
ATOM 5219 N N . GLN B 1 229 ? 6.238 6.869 51.932 1.00 15.88 217 GLN B N 1
ATOM 5220 C CA . GLN B 1 229 ? 6.954 6.830 53.203 1.00 18.51 217 GLN B CA 1
ATOM 5221 C C . GLN B 1 229 ? 8.198 7.739 53.141 1.00 16.57 217 GLN B C 1
ATOM 5222 O O . GLN B 1 229 ? 8.520 8.377 54.117 1.00 17.28 217 GLN B O 1
ATOM 5228 N N . THR B 1 230 ? 8.858 7.751 51.984 1.00 15.84 218 THR B N 1
ATOM 5229 C CA . THR B 1 230 ? 10.078 8.533 51.804 1.00 16.31 218 THR B CA 1
ATOM 5230 C C . THR B 1 230 ? 9.721 10.026 51.893 1.00 16.02 218 THR B C 1
ATOM 5231 O O . THR B 1 230 ? 10.350 10.800 52.648 1.00 16.56 218 THR B O 1
ATOM 5235 N N . PHE B 1 231 ? 8.694 10.416 51.158 1.00 15.83 219 PHE B N 1
ATOM 5236 C CA . PHE B 1 231 ? 8.286 11.833 51.225 1.00 15.66 219 PHE B CA 1
ATOM 5237 C C . PHE B 1 231 ? 7.758 12.232 52.603 1.00 15.85 219 PHE B C 1
ATOM 5238 O O . PHE B 1 231 ? 7.910 13.377 53.045 1.00 15.25 219 PHE B O 1
ATOM 5246 N N . THR B 1 232 ? 7.159 11.291 53.334 1.00 15.82 220 THR B N 1
ATOM 5247 C CA . THR B 1 232 ? 6.718 11.575 54.685 1.00 17.11 220 THR B CA 1
ATOM 5248 C C . THR B 1 232 ? 7.932 11.881 55.587 1.00 16.59 220 THR B C 1
ATOM 5249 O O . THR B 1 232 ? 7.932 12.839 56.366 1.00 17.57 220 THR B O 1
ATOM 5253 N N . GLU B 1 233 ? 8.984 11.058 55.496 1.00 17.11 221 GLU B N 1
ATOM 5254 C CA . GLU B 1 233 ? 10.184 11.270 56.280 1.00 17.59 221 GLU B CA 1
ATOM 5255 C C . GLU B 1 233 ? 10.847 12.610 55.915 1.00 16.43 221 GLU B C 1
ATOM 5256 O O . GLU B 1 233 ? 11.237 13.382 56.758 1.00 17.50 221 GLU B O 1
ATOM 5262 N N . TRP B 1 234 ? 10.909 12.882 54.619 1.00 15.46 222 TRP B N 1
ATOM 5263 C CA . TRP B 1 234 ? 11.508 14.159 54.203 1.00 14.55 222 TRP B CA 1
ATOM 5264 C C . TRP B 1 234 ? 10.740 15.357 54.736 1.00 14.54 222 TRP B C 1
ATOM 5265 O O . TRP B 1 234 ? 11.338 16.395 55.080 1.00 13.89 222 TRP B O 1
ATOM 5276 N N . ASN B 1 235 ? 9.405 15.224 54.797 1.00 14.75 223 ASN B N 1
ATOM 5277 C CA . ASN B 1 235 ? 8.530 16.305 55.277 1.00 14.60 223 ASN B CA 1
ATOM 5278 C C . ASN B 1 235 ? 8.689 16.544 56.781 1.00 16.60 223 ASN B C 1
ATOM 5279 O O . ASN B 1 235 ? 8.201 17.555 57.268 1.00 18.23 223 ASN B O 1
ATOM 5284 N N . ASN B 1 236 ? 9.360 15.622 57.477 1.00 17.50 224 ASN B N 1
ATOM 5285 C CA . ASN B 1 236 ? 9.530 15.818 58.919 1.00 18.62 224 ASN B CA 1
ATOM 5286 C C . ASN B 1 236 ? 10.812 16.589 59.224 1.00 19.22 224 ASN B C 1
ATOM 5287 O O . ASN B 1 236 ? 11.080 16.914 60.369 1.00 22.00 224 ASN B O 1
ATOM 5292 N N . GLY B 1 237 ? 11.617 16.897 58.203 1.00 15.93 225 GLY B N 1
ATOM 5293 C CA . GLY B 1 237 ? 12.850 17.608 58.411 1.00 15.64 225 GLY B CA 1
ATOM 5294 C C . GLY B 1 237 ? 12.920 18.969 57.709 1.00 13.24 225 GLY B C 1
ATOM 5295 O O . GLY B 1 237 ? 11.898 19.615 57.476 1.00 13.82 225 GLY B O 1
ATOM 5296 N N . GLU B 1 238 ? 14.122 19.348 57.286 1.00 12.35 226 GLU B N 1
ATOM 5297 C CA . GLU B 1 238 ? 14.328 20.690 56.715 1.00 13.70 226 GLU B CA 1
ATOM 5298 C C . GLU B 1 238 ? 13.542 20.887 55.427 1.00 11.51 226 GLU B C 1
ATOM 5299 O O . GLU B 1 238 ? 13.318 22.021 55.058 1.00 13.77 226 GLU B O 1
ATOM 5305 N N . LEU B 1 239 ? 13.205 19.819 54.725 1.00 12.33 227 LEU B N 1
ATOM 5306 C CA . LEU B 1 239 ? 12.408 19.943 53.490 1.00 12.92 227 LEU B CA 1
ATOM 5307 C C . LEU B 1 239 ? 10.950 20.138 53.722 1.00 12.32 227 LEU B C 1
ATOM 5308 O O . LEU B 1 239 ? 10.205 20.297 52.740 1.00 14.26 227 LEU B O 1
ATOM 5313 N N . SER B 1 240 ? 10.460 20.167 54.948 1.00 12.36 228 SER B N 1
ATOM 5314 C CA . SER B 1 240 ? 9.012 20.297 55.179 1.00 13.66 228 SER B CA 1
ATOM 5315 C C . SER B 1 240 ? 8.414 21.460 54.381 1.00 13.77 228 SER B C 1
ATOM 5316 O O . SER B 1 240 ? 8.895 22.594 54.411 1.00 13.81 228 SER B O 1
ATOM 5319 N N . SER B 1 241 ? 7.379 21.127 53.626 1.00 12.36 229 SER B N 1
ATOM 5320 C CA . SER B 1 241 ? 6.693 22.140 52.796 1.00 12.57 229 SER B CA 1
ATOM 5321 C C . SER B 1 241 ? 5.335 21.596 52.433 1.00 13.33 229 SER B C 1
ATOM 5322 O O . SER B 1 241 ? 5.103 20.373 52.424 1.00 13.48 229 SER B O 1
ATOM 5325 N N . TYR B 1 242 ? 4.450 22.507 52.054 1.00 12.96 230 TYR B N 1
ATOM 5326 C CA . TYR B 1 242 ? 3.147 22.099 51.614 1.00 13.27 230 TYR B CA 1
ATOM 5327 C C . TYR B 1 242 ? 3.256 21.159 50.409 1.00 12.57 230 TYR B C 1
ATOM 5328 O O . TYR B 1 242 ? 2.570 20.120 50.351 1.00 13.48 230 TYR B O 1
ATOM 5337 N N . LEU B 1 243 ? 4.137 21.462 49.432 1.00 11.71 231 LEU B N 1
ATOM 5338 C CA . LEU B 1 243 ? 4.214 20.598 48.263 1.00 11.94 231 LEU B CA 1
ATOM 5339 C C . LEU B 1 243 ? 4.730 19.198 48.591 1.00 12.60 231 LEU B C 1
ATOM 5340 O O . LEU B 1 243 ? 4.246 18.230 48.005 1.00 14.81 231 LEU B O 1
ATOM 5345 N N . ILE B 1 244 ? 5.648 19.082 49.542 1.00 12.53 232 ILE B N 1
ATOM 5346 C CA . ILE B 1 244 ? 6.084 17.720 49.857 1.00 14.07 232 ILE B CA 1
ATOM 5347 C C . ILE B 1 244 ? 4.975 17.013 50.694 1.00 13.76 232 ILE B C 1
ATOM 5348 O O . ILE B 1 244 ? 4.774 15.798 50.533 1.00 14.50 232 ILE B O 1
ATOM 5353 N N . ASP B 1 245 ? 4.268 17.773 51.532 1.00 15.15 233 ASP B N 1
ATOM 5354 C CA . ASP B 1 245 ? 3.195 17.184 52.381 1.00 15.93 233 ASP B CA 1
ATOM 5355 C C . ASP B 1 245 ? 2.108 16.636 51.446 1.00 17.01 233 ASP B C 1
ATOM 5356 O O . ASP B 1 245 ? 1.643 15.506 51.652 1.00 18.40 233 ASP B O 1
ATOM 5361 N N . ILE B 1 246 ? 1.693 17.371 50.404 1.00 14.82 234 ILE B N 1
ATOM 5362 C CA . ILE B 1 246 ? 0.667 16.797 49.554 1.00 14.92 234 ILE B CA 1
ATOM 5363 C C . ILE B 1 246 ? 1.184 15.654 48.706 1.00 17.78 234 ILE B C 1
ATOM 5364 O O . ILE B 1 246 ? 0.442 14.725 48.377 1.00 16.53 234 ILE B O 1
ATOM 5369 N N . THR B 1 247 ? 2.495 15.681 48.378 1.00 15.03 235 THR B N 1
ATOM 5370 C CA . THR B 1 247 ? 3.034 14.600 47.566 1.00 15.84 235 THR B CA 1
ATOM 5371 C C . THR B 1 247 ? 2.954 13.276 48.284 1.00 17.26 235 THR B C 1
ATOM 5372 O O . THR B 1 247 ? 2.641 12.237 47.656 1.00 16.03 235 THR B O 1
ATOM 5376 N N . LYS B 1 248 ? 3.239 13.309 49.585 1.00 17.28 236 LYS B N 1
ATOM 5377 C CA . LYS B 1 248 ? 3.214 12.070 50.396 1.00 19.07 236 LYS B CA 1
ATOM 5378 C C . LYS B 1 248 ? 1.771 11.520 50.380 1.00 19.79 236 LYS B C 1
ATOM 5379 O O . LYS B 1 248 ? 1.566 10.306 50.344 1.00 21.51 236 LYS B O 1
ATOM 5385 N N . ASP B 1 249 ? 0.784 12.414 50.318 1.00 18.25 237 ASP B N 1
ATOM 5386 C CA . ASP B 1 249 ? -0.620 11.948 50.288 1.00 20.73 237 ASP B CA 1
ATOM 5387 C C . ASP B 1 249 ? -0.968 11.397 48.918 1.00 19.23 237 ASP B C 1
ATOM 5388 O O . ASP B 1 249 ? -1.683 10.422 48.792 1.00 19.98 237 ASP B O 1
ATOM 5393 N N . ILE B 1 250 ? -0.500 12.053 47.861 1.00 17.10 238 ILE B N 1
ATOM 5394 C CA . ILE B 1 250 ? -0.842 11.642 46.530 1.00 17.49 238 ILE B CA 1
ATOM 5395 C C . ILE B 1 250 ? -0.388 10.207 46.239 1.00 18.05 238 ILE B C 1
ATOM 5396 O O . ILE B 1 250 ? -1.110 9.461 45.560 1.00 18.15 238 ILE B O 1
ATOM 5401 N N . PHE B 1 251 ? 0.758 9.809 46.769 1.00 16.46 239 PHE B N 1
ATOM 5402 C CA . PHE B 1 251 ? 1.290 8.487 46.438 1.00 19.41 239 PHE B CA 1
ATOM 5403 C C . PHE B 1 251 ? 0.520 7.350 47.060 1.00 20.44 239 PHE B C 1
ATOM 5404 O O . PHE B 1 251 ? 0.788 6.195 46.707 1.00 22.47 239 PHE B O 1
ATOM 5412 N N . THR B 1 252 ? -0.405 7.634 47.972 1.00 22.41 240 THR B N 1
ATOM 5413 C CA . THR B 1 252 ? -1.228 6.496 48.496 1.00 25.25 240 THR B CA 1
ATOM 5414 C C . THR B 1 252 ? -2.680 6.557 48.033 1.00 25.96 240 THR B C 1
ATOM 5415 O O . THR B 1 252 ? -3.474 5.658 48.399 1.00 27.02 240 THR B O 1
ATOM 5419 N N . LYS B 1 253 ? -3.060 7.566 47.264 1.00 25.30 241 LYS B N 1
ATOM 5420 C CA . LYS B 1 253 ? -4.456 7.691 46.833 1.00 27.66 241 LYS B CA 1
ATOM 5421 C C . LYS B 1 253 ? -4.859 6.707 45.748 1.00 29.62 241 LYS B C 1
ATOM 5422 O O . LYS B 1 253 ? -4.191 6.546 44.720 1.00 26.57 241 LYS B O 1
ATOM 5428 N N . LYS B 1 254 ? -5.966 5.995 45.994 1.00 32.47 242 LYS B N 1
ATOM 5429 C CA . LYS B 1 254 ? -6.455 5.043 44.998 1.00 35.51 242 LYS B CA 1
ATOM 5430 C C . LYS B 1 254 ? -7.830 5.488 44.537 1.00 37.79 242 LYS B C 1
ATOM 5431 O O . LYS B 1 254 ? -8.523 6.219 45.251 1.00 37.19 242 LYS B O 1
ATOM 5437 N N . ASP B 1 255 ? -8.217 5.080 43.335 1.00 39.90 243 ASP B N 1
ATOM 5438 C CA . ASP B 1 255 ? -9.539 5.429 42.819 1.00 42.75 243 ASP B CA 1
ATOM 5439 C C . ASP B 1 255 ? -10.528 4.336 43.233 1.00 44.13 243 ASP B C 1
ATOM 5440 O O . ASP B 1 255 ? -10.166 3.429 43.994 1.00 43.93 243 ASP B O 1
ATOM 5445 N N . GLU B 1 256 ? -11.766 4.423 42.742 1.00 46.89 244 GLU B N 1
ATOM 5446 C CA . GLU B 1 256 ? -12.806 3.453 43.104 1.00 49.05 244 GLU B CA 1
ATOM 5447 C C . GLU B 1 256 ? -12.511 2.005 42.743 1.00 49.28 244 GLU B C 1
ATOM 5448 O O . GLU B 1 256 ? -13.103 1.095 43.330 1.00 49.57 244 GLU B O 1
ATOM 5454 N N . ASP B 1 257 ? -11.601 1.793 41.793 1.00 48.78 245 ASP B N 1
ATOM 5455 C CA . ASP B 1 257 ? -11.243 0.447 41.338 1.00 48.21 245 ASP B CA 1
ATOM 5456 C C . ASP B 1 257 ? -10.006 -0.145 41.984 1.00 47.11 245 ASP B C 1
ATOM 5457 O O . ASP B 1 257 ? -9.654 -1.285 41.717 1.00 47.47 245 ASP B O 1
ATOM 5462 N N . GLY B 1 258 ? -9.317 0.609 42.826 1.00 45.46 246 GLY B N 1
ATOM 5463 C CA . GLY B 1 258 ? -8.128 0.039 43.426 1.00 42.30 246 GLY B CA 1
ATOM 5464 C C . GLY B 1 258 ? -6.830 0.493 42.757 1.00 40.44 246 GLY B C 1
ATOM 5465 O O . GLY B 1 258 ? -5.766 0.136 43.231 1.00 39.36 246 GLY B O 1
ATOM 5466 N N . ASN B 1 259 ? -6.925 1.246 41.660 1.00 39.43 247 ASN B N 1
ATOM 5467 C CA . ASN B 1 259 ? -5.723 1.776 40.950 1.00 37.34 247 ASN B CA 1
ATOM 5468 C C . ASN B 1 259 ? -5.118 2.941 41.746 1.00 34.20 247 ASN B C 1
ATOM 5469 O O . ASN B 1 259 ? -5.856 3.782 42.233 1.00 34.07 247 ASN B O 1
ATOM 5474 N N . TYR B 1 260 ? -3.793 3.008 41.835 1.00 30.89 248 TYR B N 1
ATOM 5475 C CA . TYR B 1 260 ? -3.164 4.198 42.425 1.00 28.36 248 TYR B CA 1
ATOM 5476 C C . TYR B 1 260 ? -3.414 5.283 41.368 1.00 26.43 248 TYR B C 1
ATOM 5477 O O . TYR B 1 260 ? -3.103 5.090 40.196 1.00 26.25 248 TYR B O 1
ATOM 5486 N N . LEU B 1 261 ? -3.950 6.428 41.769 1.00 25.34 249 LEU B N 1
ATOM 5487 C CA . LEU B 1 261 ? -4.223 7.502 40.822 1.00 26.20 249 LEU B CA 1
ATOM 5488 C C . LEU B 1 261 ? -2.976 7.972 40.095 1.00 24.21 249 LEU B C 1
ATOM 5489 O O . LEU B 1 261 ? -3.002 8.270 38.896 1.00 24.04 249 LEU B O 1
ATOM 5494 N N . VAL B 1 262 ? -1.892 8.061 40.838 1.00 24.28 250 VAL B N 1
ATOM 5495 C CA . VAL B 1 262 ? -0.673 8.541 40.235 1.00 25.55 250 VAL B CA 1
ATOM 5496 C C . VAL B 1 262 ? -0.272 7.697 39.026 1.00 26.10 250 VAL B C 1
ATOM 5497 O O . VAL B 1 262 ? 0.323 8.195 38.065 1.00 27.04 250 VAL B O 1
ATOM 5501 N N . ASP B 1 263 ? -0.628 6.426 39.000 1.00 26.07 251 ASP B N 1
ATOM 5502 C CA . ASP B 1 263 ? -0.239 5.660 37.836 1.00 26.87 251 ASP B CA 1
ATOM 5503 C C . ASP B 1 263 ? -1.198 5.656 36.667 1.00 26.74 251 ASP B C 1
ATOM 5504 O O . ASP B 1 263 ? -0.874 5.142 35.590 1.00 28.81 251 ASP B O 1
ATOM 5509 N N . VAL B 1 264 ? -2.360 6.256 36.835 1.00 25.29 252 VAL B N 1
ATOM 5510 C CA . VAL B 1 264 ? -3.244 6.348 35.668 1.00 23.31 252 VAL B CA 1
ATOM 5511 C C . VAL B 1 264 ? -3.426 7.747 35.147 1.00 22.31 252 VAL B C 1
ATOM 5512 O O . VAL B 1 264 ? -4.112 7.967 34.180 1.00 21.18 252 VAL B O 1
ATOM 5516 N N . ILE B 1 265 ? -2.831 8.715 35.837 1.00 19.46 253 ILE B N 1
ATOM 5517 C CA . ILE B 1 265 ? -2.942 10.098 35.385 1.00 19.20 253 ILE B CA 1
ATOM 5518 C C . ILE B 1 265 ? -2.011 10.310 34.191 1.00 18.51 253 ILE B C 1
ATOM 5519 O O . ILE B 1 265 ? -0.823 9.926 34.218 1.00 20.39 253 ILE B O 1
ATOM 5524 N N . LEU B 1 266 ? -2.544 10.925 33.148 1.00 18.24 254 LEU B N 1
ATOM 5525 C CA . LEU B 1 266 ? -1.763 11.213 31.961 1.00 17.68 254 LEU B CA 1
ATOM 5526 C C . LEU B 1 266 ? -0.661 12.233 32.279 1.00 18.53 254 LEU B C 1
ATOM 5527 O O . LEU B 1 266 ? -0.965 13.334 32.789 1.00 19.32 254 LEU B O 1
ATOM 5532 N N . ASP B 1 267 ? 0.558 11.879 31.907 1.00 17.48 255 ASP B N 1
ATOM 5533 C CA . ASP B 1 267 ? 1.776 12.734 32.142 1.00 18.03 255 ASP B CA 1
ATOM 5534 C C . ASP B 1 267 ? 1.941 13.882 31.136 1.00 17.97 255 ASP B C 1
ATOM 5535 O O . ASP B 1 267 ? 2.954 13.988 30.411 1.00 18.32 255 ASP B O 1
ATOM 5540 N N . GLU B 1 268 ? 0.949 14.749 31.074 1.00 18.47 256 GLU B N 1
ATOM 5541 C CA . GLU B 1 268 ? 0.972 15.898 30.202 1.00 19.41 256 GLU B CA 1
ATOM 5542 C C . GLU B 1 268 ? 0.716 17.065 31.141 1.00 21.44 256 GLU B C 1
ATOM 5543 O O . GLU B 1 268 ? -0.436 17.278 31.564 1.00 21.63 256 GLU B O 1
ATOM 5549 N N . ALA B 1 269 ? 1.773 17.779 31.514 1.00 22.83 257 ALA B N 1
ATOM 5550 C CA . ALA B 1 269 ? 1.647 18.881 32.482 1.00 23.01 257 ALA B CA 1
ATOM 5551 C C . ALA B 1 269 ? 1.172 20.106 31.805 1.00 26.33 257 ALA B C 1
ATOM 5552 O O . ALA B 1 269 ? 1.868 20.630 30.940 1.00 25.12 257 ALA B O 1
ATOM 5554 N N . ALA B 1 270 ? 0.007 20.589 32.230 1.00 26.48 258 ALA B N 1
ATOM 5555 C CA . ALA B 1 270 ? -0.595 21.782 31.659 1.00 27.67 258 ALA B CA 1
ATOM 5556 C C . ALA B 1 270 ? -0.052 23.048 32.363 1.00 28.77 258 ALA B C 1
ATOM 5557 O O . ALA B 1 270 ? 0.742 22.988 33.322 1.00 26.61 258 ALA B O 1
ATOM 5559 N N . ASN B 1 271 ? -0.456 24.206 31.886 1.00 29.86 259 ASN B N 1
ATOM 5560 C CA . ASN B 1 271 ? 0.002 25.445 32.535 1.00 31.62 259 ASN B CA 1
ATOM 5561 C C . ASN B 1 271 ? -0.859 26.605 32.099 1.00 33.04 259 ASN B C 1
ATOM 5562 O O . ASN B 1 271 ? -1.535 26.538 31.046 1.00 33.93 259 ASN B O 1
ATOM 5567 N N . LYS B 1 272 ? -0.855 27.667 32.895 1.00 32.87 260 LYS B N 1
ATOM 5568 C CA . LYS B 1 272 ? -1.616 28.861 32.541 1.00 33.96 260 LYS B CA 1
ATOM 5569 C C . LYS B 1 272 ? -0.721 30.105 32.390 1.00 33.79 260 LYS B C 1
ATOM 5570 O O . LYS B 1 272 ? -1.098 31.208 32.767 1.00 35.25 260 LYS B O 1
ATOM 5576 N N . GLY B 1 273 ? 0.491 29.929 31.869 1.00 33.36 261 GLY B N 1
ATOM 5577 C CA . GLY B 1 273 ? 1.312 31.118 31.631 1.00 31.06 261 GLY B CA 1
ATOM 5578 C C . GLY B 1 273 ? 2.285 31.809 32.590 1.00 29.17 261 GLY B C 1
ATOM 5579 O O . GLY B 1 273 ? 3.238 32.375 32.128 1.00 30.36 261 GLY B O 1
ATOM 5580 N N . THR B 1 274 ? 2.101 31.814 33.891 1.00 30.39 262 THR B N 1
ATOM 5581 C CA . THR B 1 274 ? 3.008 32.617 34.761 1.00 29.73 262 THR B CA 1
ATOM 5582 C C . THR B 1 274 ? 4.421 32.026 34.837 1.00 29.79 262 THR B C 1
ATOM 5583 O O . THR B 1 274 ? 5.432 32.645 35.338 1.00 25.42 262 THR B O 1
ATOM 5587 N N . GLY B 1 275 ? 4.460 30.758 34.419 1.00 28.28 263 GLY B N 1
ATOM 5588 C CA . GLY B 1 275 ? 5.740 30.067 34.344 1.00 27.56 263 GLY B CA 1
ATOM 5589 C C . GLY B 1 275 ? 6.425 30.649 33.174 1.00 22.67 263 GLY B C 1
ATOM 5590 O O . GLY B 1 275 ? 7.646 31.177 33.348 1.00 25.44 263 GLY B O 1
ATOM 5591 N N . LYS B 1 276 ? 5.723 30.663 32.000 1.00 24.09 264 LYS B N 1
ATOM 5592 C CA . LYS B 1 276 ? 6.442 31.259 30.852 1.00 16.92 264 LYS B CA 1
ATOM 5593 C C . LYS B 1 276 ? 6.732 32.720 31.155 1.00 14.33 264 LYS B C 1
ATOM 5594 O O . LYS B 1 276 ? 7.816 33.187 30.813 1.00 13.17 264 LYS B O 1
ATOM 5600 N N . TRP B 1 277 ? 5.803 33.434 31.821 1.00 13.27 265 TRP B N 1
ATOM 5601 C CA . TRP B 1 277 ? 6.090 34.882 32.032 1.00 10.81 265 TRP B CA 1
ATOM 5602 C C . TRP B 1 277 ? 7.339 35.124 32.870 1.00 10.07 265 TRP B C 1
ATOM 5603 O O . TRP B 1 277 ? 8.091 36.058 32.560 1.00 10.48 265 TRP B O 1
ATOM 5614 N N . THR B 1 278 ? 7.576 34.341 33.916 1.00 11.79 266 THR B N 1
ATOM 5615 C CA . THR B 1 278 ? 8.740 34.577 34.759 1.00 9.91 266 THR B CA 1
ATOM 5616 C C . THR B 1 278 ? 10.011 34.435 33.923 1.00 11.10 266 THR B C 1
ATOM 5617 O O . THR B 1 278 ? 10.943 35.259 34.011 1.00 10.87 266 THR B O 1
ATOM 5621 N N . SER B 1 279 ? 10.071 33.334 33.161 1.00 10.61 267 SER B N 1
ATOM 5622 C CA . SER B 1 279 ? 11.228 33.132 32.304 1.00 10.15 267 SER B CA 1
ATOM 5623 C C . SER B 1 279 ? 11.379 34.196 31.203 1.00 9.42 267 SER B C 1
ATOM 5624 O O . SER B 1 279 ? 12.524 34.560 30.853 1.00 9.75 267 SER B O 1
ATOM 5627 N N . GLN B 1 280 ? 10.265 34.639 30.603 1.00 10.87 268 GLN B N 1
ATOM 5628 C CA . GLN B 1 280 ? 10.389 35.693 29.588 1.00 11.68 268 GLN B CA 1
ATOM 5629 C C . GLN B 1 280 ? 10.888 36.952 30.262 1.00 10.26 268 GLN B C 1
ATOM 5630 O O . GLN B 1 280 ? 11.676 37.684 29.663 1.00 10.84 268 GLN B O 1
ATOM 5636 N N . SER B 1 281 ? 10.510 37.188 31.502 1.00 10.72 269 SER B N 1
ATOM 5637 C CA . SER B 1 281 ? 11.042 38.375 32.217 1.00 10.44 269 SER B CA 1
ATOM 5638 C C . SER B 1 281 ? 12.543 38.215 32.557 1.00 10.42 269 SER B C 1
ATOM 5639 O O . SER B 1 281 ? 13.331 39.175 32.387 1.00 11.82 269 SER B O 1
ATOM 5642 N N . ALA B 1 282 ? 12.971 37.004 32.939 1.00 10.74 270 ALA B N 1
ATOM 5643 C CA . ALA B 1 282 ? 14.401 36.779 33.183 1.00 10.32 270 ALA B CA 1
ATOM 5644 C C . ALA B 1 282 ? 15.161 37.114 31.887 1.00 10.03 270 ALA B C 1
ATOM 5645 O O . ALA B 1 282 ? 16.194 37.773 31.934 1.00 10.73 270 ALA B O 1
ATOM 5647 N N . LEU B 1 283 ? 14.616 36.690 30.755 1.00 9.21 271 LEU B N 1
ATOM 5648 C CA . LEU B 1 283 ? 15.286 36.949 29.468 1.00 10.71 271 LEU B CA 1
ATOM 5649 C C . LEU B 1 283 ? 15.310 38.458 29.170 1.00 11.90 271 LEU B C 1
ATOM 5650 O O . LEU B 1 283 ? 16.330 38.977 28.714 1.00 13.61 271 LEU B O 1
ATOM 5655 N N . ASP B 1 284 ? 14.237 39.167 29.490 1.00 10.59 272 ASP B N 1
ATOM 5656 C CA . ASP B 1 284 ? 14.270 40.623 29.306 1.00 12.31 272 ASP B CA 1
ATOM 5657 C C . ASP B 1 284 ? 15.240 41.378 30.268 1.00 13.52 272 ASP B C 1
ATOM 5658 O O . ASP B 1 284 ? 15.815 42.436 29.901 1.00 14.96 272 ASP B O 1
ATOM 5663 N N . LEU B 1 285 ? 15.436 40.853 31.480 1.00 10.92 273 LEU B N 1
ATOM 5664 C CA . LEU B 1 285 ? 16.230 41.486 32.531 1.00 11.37 273 LEU B CA 1
ATOM 5665 C C . LEU B 1 285 ? 17.675 41.077 32.603 1.00 11.26 273 LEU B C 1
ATOM 5666 O O . LEU B 1 285 ? 18.434 41.668 33.398 1.00 12.99 273 LEU B O 1
ATOM 5671 N N . GLY B 1 286 ? 18.077 40.077 31.794 1.00 11.16 274 GLY B N 1
ATOM 5672 C CA . GLY B 1 286 ? 19.468 39.639 31.801 1.00 10.73 274 GLY B CA 1
ATOM 5673 C C . GLY B 1 286 ? 19.753 38.702 32.995 1.00 11.62 274 GLY B C 1
ATOM 5674 O O . GLY B 1 286 ? 20.895 38.564 33.411 1.00 12.76 274 GLY B O 1
ATOM 5675 N N . GLU B 1 287 ? 18.729 38.030 33.529 1.00 11.30 275 GLU B N 1
ATOM 5676 C CA . GLU B 1 287 ? 18.955 37.141 34.688 1.00 12.17 275 GLU B CA 1
ATOM 5677 C C . GLU B 1 287 ? 19.049 35.699 34.264 1.00 11.87 275 GLU B C 1
ATOM 5678 O O . GLU B 1 287 ? 18.207 35.233 33.469 1.00 11.97 275 GLU B O 1
ATOM 5684 N N . PRO B 1 288 ? 20.042 34.958 34.757 1.00 11.44 276 PRO B N 1
ATOM 5685 C CA . PRO B 1 288 ? 20.199 33.537 34.381 1.00 12.20 276 PRO B CA 1
ATOM 5686 C C . PRO B 1 288 ? 19.291 32.625 35.207 1.00 13.65 276 PRO B C 1
ATOM 5687 O O . PRO B 1 288 ? 19.764 31.821 35.998 1.00 16.01 276 PRO B O 1
ATOM 5691 N N . LEU B 1 289 ? 18.007 32.595 34.867 1.00 12.26 277 LEU B N 1
ATOM 5692 C CA . LEU B 1 289 ? 16.983 31.887 35.631 1.00 12.16 277 LEU B CA 1
ATOM 5693 C C . LEU B 1 289 ? 16.815 30.484 35.058 1.00 13.44 277 LEU B C 1
ATOM 5694 O O . LEU B 1 289 ? 15.729 30.073 34.606 1.00 12.54 277 LEU B O 1
ATOM 5699 N N . SER B 1 290 ? 17.904 29.724 35.094 1.00 11.96 278 SER B N 1
ATOM 5700 C CA . SER B 1 290 ? 17.874 28.428 34.467 1.00 12.33 278 SER B CA 1
ATOM 5701 C C . SER B 1 290 ? 16.983 27.367 35.056 1.00 12.78 278 SER B C 1
ATOM 5702 O O . SER B 1 290 ? 16.317 26.632 34.277 1.00 14.29 278 SER B O 1
ATOM 5705 N N . LEU B 1 291 ? 16.823 27.329 36.382 1.00 11.60 279 LEU B N 1
ATOM 5706 C CA . LEU B 1 291 ? 16.075 26.217 36.906 1.00 11.90 279 LEU B CA 1
ATOM 5707 C C . LEU B 1 291 ? 14.570 26.345 36.644 1.00 12.93 279 LEU B C 1
ATOM 5708 O O . LEU B 1 291 ? 13.921 25.412 36.175 1.00 11.63 279 LEU B O 1
ATOM 5713 N N . ILE B 1 292 ? 14.000 27.513 36.963 1.00 9.98 280 ILE B N 1
ATOM 5714 C CA . ILE B 1 292 ? 12.574 27.703 36.667 1.00 11.27 280 ILE B CA 1
ATOM 5715 C C . ILE B 1 292 ? 12.330 27.600 35.174 1.00 9.77 280 ILE B C 1
ATOM 5716 O O . ILE B 1 292 ? 11.297 27.053 34.750 1.00 11.08 280 ILE B O 1
ATOM 5721 N N . THR B 1 293 ? 13.253 28.089 34.322 1.00 10.86 281 THR B N 1
ATOM 5722 C CA . THR B 1 293 ? 12.990 27.988 32.891 1.00 9.64 281 THR B CA 1
ATOM 5723 C C . THR B 1 293 ? 13.020 26.523 32.454 1.00 11.38 281 THR B C 1
ATOM 5724 O O . THR B 1 293 ? 12.193 26.113 31.629 1.00 11.95 281 THR B O 1
ATOM 5728 N N . GLU B 1 294 ? 13.988 25.765 32.951 1.00 10.37 282 GLU B N 1
ATOM 5729 C CA . GLU B 1 294 ? 13.968 24.323 32.573 1.00 12.05 282 GLU B CA 1
ATOM 5730 C C . GLU B 1 294 ? 12.704 23.655 33.092 1.00 12.19 282 GLU B C 1
ATOM 5731 O O . GLU B 1 294 ? 12.249 22.680 32.477 1.00 13.07 282 GLU B O 1
ATOM 5737 N N . SER B 1 295 ? 12.123 24.130 34.191 1.00 10.13 283 SER B N 1
ATOM 5738 C CA . SER B 1 295 ? 10.861 23.535 34.673 1.00 10.63 283 SER B CA 1
ATOM 5739 C C . SER B 1 295 ? 9.720 23.811 33.674 1.00 11.68 283 SER B C 1
ATOM 5740 O O . SER B 1 295 ? 8.848 22.977 33.441 1.00 12.27 283 SER B O 1
ATOM 5743 N N . VAL B 1 296 ? 9.683 25.039 33.120 1.00 11.26 284 VAL B N 1
ATOM 5744 C CA . VAL B 1 296 ? 8.681 25.342 32.082 1.00 10.01 284 VAL B CA 1
ATOM 5745 C C . VAL B 1 296 ? 8.932 24.429 30.874 1.00 11.07 284 VAL B C 1
ATOM 5746 O O . VAL B 1 296 ? 7.949 23.860 30.342 1.00 11.36 284 VAL B O 1
ATOM 5750 N N . PHE B 1 297 ? 10.187 24.290 30.435 1.00 10.08 285 PHE B N 1
ATOM 5751 C CA . PHE B 1 297 ? 10.425 23.446 29.269 1.00 11.22 285 PHE B CA 1
ATOM 5752 C C . PHE B 1 297 ? 10.099 22.014 29.554 1.00 12.55 285 PHE B C 1
ATOM 5753 O O . PHE B 1 297 ? 9.670 21.286 28.646 1.00 12.79 285 PHE B O 1
ATOM 5761 N N . ALA B 1 298 ? 10.263 21.579 30.806 1.00 11.36 286 ALA B N 1
ATOM 5762 C CA . ALA B 1 298 ? 9.911 20.198 31.128 1.00 12.13 286 ALA B CA 1
ATOM 5763 C C . ALA B 1 298 ? 8.384 20.033 30.988 1.00 13.93 286 ALA B C 1
ATOM 5764 O O . ALA B 1 298 ? 7.903 18.965 30.529 1.00 12.06 286 ALA B O 1
ATOM 5766 N N . ARG B 1 299 ? 7.596 21.037 31.389 1.00 12.98 287 ARG B N 1
ATOM 5767 C CA . ARG B 1 299 ? 6.149 20.911 31.186 1.00 12.48 287 ARG B CA 1
ATOM 5768 C C . ARG B 1 299 ? 5.901 20.902 29.680 1.00 12.23 287 ARG B C 1
ATOM 5769 O O . ARG B 1 299 ? 5.097 20.065 29.162 1.00 12.62 287 ARG B O 1
ATOM 5777 N N . TYR B 1 300 ? 6.592 21.750 28.931 1.00 12.64 288 TYR B N 1
ATOM 5778 C CA . TYR B 1 300 ? 6.339 21.761 27.499 1.00 13.03 288 TYR B CA 1
ATOM 5779 C C . TYR B 1 300 ? 6.645 20.411 26.828 1.00 12.91 288 TYR B C 1
ATOM 5780 O O . TYR B 1 300 ? 5.861 19.980 25.939 1.00 12.88 288 TYR B O 1
ATOM 5789 N N . ILE B 1 301 ? 7.721 19.736 27.230 1.00 11.99 289 ILE B N 1
ATOM 5790 C CA . ILE B 1 301 ? 8.032 18.460 26.531 1.00 12.27 289 ILE B CA 1
ATOM 5791 C C . ILE B 1 301 ? 7.065 17.411 27.030 1.00 12.79 289 ILE B C 1
ATOM 5792 O O . ILE B 1 301 ? 6.735 16.475 26.277 1.00 13.61 289 ILE B O 1
ATOM 5797 N N . SER B 1 302 ? 6.589 17.544 28.259 1.00 12.21 290 SER B N 1
ATOM 5798 C CA . SER B 1 302 ? 5.590 16.552 28.705 1.00 12.11 290 SER B CA 1
ATOM 5799 C C . SER B 1 302 ? 4.345 16.663 27.849 1.00 13.17 290 SER B C 1
ATOM 5800 O O . SER B 1 302 ? 3.648 15.680 27.600 1.00 14.53 290 SER B O 1
ATOM 5803 N N . SER B 1 303 ? 4.046 17.851 27.353 1.00 12.60 291 SER B N 1
ATOM 5804 C CA . SER B 1 303 ? 2.876 18.096 26.513 1.00 14.04 291 SER B CA 1
ATOM 5805 C C . SER B 1 303 ? 3.052 17.618 25.097 1.00 16.49 291 SER B C 1
ATOM 5806 O O . SER B 1 303 ? 2.091 17.681 24.334 1.00 21.03 291 SER B O 1
ATOM 5809 N N . LEU B 1 304 ? 4.227 17.091 24.728 1.00 13.90 292 LEU B N 1
ATOM 5810 C CA . LEU B 1 304 ? 4.434 16.524 23.406 1.00 13.39 292 LEU B CA 1
ATOM 5811 C C . LEU B 1 304 ? 4.368 14.990 23.563 1.00 13.58 292 LEU B C 1
ATOM 5812 O O . LEU B 1 304 ? 5.265 14.282 23.131 1.00 14.10 292 LEU B O 1
ATOM 5817 N N . LYS B 1 305 ? 3.297 14.522 24.203 1.00 14.41 293 LYS B N 1
ATOM 5818 C CA . LYS B 1 305 ? 3.154 13.094 24.520 1.00 15.06 293 LYS B CA 1
ATOM 5819 C C . LYS B 1 305 ? 3.192 12.200 23.311 1.00 14.19 293 LYS B C 1
ATOM 5820 O O . LYS B 1 305 ? 3.907 11.191 23.324 1.00 14.34 293 LYS B O 1
ATOM 5826 N N . ASP B 1 306 ? 2.492 12.532 22.258 1.00 15.63 294 ASP B N 1
ATOM 5827 C CA . ASP B 1 306 ? 2.507 11.653 21.089 1.00 17.40 294 ASP B CA 1
ATOM 5828 C C . ASP B 1 306 ? 3.912 11.579 20.512 1.00 15.98 294 ASP B C 1
ATOM 5829 O O . ASP B 1 306 ? 4.395 10.516 20.127 1.00 15.31 294 ASP B O 1
ATOM 5834 N N . GLN B 1 307 ? 4.625 12.702 20.475 1.00 14.64 295 GLN B N 1
ATOM 5835 C CA . GLN B 1 307 ? 5.991 12.649 19.946 1.00 13.83 295 GLN B CA 1
ATOM 5836 C C . GLN B 1 307 ? 6.881 11.794 20.855 1.00 13.70 295 GLN B C 1
ATOM 5837 O O . GLN B 1 307 ? 7.745 11.075 20.361 1.00 14.04 295 GLN B O 1
ATOM 5843 N N . ARG B 1 308 ? 6.713 11.881 22.178 1.00 13.07 296 ARG B N 1
ATOM 5844 C CA . ARG B 1 308 ? 7.578 11.118 23.078 1.00 14.13 296 ARG B CA 1
ATOM 5845 C C . ARG B 1 308 ? 7.294 9.628 22.905 1.00 14.07 296 ARG B C 1
ATOM 5846 O O . ARG B 1 308 ? 8.216 8.824 22.985 1.00 14.32 296 ARG B O 1
ATOM 5854 N N . VAL B 1 309 ? 6.023 9.279 22.771 1.00 14.18 297 VAL B N 1
ATOM 5855 C CA . VAL B 1 309 ? 5.676 7.844 22.609 1.00 14.60 297 VAL B CA 1
ATOM 5856 C C . VAL B 1 309 ? 6.333 7.353 21.327 1.00 14.93 297 VAL B C 1
ATOM 5857 O O . VAL B 1 309 ? 6.940 6.270 21.311 1.00 14.91 297 VAL B O 1
ATOM 5861 N N . ALA B 1 310 ? 6.238 8.109 20.251 1.00 12.91 298 ALA B N 1
ATOM 5862 C CA . ALA B 1 310 ? 6.879 7.683 19.007 1.00 13.31 298 ALA B CA 1
ATOM 5863 C C . ALA B 1 310 ? 8.371 7.593 19.153 1.00 14.41 298 ALA B C 1
ATOM 5864 O O . ALA B 1 310 ? 9.028 6.639 18.724 1.00 14.54 298 ALA B O 1
ATOM 5866 N N . ALA B 1 311 ? 8.977 8.595 19.760 1.00 12.74 299 ALA B N 1
ATOM 5867 C CA . ALA B 1 311 ? 10.431 8.576 19.891 1.00 13.08 299 ALA B CA 1
ATOM 5868 C C . ALA B 1 311 ? 10.918 7.442 20.824 1.00 13.52 299 ALA B C 1
ATOM 5869 O O . ALA B 1 311 ? 11.995 6.925 20.594 1.00 14.03 299 ALA B O 1
ATOM 5871 N N . SER B 1 312 ? 10.124 7.110 21.862 1.00 12.83 300 SER B N 1
ATOM 5872 C CA . SER B 1 312 ? 10.533 6.050 22.787 1.00 13.91 300 SER B CA 1
ATOM 5873 C C . SER B 1 312 ? 10.680 4.729 22.026 1.00 14.35 300 SER B C 1
ATOM 5874 O O . SER B 1 312 ? 11.401 3.848 22.512 1.00 14.66 300 SER B O 1
ATOM 5877 N N . LYS B 1 313 ? 10.059 4.618 20.850 1.00 13.54 301 LYS B N 1
ATOM 5878 C CA . LYS B 1 313 ? 10.119 3.337 20.096 1.00 13.58 301 LYS B CA 1
ATOM 5879 C C . LYS B 1 313 ? 11.276 3.302 19.128 1.00 14.64 301 LYS B C 1
ATOM 5880 O O . LYS B 1 313 ? 11.608 2.235 18.557 1.00 14.38 301 LYS B O 1
ATOM 5886 N N . VAL B 1 314 ? 11.972 4.423 18.928 1.00 12.97 302 VAL B N 1
ATOM 5887 C CA . VAL B 1 314 ? 13.068 4.431 17.971 1.00 14.02 302 VAL B CA 1
ATOM 5888 C C . VAL B 1 314 ? 14.437 4.885 18.493 1.00 14.84 302 VAL B C 1
ATOM 5889 O O . VAL B 1 314 ? 15.468 4.576 17.879 1.00 14.25 302 VAL B O 1
ATOM 5893 N N . LEU B 1 315 ? 14.429 5.669 19.575 1.00 15.11 303 LEU B N 1
ATOM 5894 C CA . LEU B 1 315 ? 15.691 6.188 20.129 1.00 14.97 303 LEU B CA 1
ATOM 5895 C C . LEU B 1 315 ? 16.200 5.275 21.217 1.00 15.24 303 LEU B C 1
ATOM 5896 O O . LEU B 1 315 ? 15.453 4.863 22.108 1.00 17.29 303 LEU B O 1
ATOM 5901 N N . SER B 1 316 ? 17.489 5.036 21.211 1.00 16.08 304 SER B N 1
ATOM 5902 C CA . SER B 1 316 ? 18.066 4.113 22.181 1.00 16.64 304 SER B CA 1
ATOM 5903 C C . SER B 1 316 ? 18.549 4.775 23.466 1.00 17.65 304 SER B C 1
ATOM 5904 O O . SER B 1 316 ? 18.739 5.988 23.499 1.00 16.37 304 SER B O 1
ATOM 5907 N N . GLY B 1 317 ? 18.746 3.973 24.504 1.00 17.26 305 GLY B N 1
ATOM 5908 C CA . GLY B 1 317 ? 19.231 4.551 25.734 1.00 18.47 305 GLY B CA 1
ATOM 5909 C C . GLY B 1 317 ? 19.686 3.498 26.696 1.00 19.76 305 GLY B C 1
ATOM 5910 O O . GLY B 1 317 ? 19.407 2.304 26.493 1.00 21.25 305 GLY B O 1
ATOM 5911 N N . PRO B 1 318 ? 20.372 3.890 27.778 1.00 19.27 306 PRO B N 1
ATOM 5912 C CA . PRO B 1 318 ? 20.857 2.905 28.759 1.00 19.09 306 PRO B CA 1
ATOM 5913 C C . PRO B 1 318 ? 19.794 2.478 29.762 1.00 21.65 306 PRO B C 1
ATOM 5914 O O . PRO B 1 318 ? 18.679 3.013 29.780 1.00 22.22 306 PRO B O 1
ATOM 5918 N N . GLN B 1 319 ? 20.158 1.510 30.609 1.00 23.79 307 GLN B N 1
ATOM 5919 C CA . GLN B 1 319 ? 19.228 1.130 31.678 1.00 25.00 307 GLN B CA 1
ATOM 5920 C C . GLN B 1 319 ? 19.795 1.743 32.951 1.00 22.44 307 GLN B C 1
ATOM 5921 O O . GLN B 1 319 ? 20.953 2.118 33.024 1.00 22.69 307 GLN B O 1
ATOM 5927 N N . ALA B 1 320 ? 18.955 1.837 33.970 1.00 22.41 308 ALA B N 1
ATOM 5928 C CA . ALA B 1 320 ? 19.404 2.390 35.256 1.00 20.31 308 ALA B CA 1
ATOM 5929 C C . ALA B 1 320 ? 20.593 1.612 35.817 1.00 21.89 308 ALA B C 1
ATOM 5930 O O . ALA B 1 320 ? 20.632 0.377 35.735 1.00 22.27 308 ALA B O 1
ATOM 5932 N N . GLN B 1 321 ? 21.546 2.320 36.392 1.00 19.26 309 GLN B N 1
ATOM 5933 C CA . GLN B 1 321 ? 22.744 1.719 36.890 1.00 20.28 309 GLN B CA 1
ATOM 5934 C C . GLN B 1 321 ? 22.532 1.262 38.315 1.00 21.10 309 GLN B C 1
ATOM 5935 O O . GLN B 1 321 ? 21.542 1.614 38.946 1.00 21.02 309 GLN B O 1
ATOM 5941 N N . PRO B 1 322 ? 23.455 0.444 38.834 1.00 21.77 310 PRO B N 1
ATOM 5942 C CA . PRO B 1 322 ? 23.297 -0.015 40.225 1.00 23.11 310 PRO B CA 1
ATOM 5943 C C . PRO B 1 322 ? 23.304 1.204 41.126 1.00 23.01 310 PRO B C 1
ATOM 5944 O O . PRO B 1 322 ? 24.201 2.035 41.031 1.00 24.11 310 PRO B O 1
ATOM 5948 N N . ALA B 1 323 ? 22.338 1.270 42.043 1.00 24.97 311 ALA B N 1
ATOM 5949 C CA . ALA B 1 323 ? 22.228 2.435 42.938 1.00 25.85 311 ALA B CA 1
ATOM 5950 C C . ALA B 1 323 ? 23.021 2.343 44.238 1.00 26.36 311 ALA B C 1
ATOM 5951 O O . ALA B 1 323 ? 23.210 3.345 44.921 1.00 26.43 311 ALA B O 1
ATOM 5953 N N . GLY B 1 324 ? 23.460 1.143 44.594 1.00 26.94 312 GLY B N 1
ATOM 5954 C CA . GLY B 1 324 ? 24.196 1.022 45.831 1.00 24.98 312 GLY B CA 1
ATOM 5955 C C . GLY B 1 324 ? 23.257 0.913 47.041 1.00 24.15 312 GLY B C 1
ATOM 5956 O O . GLY B 1 324 ? 22.067 0.596 46.920 1.00 25.41 312 GLY B O 1
ATOM 5957 N N . ASP B 1 325 ? 23.804 1.182 48.225 1.00 24.16 313 ASP B N 1
ATOM 5958 C CA . ASP B 1 325 ? 23.002 1.094 49.423 1.00 22.80 313 ASP B CA 1
ATOM 5959 C C . ASP B 1 325 ? 21.725 1.978 49.361 1.00 23.37 313 ASP B C 1
ATOM 5960 O O . ASP B 1 325 ? 21.818 3.193 49.081 1.00 23.25 313 ASP B O 1
ATOM 5965 N N . LYS B 1 326 ? 20.575 1.387 49.655 1.00 22.53 314 LYS B N 1
ATOM 5966 C CA . LYS B 1 326 ? 19.277 2.061 49.610 1.00 21.22 314 LYS B CA 1
ATOM 5967 C C . LYS B 1 326 ? 19.205 3.326 50.442 1.00 21.40 314 LYS B C 1
ATOM 5968 O O . LYS B 1 326 ? 18.853 4.392 49.931 1.00 18.94 314 LYS B O 1
ATOM 5974 N N . ALA B 1 327 ? 19.548 3.249 51.717 1.00 20.02 315 ALA B N 1
ATOM 5975 C CA . ALA B 1 327 ? 19.443 4.436 52.524 1.00 20.04 315 ALA B CA 1
ATOM 5976 C C . ALA B 1 327 ? 20.410 5.542 52.069 1.00 19.72 315 ALA B C 1
ATOM 5977 O O . ALA B 1 327 ? 20.054 6.742 52.132 1.00 19.55 315 ALA B O 1
ATOM 5979 N N . GLU B 1 328 ? 21.632 5.178 51.663 1.00 18.43 316 GLU B N 1
ATOM 5980 C CA . GLU B 1 328 ? 22.561 6.193 51.195 1.00 19.02 316 GLU B CA 1
ATOM 5981 C C . GLU B 1 328 ? 22.037 6.880 49.935 1.00 18.07 316 GLU B C 1
ATOM 5982 O O . GLU B 1 328 ? 22.167 8.086 49.816 1.00 16.48 316 GLU B O 1
ATOM 5988 N N . PHE B 1 329 ? 21.456 6.123 49.034 1.00 17.29 317 PHE B N 1
ATOM 5989 C CA . PHE B 1 329 ? 20.933 6.716 47.786 1.00 15.75 317 PHE B CA 1
ATOM 5990 C C . PHE B 1 329 ? 19.792 7.675 48.130 1.00 17.19 317 PHE B C 1
ATOM 5991 O O . PHE B 1 329 ? 19.729 8.783 47.556 1.00 15.12 317 PHE B O 1
ATOM 5999 N N . ILE B 1 330 ? 18.872 7.245 49.006 1.00 15.21 318 ILE B N 1
ATOM 6000 C CA . ILE B 1 330 ? 17.756 8.122 49.403 1.00 14.88 318 ILE B CA 1
ATOM 6001 C C . ILE B 1 330 ? 18.267 9.406 50.018 1.00 14.37 318 ILE B C 1
ATOM 6002 O O . ILE B 1 330 ? 17.733 10.497 49.673 1.00 15.33 318 ILE B O 1
ATOM 6007 N N . GLU B 1 331 ? 19.275 9.344 50.872 1.00 13.54 319 GLU B N 1
ATOM 6008 C CA . GLU B 1 331 ? 19.777 10.581 51.471 1.00 13.15 319 GLU B CA 1
ATOM 6009 C C . GLU B 1 331 ? 20.451 11.469 50.423 1.00 13.79 319 GLU B C 1
ATOM 6010 O O . GLU B 1 331 ? 20.333 12.709 50.532 1.00 14.05 319 GLU B O 1
ATOM 6016 N N . LYS B 1 332 ? 21.152 10.888 49.433 1.00 13.22 320 LYS B N 1
ATOM 6017 C CA . LYS B 1 332 ? 21.730 11.775 48.398 1.00 12.63 320 LYS B CA 1
ATOM 6018 C C . LYS B 1 332 ? 20.650 12.465 47.583 1.00 12.73 320 LYS B C 1
ATOM 6019 O O . LYS B 1 332 ? 20.793 13.675 47.263 1.00 13.46 320 LYS B O 1
ATOM 6025 N N . VAL B 1 333 ? 19.587 11.752 47.233 1.00 12.20 321 VAL B N 1
ATOM 6026 C CA . VAL B 1 333 ? 18.503 12.399 46.484 1.00 12.60 321 VAL B CA 1
ATOM 6027 C C . VAL B 1 333 ? 17.904 13.490 47.368 1.00 12.43 321 VAL B C 1
ATOM 6028 O O . VAL B 1 333 ? 17.577 14.605 46.906 1.00 12.60 321 VAL B O 1
ATOM 6032 N N . ARG B 1 334 ? 17.730 13.232 48.668 1.00 11.05 322 ARG B N 1
ATOM 6033 C CA . ARG B 1 334 ? 17.156 14.280 49.535 1.00 10.97 322 ARG B CA 1
ATOM 6034 C C . ARG B 1 334 ? 17.984 15.540 49.563 1.00 12.61 322 ARG B C 1
ATOM 6035 O O . ARG B 1 334 ? 17.433 16.677 49.485 1.00 11.32 322 ARG B O 1
ATOM 6043 N N . ARG B 1 335 ? 19.308 15.363 49.701 1.00 12.71 323 ARG B N 1
ATOM 6044 C CA . ARG B 1 335 ? 20.224 16.501 49.742 1.00 11.87 323 ARG B CA 1
ATOM 6045 C C . ARG B 1 335 ? 20.228 17.233 48.360 1.00 11.33 323 ARG B C 1
ATOM 6046 O O . ARG B 1 335 ? 20.209 18.494 48.323 1.00 12.44 323 ARG B O 1
ATOM 6054 N N . ALA B 1 336 ? 20.139 16.469 47.279 1.00 12.41 324 ALA B N 1
ATOM 6055 C CA . ALA B 1 336 ? 20.126 17.066 45.898 1.00 12.20 324 ALA B CA 1
ATOM 6056 C C . ALA B 1 336 ? 18.880 17.918 45.776 1.00 12.94 324 ALA B C 1
ATOM 6057 O O . ALA B 1 336 ? 18.942 19.064 45.283 1.00 12.89 324 ALA B O 1
ATOM 6059 N N . LEU B 1 337 ? 17.734 17.393 46.256 1.00 12.55 325 LEU B N 1
ATOM 6060 C CA . LEU B 1 337 ? 16.485 18.157 46.178 1.00 11.73 325 LEU B CA 1
ATOM 6061 C C . LEU B 1 337 ? 16.563 19.454 46.996 1.00 12.05 325 LEU B C 1
ATOM 6062 O O . LEU B 1 337 ? 16.168 20.530 46.540 1.00 12.16 325 LEU B O 1
ATOM 6067 N N . TYR B 1 338 ? 17.124 19.385 48.229 1.00 10.64 326 TYR B N 1
ATOM 6068 C CA . TYR B 1 338 ? 17.181 20.600 49.023 1.00 11.53 326 TYR B CA 1
ATOM 6069 C C . TYR B 1 338 ? 18.142 21.625 48.436 1.00 10.08 326 TYR B C 1
ATOM 6070 O O . TYR B 1 338 ? 17.812 22.818 48.423 1.00 10.41 326 TYR B O 1
ATOM 6079 N N . LEU B 1 339 ? 19.315 21.208 47.971 1.00 10.61 327 LEU B N 1
ATOM 6080 C CA . LEU B 1 339 ? 20.241 22.172 47.364 1.00 11.36 327 LEU B CA 1
ATOM 6081 C C . LEU B 1 339 ? 19.662 22.702 46.025 1.00 11.64 327 LEU B C 1
ATOM 6082 O O . LEU B 1 339 ? 19.861 23.845 45.685 1.00 12.20 327 LEU B O 1
ATOM 6087 N N . GLY B 1 340 ? 18.931 21.881 45.303 1.00 11.49 328 GLY B N 1
ATOM 6088 C CA . GLY B 1 340 ? 18.265 22.327 44.065 1.00 12.07 328 GLY B CA 1
ATOM 6089 C C . GLY B 1 340 ? 17.288 23.450 44.383 1.00 12.13 328 GLY B C 1
ATOM 6090 O O . GLY B 1 340 ? 17.215 24.468 43.652 1.00 11.97 328 GLY B O 1
ATOM 6091 N N . LYS B 1 341 ? 16.526 23.278 45.465 1.00 11.28 329 LYS B N 1
ATOM 6092 C CA . LYS B 1 341 ? 15.619 24.323 45.876 1.00 12.72 329 LYS B CA 1
ATOM 6093 C C . LYS B 1 341 ? 16.361 25.598 46.194 1.00 12.02 329 LYS B C 1
ATOM 6094 O O . LYS B 1 341 ? 15.976 26.709 45.791 1.00 12.04 329 LYS B O 1
ATOM 6100 N N . ILE B 1 342 ? 17.470 25.479 46.934 1.00 10.85 330 ILE B N 1
ATOM 6101 C CA . ILE B 1 342 ? 18.214 26.640 47.287 1.00 11.49 330 ILE B CA 1
ATOM 6102 C C . ILE B 1 342 ? 18.666 27.377 46.015 1.00 10.32 330 ILE B C 1
ATOM 6103 O O . ILE B 1 342 ? 18.560 28.606 45.931 1.00 11.78 330 ILE B O 1
ATOM 6108 N N . VAL B 1 343 ? 19.164 26.664 45.039 1.00 10.27 331 VAL B N 1
ATOM 6109 C CA . VAL B 1 343 ? 19.603 27.323 43.802 1.00 10.31 331 VAL B CA 1
ATOM 6110 C C . VAL B 1 343 ? 18.416 27.973 43.059 1.00 10.90 331 VAL B C 1
ATOM 6111 O O . VAL B 1 343 ? 18.512 29.138 42.600 1.00 11.77 331 VAL B O 1
ATOM 6115 N N . SER B 1 344 ? 17.284 27.291 43.040 1.00 10.18 332 SER B N 1
ATOM 6116 C CA . SER B 1 344 ? 16.137 27.888 42.354 1.00 11.16 332 SER B CA 1
ATOM 6117 C C . SER B 1 344 ? 15.699 29.200 42.987 1.00 12.24 332 SER B C 1
ATOM 6118 O O . SER B 1 344 ? 15.427 30.211 42.282 1.00 12.05 332 SER B O 1
ATOM 6121 N N . TYR B 1 345 ? 15.605 29.193 44.327 1.00 11.57 333 TYR B N 1
ATOM 6122 C CA . TYR B 1 345 ? 15.227 30.418 45.030 1.00 11.32 333 TYR B CA 1
ATOM 6123 C C . TYR B 1 345 ? 16.295 31.486 44.941 1.00 12.44 333 TYR B C 1
ATOM 6124 O O . TYR B 1 345 ? 15.949 32.704 44.895 1.00 11.22 333 TYR B O 1
ATOM 6133 N N . ALA B 1 346 ? 17.585 31.121 44.930 1.00 10.35 334 ALA B N 1
ATOM 6134 C CA . ALA B 1 346 ? 18.622 32.164 44.774 1.00 10.33 334 ALA B CA 1
ATOM 6135 C C . ALA B 1 346 ? 18.432 32.810 43.419 1.00 11.78 334 ALA B C 1
ATOM 6136 O O . ALA B 1 346 ? 18.509 34.083 43.311 1.00 11.05 334 ALA B O 1
ATOM 6138 N N . GLN B 1 347 ? 18.135 32.033 42.365 1.00 11.02 335 GLN B N 1
ATOM 6139 C CA . GLN B 1 347 ? 17.896 32.635 41.059 1.00 11.14 335 GLN B CA 1
ATOM 6140 C C . GLN B 1 347 ? 16.617 33.513 41.097 1.00 10.81 335 GLN B C 1
ATOM 6141 O O . GLN B 1 347 ? 16.642 34.620 40.580 1.00 11.24 335 GLN B O 1
ATOM 6147 N N . GLY B 1 348 ? 15.551 33.053 41.726 1.00 11.02 336 GLY B N 1
ATOM 6148 C CA . GLY B 1 348 ? 14.293 33.817 41.764 1.00 10.76 336 GLY B CA 1
ATOM 6149 C C . GLY B 1 348 ? 14.437 35.105 42.543 1.00 10.87 336 GLY B C 1
ATOM 6150 O O . GLY B 1 348 ? 13.933 36.122 42.083 1.00 11.35 336 GLY B O 1
ATOM 6151 N N . PHE B 1 349 ? 15.113 35.080 43.710 1.00 10.52 337 PHE B N 1
ATOM 6152 C CA . PHE B 1 349 ? 15.269 36.346 44.462 1.00 10.38 337 PHE B CA 1
ATOM 6153 C C . PHE B 1 349 ? 16.218 37.306 43.776 1.00 10.42 337 PHE B C 1
ATOM 6154 O O . PHE B 1 349 ? 15.978 38.532 43.834 1.00 11.71 337 PHE B O 1
ATOM 6162 N N . SER B 1 350 ? 17.201 36.804 43.031 1.00 11.13 338 SER B N 1
ATOM 6163 C CA . SER B 1 350 ? 18.066 37.695 42.244 1.00 11.60 338 SER B CA 1
ATOM 6164 C C . SER B 1 350 ? 17.220 38.351 41.144 1.00 11.79 338 SER B C 1
ATOM 6165 O O . SER B 1 350 ? 17.372 39.553 40.868 1.00 10.87 338 SER B O 1
ATOM 6168 N N . GLN B 1 351 ? 16.295 37.613 40.563 1.00 11.09 339 GLN B N 1
ATOM 6169 C CA . GLN B 1 351 ? 15.412 38.223 39.547 1.00 11.06 339 GLN B CA 1
ATOM 6170 C C . GLN B 1 351 ? 14.524 39.284 40.203 1.00 12.32 339 GLN B C 1
ATOM 6171 O O . GLN B 1 351 ? 14.313 40.344 39.591 1.00 11.96 339 GLN B O 1
ATOM 6177 N N . LEU B 1 352 ? 13.998 39.047 41.408 1.00 11.39 340 LEU B N 1
ATOM 6178 C CA . LEU B 1 352 ? 13.218 40.083 42.069 1.00 10.74 340 LEU B CA 1
ATOM 6179 C C . LEU B 1 352 ? 14.042 41.359 42.210 1.00 11.76 340 LEU B C 1
ATOM 6180 O O . LEU B 1 352 ? 13.500 42.427 42.024 1.00 11.39 340 LEU B O 1
ATOM 6185 N N . ARG B 1 353 ? 15.331 41.258 42.533 1.00 11.59 341 ARG B N 1
ATOM 6186 C CA . ARG B 1 353 ? 16.169 42.481 42.664 1.00 12.69 341 ARG B CA 1
ATOM 6187 C C . ARG B 1 353 ? 16.308 43.158 41.306 1.00 12.65 341 ARG B C 1
ATOM 6188 O O . ARG B 1 353 ? 16.189 44.393 41.190 1.00 13.09 341 ARG B O 1
ATOM 6196 N N . ALA B 1 354 ? 16.530 42.390 40.241 1.00 12.78 342 ALA B N 1
ATOM 6197 C CA . ALA B 1 354 ? 16.697 43.013 38.936 1.00 11.58 342 ALA B CA 1
ATOM 6198 C C . ALA B 1 354 ? 15.391 43.692 38.496 1.00 12.80 342 ALA B C 1
ATOM 6199 O O . ALA B 1 354 ? 15.415 44.766 37.903 1.00 12.67 342 ALA B O 1
ATOM 6201 N N . ALA B 1 355 ? 14.248 43.070 38.809 1.00 10.50 343 ALA B N 1
ATOM 6202 C CA . ALA B 1 355 ? 12.999 43.669 38.425 1.00 12.33 343 ALA B CA 1
ATOM 6203 C C . ALA B 1 355 ? 12.753 44.939 39.263 1.00 12.62 343 ALA B C 1
ATOM 6204 O O . ALA B 1 355 ? 12.269 45.950 38.729 1.00 12.50 343 ALA B O 1
ATOM 6206 N N . SER B 1 356 ? 13.109 44.885 40.543 1.00 12.07 344 SER B N 1
ATOM 6207 C CA . SER B 1 356 ? 12.886 46.040 41.408 1.00 12.62 344 SER B CA 1
ATOM 6208 C C . SER B 1 356 ? 13.666 47.232 40.840 1.00 12.92 344 SER B C 1
ATOM 6209 O O . SER B 1 356 ? 13.164 48.382 40.839 1.00 13.71 344 SER B O 1
ATOM 6212 N N . GLU B 1 357 ? 14.903 46.973 40.400 1.00 11.61 345 GLU B N 1
ATOM 6213 C CA . GLU B 1 357 ? 15.720 48.055 39.854 1.00 15.27 345 GLU B CA 1
ATOM 6214 C C . GLU B 1 357 ? 15.166 48.582 38.529 1.00 14.07 345 GLU B C 1
ATOM 6215 O O . GLU B 1 357 ? 15.109 49.813 38.312 1.00 16.77 345 GLU B O 1
ATOM 6221 N N . GLU B 1 358 ? 14.737 47.699 37.637 1.00 12.72 346 GLU B N 1
ATOM 6222 C CA . GLU B 1 358 ? 14.247 48.104 36.341 1.00 13.32 346 GLU B CA 1
ATOM 6223 C C . GLU B 1 358 ? 12.911 48.850 36.437 1.00 14.46 346 GLU B C 1
ATOM 6224 O O . GLU B 1 358 ? 12.695 49.881 35.740 1.00 15.36 346 GLU B O 1
ATOM 6230 N N . TYR B 1 359 ? 12.040 48.403 37.336 1.00 13.45 347 TYR B N 1
ATOM 6231 C CA . TYR B 1 359 ? 10.700 48.984 37.396 1.00 13.89 347 TYR B CA 1
ATOM 6232 C C . TYR B 1 359 ? 10.483 49.976 38.512 1.00 12.97 347 TYR B C 1
ATOM 6233 O O . TYR B 1 359 ? 9.352 50.430 38.712 1.00 15.51 347 TYR B O 1
ATOM 6242 N N . ASN B 1 360 ? 11.548 50.253 39.243 1.00 13.36 348 ASN B N 1
ATOM 6243 C CA . ASN B 1 360 ? 11.607 51.251 40.309 1.00 12.96 348 ASN B CA 1
ATOM 6244 C C . ASN B 1 360 ? 10.673 50.946 41.459 1.00 14.36 348 ASN B C 1
ATOM 6245 O O . ASN B 1 360 ? 9.879 51.775 41.860 1.00 17.45 348 ASN B O 1
ATOM 6250 N N . TRP B 1 361 ? 10.781 49.740 42.004 1.00 12.75 349 TRP B N 1
ATOM 6251 C CA . TRP B 1 361 ? 9.899 49.352 43.115 1.00 12.88 349 TRP B CA 1
ATOM 6252 C C . TRP B 1 361 ? 10.465 49.336 44.540 1.00 13.63 349 TRP B C 1
ATOM 6253 O O . TRP B 1 361 ? 9.701 49.246 45.482 1.00 14.06 349 TRP B O 1
ATOM 6264 N N . ASP B 1 362 ? 11.790 49.410 44.685 1.00 15.27 350 ASP B N 1
ATOM 6265 C CA . ASP B 1 362 ? 12.425 49.331 45.989 1.00 15.24 350 ASP B CA 1
ATOM 6266 C C . ASP B 1 362 ? 11.798 48.198 46.836 1.00 14.93 350 ASP B C 1
ATOM 6267 O O . ASP B 1 362 ? 11.351 48.380 47.993 1.00 15.89 350 ASP B O 1
ATOM 6272 N N . LEU B 1 363 ? 11.751 47.014 46.221 1.00 13.41 351 LEU B N 1
ATOM 6273 C CA . LEU B 1 363 ? 11.173 45.838 46.901 1.00 13.76 351 LEU B CA 1
ATOM 6274 C C . LEU B 1 363 ? 11.859 45.468 48.204 1.00 13.54 351 LEU B C 1
ATOM 6275 O O . LEU B 1 363 ? 13.103 45.666 48.370 1.00 14.26 351 LEU B O 1
ATOM 6280 N N . ASN B 1 364 ? 11.055 44.928 49.141 1.00 12.15 352 ASN B N 1
ATOM 6281 C CA . ASN B 1 364 ? 11.617 44.514 50.436 1.00 13.39 352 ASN B CA 1
ATOM 6282 C C . ASN B 1 364 ? 11.594 42.963 50.394 1.00 12.19 352 ASN B C 1
ATOM 6283 O O . ASN B 1 364 ? 10.573 42.310 50.607 1.00 13.63 352 ASN B O 1
ATOM 6288 N N . TYR B 1 365 ? 12.749 42.406 50.037 1.00 12.04 353 TYR B N 1
ATOM 6289 C CA . TYR B 1 365 ? 12.835 40.968 49.806 1.00 13.51 353 TYR B CA 1
ATOM 6290 C C . TYR B 1 365 ? 12.504 40.106 51.032 1.00 13.29 353 TYR B C 1
ATOM 6291 O O . TYR B 1 365 ? 11.900 39.038 50.871 1.00 13.43 353 TYR B O 1
ATOM 6300 N N . GLY B 1 366 ? 12.918 40.561 52.234 1.00 13.44 354 GLY B N 1
ATOM 6301 C CA . GLY B 1 366 ? 12.637 39.809 53.439 1.00 15.25 354 GLY B CA 1
ATOM 6302 C C . GLY B 1 366 ? 11.136 39.781 53.706 1.00 15.08 354 GLY B C 1
ATOM 6303 O O . GLY B 1 366 ? 10.614 38.742 54.129 1.00 14.02 354 GLY B O 1
ATOM 6304 N N . GLU B 1 367 ? 10.442 40.890 53.438 1.00 15.21 355 GLU B N 1
ATOM 6305 C CA . GLU B 1 367 ? 8.994 40.961 53.645 1.00 14.49 355 GLU B CA 1
ATOM 6306 C C . GLU B 1 367 ? 8.267 40.077 52.641 1.00 15.38 355 GLU B C 1
ATOM 6307 O O . GLU B 1 367 ? 7.247 39.464 52.977 1.00 14.67 355 GLU B O 1
ATOM 6313 N N . ILE B 1 368 ? 8.780 39.976 51.426 1.00 12.82 356 ILE B N 1
ATOM 6314 C CA . ILE B 1 368 ? 8.152 39.091 50.415 1.00 12.90 356 ILE B CA 1
ATOM 6315 C C . ILE B 1 368 ? 8.306 37.652 50.897 1.00 13.34 356 ILE B C 1
ATOM 6316 O O . ILE B 1 368 ? 7.343 36.904 50.931 1.00 13.74 356 ILE B O 1
ATOM 6321 N N . ALA B 1 369 ? 9.523 37.272 51.335 1.00 11.97 357 ALA B N 1
ATOM 6322 C CA . ALA B 1 369 ? 9.682 35.878 51.811 1.00 10.84 357 ALA B CA 1
ATOM 6323 C C . ALA B 1 369 ? 8.767 35.640 53.025 1.00 11.43 357 ALA B C 1
ATOM 6324 O O . ALA B 1 369 ? 8.215 34.551 53.184 1.00 11.54 357 ALA B O 1
ATOM 6326 N N . LYS B 1 370 ? 8.598 36.658 53.863 1.00 12.95 358 LYS B N 1
ATOM 6327 C CA . LYS B 1 370 ? 7.782 36.502 55.072 1.00 14.61 358 LYS B CA 1
ATOM 6328 C C . LYS B 1 370 ? 6.349 36.165 54.730 1.00 14.76 358 LYS B C 1
ATOM 6329 O O . LYS B 1 370 ? 5.721 35.322 55.426 1.00 14.99 358 LYS B O 1
ATOM 6335 N N . ILE B 1 371 ? 5.782 36.818 53.719 1.00 13.03 359 ILE B N 1
ATOM 6336 C CA . ILE B 1 371 ? 4.385 36.524 53.390 1.00 13.63 359 ILE B CA 1
ATOM 6337 C C . ILE B 1 371 ? 4.179 35.187 52.698 1.00 14.15 359 ILE B C 1
ATOM 6338 O O . ILE B 1 371 ? 3.055 34.725 52.531 1.00 14.40 359 ILE B O 1
ATOM 6343 N N . PHE B 1 372 ? 5.288 34.527 52.309 1.00 13.51 360 PHE B N 1
ATOM 6344 C CA . PHE B 1 372 ? 5.207 33.216 51.680 1.00 13.30 360 PHE B CA 1
ATOM 6345 C C . PHE B 1 372 ? 5.415 32.075 52.713 1.00 13.29 360 PHE B C 1
ATOM 6346 O O . PHE B 1 372 ? 5.449 30.897 52.332 1.00 14.01 360 PHE B O 1
ATOM 6354 N N . ARG B 1 373 ? 5.519 32.424 54.001 1.00 13.88 361 ARG B N 1
ATOM 6355 C CA . ARG B 1 373 ? 5.704 31.385 55.015 1.00 15.11 361 ARG B CA 1
ATOM 6356 C C . ARG B 1 373 ? 4.433 30.572 55.270 1.00 16.58 361 ARG B C 1
ATOM 6357 O O . ARG B 1 373 ? 4.520 29.441 55.761 1.00 18.40 361 ARG B O 1
ATOM 6365 N N . ALA B 1 374 ? 3.267 31.131 54.929 1.00 14.83 362 ALA B N 1
ATOM 6366 C CA . ALA B 1 374 ? 1.980 30.461 55.060 1.00 13.80 362 ALA B CA 1
ATOM 6367 C C . ALA B 1 374 ? 1.108 30.939 53.913 1.00 14.73 362 ALA B C 1
ATOM 6368 O O . ALA B 1 374 ? 1.530 31.808 53.141 1.00 16.16 362 ALA B O 1
ATOM 6370 N N . GLY B 1 375 ? -0.041 30.299 53.751 1.00 14.49 363 GLY B N 1
ATOM 6371 C CA . GLY B 1 375 ? -0.971 30.685 52.689 1.00 14.41 363 GLY B CA 1
ATOM 6372 C C . GLY B 1 375 ? -0.673 30.127 51.311 1.00 14.40 363 GLY B C 1
ATOM 6373 O O . GLY B 1 375 ? -1.387 29.266 50.809 1.00 16.86 363 GLY B O 1
ATOM 6374 N N . CYS B 1 376 ? 0.428 30.581 50.730 1.00 15.67 364 CYS B N 1
ATOM 6375 C CA . CYS B 1 376 ? 0.793 30.220 49.369 1.00 13.54 364 CYS B CA 1
ATOM 6376 C C . CYS B 1 376 ? 1.168 28.786 49.127 1.00 14.17 364 CYS B C 1
ATOM 6377 O O . CYS B 1 376 ? 1.382 28.022 50.064 1.00 14.12 364 CYS B O 1
ATOM 6380 N N . ILE B 1 377 ? 1.282 28.444 47.856 1.00 11.45 365 ILE B N 1
ATOM 6381 C CA . ILE B 1 377 ? 1.577 27.057 47.515 1.00 12.40 365 ILE B CA 1
ATOM 6382 C C . ILE B 1 377 ? 3.003 26.668 47.902 1.00 12.62 365 ILE B C 1
ATOM 6383 O O . ILE B 1 377 ? 3.257 25.505 48.243 1.00 12.50 365 ILE B O 1
ATOM 6388 N N . ILE B 1 378 ? 3.943 27.614 47.789 1.00 12.56 366 ILE B N 1
ATOM 6389 C CA . ILE B 1 378 ? 5.349 27.285 48.124 1.00 12.84 366 ILE B CA 1
ATOM 6390 C C . ILE B 1 378 ? 5.638 27.376 49.599 1.00 13.53 366 ILE B C 1
ATOM 6391 O O . ILE B 1 378 ? 6.805 27.205 50.005 1.00 13.29 366 ILE B O 1
ATOM 6396 N N . ARG B 1 379 ? 4.604 27.532 50.455 1.00 12.55 367 ARG B N 1
ATOM 6397 C CA . ARG B 1 379 ? 4.858 27.676 51.890 1.00 12.77 367 ARG B CA 1
ATOM 6398 C C . ARG B 1 379 ? 5.679 26.534 52.480 1.00 11.94 367 ARG B C 1
ATOM 6399 O O . ARG B 1 379 ? 5.489 25.356 52.114 1.00 12.99 367 ARG B O 1
ATOM 6407 N N . ALA B 1 380 ? 6.587 26.897 53.390 1.00 12.68 368 ALA B N 1
ATOM 6408 C CA . ALA B 1 380 ? 7.538 25.950 53.986 1.00 13.34 368 ALA B CA 1
ATOM 6409 C C . ALA B 1 380 ? 8.375 26.709 55.003 1.00 14.86 368 ALA B C 1
ATOM 6410 O O . ALA B 1 380 ? 8.557 27.940 54.893 1.00 14.90 368 ALA B O 1
ATOM 6412 N N . GLN B 1 381 ? 8.948 25.983 55.982 1.00 15.53 369 GLN B N 1
ATOM 6413 C CA . GLN B 1 381 ? 9.849 26.677 56.941 1.00 17.62 369 GLN B CA 1
ATOM 6414 C C . GLN B 1 381 ? 11.100 27.260 56.209 1.00 15.01 369 GLN B C 1
ATOM 6415 O O . GLN B 1 381 ? 11.742 28.207 56.691 1.00 17.82 369 GLN B O 1
ATOM 6421 N N . PHE B 1 382 ? 11.371 26.722 55.044 1.00 14.77 370 PHE B N 1
ATOM 6422 C CA . PHE B 1 382 ? 12.450 27.181 54.184 1.00 13.48 370 PHE B CA 1
ATOM 6423 C C . PHE B 1 382 ? 12.340 28.718 53.986 1.00 13.78 370 PHE B C 1
ATOM 6424 O O . PHE B 1 382 ? 13.373 29.423 53.914 1.00 12.76 370 PHE B O 1
ATOM 6432 N N . LEU B 1 383 ? 11.108 29.224 53.869 1.00 12.76 371 LEU B N 1
ATOM 6433 C CA . LEU B 1 383 ? 10.954 30.673 53.635 1.00 12.40 371 LEU B CA 1
ATOM 6434 C C . LEU B 1 383 ? 11.439 31.482 54.822 1.00 13.62 371 LEU B C 1
ATOM 6435 O O . LEU B 1 383 ? 11.832 32.630 54.652 1.00 14.32 371 LEU B O 1
ATOM 6440 N N . GLN B 1 384 ? 11.449 30.913 56.051 1.00 13.19 372 GLN B N 1
ATOM 6441 C CA . GLN B 1 384 ? 12.021 31.629 57.160 1.00 13.97 372 GLN B CA 1
ATOM 6442 C C . GLN B 1 384 ? 13.571 31.756 57.006 1.00 14.18 372 GLN B C 1
ATOM 6443 O O . GLN B 1 384 ? 14.136 32.757 57.421 1.00 14.87 372 GLN B O 1
ATOM 6449 N N . LYS B 1 385 ? 14.210 30.750 56.417 1.00 13.90 373 LYS B N 1
ATOM 6450 C CA . LYS B 1 385 ? 15.667 30.838 56.183 1.00 14.51 373 LYS B CA 1
ATOM 6451 C C . LYS B 1 385 ? 15.985 32.034 55.249 1.00 13.88 373 LYS B C 1
ATOM 6452 O O . LYS B 1 385 ? 16.943 32.778 55.427 1.00 14.46 373 LYS B O 1
ATOM 6458 N N . ILE B 1 386 ? 15.124 32.249 54.237 1.00 12.85 374 ILE B N 1
ATOM 6459 C CA . ILE B 1 386 ? 15.340 33.365 53.351 1.00 13.79 374 ILE B CA 1
ATOM 6460 C C . ILE B 1 386 ? 15.023 34.651 54.049 1.00 13.78 374 ILE B C 1
ATOM 6461 O O . ILE B 1 386 ? 15.766 35.617 53.922 1.00 14.58 374 ILE B O 1
ATOM 6466 N N . THR B 1 387 ? 13.881 34.715 54.769 1.00 14.30 375 THR B N 1
ATOM 6467 C CA . THR B 1 387 ? 13.541 35.906 55.524 1.00 15.24 375 THR B CA 1
ATOM 6468 C C . THR B 1 387 ? 14.713 36.342 56.433 1.00 16.23 375 THR B C 1
ATOM 6469 O O . THR B 1 387 ? 15.071 37.505 56.500 1.00 16.79 375 THR B O 1
ATOM 6473 N N . ASP B 1 388 ? 15.298 35.392 57.157 1.00 15.81 376 ASP B N 1
ATOM 6474 C CA . ASP B 1 388 ? 16.392 35.727 58.068 1.00 16.74 376 ASP B CA 1
ATOM 6475 C C . ASP B 1 388 ? 17.655 36.181 57.349 1.00 16.34 376 ASP B C 1
ATOM 6476 O O . ASP B 1 388 ? 18.282 37.136 57.804 1.00 17.30 376 ASP B O 1
ATOM 6481 N N . ALA B 1 389 ? 18.001 35.589 56.213 1.00 15.11 377 ALA B N 1
ATOM 6482 C CA . ALA B 1 389 ? 19.187 36.042 55.473 1.00 15.36 377 ALA B CA 1
ATOM 6483 C C . ALA B 1 389 ? 18.958 37.472 54.959 1.00 16.94 377 ALA B C 1
ATOM 6484 O O . ALA B 1 389 ? 19.856 38.296 54.984 1.00 17.21 377 ALA B O 1
ATOM 6486 N N . CYS B 1 390 ? 17.740 37.768 54.502 1.00 16.54 378 CYS B N 1
ATOM 6487 C CA . CYS B 1 390 ? 17.482 39.128 54.018 1.00 19.38 378 CYS B CA 1
ATOM 6488 C C . CYS B 1 390 ? 17.452 40.142 55.170 1.00 21.81 378 CYS B C 1
ATOM 6489 O O . CYS B 1 390 ? 17.868 41.300 55.010 1.00 22.91 378 CYS B O 1
ATOM 6492 N N . ALA B 1 391 ? 16.926 39.732 56.322 1.00 21.71 379 ALA B N 1
ATOM 6493 C CA . ALA B 1 391 ? 16.898 40.622 57.490 1.00 24.46 379 ALA B CA 1
ATOM 6494 C C . ALA B 1 391 ? 18.311 40.982 57.839 1.00 25.33 379 ALA B C 1
ATOM 6495 O O . ALA B 1 391 ? 18.605 42.138 58.091 1.00 27.64 379 ALA B O 1
ATOM 6497 N N . GLU B 1 392 ? 19.224 40.024 57.818 1.00 24.45 380 GLU B N 1
ATOM 6498 C CA . GLU B 1 392 ? 20.582 40.338 58.168 1.00 26.61 380 GLU B CA 1
ATOM 6499 C C . GLU B 1 392 ? 21.276 41.186 57.136 1.00 25.28 380 GLU B C 1
ATOM 6500 O O . GLU B 1 392 ? 22.132 41.985 57.468 1.00 26.92 380 GLU B O 1
ATOM 6506 N N . ASN B 1 393 ? 20.897 41.048 55.867 1.00 23.49 381 ASN B N 1
ATOM 6507 C CA . ASN B 1 393 ? 21.581 41.813 54.803 1.00 21.35 381 ASN B CA 1
ATOM 6508 C C . ASN B 1 393 ? 20.510 42.131 53.756 1.00 20.97 381 ASN B C 1
ATOM 6509 O O . ASN B 1 393 ? 20.338 41.391 52.790 1.00 20.51 381 ASN B O 1
ATOM 6514 N N . PRO B 1 394 ? 19.761 43.211 53.939 1.00 20.85 382 PRO B N 1
ATOM 6515 C CA . PRO B 1 394 ? 18.693 43.559 52.994 1.00 21.64 382 PRO B CA 1
ATOM 6516 C C . PRO B 1 394 ? 19.027 43.673 51.527 1.00 22.56 382 PRO B C 1
ATOM 6517 O O . PRO B 1 394 ? 18.136 43.475 50.684 1.00 26.46 382 PRO B O 1
ATOM 6521 N N . GLN B 1 395 ? 20.267 43.965 51.198 1.00 22.36 383 GLN B N 1
ATOM 6522 C CA . GLN B 1 395 ? 20.565 44.072 49.764 1.00 23.63 383 GLN B CA 1
ATOM 6523 C C . GLN B 1 395 ? 21.542 42.994 49.309 1.00 22.85 383 GLN B C 1
ATOM 6524 O O . GLN B 1 395 ? 22.337 43.165 48.365 1.00 22.56 383 GLN B O 1
ATOM 6530 N N . ILE B 1 396 ? 21.475 41.861 49.995 1.00 19.30 384 ILE B N 1
ATOM 6531 C CA . ILE B 1 396 ? 22.284 40.707 49.602 1.00 18.41 384 ILE B CA 1
ATOM 6532 C C . ILE B 1 396 ? 22.084 40.450 48.120 1.00 16.17 384 ILE B C 1
ATOM 6533 O O . ILE B 1 396 ? 20.960 40.423 47.635 1.00 17.25 384 ILE B O 1
ATOM 6538 N N . ALA B 1 397 ? 23.171 40.189 47.400 1.00 14.71 385 ALA B N 1
ATOM 6539 C CA . ALA B 1 397 ? 23.012 40.018 45.944 1.00 14.46 385 ALA B CA 1
ATOM 6540 C C . ALA B 1 397 ? 22.484 38.664 45.538 1.00 13.91 385 ALA B C 1
ATOM 6541 O O . ALA B 1 397 ? 21.743 38.554 44.519 1.00 15.80 385 ALA B O 1
ATOM 6543 N N . ASN B 1 398 ? 22.828 37.657 46.305 1.00 13.99 386 ASN B N 1
ATOM 6544 C CA . ASN B 1 398 ? 22.409 36.287 45.942 1.00 12.36 386 ASN B CA 1
ATOM 6545 C C . ASN B 1 398 ? 22.375 35.476 47.224 1.00 12.48 386 ASN B C 1
ATOM 6546 O O . ASN B 1 398 ? 23.333 35.503 48.011 1.00 12.76 386 ASN B O 1
ATOM 6551 N N . LEU B 1 399 ? 21.274 34.765 47.448 1.00 12.27 387 LEU B N 1
ATOM 6552 C CA . LEU B 1 399 ? 21.114 33.961 48.695 1.00 13.25 387 LEU B CA 1
ATOM 6553 C C . LEU B 1 399 ? 22.234 32.938 48.926 1.00 13.19 387 LEU B C 1
ATOM 6554 O O . LEU B 1 399 ? 22.504 32.584 50.099 1.00 13.37 387 LEU B O 1
ATOM 6559 N N . LEU B 1 400 ? 22.934 32.502 47.856 1.00 12.05 388 LEU B N 1
ATOM 6560 C CA . LEU B 1 400 ? 23.998 31.500 48.039 1.00 13.05 388 LEU B CA 1
ATOM 6561 C C . LEU B 1 400 ? 25.110 32.082 48.914 1.00 13.19 388 LEU B C 1
ATOM 6562 O O . LEU B 1 400 ? 25.849 31.313 49.544 1.00 14.89 388 LEU B O 1
ATOM 6567 N N . LEU B 1 401 ? 25.228 33.383 48.968 1.00 12.96 389 LEU B N 1
ATOM 6568 C CA . LEU B 1 401 ? 26.294 33.997 49.785 1.00 14.13 389 LEU B CA 1
ATOM 6569 C C . LEU B 1 401 ? 25.954 34.060 51.250 1.00 14.37 389 LEU B C 1
ATOM 6570 O O . LEU B 1 401 ? 26.882 34.283 52.061 1.00 16.82 389 LEU B O 1
ATOM 6575 N N . ALA B 1 402 ? 24.703 33.875 51.639 1.00 12.58 390 ALA B N 1
ATOM 6576 C CA . ALA B 1 402 ? 24.324 33.981 53.045 1.00 14.37 390 ALA B CA 1
ATOM 6577 C C . ALA B 1 402 ? 24.880 32.740 53.750 1.00 14.39 390 ALA B C 1
ATOM 6578 O O . ALA B 1 402 ? 24.802 31.672 53.216 1.00 15.03 390 ALA B O 1
ATOM 6580 N N . PRO B 1 403 ? 25.453 32.895 54.959 1.00 14.81 391 PRO B N 1
ATOM 6581 C CA . PRO B 1 403 ? 26.017 31.737 55.658 1.00 14.94 391 PRO B CA 1
ATOM 6582 C C . PRO B 1 403 ? 25.211 30.462 55.716 1.00 12.95 391 PRO B C 1
ATOM 6583 O O . PRO B 1 403 ? 25.760 29.354 55.515 1.00 14.75 391 PRO B O 1
ATOM 6587 N N . TYR B 1 404 ? 23.913 30.581 55.996 1.00 12.92 392 TYR B N 1
ATOM 6588 C CA . TYR B 1 404 ? 23.151 29.329 56.064 1.00 12.38 392 TYR B CA 1
ATOM 6589 C C . TYR B 1 404 ? 23.197 28.572 54.734 1.00 13.10 392 TYR B C 1
ATOM 6590 O O . TYR B 1 404 ? 23.408 27.338 54.679 1.00 11.83 392 TYR B O 1
ATOM 6599 N N . PHE B 1 405 ? 22.915 29.286 53.639 1.00 13.62 393 PHE B N 1
ATOM 6600 C CA . PHE B 1 405 ? 22.855 28.683 52.322 1.00 14.45 393 PHE B CA 1
ATOM 6601 C C . PHE B 1 405 ? 24.190 28.241 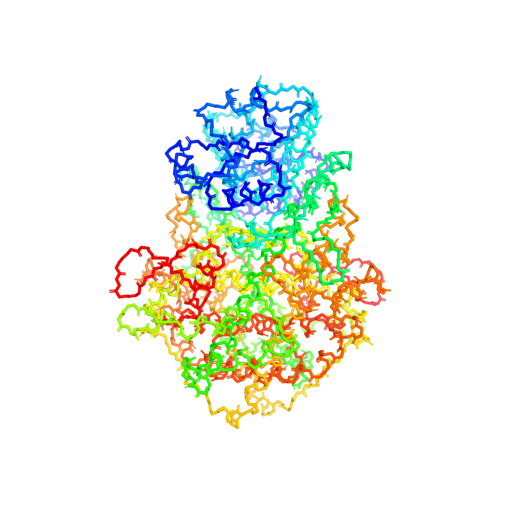51.810 1.00 13.14 393 PHE B C 1
ATOM 6602 O O . PHE B 1 405 ? 24.327 27.148 51.260 1.00 12.00 393 PHE B O 1
ATOM 6610 N N . LYS B 1 406 ? 25.204 29.057 52.067 1.00 13.41 394 LYS B N 1
ATOM 6611 C CA . LYS B 1 406 ? 26.562 28.721 51.659 1.00 12.42 394 LYS B CA 1
ATOM 6612 C C . LYS B 1 406 ? 26.986 27.384 52.310 1.00 12.98 394 LYS B C 1
ATOM 6613 O O . LYS B 1 406 ? 27.569 26.526 51.659 1.00 13.13 394 LYS B O 1
ATOM 6619 N N . GLN B 1 407 ? 26.699 27.223 53.605 1.00 12.60 395 GLN B N 1
ATOM 6620 C CA . GLN B 1 407 ? 27.100 26.002 54.298 1.00 14.22 395 GLN B CA 1
ATOM 6621 C C . GLN B 1 407 ? 26.308 24.814 53.861 1.00 12.38 395 GLN B C 1
ATOM 6622 O O . GLN B 1 407 ? 26.860 23.707 53.806 1.00 13.45 395 GLN B O 1
ATOM 6628 N N . ILE B 1 408 ? 25.010 24.979 53.531 1.00 12.61 396 ILE B N 1
ATOM 6629 C CA . ILE B 1 408 ? 24.277 23.814 52.984 1.00 13.20 396 ILE B CA 1
ATOM 6630 C C . ILE B 1 408 ? 24.925 23.431 51.650 1.00 13.30 396 ILE B C 1
ATOM 6631 O O . ILE B 1 408 ? 25.074 22.260 51.366 1.00 12.71 396 ILE B O 1
ATOM 6636 N N . ALA B 1 409 ? 25.293 24.392 50.814 1.00 13.24 397 ALA B N 1
ATOM 6637 C CA . ALA B 1 409 ? 25.941 24.046 49.570 1.00 13.95 397 ALA B CA 1
ATOM 6638 C C . ALA B 1 409 ? 27.260 23.338 49.793 1.00 13.94 397 ALA B C 1
ATOM 6639 O O . ALA B 1 409 ? 27.578 22.365 49.094 1.00 15.46 397 ALA B O 1
ATOM 6641 N N . ASP B 1 410 ? 28.013 23.774 50.797 1.00 13.80 398 ASP B N 1
ATOM 6642 C CA . ASP B 1 410 ? 29.269 23.052 51.111 1.00 14.23 398 ASP B CA 1
ATOM 6643 C C . ASP B 1 410 ? 28.965 21.600 51.476 1.00 15.01 398 ASP B C 1
ATOM 6644 O O . ASP B 1 410 ? 29.677 20.659 51.006 1.00 17.52 398 ASP B O 1
ATOM 6649 N N . ASP B 1 411 ? 27.946 21.393 52.321 1.00 12.77 399 ASP B N 1
ATOM 6650 C CA . ASP B 1 411 ? 27.640 20.044 52.816 1.00 13.77 399 ASP B CA 1
ATOM 6651 C C . ASP B 1 411 ? 26.965 19.128 51.815 1.00 12.51 399 ASP B C 1
ATOM 6652 O O . ASP B 1 411 ? 27.210 17.906 51.793 1.00 14.52 399 ASP B O 1
ATOM 6657 N N . TYR B 1 412 ? 26.129 19.690 50.954 1.00 11.30 400 TYR B N 1
ATOM 6658 C CA . TYR B 1 412 ? 25.277 18.885 50.080 1.00 11.52 400 TYR B CA 1
ATOM 6659 C C . TYR B 1 412 ? 25.649 18.832 48.610 1.00 11.19 400 TYR B C 1
ATOM 6660 O O . TYR B 1 412 ? 25.086 18.069 47.851 1.00 11.72 400 TYR B O 1
ATOM 6669 N N . GLN B 1 413 ? 26.623 19.654 48.206 1.00 11.36 401 GLN B N 1
ATOM 6670 C CA . GLN B 1 413 ? 26.933 19.643 46.779 1.00 11.37 401 GLN B CA 1
ATOM 6671 C C . GLN B 1 413 ? 27.475 18.329 46.261 1.00 11.84 401 GLN B C 1
ATOM 6672 O O . GLN B 1 413 ? 27.195 17.977 45.106 1.00 12.32 401 GLN B O 1
ATOM 6678 N N . GLN B 1 414 ? 28.192 17.557 47.086 1.00 12.62 402 GLN B N 1
ATOM 6679 C CA . GLN B 1 414 ? 28.706 16.296 46.569 1.00 12.73 402 GLN B CA 1
ATOM 6680 C C . GLN B 1 414 ? 27.569 15.302 46.309 1.00 13.27 402 GLN B C 1
ATOM 6681 O O . GLN B 1 414 ? 27.606 14.557 45.318 1.00 12.82 402 GLN B O 1
ATOM 6687 N N . ALA B 1 415 ? 26.534 15.312 47.174 1.00 12.22 403 ALA B N 1
ATOM 6688 C CA . ALA B 1 415 ? 25.378 14.444 46.941 1.00 12.42 403 ALA B CA 1
ATOM 6689 C C . ALA B 1 415 ? 24.702 14.835 45.623 1.00 12.43 403 ALA B C 1
ATOM 6690 O O . ALA B 1 415 ? 24.301 14.007 44.830 1.00 12.92 403 ALA B O 1
ATOM 6692 N N . LEU B 1 416 ? 24.557 16.148 45.416 1.00 11.27 404 LEU B N 1
ATOM 6693 C CA . LEU B 1 416 ? 23.922 16.642 44.173 1.00 11.42 404 LEU B CA 1
ATOM 6694 C C . LEU B 1 416 ? 24.732 16.209 42.965 1.00 11.43 404 LEU B C 1
ATOM 6695 O O . LEU B 1 416 ? 24.160 15.744 41.981 1.00 12.25 404 LEU B O 1
ATOM 6700 N N . ARG B 1 417 ? 26.047 16.356 43.031 1.00 11.21 405 ARG B N 1
ATOM 6701 C CA . ARG B 1 417 ? 26.899 15.925 41.895 1.00 10.53 405 ARG B CA 1
ATOM 6702 C C . ARG B 1 417 ? 26.781 14.403 41.654 1.00 12.82 405 ARG B C 1
ATOM 6703 O O . ARG B 1 417 ? 26.736 13.938 40.516 1.00 13.20 405 ARG B O 1
ATOM 6711 N N . ASP B 1 418 ? 26.763 13.646 42.740 1.00 12.04 406 ASP B N 1
ATOM 6712 C CA . ASP B 1 418 ? 26.621 12.176 42.623 1.00 12.56 406 ASP B CA 1
ATOM 6713 C C . ASP B 1 418 ? 25.291 11.772 41.985 1.00 12.27 406 ASP B C 1
ATOM 6714 O O . ASP B 1 418 ? 25.223 10.835 41.180 1.00 13.20 406 ASP B O 1
ATOM 6719 N N . VAL B 1 419 ? 24.200 12.438 42.418 1.00 13.59 407 VAL B N 1
ATOM 6720 C CA . VAL B 1 419 ? 22.887 12.182 41.872 1.00 13.03 407 VAL B CA 1
ATOM 6721 C C . VAL B 1 419 ? 22.810 12.548 40.393 1.00 12.81 407 VAL B C 1
ATOM 6722 O O . VAL B 1 419 ? 22.259 11.790 39.609 1.00 13.22 407 VAL B O 1
ATOM 6726 N N . VAL B 1 420 ? 23.369 13.699 40.019 1.00 11.81 408 VAL B N 1
ATOM 6727 C CA . VAL B 1 420 ? 23.326 14.049 38.602 1.00 12.33 408 VAL B CA 1
ATOM 6728 C C . VAL B 1 420 ? 24.153 13.053 37.761 1.00 12.41 408 VAL B C 1
ATOM 6729 O O . VAL B 1 420 ? 23.688 12.625 36.687 1.00 13.78 408 VAL B O 1
ATOM 6733 N N . ALA B 1 421 ? 25.344 12.680 38.250 1.00 11.83 409 ALA B N 1
ATOM 6734 C CA . ALA B 1 421 ? 26.178 11.717 37.478 1.00 13.38 409 ALA B CA 1
ATOM 6735 C C . ALA B 1 421 ? 25.414 10.382 37.363 1.00 13.04 409 ALA B C 1
ATOM 6736 O O . ALA B 1 421 ? 25.411 9.756 36.287 1.00 13.70 409 ALA B O 1
ATOM 6738 N N . TYR B 1 422 ? 24.802 9.924 38.465 1.00 12.59 410 TYR B N 1
ATOM 6739 C CA . TYR B 1 422 ? 24.053 8.679 38.402 1.00 12.27 410 TYR B CA 1
ATOM 6740 C C . TYR B 1 422 ? 22.905 8.785 37.416 1.00 12.37 410 TYR B C 1
ATOM 6741 O O . TYR B 1 422 ? 22.682 7.874 36.602 1.00 14.44 410 TYR B O 1
ATOM 6750 N N . ALA B 1 423 ? 22.151 9.894 37.469 1.00 11.39 411 ALA B N 1
ATOM 6751 C CA . ALA B 1 423 ? 21.014 10.015 36.569 1.00 11.76 411 ALA B CA 1
ATOM 6752 C C . ALA B 1 423 ? 21.441 10.030 35.098 1.00 13.55 411 ALA B C 1
ATOM 6753 O O . ALA B 1 423 ? 20.811 9.359 34.256 1.00 11.78 411 ALA B O 1
ATOM 6755 N N . VAL B 1 424 ? 22.489 10.782 34.790 1.00 12.33 412 VAL B N 1
ATOM 6756 C CA . VAL B 1 424 ? 22.951 10.854 33.427 1.00 13.52 412 VAL B CA 1
ATOM 6757 C C . VAL B 1 424 ? 23.451 9.483 32.943 1.00 14.40 412 VAL B C 1
ATOM 6758 O O . VAL B 1 424 ? 23.170 9.099 31.794 1.00 14.71 412 VAL B O 1
ATOM 6762 N N . GLN B 1 425 ? 24.147 8.741 33.790 1.00 14.10 413 GLN B N 1
ATOM 6763 C CA . GLN B 1 425 ? 24.607 7.401 33.360 1.00 15.06 413 GLN B CA 1
ATOM 6764 C C . GLN B 1 425 ? 23.465 6.429 33.231 1.00 14.79 413 GLN B C 1
ATOM 6765 O O . GLN B 1 425 ? 23.555 5.445 32.463 1.00 17.21 413 GLN B O 1
ATOM 6771 N N . ASN B 1 426 ? 22.379 6.680 33.960 1.00 13.37 414 ASN B N 1
ATOM 6772 C CA . ASN B 1 426 ? 21.197 5.831 33.906 1.00 13.39 414 ASN B CA 1
ATOM 6773 C C . ASN B 1 426 ? 20.131 6.194 32.911 1.00 14.44 414 ASN B C 1
ATOM 6774 O O . ASN B 1 426 ? 19.134 5.480 32.822 1.00 16.23 414 ASN B O 1
ATOM 6779 N N . GLY B 1 427 ? 20.285 7.338 32.243 1.00 13.29 415 GLY B N 1
ATOM 6780 C CA . GLY B 1 427 ? 19.248 7.762 31.309 1.00 12.82 415 GLY B CA 1
ATOM 6781 C C . GLY B 1 427 ? 17.977 8.371 31.955 1.00 12.62 415 GLY B C 1
ATOM 6782 O O . GLY B 1 427 ? 16.931 8.470 31.279 1.00 13.68 415 GLY B O 1
ATOM 6783 N N . ILE B 1 428 ? 18.083 8.826 33.203 1.00 13.55 416 ILE B N 1
ATOM 6784 C CA . ILE B 1 428 ? 16.945 9.388 33.922 1.00 12.76 416 ILE B CA 1
ATOM 6785 C C . ILE B 1 428 ? 17.096 10.901 33.727 1.00 12.45 416 ILE B C 1
ATOM 6786 O O . ILE B 1 428 ? 18.080 11.474 34.162 1.00 13.38 416 ILE B O 1
ATOM 6791 N N . PRO B 1 429 ? 16.099 11.548 33.100 1.00 12.59 417 PRO B N 1
ATOM 6792 C CA . PRO B 1 429 ? 16.282 13.021 32.890 1.00 13.05 417 PRO B CA 1
ATOM 6793 C C . PRO B 1 429 ? 16.222 13.842 34.162 1.00 13.50 417 PRO B C 1
ATOM 6794 O O . PRO B 1 429 ? 15.308 13.678 34.980 1.00 13.52 417 PRO B O 1
ATOM 6798 N N . VAL B 1 430 ? 17.225 14.701 34.372 1.00 12.52 418 VAL B N 1
ATOM 6799 C CA . VAL B 1 430 ? 17.230 15.529 35.579 1.00 12.94 418 VAL B CA 1
ATOM 6800 C C . VAL B 1 430 ? 17.564 16.987 35.127 1.00 12.68 418 VAL B C 1
ATOM 6801 O O . VAL B 1 430 ? 18.605 17.568 35.464 1.00 13.48 418 VAL B O 1
ATOM 6805 N N . PRO B 1 431 ? 16.644 17.593 34.375 1.00 12.01 419 PRO B N 1
ATOM 6806 C CA . PRO B 1 431 ? 16.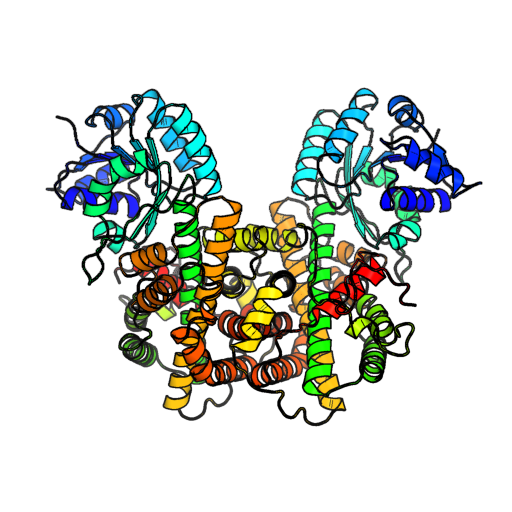955 18.969 33.904 1.00 11.45 419 PRO B CA 1
ATOM 6807 C C . PRO B 1 431 ? 17.228 20.025 34.983 1.00 12.69 419 PRO B C 1
ATOM 6808 O O . PRO B 1 431 ? 18.174 20.824 34.853 1.00 13.47 419 PRO B O 1
ATOM 6812 N N . THR B 1 432 ? 16.427 20.047 36.043 1.00 11.98 420 THR B N 1
ATOM 6813 C CA . THR B 1 432 ? 16.669 21.029 37.094 1.00 12.61 420 THR B CA 1
ATOM 6814 C C . THR B 1 432 ? 17.806 20.677 38.025 1.00 12.64 420 THR B C 1
ATOM 6815 O O . THR B 1 432 ? 18.511 21.562 38.422 1.00 12.59 420 THR B O 1
ATOM 6819 N N . PHE B 1 433 ? 18.024 19.392 38.346 1.00 11.29 421 PHE B N 1
ATOM 6820 C CA . PHE B 1 433 ? 19.197 19.103 39.209 1.00 11.70 421 PHE B CA 1
ATOM 6821 C C . PHE B 1 433 ? 20.475 19.427 38.411 1.00 10.52 421 PHE B C 1
ATOM 6822 O O . PHE B 1 433 ? 21.446 19.923 39.007 1.00 10.80 421 PHE B O 1
ATOM 6830 N N . SER B 1 434 ? 20.466 19.123 37.117 1.00 12.26 422 SER B N 1
ATOM 6831 C CA . SER B 1 434 ? 21.573 19.399 36.180 1.00 12.06 422 SER B CA 1
ATOM 6832 C C . SER B 1 434 ? 21.816 20.896 36.142 1.00 12.52 422 SER B C 1
ATOM 6833 O O . SER B 1 434 ? 22.989 21.342 36.215 1.00 12.37 422 SER B O 1
ATOM 6836 N N . ALA B 1 435 ? 20.743 21.635 35.931 1.00 12.39 423 ALA B N 1
ATOM 6837 C CA . ALA B 1 435 ? 20.868 23.087 35.871 1.00 12.47 423 ALA B CA 1
ATOM 6838 C C . ALA B 1 435 ? 21.394 23.632 37.167 1.00 13.16 423 ALA B C 1
ATOM 6839 O O . ALA B 1 435 ? 22.170 24.636 37.160 1.00 13.21 423 ALA B O 1
ATOM 6841 N N . ALA B 1 436 ? 20.983 23.039 38.292 1.00 10.77 424 ALA B N 1
ATOM 6842 C CA . ALA B 1 436 ? 21.462 23.585 39.556 1.00 10.86 424 ALA B CA 1
ATOM 6843 C C . ALA B 1 436 ? 22.978 23.453 39.668 1.00 12.55 424 ALA B C 1
ATOM 6844 O O . ALA B 1 436 ? 23.651 24.364 40.128 1.00 11.99 424 ALA B O 1
ATOM 6846 N N . VAL B 1 437 ? 23.539 22.313 39.287 1.00 11.29 425 VAL B N 1
ATOM 6847 C CA . VAL B 1 437 ? 25.009 22.156 39.335 1.00 11.96 425 VAL B CA 1
ATOM 6848 C C . VAL B 1 437 ? 25.694 23.146 38.370 1.00 10.98 425 VAL B C 1
ATOM 6849 O O . VAL B 1 437 ? 26.663 23.802 38.742 1.00 11.46 425 VAL B O 1
ATOM 6853 N N . ALA B 1 438 ? 25.148 23.256 37.146 1.00 11.38 426 ALA B N 1
ATOM 6854 C CA . ALA B 1 438 ? 25.805 24.148 36.181 1.00 11.22 426 ALA B CA 1
ATOM 6855 C C . ALA B 1 438 ? 25.738 25.580 36.656 1.00 12.67 426 ALA B C 1
ATOM 6856 O O . ALA B 1 438 ? 26.704 26.361 36.442 1.00 13.22 426 ALA B O 1
ATOM 6858 N N . TYR B 1 439 ? 24.643 25.990 37.306 1.00 11.95 427 TYR B N 1
ATOM 6859 C CA . TYR B 1 439 ? 24.589 27.356 37.774 1.00 10.78 427 TYR B CA 1
ATOM 6860 C C . TYR B 1 439 ? 25.559 27.570 38.935 1.00 12.84 427 TYR B C 1
ATOM 6861 O O . TYR B 1 439 ? 26.250 28.577 38.969 1.00 13.15 427 TYR B O 1
ATOM 6870 N N . TYR B 1 440 ? 25.577 26.648 39.889 1.00 10.04 428 TYR B N 1
ATOM 6871 C CA . TYR B 1 440 ? 26.455 26.819 41.071 1.00 10.96 428 TYR B CA 1
ATOM 6872 C C . TYR B 1 440 ? 27.910 26.928 40.574 1.00 12.12 428 TYR B C 1
ATOM 6873 O O . TYR B 1 440 ? 28.688 27.792 41.067 1.00 12.36 428 TYR B O 1
ATOM 6882 N N . ASP B 1 441 ? 28.275 26.081 39.622 1.00 10.82 429 ASP B N 1
ATOM 6883 C CA . ASP B 1 441 ? 29.663 26.068 39.131 1.00 11.47 429 ASP B CA 1
ATOM 6884 C C . ASP B 1 441 ? 29.990 27.278 38.242 1.00 12.67 429 ASP B C 1
ATOM 6885 O O . ASP B 1 441 ? 31.201 27.607 38.123 1.00 14.32 429 ASP B O 1
ATOM 6890 N N . SER B 1 442 ? 28.962 27.915 37.635 1.00 10.36 430 SER B N 1
ATOM 6891 C CA . SER B 1 442 ? 29.217 29.113 36.848 1.00 12.63 430 SER B CA 1
ATOM 6892 C C . SER B 1 442 ? 29.208 30.333 37.734 1.00 11.47 430 SER B C 1
ATOM 6893 O O . SER B 1 442 ? 30.033 31.294 37.546 1.00 12.13 430 SER B O 1
ATOM 6896 N N . TYR B 1 443 ? 28.300 30.385 38.718 1.00 11.68 431 TYR B N 1
ATOM 6897 C CA . TYR B 1 443 ? 28.229 31.578 39.558 1.00 11.14 431 TYR B CA 1
ATOM 6898 C C . TYR B 1 443 ? 29.483 31.763 40.399 1.00 11.77 431 TYR B C 1
ATOM 6899 O O . TYR B 1 443 ? 29.874 32.920 40.699 1.00 12.38 431 TYR B O 1
ATOM 6908 N N . ARG B 1 444 ? 30.119 30.665 40.783 1.00 11.47 432 ARG B N 1
ATOM 6909 C CA . ARG B 1 444 ? 31.334 30.761 41.628 1.00 11.97 432 ARG B CA 1
ATOM 6910 C C . ARG B 1 444 ? 32.599 30.861 40.818 1.00 11.50 432 ARG B C 1
ATOM 6911 O O . ARG B 1 444 ? 33.671 30.977 41.403 1.00 13.09 432 ARG B O 1
ATOM 6919 N N . ALA B 1 445 ? 32.485 30.837 39.500 1.00 12.72 433 ALA B N 1
ATOM 6920 C CA . ALA B 1 445 ? 33.673 30.877 38.627 1.00 12.29 433 ALA B CA 1
ATOM 6921 C C . ALA B 1 445 ? 34.086 32.289 38.345 1.00 12.54 433 ALA B C 1
ATOM 6922 O O . ALA B 1 445 ? 33.362 33.011 37.712 1.00 13.54 433 ALA B O 1
ATOM 6924 N N . ALA B 1 446 ? 35.317 32.647 38.774 1.00 12.97 434 ALA B N 1
ATOM 6925 C CA . ALA B 1 446 ? 35.831 33.983 38.518 1.00 12.48 434 ALA B CA 1
ATOM 6926 C C . ALA B 1 446 ? 36.135 34.144 37.035 1.00 13.41 434 ALA B C 1
ATOM 6927 O O . ALA B 1 446 ? 36.129 35.268 36.544 1.00 15.36 434 ALA B O 1
ATOM 6929 N N . VAL B 1 447 ? 36.456 33.052 36.374 1.00 13.12 435 VAL B N 1
ATOM 6930 C CA . VAL B 1 447 ? 36.669 33.128 34.918 1.00 14.82 435 VAL B CA 1
ATOM 6931 C C . VAL B 1 447 ? 35.885 31.982 34.241 1.00 13.92 435 VAL B C 1
ATOM 6932 O O . VAL B 1 447 ? 35.939 30.795 34.637 1.00 14.49 435 VAL B O 1
ATOM 6936 N N . LEU B 1 448 ? 35.176 32.346 33.181 1.00 13.83 436 LEU B N 1
ATOM 6937 C CA . LEU B 1 448 ? 34.357 31.443 32.395 1.00 13.31 436 LEU B CA 1
ATOM 6938 C C . LEU B 1 448 ? 34.927 31.480 30.952 1.00 15.64 436 LEU B C 1
ATOM 6939 O O . LEU B 1 448 ? 35.655 32.423 30.617 1.00 15.57 436 LEU B O 1
ATOM 6944 N N . PRO B 1 449 ? 34.512 30.546 30.097 1.00 13.42 437 PRO B N 1
ATOM 6945 C CA . PRO B 1 449 ? 35.003 30.505 28.710 1.00 12.88 437 PRO B CA 1
ATOM 6946 C C . PRO B 1 449 ? 34.351 31.526 27.807 1.00 14.50 437 PRO B C 1
ATOM 6947 O O . PRO B 1 449 ? 34.508 31.435 26.560 1.00 13.74 437 PRO B O 1
ATOM 6951 N N . ALA B 1 450 ? 33.687 32.517 28.396 1.00 14.12 438 ALA B N 1
ATOM 6952 C CA . ALA B 1 450 ? 33.119 33.628 27.629 1.00 12.92 438 ALA B CA 1
ATOM 6953 C C . ALA B 1 450 ? 34.249 34.435 26.979 1.00 14.22 438 ALA B C 1
ATOM 6954 O O . ALA B 1 450 ? 33.959 35.186 26.082 1.00 15.58 438 ALA B O 1
ATOM 6956 N N . ASN B 1 451 ? 35.508 34.306 27.438 1.00 13.18 439 ASN B N 1
ATOM 6957 C CA . ASN B 1 451 ? 36.622 34.972 26.720 1.00 14.11 439 ASN B CA 1
ATOM 6958 C C . ASN B 1 451 ? 36.670 34.481 25.267 1.00 15.45 439 ASN B C 1
ATOM 6959 O O . ASN B 1 451 ? 36.933 35.267 24.324 1.00 15.47 439 ASN B O 1
ATOM 6964 N N . LEU B 1 452 ? 36.453 33.180 25.067 1.00 13.83 440 LEU B N 1
ATOM 6965 C CA . LEU B 1 452 ? 36.469 32.621 23.704 1.00 12.52 440 LEU B CA 1
ATOM 6966 C C . LEU B 1 452 ? 35.282 33.152 22.924 1.00 13.90 440 LEU B C 1
ATOM 6967 O O . LEU B 1 452 ? 35.442 33.490 21.743 1.00 14.31 440 LEU B O 1
ATOM 6972 N N . ILE B 1 453 ? 34.107 33.230 23.557 1.00 12.36 441 ILE B N 1
ATOM 6973 C CA . ILE B 1 453 ? 32.928 33.723 22.839 1.00 14.16 441 ILE B CA 1
ATOM 6974 C C . ILE B 1 453 ? 33.184 35.174 22.381 1.00 14.87 441 ILE B C 1
ATOM 6975 O O . ILE B 1 453 ? 32.884 35.520 21.218 1.00 15.07 441 ILE B O 1
ATOM 6980 N N . GLN B 1 454 ? 33.763 36.003 23.259 1.00 14.75 442 GLN B N 1
ATOM 6981 C CA . GLN B 1 454 ? 34.070 37.381 22.882 1.00 13.83 442 GLN B CA 1
ATOM 6982 C C . GLN B 1 454 ? 35.105 37.425 21.738 1.00 14.37 442 GLN B C 1
ATOM 6983 O O . GLN B 1 454 ? 34.958 38.261 20.842 1.00 16.19 442 GLN B O 1
ATOM 6989 N N . ALA B 1 455 ? 36.094 36.543 21.742 1.00 14.06 443 ALA B N 1
ATOM 6990 C CA . ALA B 1 455 ? 37.114 36.503 20.641 1.00 14.16 443 ALA B CA 1
ATOM 6991 C C . ALA B 1 455 ? 36.419 36.089 19.359 1.00 15.95 443 ALA B C 1
ATOM 6992 O O . ALA B 1 455 ? 36.716 36.667 18.275 1.00 15.52 443 ALA B O 1
ATOM 6994 N N . GLN B 1 456 ? 35.493 35.117 19.426 1.00 14.52 444 GLN B N 1
ATOM 6995 C CA . GLN B 1 456 ? 34.783 34.693 18.179 1.00 15.26 444 GLN B CA 1
ATOM 6996 C C . GLN B 1 456 ? 33.974 35.837 17.642 1.00 15.42 444 GLN B C 1
ATOM 6997 O O . GLN B 1 456 ? 33.987 36.069 16.398 1.00 16.25 444 GLN B O 1
ATOM 7003 N N . ARG B 1 457 ? 33.202 36.518 18.483 1.00 15.95 445 ARG B N 1
ATOM 7004 C CA . ARG B 1 457 ? 32.398 37.670 18.007 1.00 16.13 445 ARG B CA 1
ATOM 7005 C C . ARG B 1 457 ? 33.263 38.758 17.379 1.00 18.32 445 ARG B C 1
ATOM 7006 O O . ARG B 1 457 ? 32.842 39.429 16.436 1.00 18.09 445 ARG B O 1
ATOM 7014 N N . ASP B 1 458 ? 34.470 38.980 17.901 1.00 17.32 446 ASP B N 1
ATOM 7015 C CA . ASP B 1 458 ? 35.333 39.980 17.310 1.00 18.29 446 ASP B CA 1
ATOM 7016 C C . ASP B 1 458 ? 35.831 39.504 15.975 1.00 19.47 446 ASP B C 1
ATOM 7017 O O . ASP B 1 458 ? 35.965 40.303 15.037 1.00 20.29 446 ASP B O 1
ATOM 7022 N N . TYR B 1 459 ? 36.120 38.211 15.869 1.00 17.49 447 TYR B N 1
ATOM 7023 C CA . TYR B 1 459 ? 36.646 37.635 14.636 1.00 19.75 447 TYR B CA 1
ATOM 7024 C C . TYR B 1 459 ? 35.622 37.703 13.500 1.00 20.86 447 TYR B C 1
ATOM 7025 O O . TYR B 1 459 ? 35.924 38.253 12.414 1.00 22.36 447 TYR B O 1
ATOM 7034 N N . PHE B 1 460 ? 34.427 37.151 13.714 1.00 21.19 448 PHE B N 1
ATOM 7035 C CA . PHE B 1 460 ? 33.466 37.138 12.623 1.00 22.65 448 PHE B CA 1
ATOM 7036 C C . PHE B 1 460 ? 32.649 38.397 12.450 1.00 22.88 448 PHE B C 1
ATOM 7037 O O . PHE B 1 460 ? 32.121 38.670 11.354 1.00 23.98 448 PHE B O 1
ATOM 7045 N N . GLY B 1 461 ? 32.534 39.213 13.485 1.00 23.95 449 GLY B N 1
ATOM 7046 C CA . GLY B 1 461 ? 31.735 40.419 13.355 1.00 26.41 449 GLY B CA 1
ATOM 7047 C C . GLY B 1 461 ? 32.368 41.722 13.790 1.00 26.04 449 GLY B C 1
ATOM 7048 O O . GLY B 1 461 ? 31.673 42.733 13.881 1.00 28.01 449 GLY B O 1
ATOM 7049 N N . ALA B 1 462 ? 33.664 41.706 14.106 1.00 26.15 450 ALA B N 1
ATOM 7050 C CA . ALA B 1 462 ? 34.352 42.921 14.563 1.00 25.78 450 ALA B CA 1
ATOM 7051 C C . ALA B 1 462 ? 33.638 43.639 15.734 1.00 25.52 450 ALA B C 1
ATOM 7052 O O . ALA B 1 462 ? 33.646 44.871 15.835 1.00 25.67 450 ALA B O 1
ATOM 7054 N N . HIS B 1 463 ? 33.029 42.871 16.642 1.00 24.33 451 HIS B N 1
ATOM 7055 C CA . HIS B 1 463 ? 32.311 43.453 17.768 1.00 23.19 451 HIS B CA 1
ATOM 7056 C C . HIS B 1 463 ? 33.122 44.114 18.876 1.00 23.34 451 HIS B C 1
ATOM 7057 O O . HIS B 1 463 ? 32.547 44.778 19.706 1.00 25.38 451 HIS B O 1
ATOM 7064 N N . THR B 1 464 ? 34.425 43.905 18.864 1.00 22.86 452 THR B N 1
ATOM 7065 C CA . THR B 1 464 ? 35.404 44.439 19.857 1.00 21.46 452 THR B CA 1
ATOM 7066 C C . THR B 1 464 ? 35.293 43.700 21.175 1.00 20.89 452 THR B C 1
ATOM 7067 O O . THR B 1 464 ? 34.281 43.076 21.469 1.00 21.76 452 THR B O 1
ATOM 7071 N N . TYR B 1 465 ? 36.365 43.754 21.945 1.00 19.03 453 TYR B N 1
ATOM 7072 C CA . TYR B 1 465 ? 36.342 43.092 23.256 1.00 18.18 453 TYR B CA 1
ATOM 7073 C C . TYR B 1 465 ? 37.157 43.939 24.221 1.00 18.70 453 TYR B C 1
ATOM 7074 O O . TYR B 1 465 ? 37.865 44.846 23.809 1.00 20.62 453 TYR B O 1
ATOM 7083 N N . LYS B 1 466 ? 37.038 43.632 25.500 1.00 17.28 454 LYS B N 1
ATOM 7084 C CA . LYS B 1 466 ? 37.803 44.303 26.538 1.00 16.95 454 LYS B CA 1
ATOM 7085 C C . LYS B 1 466 ? 38.867 43.360 27.047 1.00 15.68 454 LYS B C 1
ATOM 7086 O O . LYS B 1 466 ? 38.779 42.158 26.841 1.00 15.24 454 LYS B O 1
ATOM 7092 N N . ARG B 1 467 ? 39.884 43.937 27.717 1.00 15.60 455 ARG B N 1
ATOM 7093 C CA . ARG B 1 467 ? 41.014 43.166 28.217 1.00 15.92 455 ARG B CA 1
ATOM 7094 C C . ARG B 1 467 ? 41.096 43.230 29.724 1.00 16.77 455 ARG B C 1
ATOM 7095 O O . ARG B 1 467 ? 40.621 44.191 30.320 1.00 17.39 455 ARG B O 1
ATOM 7103 N N . ILE B 1 468 ? 41.787 42.246 30.312 1.00 16.16 456 ILE B N 1
ATOM 7104 C CA . ILE B 1 468 ? 41.917 42.258 31.767 1.00 16.30 456 ILE B CA 1
ATOM 7105 C C . ILE B 1 468 ? 43.138 43.070 32.247 1.00 17.01 456 ILE B C 1
ATOM 7106 O O . ILE B 1 468 ? 43.346 43.215 33.466 1.00 18.48 456 ILE B O 1
ATOM 7111 N N . ASP B 1 469 ? 43.926 43.607 31.308 1.00 16.53 457 ASP B N 1
ATOM 7112 C CA . ASP B 1 469 ? 45.172 44.292 31.711 1.00 16.08 457 ASP B CA 1
ATOM 7113 C C . ASP B 1 469 ? 45.298 45.723 31.254 1.00 17.75 457 ASP B C 1
ATOM 7114 O O . ASP B 1 469 ? 46.353 46.359 31.506 1.00 18.24 457 ASP B O 1
ATOM 7119 N N . LYS B 1 470 ? 44.276 46.232 30.579 1.00 17.90 458 LYS B N 1
ATOM 7120 C CA . LYS B 1 470 ? 44.316 47.635 30.134 1.00 19.60 458 LYS B CA 1
ATOM 7121 C C . LYS B 1 470 ? 42.923 48.111 29.798 1.00 18.37 458 LYS B C 1
ATOM 7122 O O . LYS B 1 470 ? 42.051 47.309 29.511 1.00 18.96 458 LYS B O 1
ATOM 7128 N N . GLU B 1 471 ? 42.721 49.434 29.835 1.00 17.38 459 GLU B N 1
ATOM 7129 C CA . GLU B 1 471 ? 41.458 50.055 29.554 1.00 18.41 459 GLU B CA 1
ATOM 7130 C C . GLU B 1 471 ? 41.181 50.115 28.052 1.00 19.27 459 GLU B C 1
ATOM 7131 O O . GLU B 1 471 ? 42.097 50.104 27.210 1.00 21.21 459 GLU B O 1
ATOM 7137 N N . GLY B 1 472 ? 39.880 50.182 27.793 1.00 20.33 460 GLY B N 1
ATOM 7138 C CA . GLY B 1 472 ? 39.358 50.358 26.444 1.00 21.83 460 GLY B CA 1
ATOM 7139 C C . GLY B 1 472 ? 38.839 49.146 25.720 1.00 23.70 460 GLY B C 1
ATOM 7140 O O . GLY B 1 472 ? 38.806 48.011 26.236 1.00 22.12 460 GLY B O 1
ATOM 7141 N N . VAL B 1 473 ? 38.420 49.418 24.475 1.00 23.64 461 VAL B N 1
ATOM 7142 C CA . VAL B 1 473 ? 37.930 48.361 23.626 1.00 25.61 461 VAL B CA 1
ATOM 7143 C C . VAL B 1 473 ? 38.935 48.076 22.557 1.00 24.39 461 VAL B C 1
ATOM 7144 O O . VAL B 1 473 ? 39.669 48.969 22.096 1.00 26.66 461 VAL B O 1
ATOM 7148 N N . PHE B 1 474 ? 38.968 46.824 22.136 1.00 23.60 462 PHE B N 1
ATOM 7149 C CA . PHE B 1 474 ? 39.939 46.392 21.179 1.00 23.15 462 PHE B CA 1
ATOM 7150 C C . PHE B 1 474 ? 39.344 45.546 20.083 1.00 25.18 462 PHE B C 1
ATOM 7151 O O . PHE B 1 474 ? 38.316 44.891 20.270 1.00 22.62 462 PHE B O 1
ATOM 7159 N N . HIS B 1 475 ? 39.990 45.592 18.920 1.00 26.31 463 HIS B N 1
ATOM 7160 C CA . HIS B 1 475 ? 39.599 44.808 17.760 1.00 27.92 463 HIS B CA 1
ATOM 7161 C C . HIS B 1 475 ? 40.883 44.280 17.195 1.00 28.59 463 HIS B C 1
ATOM 7162 O O . HIS B 1 475 ? 41.864 45.032 17.002 1.00 30.27 463 HIS B O 1
ATOM 7169 N N . THR B 1 476 ? 40.897 42.986 16.918 1.00 26.82 464 THR B N 1
ATOM 7170 C CA . THR B 1 476 ? 42.077 42.289 16.437 1.00 27.55 464 THR B CA 1
ATOM 7171 C C . THR B 1 476 ? 41.914 41.651 15.053 1.00 28.31 464 THR B C 1
ATOM 7172 O O . THR B 1 476 ? 40.782 41.377 14.645 1.00 27.21 464 THR B O 1
ATOM 7176 N N . GLU B 1 477 ? 43.046 41.511 14.328 1.00 29.61 465 GLU B N 1
ATOM 7177 C CA . GLU B 1 477 ? 43.073 40.807 13.037 1.00 30.59 465 GLU B CA 1
ATOM 7178 C C . GLU B 1 477 ? 43.629 39.465 13.447 1.00 30.86 465 GLU B C 1
ATOM 7179 O O . GLU B 1 477 ? 44.863 39.262 13.581 1.00 30.42 465 GLU B O 1
ATOM 7185 N N . TRP B 1 478 ? 42.698 38.550 13.716 1.00 28.91 466 TRP B N 1
ATOM 7186 C CA . TRP B 1 478 ? 43.044 37.243 14.211 1.00 30.41 466 TRP B CA 1
ATOM 7187 C C . TRP B 1 478 ? 43.919 36.367 13.353 1.00 33.08 466 TRP B C 1
ATOM 7188 O O . TRP B 1 478 ? 44.603 35.472 13.858 1.00 32.62 466 TRP B O 1
ATOM 7199 N N . LEU B 1 479 ? 43.903 36.623 12.053 1.00 35.60 467 LEU B N 1
ATOM 7200 C CA . LEU B 1 479 ? 44.778 35.886 11.145 1.00 39.88 467 LEU B CA 1
ATOM 7201 C C . LEU B 1 479 ? 45.975 36.793 10.824 1.00 41.29 467 LEU B C 1
ATOM 7202 O O . LEU B 1 479 ? 46.721 36.433 9.879 1.00 43.53 467 LEU B O 1
#

GO terms:
  GO:0004616 phosphogluconate dehydrogenase (decarboxylating) activity (F, IDA)
  GO:0006098 pentose-phosphate shunt (P, IDA)
  GO:0042803 protein homodimerization activity (F, IPI)
  GO:0042802 identical protein binding (F, IPI)
  GO:0097216 guanosine tetraphosphate binding (F, IDA)
  GO:0005829 cytosol (C, IDA)
  GO:0042803 protein homodimerization activity (F, IDA)
  GO:0004616 phosphoglucon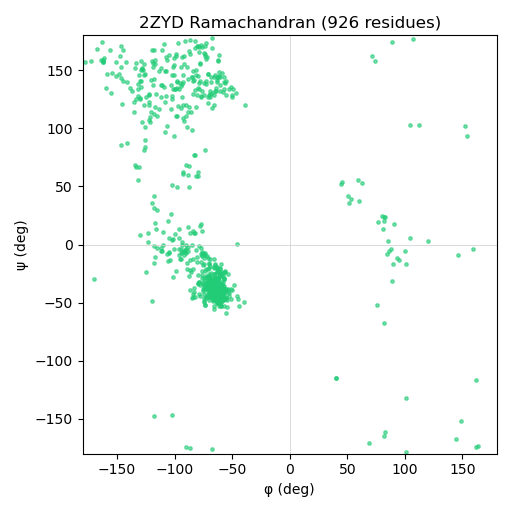ate dehydrogenase (decarboxylating) activity (F, IMP)

Solvent-accessible surface area: 33507 Å² total; per-residue (Å²): 167,24,75,2,0,0,8,6,4,66,59,58,0,57,6,3,0,15,0,1,12,75,90,58,31,50,0,0,0,26,18,198,40,127,102,88,1,77,81,4,56,72,103,25,109,80,100,101,12,49,42,39,76,47,26,98,108,0,0,85,10,1,64,82,55,21,19,0,12,0,13,26,148,18,51,81,32,1,41,55,14,8,94,50,2,60,97,76,15,75,182,26,1,2,0,2,1,3,8,68,6,66,6,74,53,0,33,72,6,18,147,82,5,61,94,81,26,19,32,0,0,0,2,0,10,5,11,18,58,117,11,0,45,154,10,0,0,3,0,0,1,1,39,106,130,5,20,102,71,0,15,70,5,13,52,107,3,4,14,87,7,183,80,47,72,49,0,11,27,48,10,4,43,33,0,0,0,1,0,0,12,10,0,0,49,2,0,18,17,0,4,0,11,0,5,0,1,0,9,18,0,0,88,30,9,30,115,6,79,10,98,54,0,5,115,12,0,69,126,8,34,137,33,42,2,30,12,39,4,1,51,1,0,45,17,0,0,70,51,105,32,170,128,48,106,48,8,0,64,31,5,36,1,54,4,45,30,151,43,53,8,39,46,3,0,30,6,0,1,79,33,24,14,10,0,8,0,0,0,9,1,0,5,16,8,20,6,1,58,37,38,123,47,0,54,42,0,40,164,66,12,48,36,38,153,49,70,123,26,60,82,98,71,113,15,30,64,76,0,33,76,0,0,2,1,0,10,2,0,0,1,0,5,0,8,11,0,0,68,22,0,8,147,103,46,127,11,132,5,75,16,10,68,2,0,62,4,0,32,16,8,0,9,3,72,10,97,3,0,65,69,0,8,70,12,5,77,136,65,81,104,19,35,3,5,0,43,4,80,63,1,61,100,16,0,72,69,21,13,80,8,3,3,37,5,0,15,30,0,3,44,5,9,19,18,2,18,0,0,4,9,0,6,8,13,4,2,9,1,40,21,35,106,13,19,4,9,0,4,10,0,0,14,0,54,15,4,27,64,50,7,119,18,105,79,90,177,42,95,54,75,19,145,63,156,118,13,67,3,0,0,10,3,7,72,41,58,1,58,5,1,0,18,0,1,20,77,84,57,43,38,0,0,0,20,21,212,48,142,117,103,0,102,80,4,58,81,96,31,108,83,108,129,14,52,40,39,80,66,30,98,86,0,0,79,8,0,82,88,71,24,60,0,8,0,19,39,169,40,26,88,30,1,37,57,16,6,89,51,4,57,108,88,18,72,152,27,1,0,0,1,1,4,7,67,4,62,6,75,40,0,36,78,3,10,146,77,5,37,92,61,34,18,37,2,0,0,1,0,21,5,8,10,54,110,8,2,54,143,8,0,0,2,0,0,0,0,71,96,123,3,20,93,68,0,14,87,10,7,57,118,4,4,11,83,9,194,88,48,70,49,0,12,31,55,11,5,39,32,0,0,0,2,0,1,13,4,1,0,17,0,0,17,12,0,4,0,10,0,6,0,1,0,8,19,0,0,88,27,11,32,118,10,80,14,89,68,0,6,102,10,0,40,108,10,26,121,34,47,2,28,12,27,4,2,53,3,0,48,52,0,0,56,69,104,28,164,99,46,54,60,3,1,62,15,5,26,2,46,1,46,57,156,11,10,0,51,45,0,0,29,7,0,1,78,34,26,12,10,1,8,0,0,0,9,1,2,4,17,8,16,6,1,55,36,30,123,50,0,46,51,0,40,158,70,13,43,33,34,150,48,74,124,25,62,82,102,72,110,16,31,63,79,0,35,75,0,0,2,1,0,10,1,0,0,1,0,5,0,8,11,0,1,66,23,0,6,136,104,49,126,11,132,5,77,16,11,70,3,0,70,5,1,35,19,6,0,6,3,61,10,91,2,0,62,70,0,7,71,12,4,67,154,73,85,102,19,33,3,4,0,45,5,96,69,1,49,99,18,0,48,88,19,14,81,8,4,2,39,5,0,14,30,0,3,44,5,9,17,17,2,16,0,0,4,10,0,5,6,12,4,2,9,2,42,18,42,108,16,20,5,10,0,4,12,0,0,16,0,49,18,14,36,69,48,6,105,32,106,80,108,166,44,95,58,92,22,131,12,167

InterPro domains:
  IPR006113 6-phosphogluconate dehydrogenase, decarboxylating [PIRSF000109] (1-468)
  IPR006113 6-phosphogluconate dehydrogenase, decarboxylating [TIGR00873] (5-467)
  IPR006114 6-phosphogluconate dehydrogenase, C-terminal [PF00393] (179-466)
  IPR006114 6-phosphogluconate dehydrogenase, C-terminal [SM01350] (179-467)
  IPR006115 6-phosphogluconate dehydrogenase, NADP-binding [PF03446] (5-174)
  IPR006183 6-phosphogluconate dehydrogenase [PR00076] (4-27)
  IPR006183 6-phosphogluconate dehydrogenase [PR00076] (66-95)
  IPR006183 6-phosphogluconate dehydrogenase [PR00076] (119-144)
  IPR006183 6-phosphogluconate dehydrogenase [PR00076] (168-196)
  IPR006183 6-phosphogluconate dehydrogenase [PR00076] (249-276)
  IPR006183 6-phosphogluconate dehydrogenase [PR00076] (356-378)
  IPR006183 6-phosphogluconate dehydrogenase [PTHR11811] (3-467)
  IPR006184 6-phosphogluconate-binding site [PS00461] (253-265)
  IPR008927 6-phosphogluconate dehydrogenase-like, C-terminal domain superfamily [SSF48179] (177-467)
  IPR013328 6-phosphogluconate dehydrogenase, domain 2 [G3DSA:1.10.1040.10] (181-434)
  IPR036291 NAD(P)-binding domain superfamily [SSF51735] (4-173)

B-factor: mean 26.45, std 15.35, range [8.26, 85.42]

Foldseek 3Di:
DFAAEEEALDLLRLLLQLLLLVLPTAYEYEYQDPVSLVVSCVVDDPRRYHYDHALLVSLVVHDPLYEYEYEHEADVVRVVNVVRNVVNHDQAREYEYAHLYDQVVQLVVLVVVVVVRYWYKYKYWFFPSVLSNQAAQIFIATDVVNCVVCVVSNQSSHDAFPVRGGRYDHFFHGSRRSLLNLLLLLLLLLLVLLVVLLVLCCCQAVVDQLQRLLVLLVVLLVDQFNWLVSVVSSVQSVDADPVRHRPVVPDQQQADDPPRLCSLVVLCVVLVACQQRSVVSVVVNVVSNVVVVVVVVVVPDDAAAADHQPDDVVSSVLSSLLSVLLSLLNVQSSVLSSVSVCVVVVTLGQQLSSLNSLCDNHRGHGPNSVVVNVQCVVPVPPNTPCPGVVNVVSCVVNVVSLVVSVVSCVNRVRDDRSSVVSNVVVVVVPDPDDPCVVVQVVCLAPPVPWDADPPDGDTDGDPD/DAWAAEEEAQDQLRLLLQLLLQVLPGQYEYEYQPVVSQVVSCVVDPPTRYHYDYALLVSLVRHDPPYHYEYAHEEDPGVVVVVVRNPVNHDAAREYEYAYLYDLVVQLVVLVVNVVVRYQYKYKYWFFPNVLSNQAAQIEIAADPVSCVVCVVSNQSRHDAFPVGHGNYDHFFHGSRRSLLNLLLVLLVLLLVLLVVLLVLCCCQAVVDALLRVLVLLVVLLVDQNNWLVSVVSSVLSVDDDPVGHRVVVPDQQQADDDPSLVVLVVLCVVLVAPQQRSVVSVVVNVVSNVVVVVVVVVVPDDDAAQDHQPDPVVLSVLSSLLSVLLSLLNVQSSVLSSVSVCVVVVTPGFQLSSLVSQCDRHRGHGCVSVVVNVQCVVPVPDNTSCPRVVNVVSCVVRVVSLVVSVVSCVNRVRDDSSSVVSNVVVVVVPDPDDCVVVVQLVCLAPPVPWDADPPDDDTDHDPPD

Sequence (930 aa):
KQQIGVVGMAVMGRNLALNIESRGYTVSIFNRSREKTEEVIAENPGKKLVPYYTVKEFVESLETPRRILLMVKAGAGTDAAIDSLKPYLDKGDIIIDGGNTFFQDTIRRNRELSAEGFNFIGTGVSGGEEGALKGPSIMPGGQKEAYELVAPILTKIAAVAEDGEPCVTYIGADGAGHYVKMVHNGIEYGDMQLIAEAYSLLKGGLNLTNEELAQTFTEWNNGELSSYLIDITKDIFTKKDEDGNYLVDVILDEAANKGTGKWTSQSALDLGEPLSLITESVFARYISSLKDQRVAASKVLSGPQAQPAGDKAEFIEKVRRALYLGKIVSYAQGFSQLRAASEEYNWDLNYGEIAKIFRAGCIIRAQFLQKITDACAENPQIANLLLAPYFKQIADDYQQALRDVVAYAVQNGIPVPTFSAAVAYYDSYRAAVLPANLIQAQRDYFGAHTYKRIDKEGVFHTEWSKQQIGVVGMAVMGRNLALNIESRGYTVSIFNRSREKTEEVIAENPGKKLVPYYTVKEFVESLETPRRILLMVKAGAGTDAAIDSLKPYLDKGDIIIDGGNTFFQDTIRRNRELSAEGFNFIGTGVSGGEEGALKGPSIMPGGQKEAYELVAPILTKIAAVAEDGEPCVTYIGADGAGHYVKMVHNGIEYGDMQLIAEAYSLLKGGLNLTNEELAQTFTEWNNGELSSYLIDITKDIFTKKDEDGNYLVDVILDEAANKGTGKWTSQSALDLGEPLSLITESVFARYISSLKDQRVAASKVLSGPQAQPAGDKAEFIEKVRRALYLGKIVSYAQGFSQLRAASEEYNWDLNYGEIAKIFRAGCIIRAQFLQKITDACAENPQIANLLLAPYFKQIADDYQQALRDVVAYAVQNGIPVPTFSAAVAYYDSYRAAVLPANLIQAQRDYFGAHTYKRIDKEGVFHTEWL

Nearest PDB structures (foldseek):
  2zya-assembly1_A  TM=9.993E-01  e=3.630E-79  Escherichia coli K-12
  2zyg-assembly1_A  TM=9.955E-01  e=3.530E-76  Klebsiella pneumoniae
  3fwn-assembly1_B  TM=9.747E-01  e=2.451E-76  Escherichia coli K-12
  7cb5-assembly1_B  TM=9.949E-01  e=4.503E-63  Staphylococcus aureus subsp. aureus str. Newman
  2iz0-assembly1_B  TM=9.855E-01  e=5.444E-61  Lactococcus lactis